Protein 3HPY (pdb70)

Organism: NCBI:txid237609

Solvent-accessible surface area: 40126 Å² total; per-residue (Å²): 20,4,41,16,0,0,25,8,7,0,0,6,0,44,0,92,66,31,120,78,1,6,102,8,0,96,61,3,0,2,4,46,44,38,19,124,23,158,112,39,6,2,0,0,7,0,2,17,26,26,17,12,2,4,3,0,0,78,102,21,139,86,34,12,15,25,8,1,0,0,12,0,54,58,131,74,22,5,82,123,13,13,56,44,0,91,94,86,63,31,125,31,87,86,17,88,66,56,66,0,55,88,5,11,63,0,0,58,5,96,3,37,0,16,6,56,0,0,0,2,9,73,17,59,84,78,26,17,63,29,64,94,70,47,7,22,4,10,31,85,51,38,42,93,15,2,7,0,13,17,5,5,5,0,16,1,50,0,21,72,2,72,99,0,45,106,3,0,46,113,20,3,35,7,28,18,3,1,82,0,40,7,78,122,77,86,69,32,64,0,0,18,0,0,0,0,8,25,9,8,0,0,0,0,21,66,80,113,91,118,25,81,32,30,3,1,0,0,18,6,72,11,5,28,41,0,22,19,0,19,8,13,0,85,75,64,158,20,104,58,52,85,27,17,40,53,54,12,19,5,20,0,4,0,0,22,0,83,6,66,11,47,6,44,1,3,0,3,30,37,18,18,62,1,5,35,52,34,135,30,20,16,20,37,103,126,83,105,22,5,40,15,0,0,24,6,6,0,0,6,1,50,1,98,55,38,129,89,1,18,115,13,0,74,65,6,0,3,0,30,57,41,18,135,19,160,112,30,5,2,0,0,7,0,2,15,25,21,13,9,1,4,2,0,0,76,108,22,148,87,28,13,15,23,9,0,0,1,12,0,59,57,129,76,22,6,83,139,15,13,56,54,0,100,92,78,63,27,121,35,79,85,15,83,67,52,63,0,58,88,6,12,64,0,0,51,4,89,3,24,0,15,6,58,0,0,0,2,12,81,12,64,84,77,23,20,67,27,62,88,68,44,11,28,4,14,44,81,56,38,34,76,13,2,6,0,16,18,5,6,6,0,15,1,47,0,29,76,2,82,91,0,38,94,0,0,47,114,18,5,32,7,29,20,4,2,78,4,35,6,82,140,54,88,65,46,63,2,0,24,0,0,0,0,7,22,9,7,0,0,0,0,24,59,76,118,93,120,26,97,30,30,3,2,0,0,22,6,79,11,5,30,37,0,18,19,0,20,7,13,0,81,71,67,154,17,103,60,56,85,28,15,40,55,54,29,18,8,23,0,2,0,1,28,0,83,4,67,14,44,6,44,1,4,0,4,27,38,14,18,58,1,4,33,49,30,128,39,17,19,19,34,105,131,62,158,15,2,41,16,1,0,25,6,6,0,0,1,1,46,0,96,61,23,113,87,0,18,98,7,0,101,62,2,0,2,1,50,46,36,19,137,27,147,96,39,12,1,0,0,9,0,4,18,25,27,14,7,2,4,3,1,0,82,96,16,150,75,30,12,15,26,9,2,0,2,14,0,54,58,128,75,21,3,85,127,11,12,58,44,0,100,94,87,63,33,122,29,82,80,15,88,68,54,65,0,50,81,8,8,61,1,0,54,5,94,4,32,0,13,9,56,1,0,1,2,11,83,14,64,79,91,22,18,64,22,61,132,71,50,9,34,20,11,41,78,46,46,37,83,14,2,2,0,10,18,5,4,6,0,16,1,48,0,26,70,1,66,79,1,32,81,3,0,47,125,19,4,36,7,28,17,4,1,73,1,41,19,74,155,62,102,70,34,34,1,1,22,0,0,0,0,9,23,8,8,0,0,0,0,15,77,85,123,94,120,27,92,29,37,2,1,0,0,20,5,74,11,6,28,43,0,18,15,0,0,0,12,0,10,76,69,153,17,105,17,53,48,16,3,4,22,24,2,7,4,25,0,5,0,0,15,0,83,5,63,14,45,6,47,1,2,0,5,32,37,23,18,65,1,4,36,50,31,118,23,20,15,1,38,104,125,47,54,78,40,0,76,12,4,2,94,15,2,41,20,0,0,22,8,6,0,0,8,0,48,0,100,42,32,113,106,1,19,109,7,0,90,63,4,0,2,1,41,39,39,17,137,23,146,94,38,9,1,0,0,7,0,6,17,28,29,14,15,2,4,3,0,0,76,87,23,144,85,35,15,17,25,11,1,0,0,11,0,50,61,130,76,23,3,72,134,14,13,60,45,0,96,91,88,64,32,123,34,81,88,16,92,70,53,68,0,55,82,9,10,48,1,0,60,6,93,4,29,0,16,6,59,0,0,0,2,13,111,16,68,84,86,19,23,74,26,66,128,64,48,6,32,19,15,39,85,52,39,39,83,16,1,7,0,11,18,4,4,5,0,15,0,49,0,23,71,1,56,82,0,42,92,3,0,44,123,19,2,33,7,29,17,5,1,54,1,40,21,80,160,59,111,57,28,47,0,0,30,0,0,0,0,8,26,7,6,0,0,0,0,12,61,84,112,98,112,29,84,32,28,3,1,0,0,20,5,86,12,3,27,42,0,18,15,0,0,1,12,0,9,62,58,151,16,104,24,35,57,6,2,5,19,19,2,7,2,21,0,3,2,0,11,0,85,6,68,14,44,9,44,2,1,0,3,30,40,24,19,55,2,4,35,45,30,112,27,16,14,0,36,84,128,40,68,74,46,2,80,22,7,4,112

Structure (mmCIF, N/CA/C/O backbone):
data_3HPY
#
_entry.id   3HPY
#
_cell.length_a   96.100
_cell.length_b   97.600
_cell.length_c   133.700
_cell.angle_alpha   90.00
_cell.angle_beta   90.00
_cell.angle_gamma   90.00
#
_symmetry.space_group_name_H-M   'P 21 21 21'
#
loop_
_entity.id
_entity.type
_entity.pdbx_description
1 polymer 'Catechol 2,3-dioxygenase'
2 non-polymer 'FE (III) ION'
3 non-polymer 4-METHYLCATECHOL
4 water water
#
loop_
_atom_site.group_PDB
_atom_site.id
_atom_site.type_symbol
_atom_site.label_atom_id
_atom_site.label_alt_id
_atom_site.label_comp_id
_atom_site.label_asym_id
_atom_site.label_entity_id
_atom_site.label_seq_id
_atom_site.pdbx_PDB_ins_code
_atom_site.Cartn_x
_atom_site.Cartn_y
_atom_site.Cartn_z
_atom_site.occupancy
_atom_site.B_iso_or_equiv
_atom_site.auth_seq_id
_atom_site.auth_comp_id
_atom_site.auth_asym_id
_atom_site.auth_atom_id
_atom_site.pdbx_PDB_model_num
ATOM 1 N N . ALA A 1 2 ? -54.186 -65.343 16.596 1.00 50.72 2 ALA A N 1
ATOM 2 C CA . ALA A 1 2 ? -53.203 -66.414 16.578 1.00 48.78 2 ALA A CA 1
ATOM 3 C C . ALA A 1 2 ? -52.861 -66.794 15.149 1.00 46.22 2 ALA A C 1
ATOM 4 O O . ALA A 1 2 ? -53.615 -66.561 14.211 1.00 49.28 2 ALA A O 1
ATOM 6 N N . MET A 1 3 ? -51.683 -67.363 15.058 1.00 41.28 3 MET A N 1
ATOM 7 C CA . MET A 1 3 ? -51.236 -67.794 13.727 1.00 30.75 3 MET A CA 1
ATOM 8 C C . MET A 1 3 ? -51.840 -69.150 13.432 1.00 28.69 3 MET A C 1
ATOM 9 O O . MET A 1 3 ? -51.701 -70.064 14.241 1.00 24.25 3 MET A O 1
ATOM 14 N N . THR A 1 4 ? -52.512 -69.243 12.289 1.00 25.96 4 THR A N 1
ATOM 15 C CA . THR A 1 4 ? -53.239 -70.459 11.900 1.00 26.58 4 THR A CA 1
ATOM 16 C C . THR A 1 4 ? -53.216 -70.728 10.382 1.00 24.48 4 THR A C 1
ATOM 17 O O . THR A 1 4 ? -52.693 -69.912 9.625 1.00 25.88 4 THR A O 1
ATOM 21 N N . GLY A 1 5 ? -53.765 -71.861 9.951 1.00 23.95 5 GLY A N 1
ATOM 22 C CA . GLY A 1 5 ? -53.788 -72.178 8.528 1.00 22.22 5 GLY A CA 1
ATOM 23 C C . GLY A 1 5 ? -52.389 -72.256 7.931 1.00 20.01 5 GLY A C 1
ATOM 24 O O . GLY A 1 5 ? -51.549 -73.005 8.425 1.00 20.21 5 GLY A O 1
ATOM 25 N N . VAL A 1 6 ? -52.131 -71.505 6.861 1.00 18.21 6 VAL A N 1
ATOM 26 C CA . VAL A 1 6 ? -50.802 -71.514 6.253 1.00 18.44 6 VAL A CA 1
ATOM 27 C C . VAL A 1 6 ? -49.940 -70.614 7.144 1.00 18.16 6 VAL A C 1
ATOM 28 O O . VAL A 1 6 ? -50.314 -69.474 7.405 1.00 16.72 6 VAL A O 1
ATOM 32 N N . LEU A 1 7 ? -48.799 -71.117 7.616 1.00 18.27 7 LEU A N 1
ATOM 33 C CA . LEU A 1 7 ? -47.947 -70.327 8.505 1.00 16.82 7 LEU A CA 1
ATOM 34 C C . LEU A 1 7 ? -46.883 -69.435 7.869 1.00 19.09 7 LEU A C 1
ATOM 35 O O . LEU A 1 7 ? -46.818 -68.238 8.154 1.00 17.98 7 LEU A O 1
ATOM 40 N N . ARG A 1 8 ? -46.040 -70.025 7.033 1.00 17.99 8 ARG A N 1
ATOM 41 C CA . ARG A 1 8 ? -44.944 -69.287 6.403 1.00 19.72 8 ARG A CA 1
ATOM 42 C C . ARG A 1 8 ? -44.332 -70.071 5.248 1.00 19.50 8 ARG A C 1
ATOM 43 O O . ARG A 1 8 ? -44.619 -71.250 5.065 1.00 20.10 8 ARG A O 1
ATOM 51 N N . PRO A 1 9 ? -43.494 -69.413 4.438 1.00 19.22 9 PRO A N 1
ATOM 52 C CA . PRO A 1 9 ? -42.858 -70.108 3.320 1.00 21.30 9 PRO A CA 1
ATOM 53 C C . PRO A 1 9 ? -42.050 -71.228 3.971 1.00 21.60 9 PRO A C 1
ATOM 54 O O . PRO A 1 9 ? -41.295 -70.968 4.910 1.00 20.77 9 PRO A O 1
ATOM 58 N N . GLY A 1 10 ? -42.224 -72.455 3.482 1.00 23.37 10 GLY A N 1
ATOM 59 C CA . GLY A 1 10 ? -41.534 -73.603 4.048 1.00 22.00 10 GLY A CA 1
ATOM 60 C C . GLY A 1 10 ? -40.266 -73.983 3.313 1.00 21.22 10 GLY A C 1
ATOM 61 O O . GLY A 1 10 ? -39.253 -74.278 3.945 1.00 21.05 10 GLY A O 1
ATOM 62 N N . HIS A 1 11 ? -40.327 -74.009 1.983 1.00 21.48 11 HIS A N 1
ATOM 63 C CA . HIS A 1 11 ? -39.156 -74.324 1.178 1.00 20.60 11 HIS A CA 1
ATOM 64 C C . HIS A 1 11 ? -39.344 -73.956 -0.282 1.00 20.76 11 HIS A C 1
ATOM 65 O O . HIS A 1 11 ? -40.461 -73.835 -0.779 1.00 19.64 11 HIS A O 1
ATOM 72 N N . ALA A 1 12 ? -38.227 -73.744 -0.960 1.00 23.24 12 ALA A N 1
ATOM 73 C CA . ALA A 1 12 ? -38.240 -73.445 -2.380 1.00 21.32 12 ALA A CA 1
ATOM 74 C C . ALA A 1 12 ? -37.188 -74.365 -2.991 1.00 22.95 12 ALA A C 1
ATOM 75 O O . ALA A 1 12 ? -36.055 -74.396 -2.516 1.00 20.82 12 ALA A O 1
ATOM 77 N N . GLN A 1 13 ? -37.568 -75.150 -4.000 1.00 21.08 13 GLN A N 1
ATOM 78 C CA . GLN A 1 13 ? -36.607 -76.035 -4.642 1.00 22.26 13 GLN A CA 1
ATOM 79 C C . GLN A 1 13 ? -36.261 -75.449 -5.996 1.00 22.04 13 GLN A C 1
ATOM 80 O O . GLN A 1 13 ? -37.097 -75.379 -6.901 1.00 19.53 13 GLN A O 1
ATOM 86 N N . VAL A 1 14 ? -35.004 -75.038 -6.115 1.00 22.56 14 VAL A N 1
ATOM 87 C CA . VAL A 1 14 ? -34.493 -74.399 -7.313 1.00 23.26 14 VAL A CA 1
ATOM 88 C C . VAL A 1 14 ? -33.510 -75.264 -8.091 1.00 24.34 14 VAL A C 1
ATOM 89 O O . VAL A 1 14 ? -32.792 -76.077 -7.522 1.00 24.27 14 VAL A O 1
ATOM 93 N N . ARG A 1 15 ? -33.487 -75.053 -9.401 1.00 24.85 15 ARG A N 1
ATOM 94 C CA . ARG A 1 15 ? -32.621 -75.782 -10.319 1.00 25.40 15 ARG A CA 1
ATOM 95 C C . ARG A 1 15 ? -31.300 -75.058 -10.556 1.00 26.53 15 ARG A C 1
ATOM 96 O O . ARG A 1 15 ? -31.301 -73.885 -10.920 1.00 24.62 15 ARG A O 1
ATOM 104 N N . VAL A 1 16 ? -30.183 -75.766 -10.359 1.00 29.11 16 VAL A N 1
ATOM 105 C CA . VAL A 1 16 ? -28.843 -75.213 -10.587 1.00 30.22 16 VAL A CA 1
ATOM 106 C C . VAL A 1 16 ? -28.162 -76.018 -11.708 1.00 31.99 16 VAL A C 1
ATOM 107 O O . VAL A 1 16 ? -28.331 -77.239 -11.785 1.00 32.55 16 VAL A O 1
ATOM 111 N N . LEU A 1 17 ? -27.406 -75.342 -12.572 1.00 32.82 17 LEU A N 1
ATOM 112 C CA . LEU A 1 17 ? -26.721 -76.002 -13.695 1.00 33.72 17 LEU A CA 1
ATOM 113 C C . LEU A 1 17 ? -25.492 -76.807 -13.258 1.00 35.29 17 LEU A C 1
ATOM 114 O O . LEU A 1 17 ? -25.144 -77.821 -13.871 1.00 34.57 17 LEU A O 1
ATOM 119 N N . ASN A 1 18 ? -24.817 -76.338 -12.215 1.00 36.92 18 ASN A N 1
ATOM 120 C CA . ASN A 1 18 ? -23.646 -77.038 -11.700 1.00 37.34 18 ASN A CA 1
ATOM 121 C C . ASN A 1 18 ? -23.847 -77.240 -10.210 1.00 37.38 18 ASN A C 1
ATOM 122 O O . ASN A 1 18 ? -23.702 -76.312 -9.409 1.00 37.23 18 ASN A O 1
ATOM 127 N N . LEU A 1 19 ? -24.197 -78.467 -9.851 1.00 37.44 19 LEU A N 1
ATOM 128 C CA . LEU A 1 19 ? -24.459 -78.816 -8.467 1.00 38.90 19 LEU A CA 1
ATOM 129 C C . LEU A 1 19 ? -23.351 -78.392 -7.500 1.00 40.00 19 LEU A C 1
ATOM 130 O O . LEU A 1 19 ? -23.610 -77.626 -6.576 1.00 40.24 19 LEU A O 1
ATOM 135 N N . GLU A 1 20 ? -22.121 -78.858 -7.714 1.00 40.87 20 GLU A N 1
ATOM 136 C CA . GLU A 1 20 ? -21.015 -78.514 -6.814 1.00 40.63 20 GLU A CA 1
ATOM 137 C C . GLU A 1 20 ? -20.818 -77.004 -6.674 1.00 40.22 20 GLU A C 1
ATOM 138 O O . GLU A 1 20 ? -20.713 -76.487 -5.561 1.00 38.71 20 GLU A O 1
ATOM 144 N N . GLU A 1 21 ? -20.775 -76.284 -7.789 1.00 39.46 21 GLU A N 1
ATOM 145 C CA . GLU A 1 21 ? -20.587 -74.847 -7.686 1.00 38.75 21 GLU A CA 1
ATOM 146 C C . GLU A 1 21 ? -21.824 -74.190 -7.033 1.00 37.72 21 GLU A C 1
ATOM 147 O O . GLU A 1 21 ? -21.726 -73.116 -6.427 1.00 36.83 21 GLU A O 1
ATOM 153 N N . GLY A 1 22 ? -22.971 -74.865 -7.106 1.00 35.14 22 GLY A N 1
ATOM 154 C CA . GLY A 1 22 ? -24.173 -74.345 -6.474 1.00 32.55 22 GLY A CA 1
ATOM 155 C C . GLY A 1 22 ? -24.060 -74.466 -4.961 1.00 31.43 22 GLY A C 1
ATOM 156 O O . GLY A 1 22 ? -24.450 -73.571 -4.206 1.00 29.80 22 GLY A O 1
ATOM 157 N N . ILE A 1 23 ? -23.513 -75.590 -4.517 1.00 30.52 23 ILE A N 1
ATOM 158 C CA . ILE A 1 23 ? -23.324 -75.846 -3.097 1.00 30.58 23 ILE A CA 1
ATOM 159 C C . ILE A 1 23 ? -22.313 -74.839 -2.560 1.00 30.99 23 ILE A C 1
ATOM 160 O O . ILE A 1 23 ? -22.494 -74.262 -1.486 1.00 30.11 23 ILE A O 1
ATOM 165 N N . HIS A 1 24 ? -21.244 -74.620 -3.314 1.00 30.44 24 HIS A N 1
ATOM 166 C CA . HIS A 1 24 ? -20.227 -73.692 -2.857 1.00 30.45 24 HIS A CA 1
ATOM 167 C C . HIS A 1 24 ? -20.770 -72.270 -2.722 1.00 28.16 24 HIS A C 1
ATOM 168 O O . HIS A 1 24 ? -20.482 -71.603 -1.737 1.00 25.71 24 HIS A O 1
ATOM 175 N N . PHE A 1 25 ? -21.569 -71.809 -3.681 1.00 27.18 25 PHE A N 1
ATOM 176 C CA . PHE A 1 25 ? -22.128 -70.457 -3.583 1.00 27.73 25 PHE A CA 1
ATOM 177 C C . PHE A 1 25 ? -23.120 -70.332 -2.427 1.00 27.43 25 PHE A C 1
ATOM 178 O O . PHE A 1 25 ? -23.034 -69.417 -1.610 1.00 28.00 25 PHE A O 1
ATOM 186 N N . TYR A 1 26 ? -24.062 -71.261 -2.348 1.00 26.11 26 TYR A N 1
ATOM 187 C CA . TYR A 1 26 ? -25.050 -71.197 -1.289 1.00 23.47 26 TYR A CA 1
ATOM 188 C C . TYR A 1 26 ? -24.512 -71.404 0.104 1.00 25.50 26 TYR A C 1
ATOM 189 O O . TYR A 1 26 ? -25.090 -70.914 1.074 1.00 22.85 26 TYR A O 1
ATOM 198 N N . ARG A 1 27 ? -23.401 -72.106 0.244 1.00 27.40 27 ARG A N 1
ATOM 199 C CA . ARG A 1 27 ? -22.945 -72.297 1.601 1.00 28.41 27 ARG A CA 1
ATOM 200 C C . ARG A 1 27 ? -21.830 -71.358 2.024 1.00 27.53 27 ARG A C 1
ATOM 201 O O . ARG A 1 27 ? -21.660 -71.110 3.210 1.00 27.47 27 ARG A O 1
ATOM 209 N N . ASN A 1 28 ? -21.100 -70.822 1.049 1.00 28.50 28 ASN A N 1
ATOM 210 C CA . ASN A 1 28 ? -19.978 -69.915 1.305 1.00 28.51 28 ASN A CA 1
ATOM 211 C C . ASN A 1 28 ? -20.322 -68.452 1.151 1.00 28.11 28 ASN A C 1
ATOM 212 O O . ASN A 1 28 ? -19.919 -67.629 1.972 1.00 29.99 28 ASN A O 1
ATOM 217 N N . VAL A 1 29 ? -21.032 -68.118 0.079 1.00 26.41 29 VAL A N 1
ATOM 218 C CA . VAL A 1 29 ? -21.396 -66.730 -0.150 1.00 24.69 29 VAL A CA 1
ATOM 219 C C . VAL A 1 29 ? -22.680 -66.394 0.608 1.00 23.71 29 VAL A C 1
ATOM 220 O O . VAL A 1 29 ? -22.647 -65.612 1.553 1.00 22.15 29 VAL A O 1
ATOM 224 N N . LEU A 1 30 ? -23.804 -66.999 0.217 1.00 21.58 30 LEU A N 1
ATOM 225 C CA . LEU A 1 30 ? -25.070 -66.697 0.889 1.00 21.78 30 LEU A CA 1
ATOM 226 C C . LEU A 1 30 ? -25.025 -67.087 2.362 1.00 20.89 30 LEU A C 1
ATOM 227 O O . LEU A 1 30 ? -25.711 -66.493 3.192 1.00 18.44 30 LEU A O 1
ATOM 232 N N . GLY A 1 31 ? -24.219 -68.092 2.684 1.00 19.62 31 GLY A N 1
ATOM 233 C CA . GLY A 1 31 ? -24.114 -68.509 4.063 1.00 19.24 31 GLY A CA 1
ATOM 234 C C . GLY A 1 31 ? -25.281 -69.321 4.605 1.00 20.06 31 GLY A C 1
ATOM 235 O O . GLY A 1 31 ? -25.665 -69.139 5.757 1.00 17.07 31 GLY A O 1
ATOM 236 N N . LEU A 1 32 ? -25.869 -70.181 3.780 1.00 20.40 32 LEU A N 1
ATOM 237 C CA . LEU A 1 32 ? -26.950 -71.046 4.253 1.00 22.42 32 LEU A CA 1
ATOM 238 C C . LEU A 1 32 ? -26.241 -72.252 4.867 1.00 24.04 32 LEU A C 1
ATOM 239 O O . LEU A 1 32 ? -25.099 -72.552 4.523 1.00 24.35 32 LEU A O 1
ATOM 244 N N . VAL A 1 33 ? -26.921 -72.943 5.770 1.00 26.09 33 VAL A N 1
ATOM 245 C CA . VAL A 1 33 ? -26.352 -74.112 6.422 1.00 26.83 33 VAL A CA 1
ATOM 246 C C . VAL A 1 33 ? -26.827 -75.396 5.736 1.00 27.55 33 VAL A C 1
ATOM 247 O O . VAL A 1 33 ? -28.022 -75.666 5.679 1.00 25.94 33 VAL A O 1
ATOM 251 N N . GLU A 1 34 ? -25.890 -76.178 5.202 1.00 28.67 34 GLU A N 1
ATOM 252 C CA . GLU A 1 34 ? -26.237 -77.433 4.540 1.00 28.05 34 GLU A CA 1
ATOM 253 C C . GLU A 1 34 ? -26.744 -78.400 5.601 1.00 28.88 34 GLU A C 1
ATOM 254 O O . GLU A 1 34 ? -26.142 -78.519 6.667 1.00 28.48 34 GLU A O 1
ATOM 260 N N . THR A 1 35 ? -27.848 -79.086 5.318 1.00 28.01 35 THR A N 1
ATOM 261 C CA . THR A 1 35 ? -28.417 -80.018 6.285 1.00 28.51 35 THR A CA 1
ATOM 262 C C . THR A 1 35 ? -28.531 -81.462 5.802 1.00 28.28 35 THR A C 1
ATOM 263 O O . THR A 1 35 ? -28.893 -82.344 6.574 1.00 28.57 35 THR A O 1
ATOM 267 N N . GLY A 1 36 ? -28.235 -81.709 4.531 1.00 29.49 36 GLY A N 1
ATOM 268 C CA . GLY A 1 36 ? -28.314 -83.068 4.037 1.00 30.72 36 GLY A CA 1
ATOM 269 C C . GLY A 1 36 ? -28.264 -83.180 2.531 1.00 32.50 36 GLY A C 1
ATOM 270 O O . GLY A 1 36 ? -28.350 -82.179 1.816 1.00 31.78 36 GLY A O 1
ATOM 271 N N . ARG A 1 37 ? -28.094 -84.409 2.057 1.00 31.84 37 ARG A N 1
ATOM 272 C CA . ARG A 1 37 ? -28.051 -84.698 0.635 1.00 33.15 37 ARG A CA 1
ATOM 273 C C . ARG A 1 37 ? -28.807 -86.017 0.455 1.00 33.74 37 ARG A C 1
ATOM 274 O O . ARG A 1 37 ? -28.647 -86.946 1.247 1.00 33.67 37 ARG A O 1
ATOM 282 N N . ASP A 1 38 ? -29.648 -86.095 -0.567 1.00 35.05 38 ASP A N 1
ATOM 283 C CA . ASP A 1 38 ? -30.444 -87.300 -0.777 1.00 37.47 38 ASP A CA 1
ATOM 284 C C . ASP A 1 38 ? -30.026 -88.153 -1.967 1.00 38.40 38 ASP A C 1
ATOM 285 O O . ASP A 1 38 ? -29.158 -87.769 -2.752 1.00 37.60 38 ASP A O 1
ATOM 290 N N . ASP A 1 39 ? -30.673 -89.306 -2.104 1.00 39.62 39 ASP A N 1
ATOM 291 C CA . ASP A 1 39 ? -30.365 -90.241 -3.180 1.00 41.13 39 ASP A CA 1
ATOM 292 C C . ASP A 1 39 ? -30.559 -89.682 -4.582 1.00 40.94 39 ASP A C 1
ATOM 293 O O . ASP A 1 39 ? -30.016 -90.227 -5.537 1.00 41.35 39 ASP A O 1
ATOM 298 N N . GLN A 1 40 ? -31.331 -88.608 -4.714 1.00 39.99 40 GLN A N 1
ATOM 299 C CA . GLN A 1 40 ? -31.586 -88.017 -6.027 1.00 39.25 40 GLN A CA 1
ATOM 300 C C . GLN A 1 40 ? -30.532 -86.985 -6.400 1.00 39.01 40 GLN A C 1
ATOM 301 O O . GLN A 1 40 ? -30.499 -86.498 -7.534 1.00 38.59 40 GLN A O 1
ATOM 307 N N . GLY A 1 41 ? -29.677 -86.644 -5.442 1.00 37.23 41 GLY A N 1
ATOM 308 C CA . GLY A 1 41 ? -28.637 -85.669 -5.709 1.00 35.73 41 GLY A CA 1
ATOM 309 C C . GLY A 1 41 ? -28.962 -84.255 -5.253 1.00 34.93 41 GLY A C 1
ATOM 310 O O . GLY A 1 41 ? -28.195 -83.324 -5.529 1.00 35.45 41 GLY A O 1
ATOM 311 N N . ARG A 1 42 ? -30.090 -84.081 -4.570 1.00 32.14 42 ARG A N 1
ATOM 312 C CA . ARG A 1 42 ? -30.473 -82.759 -4.077 1.00 31.76 42 ARG A CA 1
ATOM 313 C C . ARG A 1 42 ? -29.755 -82.435 -2.779 1.00 30.07 42 ARG A C 1
ATOM 314 O O . ARG A 1 42 ? -29.513 -83.312 -1.952 1.00 31.44 42 ARG A O 1
ATOM 322 N N . VAL A 1 43 ? -29.428 -81.163 -2.604 1.00 27.94 43 VAL A N 1
ATOM 323 C CA . VAL A 1 43 ? -28.757 -80.714 -1.400 1.00 27.82 43 VAL A CA 1
ATOM 324 C C . VAL A 1 43 ? -29.698 -79.767 -0.656 1.00 26.86 43 VAL A C 1
ATOM 325 O O . VAL A 1 43 ? -30.293 -78.870 -1.253 1.00 28.12 43 VAL A O 1
ATOM 329 N N . TYR A 1 44 ? -29.824 -79.983 0.646 1.00 27.27 44 TYR A N 1
ATOM 330 C CA . TYR A 1 44 ? -30.712 -79.201 1.494 1.00 25.92 44 TYR A CA 1
ATOM 331 C C . TYR A 1 44 ? -30.017 -78.135 2.339 1.00 25.41 44 TYR A C 1
ATOM 332 O O . TYR A 1 44 ? -28.965 -78.386 2.920 1.00 24.85 44 TYR A O 1
ATOM 341 N N . PHE A 1 45 ? -30.620 -76.952 2.414 1.00 23.94 45 PHE A N 1
ATOM 342 C CA . PHE A 1 45 ? -30.069 -75.873 3.228 1.00 24.79 45 PHE A CA 1
ATOM 343 C C . PHE A 1 45 ? -31.155 -75.223 4.063 1.00 23.75 45 PHE A C 1
ATOM 344 O O . PHE A 1 45 ? -32.345 -75.358 3.784 1.00 21.75 45 PHE A O 1
ATOM 352 N N . LYS A 1 46 ? -30.729 -74.523 5.105 1.00 23.38 46 LYS A N 1
ATOM 353 C CA . LYS A 1 46 ? -31.655 -73.782 5.941 1.00 22.58 46 LYS A CA 1
ATOM 354 C C . LYS A 1 46 ? -30.894 -72.539 6.356 1.00 21.54 46 LYS A C 1
ATOM 355 O O . LYS A 1 46 ? -29.663 -72.492 6.244 1.00 22.51 46 LYS A O 1
ATOM 361 N N . CYS A 1 47 ? -31.625 -71.527 6.798 1.00 19.71 47 CYS A N 1
ATOM 362 C CA . CYS A 1 47 ? -31.002 -70.301 7.287 1.00 20.47 47 CYS A CA 1
ATOM 363 C C . CYS A 1 47 ? -30.576 -70.688 8.699 1.00 20.73 47 CYS A C 1
ATOM 364 O O . CYS A 1 47 ? -31.257 -71.492 9.343 1.00 21.20 47 CYS A O 1
ATOM 367 N N . TRP A 1 48 ? -29.464 -70.148 9.190 1.00 23.97 48 TRP A N 1
ATOM 368 C CA . TRP A 1 48 ? -29.000 -70.540 10.519 1.00 24.65 48 TRP A CA 1
ATOM 369 C C . TRP A 1 48 ? -30.013 -70.353 11.639 1.00 25.35 48 TRP A C 1
ATOM 370 O O . TRP A 1 48 ? -30.159 -71.231 12.501 1.00 26.22 48 TRP A O 1
ATOM 381 N N . ASP A 1 49 ? -30.723 -69.226 11.614 1.00 23.66 49 ASP A N 1
ATOM 382 C CA . ASP A 1 49 ? -31.690 -68.893 12.656 1.00 23.07 49 ASP A CA 1
ATOM 383 C C . ASP A 1 49 ? -33.025 -69.633 12.587 1.00 21.50 49 ASP A C 1
ATOM 384 O O . ASP A 1 49 ? -33.823 -69.545 13.512 1.00 21.17 49 ASP A O 1
ATOM 389 N N . GLU A 1 50 ? -33.296 -70.335 11.494 1.00 20.73 50 GLU A N 1
ATOM 390 C CA . GLU A 1 50 ? -34.557 -71.066 11.427 1.00 21.12 50 GLU A CA 1
ATOM 391 C C . GLU A 1 50 ? -34.403 -72.299 12.303 1.00 23.12 50 GLU A C 1
ATOM 392 O O . GLU A 1 50 ? -33.301 -72.608 12.781 1.00 25.34 50 GLU A O 1
ATOM 398 N N . ARG A 1 51 ? -35.502 -73.002 12.518 1.00 22.37 51 ARG A N 1
ATOM 399 C CA . ARG A 1 51 ? -35.470 -74.188 13.352 1.00 24.57 51 ARG A CA 1
ATOM 400 C C . ARG A 1 51 ? -35.708 -75.479 12.582 1.00 25.19 51 ARG A C 1
ATOM 401 O O . ARG A 1 51 ? -35.272 -76.540 13.025 1.00 26.25 51 ARG A O 1
ATOM 409 N N . ASP A 1 52 ? -36.376 -75.394 11.431 1.00 23.90 52 ASP A N 1
ATOM 410 C CA . ASP A 1 52 ? -36.649 -76.590 10.626 1.00 24.36 52 ASP A CA 1
ATOM 411 C C . ASP A 1 52 ? -35.471 -77.007 9.753 1.00 23.44 52 ASP A C 1
ATOM 412 O O . ASP A 1 52 ? -34.600 -76.193 9.420 1.00 20.66 52 ASP A O 1
ATOM 417 N N . HIS A 1 53 ? -35.464 -78.288 9.382 1.00 23.99 53 HIS A N 1
ATOM 418 C CA . HIS A 1 53 ? -34.392 -78.900 8.590 1.00 22.15 53 HIS A CA 1
ATOM 419 C C . HIS A 1 53 ? -34.007 -78.243 7.260 1.00 22.75 53 HIS A C 1
ATOM 420 O O . HIS A 1 53 ? -32.825 -78.223 6.901 1.00 23.88 53 HIS A O 1
ATOM 427 N N . SER A 1 54 ? -34.975 -77.703 6.524 1.00 22.19 54 SER A N 1
ATOM 428 C CA . SER A 1 54 ? -34.655 -77.060 5.251 1.00 21.04 54 SER A CA 1
ATOM 429 C C . SER A 1 54 ? -35.659 -75.996 4.803 1.00 21.41 54 SER A C 1
ATOM 430 O O . SER A 1 54 ? -36.835 -76.032 5.165 1.00 20.83 54 SER A O 1
ATOM 433 N N . CYS A 1 55 ? -35.168 -75.036 4.022 1.00 20.89 55 CYS A N 1
ATOM 434 C CA . CYS A 1 55 ? -36.014 -73.980 3.472 1.00 21.37 55 CYS A CA 1
ATOM 435 C C . CYS A 1 55 ? -35.586 -73.713 2.029 1.00 20.05 55 CYS A C 1
ATOM 436 O O . CYS A 1 55 ? -36.270 -73.019 1.285 1.00 21.12 55 CYS A O 1
ATOM 439 N N . TYR A 1 56 ? -34.467 -74.295 1.619 1.00 19.39 56 TYR A N 1
ATOM 440 C CA . TYR A 1 56 ? -33.967 -74.038 0.278 1.00 19.97 56 TYR A CA 1
ATOM 441 C C . TYR A 1 56 ? -33.241 -75.264 -0.268 1.00 22.59 56 TYR A C 1
ATOM 442 O O . TYR A 1 56 ? -32.211 -75.670 0.267 1.00 20.82 56 TYR A O 1
ATOM 451 N N . ILE A 1 57 ? -33.779 -75.849 -1.338 1.00 23.37 57 ILE A N 1
ATOM 452 C CA . ILE A 1 57 ? -33.180 -77.042 -1.920 1.00 23.55 57 ILE A CA 1
ATOM 453 C C . ILE A 1 57 ? -32.693 -76.829 -3.326 1.00 22.70 57 ILE A C 1
ATOM 454 O O . ILE A 1 57 ? -33.359 -76.196 -4.141 1.00 22.50 57 ILE A O 1
ATOM 459 N N . ILE A 1 58 ? -31.525 -77.377 -3.623 1.00 24.10 58 ILE A N 1
ATOM 460 C CA . ILE A 1 58 ? -31.013 -77.251 -4.966 1.00 25.40 58 ILE A CA 1
ATOM 461 C C . ILE A 1 58 ? -30.894 -78.645 -5.593 1.00 27.10 58 ILE A C 1
ATOM 462 O O . ILE A 1 58 ? -30.589 -79.629 -4.915 1.00 28.72 58 ILE A O 1
ATOM 467 N N . ARG A 1 59 ? -31.203 -78.707 -6.885 1.00 28.57 59 ARG A N 1
ATOM 468 C CA . ARG A 1 59 ? -31.185 -79.938 -7.689 1.00 30.53 59 ARG A CA 1
ATOM 469 C C . ARG A 1 59 ? -30.586 -79.617 -9.068 1.00 30.77 59 ARG A C 1
ATOM 470 O O . ARG A 1 59 ? -31.073 -78.730 -9.760 1.00 32.58 59 ARG A O 1
ATOM 478 N N . GLU A 1 60 ? -29.543 -80.337 -9.471 1.00 31.36 60 GLU A N 1
ATOM 479 C CA . GLU A 1 60 ? -28.916 -80.096 -10.771 1.00 32.85 60 GLU A CA 1
ATOM 480 C C . GLU A 1 60 ? -29.904 -80.356 -11.900 1.00 33.18 60 GLU A C 1
ATOM 481 O O . GLU A 1 60 ? -30.609 -81.364 -11.888 1.00 34.07 60 GLU A O 1
ATOM 487 N N . ALA A 1 61 ? -29.957 -79.454 -12.872 1.00 33.04 61 ALA A N 1
ATOM 488 C CA . ALA A 1 61 ? -30.867 -79.608 -13.997 1.00 35.62 61 ALA A CA 1
ATOM 489 C C . ALA A 1 61 ? -30.289 -78.972 -15.249 1.00 36.34 61 ALA A C 1
ATOM 490 O O . ALA A 1 61 ? -29.209 -78.384 -15.215 1.00 35.87 61 ALA A O 1
ATOM 492 N N . ASP A 1 62 ? -31.024 -79.088 -16.350 1.00 36.92 62 ASP A N 1
ATOM 493 C CA . ASP A 1 62 ? -30.599 -78.521 -17.625 1.00 38.12 62 ASP A CA 1
ATOM 494 C C . ASP A 1 62 ? -30.977 -77.056 -17.735 1.00 37.71 62 ASP A C 1
ATOM 495 O O . ASP A 1 62 ? -30.382 -76.306 -18.510 1.00 38.45 62 ASP A O 1
ATOM 500 N N . THR A 1 63 ? -31.976 -76.643 -16.966 1.00 35.88 63 THR A N 1
ATOM 501 C CA . THR A 1 63 ? -32.418 -75.258 -17.007 1.00 35.15 63 THR A CA 1
ATOM 502 C C . THR A 1 63 ? -32.585 -74.719 -15.592 1.00 33.66 63 THR A C 1
ATOM 503 O O . THR A 1 63 ? -33.004 -75.446 -14.692 1.00 33.78 63 THR A O 1
ATOM 507 N N . ALA A 1 64 ? -32.245 -73.451 -15.388 1.00 31.86 64 ALA A N 1
ATOM 508 C CA . ALA A 1 64 ? -32.385 -72.853 -14.064 1.00 30.35 64 ALA A CA 1
ATOM 509 C C . ALA A 1 64 ? -33.865 -72.607 -13.816 1.00 28.90 64 ALA A C 1
ATOM 510 O O . ALA A 1 64 ? -34.688 -72.791 -14.716 1.00 29.39 64 ALA A O 1
ATOM 512 N N . GLY A 1 65 ? -34.205 -72.194 -12.599 1.00 27.63 65 GLY A N 1
ATOM 513 C CA . GLY A 1 65 ? -35.597 -71.922 -12.288 1.00 23.26 65 GLY A CA 1
ATOM 514 C C . GLY A 1 65 ? -36.090 -72.595 -11.027 1.00 20.49 65 GLY A C 1
ATOM 515 O O . GLY A 1 65 ? -35.336 -73.239 -10.312 1.00 20.11 65 GLY A O 1
ATOM 516 N N . ILE A 1 66 ? -37.379 -72.468 -10.752 1.00 18.77 66 ILE A N 1
ATOM 517 C CA . ILE A 1 66 ? -37.912 -73.081 -9.555 1.00 19.12 66 ILE A CA 1
ATOM 518 C C . ILE A 1 66 ? -38.781 -74.288 -9.867 1.00 18.90 66 ILE A C 1
ATOM 519 O O . ILE A 1 66 ? -39.626 -74.240 -10.753 1.00 20.41 66 ILE A O 1
ATOM 524 N N . ASP A 1 67 ? -38.543 -75.384 -9.159 1.00 18.98 67 ASP A N 1
ATOM 525 C CA . ASP A 1 67 ? -39.354 -76.577 -9.361 1.00 19.41 67 ASP A CA 1
ATOM 526 C C . ASP A 1 67 ? -40.653 -76.367 -8.575 1.00 19.70 67 ASP A C 1
ATOM 527 O O . ASP A 1 67 ? -41.748 -76.583 -9.097 1.00 17.28 67 ASP A O 1
ATOM 532 N N . PHE A 1 68 ? -40.533 -75.920 -7.327 1.00 20.03 68 PHE A N 1
ATOM 533 C CA . PHE A 1 68 ? -41.723 -75.690 -6.504 1.00 19.90 68 PHE A CA 1
ATOM 534 C C . PHE A 1 68 ? -41.484 -74.890 -5.233 1.00 19.79 68 PHE A C 1
ATOM 535 O O . PHE A 1 68 ? -40.365 -74.848 -4.705 1.00 19.22 68 PHE A O 1
ATOM 543 N N . PHE A 1 69 ? -42.565 -74.277 -4.741 1.00 19.19 69 PHE A N 1
ATOM 544 C CA . PHE A 1 69 ? -42.542 -73.451 -3.538 1.00 17.58 69 PHE A CA 1
ATOM 545 C C . PHE A 1 69 ? -43.559 -74.009 -2.541 1.00 18.73 69 PHE A C 1
ATOM 546 O O . PHE A 1 69 ? -44.751 -74.124 -2.858 1.00 15.01 69 PHE A O 1
ATOM 554 N N . GLY A 1 70 ? -43.092 -74.336 -1.337 1.00 18.67 70 GLY A N 1
ATOM 555 C CA . GLY A 1 70 ? -43.978 -74.898 -0.340 1.00 19.54 70 GLY A CA 1
ATOM 556 C C . GLY A 1 70 ? -44.138 -74.112 0.943 1.00 20.67 70 GLY A C 1
ATOM 557 O O . GLY A 1 70 ? -43.208 -73.454 1.407 1.00 17.75 70 GLY A O 1
ATOM 558 N N . PHE A 1 71 ? -45.337 -74.204 1.517 1.00 20.64 71 PHE A N 1
ATOM 559 C CA . PHE A 1 71 ? -45.678 -73.527 2.759 1.00 21.42 71 PHE A CA 1
ATOM 560 C C . PHE A 1 71 ? -45.976 -74.544 3.851 1.00 23.17 71 PHE A C 1
ATOM 561 O O . PHE A 1 71 ? -46.617 -75.572 3.604 1.00 23.07 71 PHE A O 1
ATOM 569 N N . LYS A 1 72 ? -45.508 -74.253 5.058 1.00 22.60 72 LYS A N 1
ATOM 570 C CA . LYS A 1 72 ? -45.784 -75.120 6.188 1.00 25.22 72 LYS A CA 1
ATOM 571 C C . LYS A 1 72 ? -47.097 -74.635 6.779 1.00 25.08 72 LYS A C 1
ATOM 572 O O . LYS A 1 72 ? -47.322 -73.422 6.892 1.00 22.81 72 LYS A O 1
ATOM 578 N N . VAL A 1 73 ? -47.977 -75.573 7.128 1.00 25.46 73 VAL A N 1
ATOM 579 C CA . VAL A 1 73 ? -49.256 -75.214 7.729 1.00 24.19 73 VAL A CA 1
ATOM 580 C C . VAL A 1 73 ? -49.253 -75.615 9.198 1.00 23.94 73 VAL A C 1
ATOM 581 O O . VAL A 1 73 ? -48.400 -76.384 9.640 1.00 22.69 73 VAL A O 1
ATOM 585 N N . LEU A 1 74 ? -50.221 -75.093 9.941 1.00 24.22 74 LEU A N 1
ATOM 586 C CA . LEU A 1 74 ? -50.317 -75.329 11.378 1.00 24.04 74 LEU A CA 1
ATOM 587 C C . LEU A 1 74 ? -50.151 -76.770 11.844 1.00 26.13 74 LEU A C 1
ATOM 588 O O . LEU A 1 74 ? -49.322 -77.045 12.717 1.00 26.42 74 LEU A O 1
ATOM 593 N N . ASP A 1 75 ? -50.933 -77.683 11.271 1.00 25.00 75 ASP A N 1
ATOM 594 C CA . ASP A 1 75 ? -50.897 -79.087 11.683 1.00 25.48 75 ASP A CA 1
ATOM 595 C C . ASP A 1 75 ? -51.483 -80.036 10.630 1.00 24.86 75 ASP A C 1
ATOM 596 O O . ASP A 1 75 ? -52.005 -79.597 9.607 1.00 24.93 75 ASP A O 1
ATOM 601 N N . LYS A 1 76 ? -51.412 -81.340 10.888 1.00 26.38 76 LYS A N 1
ATOM 602 C CA . LYS A 1 76 ? -51.919 -82.324 9.934 1.00 27.97 76 LYS A CA 1
ATOM 603 C C . LYS A 1 76 ? -53.393 -82.108 9.622 1.00 26.86 76 LYS A C 1
ATOM 604 O O . LYS A 1 76 ? -53.825 -82.217 8.472 1.00 25.88 76 LYS A O 1
ATOM 610 N N . ALA A 1 77 ? -54.167 -81.791 10.648 1.00 26.17 77 ALA A N 1
ATOM 611 C CA . ALA A 1 77 ? -55.585 -81.565 10.444 1.00 25.73 77 ALA A CA 1
ATOM 612 C C . ALA A 1 77 ? -55.775 -80.430 9.439 1.00 25.86 77 ALA A C 1
ATOM 613 O O . ALA A 1 77 ? -56.534 -80.556 8.490 1.00 24.17 77 ALA A O 1
ATOM 615 N N . THR A 1 78 ? -55.064 -79.326 9.649 1.00 25.74 78 THR A N 1
ATOM 616 C CA . THR A 1 78 ? -55.159 -78.172 8.767 1.00 25.07 78 THR A CA 1
ATOM 617 C C . THR A 1 78 ? -54.760 -78.558 7.347 1.00 24.05 78 THR A C 1
ATOM 618 O O . THR A 1 78 ? -55.380 -78.126 6.378 1.00 23.62 78 THR A O 1
ATOM 622 N N . LEU A 1 79 ? -53.726 -79.378 7.228 1.00 22.64 79 LEU A N 1
ATOM 623 C CA . LEU A 1 79 ? -53.272 -79.811 5.918 1.00 23.10 79 LEU A CA 1
ATOM 624 C C . LEU A 1 79 ? -54.422 -80.542 5.208 1.00 24.05 79 LEU A C 1
ATOM 625 O O . LEU A 1 79 ? -54.743 -80.242 4.050 1.00 21.65 79 LEU A O 1
ATOM 630 N N . GLU A 1 80 ? -55.054 -81.488 5.901 1.00 26.22 80 GLU A N 1
ATOM 631 C CA . GLU A 1 80 ? -56.166 -82.225 5.290 1.00 27.99 80 GLU A CA 1
ATOM 632 C C . GLU A 1 80 ? -57.241 -81.267 4.826 1.00 27.10 80 GLU A C 1
ATOM 633 O O . GLU A 1 80 ? -57.756 -81.389 3.716 1.00 27.73 80 GLU A O 1
ATOM 639 N N . LYS A 1 81 ? -57.581 -80.314 5.687 1.00 26.53 81 LYS A N 1
ATOM 640 C CA . LYS A 1 81 ? -58.607 -79.332 5.374 1.00 26.46 81 LYS A CA 1
ATOM 641 C C . LYS A 1 81 ? -58.279 -78.492 4.143 1.00 26.48 81 LYS A C 1
ATOM 642 O O . LYS A 1 81 ? -59.149 -78.257 3.296 1.00 25.13 81 LYS A O 1
ATOM 648 N N . LEU A 1 82 ? -57.036 -78.025 4.054 1.00 24.11 82 LEU A N 1
ATOM 649 C CA . LEU A 1 82 ? -56.609 -77.220 2.914 1.00 23.83 82 LEU A CA 1
ATOM 650 C C . LEU A 1 82 ? -56.737 -78.008 1.611 1.00 22.37 82 LEU A C 1
ATOM 651 O O . LEU A 1 82 ? -57.236 -77.482 0.617 1.00 25.19 82 LEU A O 1
ATOM 656 N N . ASP A 1 83 ? -56.280 -79.260 1.618 1.00 22.24 83 ASP A N 1
ATOM 657 C CA . ASP A 1 83 ? -56.361 -80.106 0.424 1.00 24.25 83 ASP A CA 1
ATOM 658 C C . ASP A 1 83 ? -57.810 -80.203 -0.047 1.00 24.18 83 ASP A C 1
ATOM 659 O O . ASP A 1 83 ? -58.110 -79.993 -1.226 1.00 23.94 83 ASP A O 1
ATOM 664 N N . ALA A 1 84 ? -58.704 -80.522 0.882 1.00 24.04 84 ALA A N 1
ATOM 665 C CA . ALA A 1 84 ? -60.127 -80.640 0.562 1.00 25.51 84 ALA A CA 1
ATOM 666 C C . ALA A 1 84 ? -60.662 -79.332 -0.029 1.00 25.21 84 ALA A C 1
ATOM 667 O O . ALA A 1 84 ? -61.337 -79.342 -1.061 1.00 23.31 84 ALA A O 1
ATOM 669 N N . ASP A 1 85 ? -60.349 -78.208 0.616 1.00 25.19 85 ASP A N 1
ATOM 670 C CA . ASP A 1 85 ? -60.804 -76.909 0.129 1.00 25.47 85 ASP A CA 1
ATOM 671 C C . ASP A 1 85 ? -60.215 -76.579 -1.249 1.00 26.88 85 ASP A C 1
ATOM 672 O O . ASP A 1 85 ? -60.870 -75.933 -2.073 1.00 24.54 85 ASP A O 1
ATOM 677 N N . LEU A 1 86 ? -58.971 -76.992 -1.491 1.00 26.33 86 LEU A N 1
ATOM 678 C CA . LEU A 1 86 ? -58.339 -76.739 -2.788 1.00 26.51 86 LEU A CA 1
ATOM 679 C C . LEU A 1 86 ? -59.101 -77.514 -3.851 1.00 25.87 86 LEU A C 1
ATOM 680 O O . LEU A 1 86 ? -59.342 -77.025 -4.954 1.00 27.08 86 LEU A O 1
ATOM 685 N N . GLN A 1 87 ? -59.481 -78.738 -3.520 1.00 26.49 87 GLN A N 1
ATOM 686 C CA . GLN A 1 87 ? -60.217 -79.542 -4.477 1.00 26.72 87 GLN A CA 1
ATOM 687 C C . GLN A 1 87 ? -61.604 -78.985 -4.737 1.00 26.27 87 GLN A C 1
ATOM 688 O O . GLN A 1 87 ? -61.996 -78.811 -5.892 1.00 26.83 87 GLN A O 1
ATOM 694 N N . ALA A 1 88 ? -62.325 -78.666 -3.668 1.00 26.44 88 ALA A N 1
ATOM 695 C CA . ALA A 1 88 ? -63.669 -78.109 -3.788 1.00 26.64 88 ALA A CA 1
ATOM 696 C C . ALA A 1 88 ? -63.627 -76.855 -4.643 1.00 26.67 88 ALA A C 1
ATOM 697 O O . ALA A 1 88 ? -64.569 -76.570 -5.390 1.00 26.83 88 ALA A O 1
ATOM 699 N N . TYR A 1 89 ? -62.533 -76.103 -4.538 1.00 26.35 89 TYR A N 1
ATOM 700 C CA . TYR A 1 89 ? -62.383 -74.887 -5.326 1.00 25.93 89 TYR A CA 1
ATOM 701 C C . TYR A 1 89 ? -62.332 -75.217 -6.810 1.00 26.49 89 TYR A C 1
ATOM 702 O O . TYR A 1 89 ? -62.730 -74.407 -7.648 1.00 28.18 89 TYR A O 1
ATOM 711 N N . GLY A 1 90 ? -61.836 -76.404 -7.135 1.00 27.38 90 GLY A N 1
ATOM 712 C CA . GLY A 1 90 ? -61.758 -76.800 -8.525 1.00 27.97 90 GLY A CA 1
ATOM 713 C C . GLY A 1 90 ? -60.354 -77.136 -8.984 1.00 29.25 90 GLY A C 1
ATOM 714 O O . GLY A 1 90 ? -60.126 -77.369 -10.172 1.00 30.58 90 GLY A O 1
ATOM 715 N N . LEU A 1 91 ? -59.406 -77.151 -8.053 1.00 29.03 91 LEU A N 1
ATOM 716 C CA . LEU A 1 91 ? -58.022 -77.471 -8.385 1.00 28.08 91 LEU A CA 1
ATOM 717 C C . LEU A 1 91 ? -57.772 -78.955 -8.172 1.00 29.17 91 LEU A C 1
ATOM 718 O O . LEU A 1 91 ? -58.476 -79.602 -7.397 1.00 29.84 91 LEU A O 1
ATOM 723 N N . THR A 1 92 ? -56.786 -79.500 -8.877 1.00 28.40 92 THR A N 1
ATOM 724 C CA . THR A 1 92 ? -56.432 -80.898 -8.697 1.00 27.15 92 THR A CA 1
ATOM 725 C C . THR A 1 92 ? -55.205 -80.889 -7.807 1.00 26.85 92 THR A C 1
ATOM 726 O O . THR A 1 92 ? -54.290 -80.086 -7.997 1.00 25.20 92 THR A O 1
ATOM 730 N N . THR A 1 93 ? -55.193 -81.780 -6.829 1.00 24.47 93 THR A N 1
ATOM 731 C CA . THR A 1 93 ? -54.083 -81.861 -5.907 1.00 25.07 93 THR A CA 1
ATOM 732 C C . THR A 1 93 ? -53.441 -83.243 -5.978 1.00 23.67 93 THR A C 1
ATOM 733 O O . THR A 1 93 ? -54.117 -84.247 -6.198 1.00 23.76 93 THR A O 1
ATOM 737 N N . THR A 1 94 ? -52.133 -83.273 -5.787 1.00 24.14 94 THR A N 1
ATOM 738 C CA . THR A 1 94 ? -51.377 -84.512 -5.808 1.00 26.08 94 THR A CA 1
ATOM 739 C C . THR A 1 94 ? -50.656 -84.653 -4.493 1.00 26.40 94 THR A C 1
ATOM 740 O O . THR A 1 94 ? -49.917 -83.766 -4.072 1.00 27.45 94 THR A O 1
ATOM 744 N N . ARG A 1 95 ? -50.847 -85.779 -3.842 1.00 25.37 95 ARG A N 1
ATOM 745 C CA . ARG A 1 95 ? -50.196 -85.967 -2.577 1.00 25.94 95 ARG A CA 1
ATOM 746 C C . ARG A 1 95 ? -48.830 -86.653 -2.655 1.00 26.89 95 ARG A C 1
ATOM 747 O O . ARG A 1 95 ? -48.727 -87.796 -3.084 1.00 27.58 95 ARG A O 1
ATOM 755 N N . ILE A 1 96 ? -47.787 -85.942 -2.228 1.00 26.36 96 ILE A N 1
ATOM 756 C CA . ILE A 1 96 ? -46.424 -86.479 -2.233 1.00 27.73 96 ILE A CA 1
ATOM 757 C C . ILE A 1 96 ? -46.159 -87.119 -0.876 1.00 27.90 96 ILE A C 1
ATOM 758 O O . ILE A 1 96 ? -46.389 -86.512 0.174 1.00 27.80 96 ILE A O 1
ATOM 763 N N . PRO A 1 97 ? -45.659 -88.359 -0.877 1.00 28.30 97 PRO A N 1
ATOM 764 C CA . PRO A 1 97 ? -45.387 -89.061 0.381 1.00 27.67 97 PRO A CA 1
ATOM 765 C C . PRO A 1 97 ? -44.276 -88.514 1.263 1.00 26.98 97 PRO A C 1
ATOM 766 O O . PRO A 1 97 ? -43.342 -87.861 0.795 1.00 26.25 97 PRO A O 1
ATOM 770 N N . ALA A 1 98 ? -44.395 -88.774 2.560 1.00 27.39 98 ALA A N 1
ATOM 771 C CA . ALA A 1 98 ? -43.381 -88.333 3.503 1.00 27.96 98 ALA A CA 1
ATOM 772 C C . ALA A 1 98 ? -42.079 -89.049 3.154 1.00 29.18 98 ALA A C 1
ATOM 773 O O . ALA A 1 98 ? -42.096 -90.181 2.666 1.00 28.63 98 ALA A O 1
ATOM 775 N N . GLY A 1 99 ? -40.953 -88.383 3.384 1.00 28.39 99 GLY A N 1
ATOM 776 C CA . GLY A 1 99 ? -39.674 -88.990 3.082 1.00 26.56 99 GLY A CA 1
ATOM 777 C C . GLY A 1 99 ? -39.234 -88.747 1.654 1.00 27.20 99 GLY A C 1
ATOM 778 O O . GLY A 1 99 ? -38.048 -88.868 1.356 1.00 25.47 99 GLY A O 1
ATOM 779 N N . GLU A 1 100 ? -40.173 -88.400 0.772 1.00 26.33 100 GLU A N 1
ATOM 780 C CA . GLU A 1 100 ? -39.834 -88.141 -0.620 1.00 28.14 100 GLU A CA 1
ATOM 781 C C . GLU A 1 100 ? -38.763 -87.055 -0.593 1.00 29.02 100 GLU A C 1
ATOM 782 O O . GLU A 1 100 ? -37.907 -86.982 -1.475 1.00 28.16 100 GLU A O 1
ATOM 788 N N . MET A 1 101 ? -38.842 -86.225 0.443 1.00 27.58 101 MET A N 1
ATOM 789 C CA . MET A 1 101 ? -37.890 -85.156 0.689 1.00 27.30 101 MET A CA 1
ATOM 790 C C . MET A 1 101 ? -37.335 -85.452 2.073 1.00 26.67 101 MET A C 1
ATOM 791 O O . MET A 1 101 ? -38.096 -85.700 3.006 1.00 25.83 101 MET A O 1
ATOM 796 N N . LEU A 1 102 ? -36.011 -85.459 2.193 1.00 26.33 102 LEU A N 1
ATOM 797 C CA . LEU A 1 102 ? -35.360 -85.713 3.472 1.00 25.07 102 LEU A CA 1
ATOM 798 C C . LEU A 1 102 ? -36.061 -84.971 4.607 1.00 24.76 102 LEU A C 1
ATOM 799 O O . LEU A 1 102 ? -36.383 -83.783 4.480 1.00 25.05 102 LEU A O 1
ATOM 804 N N . GLU A 1 103 ? -36.311 -85.692 5.699 1.00 23.05 103 GLU A N 1
ATOM 805 C CA . GLU A 1 103 ? -36.939 -85.159 6.906 1.00 24.57 103 GLU A CA 1
ATOM 806 C C . GLU A 1 103 ? -38.268 -84.419 6.697 1.00 25.33 103 GLU A C 1
ATOM 807 O O . GLU A 1 103 ? -38.692 -83.633 7.548 1.00 24.08 103 GLU A O 1
ATOM 813 N N . THR A 1 104 ? -38.936 -84.678 5.584 1.00 25.80 104 THR A N 1
ATOM 814 C CA . THR A 1 104 ? -40.184 -83.978 5.321 1.00 27.19 104 THR A CA 1
ATOM 815 C C . THR A 1 104 ? -41.423 -84.863 5.243 1.00 27.19 104 THR A C 1
ATOM 816 O O . THR A 1 104 ? -41.412 -85.917 4.611 1.00 25.20 104 THR A O 1
ATOM 820 N N . GLY A 1 105 ? -42.489 -84.420 5.901 1.00 27.14 105 GLY A N 1
ATOM 821 C CA . GLY A 1 105 ? -43.738 -85.163 5.885 1.00 28.09 105 GLY A CA 1
ATOM 822 C C . GLY A 1 105 ? -44.378 -85.113 4.508 1.00 28.75 105 GLY A C 1
ATOM 823 O O . GLY A 1 105 ? -43.829 -84.509 3.584 1.00 29.19 105 GLY A O 1
ATOM 824 N N . GLU A 1 106 ? -45.539 -85.742 4.360 1.00 27.89 106 GLU A N 1
ATOM 825 C CA . GLU A 1 106 ? -46.215 -85.758 3.075 1.00 27.79 106 GLU A CA 1
ATOM 826 C C . GLU A 1 106 ? -46.621 -84.343 2.698 1.00 26.77 106 GLU A C 1
ATOM 827 O O . GLU A 1 106 ? -46.782 -83.484 3.564 1.00 26.50 106 GLU A O 1
ATOM 833 N N . ARG A 1 107 ? -46.781 -84.092 1.404 1.00 26.64 107 ARG A N 1
ATOM 834 C CA . ARG A 1 107 ? -47.157 -82.757 0.964 1.00 25.53 107 ARG A CA 1
ATOM 835 C C . ARG A 1 107 ? -48.289 -82.730 -0.041 1.00 25.32 107 ARG A C 1
ATOM 836 O O . ARG A 1 107 ? -48.449 -83.641 -0.858 1.00 24.27 107 ARG A O 1
ATOM 844 N N . VAL A 1 108 ? -49.066 -81.655 0.025 1.00 22.36 108 VAL A N 1
ATOM 845 C CA . VAL A 1 108 ? -50.166 -81.442 -0.888 1.00 21.49 108 VAL A CA 1
ATOM 846 C C . VAL A 1 108 ? -49.638 -80.512 -1.980 1.00 23.23 108 VAL A C 1
ATOM 847 O O . VAL A 1 108 ? -49.311 -79.355 -1.717 1.00 23.40 108 VAL A O 1
ATOM 851 N N . ARG A 1 109 ? -49.540 -81.018 -3.204 1.00 24.18 109 ARG A N 1
ATOM 852 C CA . ARG A 1 109 ? -49.035 -80.214 -4.318 1.00 25.08 109 ARG A CA 1
ATOM 853 C C . ARG A 1 109 ? -50.083 -79.893 -5.364 1.00 24.43 109 ARG A C 1
ATOM 854 O O . ARG A 1 109 ? -50.959 -80.711 -5.646 1.00 24.72 109 ARG A O 1
ATOM 862 N N . PHE A 1 110 ? -49.981 -78.700 -5.944 1.00 24.43 110 PHE A N 1
ATOM 863 C CA . PHE A 1 110 ? -50.896 -78.277 -6.994 1.00 23.24 110 PHE A CA 1
ATOM 864 C C . PHE A 1 110 ? -50.265 -77.226 -7.893 1.00 24.74 110 PHE A C 1
ATOM 865 O O . PHE A 1 110 ? -49.284 -76.586 -7.516 1.00 21.15 110 PHE A O 1
ATOM 873 N N . GLU A 1 111 ? -50.842 -77.068 -9.084 1.00 23.15 111 GLU A N 1
ATOM 874 C CA . GLU A 1 111 ? -50.366 -76.111 -10.070 1.00 24.76 111 GLU A CA 1
ATOM 875 C C . GLU A 1 111 ? -51.291 -74.900 -10.144 1.00 22.34 111 GLU A C 1
ATOM 876 O O . GLU A 1 111 ? -52.506 -75.038 -10.280 1.00 22.14 111 GLU A O 1
ATOM 882 N N . LEU A 1 112 ? -50.710 -73.710 -10.054 1.00 20.57 112 LEU A N 1
ATOM 883 C CA . LEU A 1 112 ? -51.493 -72.479 -10.133 1.00 18.62 112 LEU A CA 1
ATOM 884 C C . LEU A 1 112 ? -51.721 -72.132 -11.595 1.00 20.76 112 LEU A C 1
ATOM 885 O O . LEU A 1 112 ? -51.006 -72.624 -12.481 1.00 20.30 112 LEU A O 1
ATOM 890 N N . PRO A 1 113 ? -52.712 -71.271 -11.870 1.00 20.82 113 PRO A N 1
ATOM 891 C CA . PRO A 1 113 ? -53.020 -70.852 -13.236 1.00 23.25 113 PRO A CA 1
ATOM 892 C C . PRO A 1 113 ? -51.810 -70.143 -13.868 1.00 24.43 113 PRO A C 1
ATOM 893 O O . PRO A 1 113 ? -51.749 -69.966 -15.087 1.00 22.45 113 PRO A O 1
ATOM 897 N N . SER A 1 114 ? -50.862 -69.719 -13.032 1.00 23.87 114 SER A N 1
ATOM 898 C CA . SER A 1 114 ? -49.666 -69.040 -13.528 1.00 23.11 114 SER A CA 1
ATOM 899 C C . SER A 1 114 ? -48.598 -70.057 -13.921 1.00 23.77 114 SER A C 1
ATOM 900 O O . SER A 1 114 ? -47.536 -69.703 -14.437 1.00 23.42 114 SER A O 1
ATOM 903 N N . GLY A 1 115 ? -48.888 -71.326 -13.656 1.00 24.03 115 GLY A N 1
ATOM 904 C CA . GLY A 1 115 ? -47.971 -72.394 -14.006 1.00 24.08 115 GLY A CA 1
ATOM 905 C C . GLY A 1 115 ? -47.050 -72.871 -12.903 1.00 24.72 115 GLY A C 1
ATOM 906 O O . GLY A 1 115 ? -46.441 -73.934 -13.019 1.00 26.52 115 GLY A O 1
ATOM 907 N N . HIS A 1 116 ? -46.938 -72.106 -11.827 1.00 23.52 116 HIS A N 1
ATOM 908 C CA . HIS A 1 116 ? -46.062 -72.501 -10.729 1.00 22.26 116 HIS A CA 1
ATOM 909 C C . HIS A 1 116 ? -46.674 -73.585 -9.862 1.00 22.28 116 HIS A C 1
ATOM 910 O O . HIS A 1 116 ? -47.896 -73.646 -9.694 1.00 22.69 116 HIS A O 1
ATOM 917 N N . LEU A 1 117 ? -45.811 -74.417 -9.290 1.00 20.64 117 LEU A N 1
ATOM 918 C CA . LEU A 1 117 ? -46.239 -75.505 -8.423 1.00 20.97 117 LEU A CA 1
ATOM 919 C C . LEU A 1 117 ? -46.139 -75.105 -6.952 1.00 20.94 117 LEU A C 1
ATOM 920 O O . LEU A 1 117 ? -45.079 -74.692 -6.480 1.00 19.64 117 LEU A O 1
ATOM 925 N N . ILE A 1 118 ? -47.251 -75.215 -6.236 1.00 18.32 118 ILE A N 1
ATOM 926 C CA . ILE A 1 118 ? -47.257 -74.873 -4.820 1.00 19.47 118 ILE A CA 1
ATOM 927 C C . ILE A 1 118 ? -47.497 -76.133 -3.985 1.00 20.68 118 ILE A C 1
ATOM 928 O O . ILE A 1 118 ? -48.233 -77.036 -4.402 1.00 18.45 118 ILE A O 1
ATOM 933 N N . GLU A 1 119 ? -46.868 -76.183 -2.813 1.00 21.16 119 GLU A N 1
ATOM 934 C CA . GLU A 1 119 ? -46.993 -77.325 -1.918 1.00 23.84 119 GLU A CA 1
ATOM 935 C C . GLU A 1 119 ? -47.358 -76.877 -0.517 1.00 23.66 119 GLU A C 1
ATOM 936 O O . GLU A 1 119 ? -46.978 -75.789 -0.082 1.00 22.57 119 GLU A O 1
ATOM 942 N N . LEU A 1 120 ? -48.082 -77.734 0.187 1.00 22.78 120 LEU A N 1
ATOM 943 C CA . LEU A 1 120 ? -48.471 -77.469 1.567 1.00 23.08 120 LEU A CA 1
ATOM 944 C C . LEU A 1 120 ? -48.051 -78.692 2.387 1.00 24.29 120 LEU A C 1
ATOM 945 O O . LEU A 1 120 ? -48.209 -79.831 1.936 1.00 25.84 120 LEU A O 1
ATOM 950 N N . TYR A 1 121 ? -47.496 -78.466 3.574 1.00 22.43 121 TYR A N 1
ATOM 951 C CA . TYR A 1 121 ? -47.101 -79.571 4.445 1.00 21.45 121 TYR A CA 1
ATOM 952 C C . TYR A 1 121 ? -47.210 -79.112 5.877 1.00 21.69 121 TYR A C 1
ATOM 953 O O . TYR A 1 121 ? -47.218 -77.917 6.155 1.00 21.11 121 TYR A O 1
ATOM 962 N N . ALA A 1 122 ? -47.271 -80.063 6.793 1.00 21.72 122 ALA A N 1
ATOM 963 C CA . ALA A 1 122 ? -47.384 -79.725 8.197 1.00 21.46 122 ALA A CA 1
ATOM 964 C C . ALA A 1 122 ? -46.233 -80.332 8.985 1.00 22.15 122 ALA A C 1
ATOM 965 O O . ALA A 1 122 ? -46.013 -79.989 10.142 1.00 22.97 122 ALA A O 1
ATOM 967 N N . GLU A 1 123 ? -45.486 -81.220 8.340 1.00 22.35 123 GLU A N 1
ATOM 968 C CA . GLU A 1 123 ? -44.391 -81.914 9.002 1.00 24.71 123 GLU A CA 1
ATOM 969 C C . GLU A 1 123 ? -43.023 -81.692 8.417 1.00 24.75 123 GLU A C 1
ATOM 970 O O . GLU A 1 123 ? -42.796 -81.976 7.243 1.00 23.91 123 GLU A O 1
ATOM 976 N N . LYS A 1 124 ? -42.103 -81.248 9.264 1.00 23.89 124 LYS A N 1
ATOM 977 C CA . LYS A 1 124 ? -40.727 -81.019 8.869 1.00 26.80 124 LYS A CA 1
ATOM 978 C C . LYS A 1 124 ? -39.899 -81.129 10.145 1.00 25.64 124 LYS A C 1
ATOM 979 O O . LYS A 1 124 ? -40.196 -80.480 11.148 1.00 27.40 124 LYS A O 1
ATOM 985 N N . THR A 1 125 ? -38.867 -81.956 10.114 1.00 24.65 125 THR A N 1
ATOM 986 C CA . THR A 1 125 ? -38.050 -82.152 11.301 1.00 27.06 125 THR A CA 1
ATOM 987 C C . THR A 1 125 ? -37.411 -80.862 11.806 1.00 25.99 125 THR A C 1
ATOM 988 O O . THR A 1 125 ? -36.884 -80.080 11.032 1.00 25.12 125 THR A O 1
ATOM 992 N N . CYS A 1 126 ? -37.474 -80.652 13.114 1.00 27.53 126 CYS A N 1
ATOM 993 C CA . CYS A 1 126 ? -36.878 -79.477 13.740 1.00 29.15 126 CYS A CA 1
ATOM 994 C C . CYS A 1 126 ? -35.451 -79.842 14.164 1.00 29.17 126 CYS A C 1
ATOM 995 O O . CYS A 1 126 ? -35.255 -80.784 14.936 1.00 28.38 126 CYS A O 1
ATOM 998 N N . VAL A 1 127 ? -34.463 -79.107 13.655 1.00 27.25 127 VAL A N 1
ATOM 999 C CA . VAL A 1 127 ? -33.060 -79.366 13.980 1.00 28.01 127 VAL A CA 1
ATOM 1000 C C . VAL A 1 127 ? -32.430 -78.293 14.868 1.00 27.82 127 VAL A C 1
ATOM 1001 O O . VAL A 1 127 ? -31.312 -78.469 15.367 1.00 27.94 127 VAL A O 1
ATOM 1005 N N . GLY A 1 128 ? -33.143 -77.187 15.059 1.00 27.30 128 GLY A N 1
ATOM 1006 C CA . GLY A 1 128 ? -32.631 -76.107 15.888 1.00 27.52 128 GLY A CA 1
ATOM 1007 C C . GLY A 1 128 ? -31.886 -75.067 15.069 1.00 27.80 128 GLY A C 1
ATOM 1008 O O . GLY A 1 128 ? -31.662 -75.264 13.867 1.00 25.25 128 GLY A O 1
ATOM 1009 N N . ASN A 1 129 ? -31.506 -73.960 15.712 1.00 28.69 129 ASN A N 1
ATOM 1010 C CA . ASN A 1 129 ? -30.778 -72.891 15.032 1.00 29.32 129 ASN A CA 1
ATOM 1011 C C . ASN A 1 129 ? -29.322 -72.851 15.472 1.00 30.83 129 ASN A C 1
ATOM 1012 O O . ASN A 1 129 ? -28.628 -71.841 15.309 1.00 29.71 129 ASN A O 1
ATOM 1017 N N . GLY A 1 130 ? -28.865 -73.974 16.021 1.00 31.17 130 GLY A N 1
ATOM 1018 C CA . GLY A 1 130 ? -27.491 -74.080 16.468 1.00 32.57 130 GLY A CA 1
ATOM 1019 C C . GLY A 1 130 ? -27.245 -73.441 17.817 1.00 32.80 130 GLY A C 1
ATOM 1020 O O . GLY A 1 130 ? -26.104 -73.372 18.266 1.00 34.86 130 GLY A O 1
ATOM 1021 N N . ILE A 1 131 ? -28.303 -72.973 18.468 1.00 32.76 131 ILE A N 1
ATOM 1022 C CA . ILE A 1 131 ? -28.161 -72.338 19.776 1.00 31.15 131 ILE A CA 1
ATOM 1023 C C . ILE A 1 131 ? -28.932 -73.125 20.825 1.00 31.90 131 ILE A C 1
ATOM 1024 O O . ILE A 1 131 ? -30.018 -73.627 20.556 1.00 31.26 131 ILE A O 1
ATOM 1029 N N . SER A 1 132 ? -28.374 -73.228 22.025 1.00 32.48 132 SER A N 1
ATOM 1030 C CA . SER A 1 132 ? -29.041 -73.958 23.098 1.00 32.66 132 SER A CA 1
ATOM 1031 C C . SER A 1 132 ? -30.453 -73.428 23.320 1.00 32.94 132 SER A C 1
ATOM 1032 O O . SER A 1 132 ? -30.753 -72.275 23.006 1.00 32.61 132 SER A O 1
ATOM 1035 N N . GLU A 1 133 ? -31.320 -74.276 23.862 1.00 33.87 133 GLU A N 1
ATOM 1036 C CA . GLU A 1 133 ? -32.700 -73.888 24.144 1.00 33.62 133 GLU A CA 1
ATOM 1037 C C . GLU A 1 133 ? -32.789 -73.314 25.560 1.00 31.84 133 GLU A C 1
ATOM 1038 O O . GLU A 1 133 ? -33.832 -72.800 25.972 1.00 31.85 133 GLU A O 1
ATOM 1044 N N . VAL A 1 134 ? -31.687 -73.408 26.300 1.00 30.61 134 VAL A N 1
ATOM 1045 C CA . VAL A 1 134 ? -31.621 -72.884 27.667 1.00 30.84 134 VAL A CA 1
ATOM 1046 C C . VAL A 1 134 ? -30.578 -71.768 27.723 1.00 30.51 134 VAL A C 1
ATOM 1047 O O . VAL A 1 134 ? -29.431 -71.964 27.318 1.00 31.05 134 VAL A O 1
ATOM 1051 N N . ASN A 1 135 ? -30.984 -70.604 28.225 1.00 29.76 135 ASN A N 1
ATOM 1052 C CA . ASN A 1 135 ? -30.103 -69.438 28.302 1.00 29.37 135 ASN A CA 1
ATOM 1053 C C . ASN A 1 135 ? -29.489 -69.212 26.915 1.00 28.36 135 ASN A C 1
ATOM 1054 O O . ASN A 1 135 ? -28.265 -69.107 26.770 1.00 28.60 135 ASN A O 1
ATOM 1059 N N . PRO A 1 136 ? -30.338 -69.114 25.877 1.00 27.21 136 PRO A N 1
ATOM 1060 C CA . PRO A 1 136 ? -29.866 -68.911 24.502 1.00 28.12 136 PRO A CA 1
ATOM 1061 C C . PRO A 1 136 ? -29.222 -67.557 24.231 1.00 27.60 136 PRO A C 1
ATOM 1062 O O . PRO A 1 136 ? -29.719 -66.531 24.684 1.00 27.41 136 PRO A O 1
ATOM 1066 N N . ALA A 1 137 ? -28.118 -67.558 23.490 1.00 29.07 137 ALA A N 1
ATOM 1067 C CA . ALA A 1 137 ? -27.459 -66.308 23.124 1.00 29.14 137 ALA A CA 1
ATOM 1068 C C . ALA A 1 137 ? -28.232 -65.761 21.914 1.00 29.87 137 ALA A C 1
ATOM 1069 O O . ALA A 1 137 ? -29.035 -66.477 21.314 1.00 29.54 137 ALA A O 1
ATOM 1071 N N . PRO A 1 138 ? -28.008 -64.486 21.549 1.00 28.96 138 PRO A N 1
ATOM 1072 C CA . PRO A 1 138 ? -28.695 -63.868 20.407 1.00 29.01 138 PRO A CA 1
ATOM 1073 C C . PRO A 1 138 ? -28.229 -64.399 19.053 1.00 28.81 138 PRO A C 1
ATOM 1074 O O . PRO A 1 138 ? -28.990 -64.395 18.085 1.00 30.19 138 PRO A O 1
ATOM 1078 N N . TRP A 1 139 ? -26.982 -64.865 19.002 1.00 27.66 139 TRP A N 1
ATOM 1079 C CA . TRP A 1 139 ? -26.387 -65.405 17.784 1.00 27.25 139 TRP A CA 1
ATOM 1080 C C . TRP A 1 139 ? -25.064 -66.098 18.111 1.00 27.58 139 TRP A C 1
ATOM 1081 O O . TRP A 1 139 ? -24.634 -66.124 19.268 1.00 27.84 139 TRP A O 1
ATOM 1092 N N . ASN A 1 140 ? -24.426 -66.644 17.081 1.00 27.56 140 ASN A N 1
ATOM 1093 C CA . ASN A 1 140 ? -23.151 -67.335 17.223 1.00 29.53 140 ASN A CA 1
ATOM 1094 C C . ASN A 1 140 ? -22.388 -67.229 15.898 1.00 29.64 140 ASN A C 1
ATOM 1095 O O . ASN A 1 140 ? -22.813 -66.507 14.993 1.00 29.61 140 ASN A O 1
ATOM 1100 N N . ALA A 1 141 ? -21.278 -67.953 15.781 1.00 27.02 141 ALA A N 1
ATOM 1101 C CA . ALA A 1 141 ? -20.447 -67.929 14.577 1.00 26.19 141 ALA A CA 1
ATOM 1102 C C . ALA A 1 141 ? -21.225 -68.000 13.263 1.00 26.23 141 ALA A C 1
ATOM 1103 O O . ALA A 1 141 ? -20.827 -67.390 12.256 1.00 24.32 141 ALA A O 1
ATOM 1105 N N . GLN A 1 142 ? -22.320 -68.755 13.261 1.00 24.47 142 GLN A N 1
ATOM 1106 C CA . GLN A 1 142 ? -23.106 -68.889 12.050 1.00 26.50 142 GLN A CA 1
ATOM 1107 C C . GLN A 1 142 ? -23.587 -67.565 11.473 1.00 25.30 142 GLN A C 1
ATOM 1108 O O . GLN A 1 142 ? -23.660 -67.449 10.257 1.00 25.77 142 GLN A O 1
ATOM 1114 N N . ARG A 1 143 ? -23.921 -66.560 12.280 1.00 26.07 143 ARG A N 1
ATOM 1115 C CA . ARG A 1 143 ? -24.390 -65.347 11.622 1.00 28.62 143 ARG A CA 1
ATOM 1116 C C . ARG A 1 143 ? -23.283 -64.556 10.944 1.00 26.96 143 ARG A C 1
ATOM 1117 O O . ARG A 1 143 ? -23.532 -63.502 10.394 1.00 27.02 143 ARG A O 1
ATOM 1125 N N . GLU A 1 144 ? -22.066 -65.087 10.938 1.00 26.82 144 GLU A N 1
ATOM 1126 C CA . GLU A 1 144 ? -20.980 -64.397 10.258 1.00 27.23 144 GLU A CA 1
ATOM 1127 C C . GLU A 1 144 ? -20.328 -65.312 9.210 1.00 25.98 144 GLU A C 1
ATOM 1128 O O . GLU A 1 144 ? -19.224 -65.042 8.723 1.00 24.15 144 GLU A O 1
ATOM 1134 N N . HIS A 1 145 ? -21.020 -66.401 8.871 1.00 23.54 145 HIS A N 1
ATOM 1135 C CA . HIS A 1 145 ? -20.536 -67.327 7.849 1.00 23.06 145 HIS A CA 1
ATOM 1136 C C . HIS A 1 145 ? -21.199 -66.839 6.564 1.00 23.27 145 HIS A C 1
ATOM 1137 O O . HIS A 1 145 ? -22.392 -67.097 6.339 1.00 23.78 145 HIS A O 1
ATOM 1144 N N . GLY A 1 146 ? -20.446 -66.140 5.720 1.00 21.65 146 GLY A N 1
ATOM 1145 C CA . GLY A 1 146 ? -21.027 -65.624 4.495 1.00 21.37 146 GLY A CA 1
ATOM 1146 C C . GLY A 1 146 ? -22.134 -64.636 4.841 1.00 21.49 146 GLY A C 1
ATOM 1147 O O . GLY A 1 146 ? -22.153 -64.107 5.949 1.00 19.01 146 GLY A O 1
ATOM 1148 N N . ILE A 1 147 ? -23.061 -64.388 3.917 1.00 21.34 147 ILE A N 1
ATOM 1149 C CA . ILE A 1 147 ? -24.140 -63.437 4.180 1.00 21.09 147 ILE A CA 1
ATOM 1150 C C . ILE A 1 147 ? -24.916 -63.780 5.451 1.00 21.11 147 ILE A C 1
ATOM 1151 O O . ILE A 1 147 ? -25.187 -62.901 6.265 1.00 21.67 147 ILE A O 1
ATOM 1156 N N . ALA A 1 148 ? -25.242 -65.062 5.619 1.00 20.96 148 ALA A N 1
ATOM 1157 C CA . ALA A 1 148 ? -25.970 -65.570 6.781 1.00 19.63 148 ALA A CA 1
ATOM 1158 C C . ALA A 1 148 ? -27.366 -64.989 6.980 1.00 19.73 148 ALA A C 1
ATOM 1159 O O . ALA A 1 148 ? -27.646 -64.342 7.985 1.00 21.18 148 ALA A O 1
ATOM 1161 N N . PRO A 1 149 ? -28.268 -65.206 6.019 1.00 20.34 149 PRO A N 1
ATOM 1162 C CA . PRO A 1 149 ? -29.622 -64.665 6.199 1.00 20.54 149 PRO A CA 1
ATOM 1163 C C . PRO A 1 149 ? -30.362 -65.393 7.332 1.00 22.22 149 PRO A C 1
ATOM 1164 O O . PRO A 1 149 ? -29.987 -66.508 7.723 1.00 22.63 149 PRO A O 1
ATOM 1168 N N . ILE A 1 150 ? -31.407 -64.749 7.842 1.00 21.25 150 ILE A N 1
ATOM 1169 C CA . ILE A 1 150 ? -32.217 -65.250 8.954 1.00 23.25 150 ILE A CA 1
ATOM 1170 C C . ILE A 1 150 ? -33.348 -66.209 8.593 1.00 21.39 150 ILE A C 1
ATOM 1171 O O . ILE A 1 150 ? -33.636 -67.127 9.359 1.00 22.11 150 ILE A O 1
ATOM 1176 N N . GLN A 1 151 ? -33.999 -65.993 7.453 1.00 21.21 151 GLN A N 1
ATOM 1177 C CA . GLN A 1 151 ? -35.116 -66.855 7.037 1.00 21.18 151 GLN A CA 1
ATOM 1178 C C . GLN A 1 151 ? -35.477 -66.761 5.551 1.00 21.02 151 GLN A C 1
ATOM 1179 O O . GLN A 1 151 ? -35.145 -65.780 4.885 1.00 20.16 151 GLN A O 1
ATOM 1185 N N . LEU A 1 152 ? -36.134 -67.802 5.034 1.00 17.96 152 LEU A N 1
ATOM 1186 C CA . LEU A 1 152 ? -36.607 -67.792 3.652 1.00 17.84 152 LEU A CA 1
ATOM 1187 C C . LEU A 1 152 ? -37.800 -66.872 3.841 1.00 16.87 152 LEU A C 1
ATOM 1188 O O . LEU A 1 152 ? -38.765 -67.247 4.491 1.00 20.89 152 LEU A O 1
ATOM 1193 N N . ASP A 1 153 ? -37.736 -65.670 3.292 1.00 16.88 153 ASP A N 1
ATOM 1194 C CA . ASP A 1 153 ? -38.799 -64.695 3.516 1.00 18.19 153 ASP A CA 1
ATOM 1195 C C . ASP A 1 153 ? -39.987 -64.767 2.563 1.00 17.20 153 ASP A C 1
ATOM 1196 O O . ASP A 1 153 ? -41.127 -64.578 2.981 1.00 21.21 153 ASP A O 1
ATOM 1201 N N . HIS A 1 154 ? -39.715 -65.030 1.289 1.00 18.52 154 HIS A N 1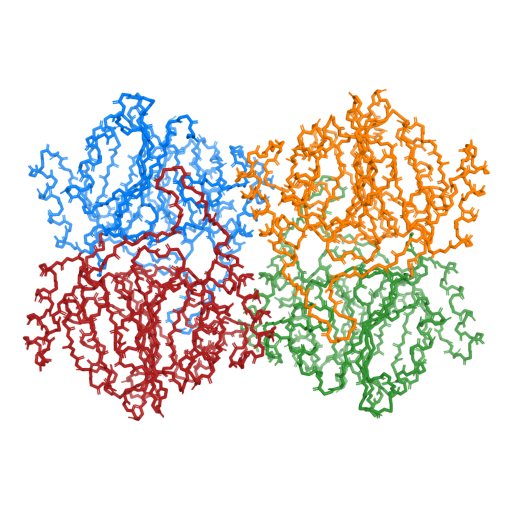
ATOM 1202 C CA . HIS A 1 154 ? -40.756 -65.137 0.266 1.00 17.83 154 HIS A CA 1
ATOM 1203 C C . HIS A 1 154 ? -40.130 -65.398 -1.094 1.00 17.02 154 HIS A C 1
ATOM 1204 O O . HIS A 1 154 ? -38.948 -65.719 -1.193 1.00 17.41 154 HIS A O 1
ATOM 1211 N N . CYS A 1 155 ? -40.941 -65.276 -2.139 1.00 17.34 155 CYS A N 1
ATOM 1212 C CA . CYS A 1 155 ? -40.471 -65.421 -3.514 1.00 17.42 155 CYS A CA 1
ATOM 1213 C C . CYS A 1 155 ? -41.351 -64.533 -4.365 1.00 19.21 155 CYS A C 1
ATOM 1214 O O . CYS A 1 155 ? -42.401 -64.081 -3.904 1.00 19.71 155 CYS A O 1
ATOM 1217 N N . LEU A 1 156 ? -40.904 -64.243 -5.585 1.00 20.36 156 LEU A N 1
ATOM 1218 C CA . LEU A 1 156 ? -41.663 -63.411 -6.502 1.00 22.02 156 LEU A CA 1
ATOM 1219 C C . LEU A 1 156 ? -41.758 -64.216 -7.779 1.00 23.36 156 LEU A C 1
ATOM 1220 O O . LEU A 1 156 ? -40.759 -64.453 -8.458 1.00 24.37 156 LEU A O 1
ATOM 1225 N N . LEU A 1 157 ? -42.977 -64.632 -8.091 1.00 23.15 157 LEU A N 1
ATOM 1226 C CA . LEU A 1 157 ? -43.266 -65.444 -9.262 1.00 22.82 157 LEU A CA 1
ATOM 1227 C C . LEU A 1 157 ? -43.915 -64.657 -10.396 1.00 22.01 157 LEU A C 1
ATOM 1228 O O . LEU A 1 157 ? -44.817 -63.847 -10.164 1.00 20.75 157 LEU A O 1
ATOM 1233 N N . TYR A 1 158 ? -43.435 -64.910 -11.616 1.00 20.67 158 TYR A N 1
ATOM 1234 C CA . TYR A 1 158 ? -43.933 -64.293 -12.846 1.00 22.13 158 TYR A CA 1
ATOM 1235 C C . TYR A 1 158 ? -44.846 -65.257 -13.584 1.00 22.60 158 TYR A C 1
ATOM 1236 O O . TYR A 1 158 ? -44.398 -66.303 -14.037 1.00 23.40 158 TYR A O 1
ATOM 1245 N N . GLY A 1 159 ? -46.112 -64.910 -13.727 1.00 25.43 159 GLY A N 1
ATOM 1246 C CA . GLY A 1 159 ? -47.004 -65.815 -14.415 1.00 27.35 159 GLY A CA 1
ATOM 1247 C C . GLY A 1 159 ? -48.183 -65.096 -15.008 1.00 27.53 159 GLY A C 1
ATOM 1248 O O . GLY A 1 159 ? -48.437 -63.936 -14.689 1.00 29.73 159 GLY A O 1
ATOM 1249 N N . PRO A 1 160 ? -48.925 -65.769 -15.889 1.00 27.39 160 PRO A N 1
ATOM 1250 C CA . PRO A 1 160 ? -50.087 -65.156 -16.516 1.00 27.54 160 PRO A CA 1
ATOM 1251 C C . PRO A 1 160 ? -51.223 -65.489 -15.567 1.00 27.06 160 PRO A C 1
ATOM 1252 O O . PRO A 1 160 ? -51.054 -66.331 -14.689 1.00 25.73 160 PRO A O 1
ATOM 1256 N N . ASN A 1 161 ? -52.357 -64.817 -15.687 1.00 26.30 161 ASN A N 1
ATOM 1257 C CA . ASN A 1 161 ? -53.473 -65.202 -14.839 1.00 26.61 161 ASN A CA 1
ATOM 1258 C C . ASN A 1 161 ? -53.300 -64.994 -13.340 1.00 25.64 161 ASN A C 1
ATOM 1259 O O . ASN A 1 161 ? -53.721 -65.811 -12.521 1.00 21.12 161 ASN A O 1
ATOM 1264 N N . ILE A 1 162 ? -52.690 -63.871 -13.000 1.00 26.59 162 ILE A N 1
ATOM 1265 C CA . ILE A 1 162 ? -52.434 -63.497 -11.625 1.00 26.96 162 ILE A CA 1
ATOM 1266 C C . ILE A 1 162 ? -53.720 -63.232 -10.867 1.00 24.18 162 ILE A C 1
ATOM 1267 O O . ILE A 1 162 ? -53.797 -63.422 -9.652 1.00 22.76 162 ILE A O 1
ATOM 1272 N N . ALA A 1 163 ? -54.737 -62.782 -11.583 1.00 24.22 163 ALA A N 1
ATOM 1273 C CA . ALA A 1 163 ? -56.007 -62.505 -10.938 1.00 23.81 163 ALA A CA 1
ATOM 1274 C C . ALA A 1 163 ? -56.585 -63.799 -10.355 1.00 24.29 163 ALA A C 1
ATOM 1275 O O . ALA A 1 163 ? -57.137 -63.806 -9.257 1.00 22.94 163 ALA A O 1
ATOM 1277 N N . GLU A 1 164 ? -56.441 -64.897 -11.085 1.00 24.43 164 GLU A N 1
ATOM 1278 C CA . GLU A 1 164 ? -56.956 -66.169 -10.605 1.00 26.31 164 GLU A CA 1
ATOM 1279 C C . GLU A 1 164 ? -56.064 -66.678 -9.478 1.00 24.56 164 GLU A C 1
ATOM 1280 O O . GLU A 1 164 ? -56.529 -67.382 -8.586 1.00 25.63 164 GLU A O 1
ATOM 1286 N N . VAL A 1 165 ? -54.782 -66.327 -9.526 1.00 22.15 165 VAL A N 1
ATOM 1287 C CA . VAL A 1 165 ? -53.851 -66.749 -8.485 1.00 21.03 165 VAL A CA 1
ATOM 1288 C C . VAL A 1 165 ? -54.250 -66.042 -7.195 1.00 20.65 165 VAL A C 1
ATOM 1289 O O . VAL A 1 165 ? -54.284 -66.648 -6.139 1.00 20.95 165 VAL A O 1
ATOM 1293 N N . GLN A 1 166 ? -54.566 -64.753 -7.286 1.00 23.83 166 GLN A N 1
ATOM 1294 C CA . GLN A 1 166 ? -54.976 -64.005 -6.106 1.00 24.17 166 GLN A CA 1
ATOM 1295 C C . GLN A 1 166 ? -56.192 -64.635 -5.433 1.00 23.20 166 GLN A C 1
ATOM 1296 O O . GLN A 1 166 ? -56.250 -64.751 -4.217 1.00 23.09 166 GLN A O 1
ATOM 1302 N N . LYS A 1 167 ? -57.170 -65.021 -6.236 1.00 24.62 167 LYS A N 1
ATOM 1303 C CA . LYS A 1 167 ? -58.374 -65.633 -5.708 1.00 24.99 167 LYS A CA 1
ATOM 1304 C C . LYS A 1 167 ? -58.069 -66.862 -4.875 1.00 22.45 167 LYS A C 1
ATOM 1305 O O . LYS A 1 167 ? -58.499 -66.977 -3.726 1.00 24.08 167 LYS A O 1
ATOM 1311 N N . ILE A 1 168 ? -57.307 -67.780 -5.448 1.00 21.04 168 ILE A N 1
ATOM 1312 C CA . ILE A 1 168 ? -56.948 -69.011 -4.756 1.00 19.23 168 ILE A CA 1
ATOM 1313 C C . ILE A 1 168 ? -56.278 -68.731 -3.412 1.00 19.04 168 ILE A C 1
ATOM 1314 O O . ILE A 1 168 ? -56.617 -69.337 -2.396 1.00 16.48 168 ILE A O 1
ATOM 1319 N N . PHE A 1 169 ? -55.309 -67.824 -3.411 1.00 16.35 169 PHE A N 1
ATOM 1320 C CA . PHE A 1 169 ? -54.610 -67.513 -2.183 1.00 18.26 169 PHE A CA 1
ATOM 1321 C C . PHE A 1 169 ? -55.449 -66.801 -1.131 1.00 16.59 169 PHE A C 1
ATOM 1322 O O . PHE A 1 169 ? -55.312 -67.088 0.054 1.00 18.92 169 PHE A O 1
ATOM 1330 N N . THR A 1 170 ? -56.323 -65.894 -1.552 1.00 18.86 170 THR A N 1
ATOM 1331 C CA . THR A 1 170 ? -57.139 -65.150 -0.590 1.00 22.03 170 THR A CA 1
ATOM 1332 C C . THR A 1 170 ? -58.439 -65.820 -0.181 1.00 23.06 170 THR A C 1
ATOM 1333 O O . THR A 1 170 ? -58.935 -65.591 0.931 1.00 23.90 170 THR A O 1
ATOM 1337 N N . GLU A 1 171 ? -58.980 -66.644 -1.075 1.00 23.43 171 GLU A N 1
ATOM 1338 C CA . GLU A 1 171 ? -60.237 -67.342 -0.827 1.00 24.05 171 GLU A CA 1
ATOM 1339 C C . GLU A 1 171 ? -60.073 -68.762 -0.328 1.00 23.64 171 GLU A C 1
ATOM 1340 O O . GLU A 1 171 ? -60.975 -69.306 0.308 1.00 24.04 171 GLU A O 1
ATOM 1346 N N . VAL A 1 172 ? -58.939 -69.383 -0.624 1.00 23.29 172 VAL A N 1
ATOM 1347 C CA . VAL A 1 172 ? -58.736 -70.748 -0.168 1.00 22.32 172 VAL A CA 1
ATOM 1348 C C . VAL A 1 172 ? -57.620 -70.907 0.853 1.00 23.80 172 VAL A C 1
ATOM 1349 O O . VAL A 1 172 ? -57.805 -71.587 1.860 1.00 22.52 172 VAL A O 1
ATOM 1353 N N . LEU A 1 173 ? -56.475 -70.272 0.600 1.00 22.46 173 LEU A N 1
ATOM 1354 C CA . LEU A 1 173 ? -55.308 -70.397 1.472 1.00 24.35 173 LEU A CA 1
ATOM 1355 C C . LEU A 1 173 ? -55.188 -69.438 2.672 1.00 23.24 173 LEU A C 1
ATOM 1356 O O . LEU A 1 173 ? -54.203 -69.469 3.409 1.00 23.64 173 LEU A O 1
ATOM 1361 N N . GLY A 1 174 ? -56.186 -68.589 2.862 1.00 21.90 174 GLY A N 1
ATOM 1362 C CA . GLY A 1 174 ? -56.179 -67.688 3.998 1.00 20.59 174 GLY A CA 1
ATOM 1363 C C . GLY A 1 174 ? -55.173 -66.557 3.941 1.00 21.36 174 GLY A C 1
ATOM 1364 O O . GLY A 1 174 ? -54.671 -66.120 4.979 1.00 19.41 174 GLY A O 1
ATOM 1365 N N . PHE A 1 175 ? -54.876 -66.089 2.733 1.00 20.39 175 PHE A N 1
ATOM 1366 C CA . PHE A 1 175 ? -53.933 -64.987 2.522 1.00 19.83 175 PHE A CA 1
ATOM 1367 C C . PHE A 1 175 ? -54.719 -63.705 2.290 1.00 19.16 175 PHE A C 1
ATOM 1368 O O . PHE A 1 175 ? -55.929 -63.736 2.055 1.00 18.05 175 PHE A O 1
ATOM 1376 N N . TYR A 1 176 ? -54.018 -62.578 2.310 1.00 20.13 176 TYR A N 1
ATOM 1377 C CA . TYR A 1 176 ? -54.657 -61.297 2.051 1.00 20.99 176 TYR A CA 1
ATOM 1378 C C . TYR A 1 176 ? -53.699 -60.359 1.324 1.00 21.11 176 TYR A C 1
ATOM 1379 O O . TYR A 1 176 ? -52.476 -60.438 1.491 1.00 20.65 176 TYR A O 1
ATOM 1388 N N . LEU A 1 177 ? -54.270 -59.484 0.506 1.00 20.13 177 LEU A N 1
ATOM 1389 C CA . LEU A 1 177 ? -53.506 -58.523 -0.288 1.00 22.68 177 LEU A CA 1
ATOM 1390 C C . LEU A 1 177 ? -52.896 -57.398 0.540 1.00 22.32 177 LEU A C 1
ATOM 1391 O O . LEU A 1 177 ? -53.627 -56.656 1.179 1.00 24.50 177 LEU A O 1
ATOM 1396 N N . VAL A 1 178 ? -51.572 -57.253 0.512 1.00 23.87 178 VAL A N 1
ATOM 1397 C CA . VAL A 1 178 ? -50.917 -56.172 1.253 1.00 23.39 178 VAL A CA 1
ATOM 1398 C C . VAL A 1 178 ? -50.655 -54.991 0.334 1.00 22.90 178 VAL A C 1
ATOM 1399 O O . VAL A 1 178 ? -50.934 -53.855 0.688 1.00 21.85 178 VAL A O 1
ATOM 1403 N N . GLU A 1 179 ? -50.115 -55.254 -0.852 1.00 24.31 179 GLU A N 1
ATOM 1404 C CA . GLU A 1 179 ? -49.857 -54.174 -1.801 1.00 24.62 179 GLU A CA 1
ATOM 1405 C C . GLU A 1 179 ? -50.174 -54.639 -3.222 1.00 24.56 179 GLU A C 1
ATOM 1406 O O . GLU A 1 179 ? -50.151 -55.840 -3.502 1.00 22.88 179 GLU A O 1
ATOM 1412 N N . ARG A 1 180 ? -50.500 -53.695 -4.105 1.00 26.59 180 ARG A N 1
ATOM 1413 C CA . ARG A 1 180 ? -50.797 -54.023 -5.497 1.00 27.88 180 ARG A CA 1
ATOM 1414 C C . ARG A 1 180 ? -50.226 -52.966 -6.443 1.00 29.18 180 ARG A C 1
ATOM 1415 O O . ARG A 1 180 ? -49.962 -51.834 -6.037 1.00 30.40 180 ARG A O 1
ATOM 1423 N N . VAL A 1 181 ? -50.004 -53.363 -7.693 1.00 30.39 181 VAL A N 1
ATOM 1424 C CA . VAL A 1 181 ? -49.500 -52.469 -8.729 1.00 32.06 181 VAL A CA 1
ATOM 1425 C C . VAL A 1 181 ? -50.560 -52.427 -9.812 1.00 34.10 181 VAL A C 1
ATOM 1426 O O . VAL A 1 181 ? -50.792 -53.420 -10.498 1.00 34.74 181 VAL A O 1
ATOM 1430 N N . LEU A 1 182 ? -51.213 -51.281 -9.947 1.00 36.97 182 LEU A N 1
ATOM 1431 C CA . LEU A 1 182 ? -52.256 -51.112 -10.945 1.00 39.73 182 LEU A CA 1
ATOM 1432 C C . LEU A 1 182 ? -51.742 -51.382 -12.340 1.00 40.13 182 LEU A C 1
ATOM 1433 O O . LEU A 1 182 ? -50.544 -51.280 -12.617 1.00 39.55 182 LEU A O 1
ATOM 1438 N N . SER A 1 183 ? -52.660 -51.752 -13.219 1.00 42.60 183 SER A N 1
ATOM 1439 C CA . SER A 1 183 ? -52.279 -51.976 -14.589 1.00 44.87 183 SER A CA 1
ATOM 1440 C C . SER A 1 183 ? -52.440 -50.591 -15.208 1.00 46.47 183 SER A C 1
ATOM 1441 O O . SER A 1 183 ? -53.227 -49.769 -14.726 1.00 46.89 183 SER A O 1
ATOM 1444 N N . PRO A 1 184 ? -51.670 -50.316 -16.265 1.00 48.26 184 PRO A N 1
ATOM 1445 C CA . PRO A 1 184 ? -51.564 -49.102 -17.085 1.00 49.80 184 PRO A CA 1
ATOM 1446 C C . PRO A 1 184 ? -52.900 -48.311 -17.020 1.00 51.22 184 PRO A C 1
ATOM 1447 O O . PRO A 1 184 ? -52.882 -47.176 -16.582 1.00 51.59 184 PRO A O 1
ATOM 1451 N N . ASP A 1 185 ? -54.037 -48.828 -17.472 1.00 53.39 185 ASP A N 1
ATOM 1452 C CA . ASP A 1 185 ? -55.307 -48.129 -17.151 1.00 55.87 185 ASP A CA 1
ATOM 1453 C C . ASP A 1 185 ? -56.440 -49.087 -17.349 1.00 56.00 185 ASP A C 1
ATOM 1454 O O . ASP A 1 185 ? -57.582 -48.786 -17.009 1.00 56.37 185 ASP A O 1
ATOM 1459 N N . GLY A 1 186 ? -56.109 -50.269 -17.861 1.00 55.61 186 GLY A N 1
ATOM 1460 C CA . GLY A 1 186 ? -57.122 -51.290 -18.059 1.00 55.16 186 GLY A CA 1
ATOM 1461 C C . GLY A 1 186 ? -57.615 -51.641 -16.672 1.00 54.58 186 GLY A C 1
ATOM 1462 O O . GLY A 1 186 ? -58.667 -52.245 -16.453 1.00 54.68 186 GLY A O 1
ATOM 1463 N N . ASP A 1 187 ? -56.808 -51.217 -15.719 1.00 53.31 187 ASP A N 1
ATOM 1464 C CA . ASP A 1 187 ? -57.068 -51.437 -14.328 1.00 52.20 187 ASP A CA 1
ATOM 1465 C C . ASP A 1 187 ? -57.484 -52.803 -13.863 1.00 50.76 187 ASP A C 1
ATOM 1466 O O . ASP A 1 187 ? -58.656 -53.159 -13.743 1.00 52.23 187 ASP A O 1
ATOM 1471 N N . SER A 1 188 ? -56.432 -53.560 -13.621 1.00 48.94 188 SER A N 1
ATOM 1472 C CA . SER A 1 188 ? -56.460 -54.895 -13.087 1.00 45.94 188 SER A CA 1
ATOM 1473 C C . SER A 1 188 ? -55.180 -54.798 -12.275 1.00 43.53 188 SER A C 1
ATOM 1474 O O . SER A 1 188 ? -54.675 -53.700 -12.044 1.00 43.01 188 SER A O 1
ATOM 1477 N N . ASP A 1 189 ? -54.640 -55.900 -11.805 1.00 41.05 189 ASP A N 1
ATOM 1478 C CA . ASP A 1 189 ? -53.418 -55.748 -11.061 1.00 39.03 189 ASP A CA 1
ATOM 1479 C C . ASP A 1 189 ? -52.330 -56.392 -11.882 1.00 37.11 189 ASP A C 1
ATOM 1480 O O . ASP A 1 189 ? -52.510 -57.498 -12.391 1.00 38.69 189 ASP A O 1
ATOM 1485 N N . MET A 1 190 ? -51.228 -55.680 -12.083 1.00 32.80 190 MET A N 1
ATOM 1486 C CA . MET A 1 190 ? -50.133 -56.263 -12.831 1.00 31.36 190 MET A CA 1
ATOM 1487 C C . MET A 1 190 ? -49.220 -56.954 -11.827 1.00 28.08 190 MET A C 1
ATOM 1488 O O . MET A 1 190 ? -48.365 -57.759 -12.197 1.00 27.52 190 MET A O 1
ATOM 1493 N N . GLY A 1 191 ? -49.412 -56.639 -10.549 1.00 25.53 191 GLY A N 1
ATOM 1494 C CA . GLY A 1 191 ? -48.596 -57.251 -9.520 1.00 24.55 191 GLY A CA 1
ATOM 1495 C C . GLY A 1 191 ? -49.278 -57.277 -8.168 1.00 23.10 191 GLY A C 1
ATOM 1496 O O . GLY A 1 191 ? -49.986 -56.339 -7.812 1.00 24.32 191 GLY A O 1
ATOM 1497 N N . ILE A 1 192 ? -49.055 -58.350 -7.414 1.00 22.48 192 ILE A N 1
ATOM 1498 C CA . ILE A 1 192 ? -49.653 -58.500 -6.095 1.00 21.38 192 ILE A CA 1
ATOM 1499 C C . ILE A 1 192 ? -48.671 -59.063 -5.073 1.00 21.28 192 ILE A C 1
ATOM 1500 O O . ILE A 1 192 ? -47.845 -59.926 -5.382 1.00 19.29 192 ILE A O 1
ATOM 1505 N N . TRP A 1 193 ? -48.795 -58.568 -3.845 1.00 20.33 193 TRP A N 1
ATOM 1506 C CA . TRP A 1 193 ? -47.955 -58.962 -2.725 1.00 20.06 193 TRP A CA 1
ATOM 1507 C C . TRP A 1 193 ? -48.903 -59.439 -1.632 1.00 20.25 193 TRP A C 1
ATOM 1508 O O . TRP A 1 193 ? -49.617 -58.646 -1.020 1.00 20.81 193 TRP A O 1
ATOM 1519 N N . LEU A 1 194 ? -48.892 -60.748 -1.415 1.00 18.54 194 LEU A N 1
ATOM 1520 C CA . LEU A 1 194 ? -49.772 -61.433 -0.473 1.00 18.19 194 LEU A CA 1
ATOM 1521 C C . LEU A 1 194 ? -49.120 -61.874 0.826 1.00 18.63 194 LEU A C 1
ATOM 1522 O O . LEU A 1 194 ? -47.946 -62.265 0.845 1.00 18.71 194 LEU A O 1
ATOM 1527 N N . SER A 1 195 ? -49.907 -61.860 1.903 1.00 18.59 195 SER A N 1
ATOM 1528 C CA . SER A 1 195 ? -49.426 -62.265 3.221 1.00 19.25 195 SER A CA 1
ATOM 1529 C C . SER A 1 195 ? -50.358 -63.277 3.894 1.00 18.94 195 SER A C 1
ATOM 1530 O O . SER A 1 195 ? -51.569 -63.238 3.692 1.00 17.94 195 SER A O 1
ATOM 1533 N N . CYS A 1 196 ? -49.794 -64.195 4.675 1.00 18.80 196 CYS A N 1
ATOM 1534 C CA . CYS A 1 196 ? -50.619 -65.164 5.408 1.00 19.57 196 CYS A CA 1
ATOM 1535 C C . CYS A 1 196 ? -50.236 -65.013 6.876 1.00 18.65 196 CYS A C 1
ATOM 1536 O O . CYS A 1 196 ? -50.389 -65.946 7.673 1.00 18.04 196 CYS A O 1
ATOM 1539 N N . SER A 1 197 ? -49.758 -63.819 7.225 1.00 17.63 197 SER A N 1
ATOM 1540 C CA . SER A 1 197 ? -49.303 -63.507 8.582 1.00 21.06 197 SER A CA 1
ATOM 1541 C C . SER A 1 197 ? -49.352 -61.990 8.789 1.00 21.01 197 SER A C 1
ATOM 1542 O O . SER A 1 197 ? -50.276 -61.329 8.332 1.00 23.97 197 SER A O 1
ATOM 1545 N N . HIS A 1 198 ? -48.387 -61.426 9.512 1.00 21.35 198 HIS A N 1
ATOM 1546 C CA . HIS A 1 198 ? -48.374 -59.973 9.606 1.00 21.99 198 HIS A CA 1
ATOM 1547 C C . HIS A 1 198 ? -47.136 -59.399 8.916 1.00 22.44 198 HIS A C 1
ATOM 1548 O O . HIS A 1 198 ? -46.740 -58.255 9.160 1.00 21.09 198 HIS A O 1
ATOM 1555 N N . LYS A 1 199 ? -46.537 -60.207 8.036 1.00 21.98 199 LYS A N 1
ATOM 1556 C CA . LYS A 1 199 ? -45.379 -59.774 7.259 1.00 22.51 199 LYS A CA 1
ATOM 1557 C C . LYS A 1 199 ? -45.880 -59.045 6.008 1.00 22.36 199 LYS A C 1
ATOM 1558 O O . LYS A 1 199 ? -46.986 -59.318 5.546 1.00 19.30 199 LYS A O 1
ATOM 1564 N N . VAL A 1 200 ? -45.082 -58.105 5.490 1.00 21.77 200 VAL A N 1
ATOM 1565 C CA . VAL A 1 200 ? -45.454 -57.354 4.288 1.00 23.97 200 VAL A CA 1
ATOM 1566 C C . VAL A 1 200 ? -45.861 -58.301 3.172 1.00 23.98 200 VAL A C 1
ATOM 1567 O O . VAL A 1 200 ? -46.796 -58.010 2.436 1.00 25.54 200 VAL A O 1
ATOM 1571 N N . HIS A 1 201 ? -45.141 -59.414 3.031 1.00 22.44 201 HIS A N 1
ATOM 1572 C CA . HIS A 1 201 ? -45.503 -60.430 2.049 1.00 23.22 201 HIS A CA 1
ATOM 1573 C C . HIS A 1 201 ? -44.811 -61.762 2.254 1.00 20.56 201 HIS A C 1
ATOM 1574 O O . HIS A 1 201 ? -43.642 -61.830 2.638 1.00 20.38 201 HIS A O 1
ATOM 1581 N N . ASP A 1 202 ? -45.567 -62.826 2.017 1.00 19.53 202 ASP A N 1
ATOM 1582 C CA . ASP A 1 202 ? -45.046 -64.175 2.135 1.00 17.27 202 ASP A CA 1
ATOM 1583 C C . ASP A 1 202 ? -44.819 -64.735 0.722 1.00 17.05 202 ASP A C 1
ATOM 1584 O O . ASP A 1 202 ? -44.094 -65.694 0.535 1.00 15.59 202 ASP A O 1
ATOM 1589 N N . ILE A 1 203 ? -45.439 -64.110 -0.271 1.00 17.48 203 ILE A N 1
ATOM 1590 C CA . ILE A 1 203 ? -45.263 -64.509 -1.670 1.00 18.19 203 ILE A CA 1
ATOM 1591 C C . ILE A 1 203 ? -45.854 -63.398 -2.506 1.00 16.54 203 ILE A C 1
ATOM 1592 O O . ILE A 1 203 ? -46.745 -62.679 -2.053 1.00 19.51 203 ILE A O 1
ATOM 1597 N N . ALA A 1 204 ? -45.365 -63.233 -3.724 1.00 14.84 204 ALA A N 1
ATOM 1598 C CA . ALA A 1 204 ? -45.915 -62.191 -4.577 1.00 14.94 204 ALA A CA 1
ATOM 1599 C C . ALA A 1 204 ? -45.924 -62.674 -6.021 1.00 14.81 204 ALA A C 1
ATOM 1600 O O . ALA A 1 204 ? -45.200 -63.613 -6.364 1.00 15.53 204 ALA A O 1
ATOM 1602 N N . PHE A 1 205 ? -46.753 -62.044 -6.847 1.00 15.97 205 PHE A N 1
ATOM 1603 C CA . PHE A 1 205 ? -46.863 -62.412 -8.257 1.00 17.97 205 PHE A CA 1
ATOM 1604 C C . PHE A 1 205 ? -46.898 -61.212 -9.193 1.00 18.51 205 PHE A C 1
ATOM 1605 O O . PHE A 1 205 ? -47.413 -60.166 -8.843 1.00 17.64 205 PHE A O 1
ATOM 1613 N N . VAL A 1 206 ? -46.349 -61.394 -10.394 1.00 20.21 206 VAL A N 1
ATOM 1614 C CA . VAL A 1 206 ? -46.331 -60.375 -11.424 1.00 21.55 206 VAL A CA 1
ATOM 1615 C C . VAL A 1 206 ? -46.829 -60.991 -12.744 1.00 23.23 206 VAL A C 1
ATOM 1616 O O . VAL A 1 206 ? -46.304 -62.020 -13.188 1.00 23.35 206 VAL A O 1
ATOM 1620 N N . GLU A 1 207 ? -47.837 -60.355 -13.350 1.00 23.42 207 GLU A N 1
ATOM 1621 C CA . GLU A 1 207 ? -48.437 -60.818 -14.607 1.00 25.55 207 GLU A CA 1
ATOM 1622 C C . GLU A 1 207 ? -47.371 -60.906 -15.680 1.00 25.52 207 GLU A C 1
ATOM 1623 O O . GLU A 1 207 ? -46.740 -59.907 -16.017 1.00 26.72 207 GLU A O 1
ATOM 1629 N N . TYR A 1 208 ? -47.186 -62.104 -16.220 1.00 27.04 208 TYR A N 1
ATOM 1630 C CA . TYR A 1 208 ? -46.162 -62.348 -17.227 1.00 27.56 208 TYR A CA 1
ATOM 1631 C C . TYR A 1 208 ? -46.592 -63.460 -18.189 1.00 28.44 208 TYR A C 1
ATOM 1632 O O . TYR A 1 208 ? -47.159 -64.461 -17.770 1.00 24.70 208 TYR A O 1
ATOM 1641 N N . PRO A 1 209 ? -46.292 -63.309 -19.489 1.00 31.05 209 PRO A N 1
ATOM 1642 C CA . PRO A 1 209 ? -46.646 -64.293 -20.519 1.00 32.17 209 PRO A CA 1
ATOM 1643 C C . PRO A 1 209 ? -46.219 -65.742 -20.233 1.00 34.12 209 PRO A C 1
ATOM 1644 O O . PRO A 1 209 ? -47.046 -66.658 -20.293 1.00 34.96 209 PRO A O 1
ATOM 1648 N N . GLU A 1 210 ? -44.938 -65.956 -19.944 1.00 33.40 210 GLU A N 1
ATOM 1649 C CA . GLU A 1 210 ? -44.450 -67.305 -19.668 1.00 35.07 210 GLU A CA 1
ATOM 1650 C C . GLU A 1 210 ? -44.825 -67.784 -18.269 1.00 33.86 210 GLU A C 1
ATOM 1651 O O . GLU A 1 210 ? -44.629 -67.075 -17.279 1.00 30.88 210 GLU A O 1
ATOM 1657 N N . LYS A 1 211 ? -45.361 -69.000 -18.199 1.00 32.39 211 LYS A N 1
ATOM 1658 C CA . LYS A 1 211 ? -45.776 -69.589 -16.931 1.00 30.43 211 LYS A CA 1
ATOM 1659 C C . LYS A 1 211 ? -44.592 -70.199 -16.204 1.00 28.55 211 LYS A C 1
ATOM 1660 O O . LYS A 1 211 ? -43.584 -70.545 -16.824 1.00 26.74 211 LYS A O 1
ATOM 1666 N N . GLY A 1 212 ? -44.725 -70.324 -14.883 1.00 25.61 212 GLY A N 1
ATOM 1667 C CA . GLY A 1 212 ? -43.670 -70.909 -14.070 1.00 23.80 212 GLY A CA 1
ATOM 1668 C C . GLY A 1 212 ? -42.375 -70.122 -13.943 1.00 21.98 212 GLY A C 1
ATOM 1669 O O . GLY A 1 212 ? -41.384 -70.648 -13.436 1.00 20.46 212 GLY A O 1
ATOM 1670 N N . LYS A 1 213 ? -42.370 -68.867 -14.382 1.00 23.27 213 LYS A N 1
ATOM 1671 C CA . LYS A 1 213 ? -41.156 -68.049 -14.295 1.00 23.62 213 LYS A CA 1
ATOM 1672 C C . LYS A 1 213 ? -40.837 -67.663 -12.855 1.00 23.38 213 LYS A C 1
ATOM 1673 O O . LYS A 1 213 ? -41.716 -67.235 -12.107 1.00 21.44 213 LYS A O 1
ATOM 1679 N N . LEU A 1 214 ? -39.578 -67.835 -12.457 1.00 22.19 214 LEU A N 1
ATOM 1680 C CA . LEU A 1 214 ? -39.165 -67.440 -11.114 1.00 21.55 214 LEU A CA 1
ATOM 1681 C C . LEU A 1 214 ? -38.407 -66.122 -11.243 1.00 22.26 214 LEU A C 1
ATOM 1682 O O . LEU A 1 214 ? -37.498 -66.001 -12.072 1.00 23.38 214 LEU A O 1
ATOM 1687 N N . HIS A 1 215 ? -38.801 -65.115 -10.470 1.00 20.05 215 HIS A N 1
ATOM 1688 C CA . HIS A 1 215 ? -38.067 -63.859 -10.524 1.00 20.47 215 HIS A CA 1
ATOM 1689 C C . HIS A 1 215 ? -36.952 -63.996 -9.498 1.00 20.32 215 HIS A C 1
ATOM 1690 O O . HIS A 1 215 ? -35.789 -63.737 -9.799 1.00 21.87 215 HIS A O 1
ATOM 1697 N N . HIS A 1 216 ? -37.314 -64.402 -8.282 1.00 19.16 216 HIS A N 1
ATOM 1698 C CA . HIS A 1 216 ? -36.331 -64.609 -7.226 1.00 19.46 216 HIS A CA 1
ATOM 1699 C C . HIS A 1 216 ? -36.923 -65.125 -5.946 1.00 18.33 216 HIS A C 1
ATOM 1700 O O . HIS A 1 216 ? -38.127 -65.003 -5.709 1.00 18.64 216 HIS A O 1
ATOM 1707 N N . CYS A 1 217 ? -36.055 -65.705 -5.126 1.00 17.79 217 CYS A N 1
ATOM 1708 C CA . CYS A 1 217 ? -36.421 -66.176 -3.797 1.00 20.14 217 CYS A CA 1
ATOM 1709 C C . CYS A 1 217 ? -35.816 -65.084 -2.937 1.00 18.77 217 CYS A C 1
ATOM 1710 O O . CYS A 1 217 ? -34.875 -64.424 -3.367 1.00 25.12 217 CYS A O 1
ATOM 1713 N N . SER A 1 218 ? -36.322 -64.892 -1.731 1.00 18.67 218 SER A N 1
ATOM 1714 C CA . SER A 1 218 ? -35.817 -63.809 -0.898 1.00 18.36 218 SER A CA 1
ATOM 1715 C C . SER A 1 218 ? -35.432 -64.214 0.504 1.00 17.32 218 SER A C 1
ATOM 1716 O O . SER A 1 218 ? -36.129 -64.995 1.149 1.00 16.97 218 SER A O 1
ATOM 1719 N N . PHE A 1 219 ? -34.318 -63.671 0.983 1.00 18.07 219 PHE A N 1
ATOM 1720 C CA . PHE A 1 219 ? -33.852 -63.997 2.318 1.00 20.93 219 PHE A CA 1
ATOM 1721 C C . PHE A 1 219 ? -33.824 -62.771 3.225 1.00 22.37 219 PHE A C 1
ATOM 1722 O O . PHE A 1 219 ? -33.423 -61.694 2.813 1.00 22.42 219 PHE A O 1
ATOM 1730 N N . LEU A 1 220 ? -34.262 -62.939 4.468 1.00 23.58 220 LEU A N 1
ATOM 1731 C CA . LEU A 1 220 ? -34.301 -61.824 5.412 1.00 22.82 220 LEU A CA 1
ATOM 1732 C C . LEU A 1 220 ? -32.993 -61.569 6.159 1.00 23.93 220 LEU A C 1
ATOM 1733 O O . LEU A 1 220 ? -32.295 -62.506 6.549 1.00 20.44 220 LEU A O 1
ATOM 1738 N N . LEU A 1 221 ? -32.685 -60.286 6.359 1.00 23.04 221 LEU A N 1
ATOM 1739 C CA . LEU A 1 221 ? -31.488 -59.850 7.077 1.00 23.29 221 LEU A CA 1
ATOM 1740 C C . LEU A 1 221 ? -31.888 -59.044 8.302 1.00 24.32 221 LEU A C 1
ATOM 1741 O O . LEU A 1 221 ? -32.976 -58.471 8.344 1.00 24.06 221 LEU A O 1
ATOM 1746 N N . GLU A 1 222 ? -30.985 -59.000 9.280 1.00 26.10 222 GLU A N 1
ATOM 1747 C CA . GLU A 1 222 ? -31.177 -58.308 10.560 1.00 29.39 222 GLU A CA 1
ATOM 1748 C C . GLU A 1 222 ? -31.353 -56.795 10.479 1.00 29.76 222 GLU A C 1
ATOM 1749 O O . GLU A 1 222 ? -32.326 -56.252 11.000 1.00 32.27 222 GLU A O 1
ATOM 1755 N N . SER A 1 223 ? -30.413 -56.109 9.830 1.00 29.69 223 SER A N 1
ATOM 1756 C CA . SER A 1 223 ? -30.457 -54.642 9.729 1.00 28.69 223 SER A CA 1
ATOM 1757 C C . SER A 1 223 ? -29.926 -54.092 8.397 1.00 27.55 223 SER A C 1
ATOM 1758 O O . SER A 1 223 ? -29.415 -54.859 7.583 1.00 25.27 223 SER A O 1
ATOM 1761 N N . TRP A 1 224 ? -30.065 -52.737 8.169 1.00 26.93 224 TRP A N 1
ATOM 1762 C CA . TRP A 1 224 ? -29.595 -52.078 6.909 1.00 26.78 224 TRP A CA 1
ATOM 1763 C C . TRP A 1 224 ? -28.066 -52.327 6.826 1.00 25.37 224 TRP A C 1
ATOM 1764 O O . TRP A 1 224 ? -27.540 -52.469 5.717 1.00 24.16 224 TRP A O 1
ATOM 1775 N N . GLU A 1 225 ? -27.340 -52.368 7.941 1.00 22.67 225 GLU A N 1
ATOM 1776 C CA . GLU A 1 225 ? -25.899 -52.579 7.853 1.00 22.93 225 GLU A CA 1
ATOM 1777 C C . GLU A 1 225 ? -25.562 -53.972 7.350 1.00 21.26 225 GLU A C 1
ATOM 1778 O O . GLU A 1 225 ? -24.560 -54.156 6.661 1.00 20.74 225 GLU A O 1
ATOM 1784 N N . GLN A 1 226 ? -26.402 -54.946 7.690 1.00 18.41 226 GLN A N 1
ATOM 1785 C CA . GLN A 1 226 ? -26.205 -56.312 7.220 1.00 17.88 226 GLN A CA 1
ATOM 1786 C C . GLN A 1 226 ? -26.371 -56.307 5.691 1.00 17.61 226 GLN A C 1
ATOM 1787 O O . GLN A 1 226 ? -25.701 -57.067 4.978 1.00 16.01 226 GLN A O 1
ATOM 1793 N N . VAL A 1 227 ? -27.260 -55.456 5.180 1.00 16.71 227 VAL A N 1
ATOM 1794 C CA . VAL A 1 227 ? -27.459 -55.369 3.728 1.00 17.36 227 VAL A CA 1
ATOM 1795 C C . VAL A 1 227 ? -26.187 -54.844 3.058 1.00 19.67 227 VAL A C 1
ATOM 1796 O O . VAL A 1 227 ? -25.787 -55.334 1.998 1.00 19.19 227 VAL A O 1
ATOM 1800 N N . LEU A 1 228 ? -25.557 -53.848 3.677 1.00 21.29 228 LEU A N 1
ATOM 1801 C CA . LEU A 1 228 ? -24.322 -53.284 3.147 1.00 21.40 228 LEU A CA 1
ATOM 1802 C C . LEU A 1 228 ? -23.273 -54.395 3.140 1.00 20.95 228 LEU A C 1
ATOM 1803 O O . LEU A 1 228 ? -22.565 -54.594 2.153 1.00 19.42 228 LEU A O 1
ATOM 1808 N N . ARG A 1 229 ? -23.205 -55.129 4.245 1.00 20.42 229 ARG A N 1
ATOM 1809 C CA . ARG A 1 229 ? -22.260 -56.235 4.399 1.00 20.57 229 ARG A CA 1
ATOM 1810 C C . ARG A 1 229 ? -22.446 -57.306 3.342 1.00 20.70 229 ARG A C 1
ATOM 1811 O O . ARG A 1 229 ? -21.471 -57.836 2.794 1.00 20.33 229 ARG A O 1
ATOM 1819 N N . ALA A 1 230 ? -23.703 -57.637 3.074 1.00 18.16 230 ALA A N 1
ATOM 1820 C CA . ALA A 1 230 ? -24.005 -58.649 2.091 1.00 19.71 230 ALA A CA 1
ATOM 1821 C C . ALA A 1 230 ? -23.474 -58.145 0.758 1.00 20.46 230 ALA A C 1
ATOM 1822 O O . ALA A 1 230 ? -22.961 -58.922 -0.048 1.00 21.71 230 ALA A O 1
ATOM 1824 N N . GLY A 1 231 ? -23.577 -56.832 0.550 1.00 19.61 231 GLY A N 1
ATOM 1825 C CA . GLY A 1 231 ? -23.097 -56.233 -0.681 1.00 18.73 231 GLY A CA 1
ATOM 1826 C C . GLY A 1 231 ? -21.610 -56.433 -0.874 1.00 16.50 231 GLY A C 1
ATOM 1827 O O . GLY A 1 231 ? -21.140 -56.753 -1.969 1.00 14.98 231 GLY A O 1
ATOM 1828 N N . ASP A 1 232 ? -20.872 -56.225 0.204 1.00 17.05 232 ASP A N 1
ATOM 1829 C CA . ASP A 1 232 ? -19.425 -56.380 0.206 1.00 19.69 232 ASP A CA 1
ATOM 1830 C C . ASP A 1 232 ? -18.998 -57.835 -0.039 1.00 20.14 232 ASP A C 1
ATOM 1831 O O . ASP A 1 232 ? -18.063 -58.090 -0.791 1.00 19.98 232 ASP A O 1
ATOM 1836 N N . ILE A 1 233 ? -19.681 -58.787 0.595 1.00 20.77 233 ILE A N 1
ATOM 1837 C CA . ILE A 1 233 ? -19.341 -60.198 0.437 1.00 20.37 233 ILE A CA 1
ATOM 1838 C C . ILE A 1 233 ? -19.524 -60.615 -1.014 1.00 21.99 233 ILE A C 1
ATOM 1839 O O . ILE A 1 233 ? -18.738 -61.399 -1.557 1.00 21.73 233 ILE A O 1
ATOM 1844 N N . MET A 1 234 ? -20.565 -60.076 -1.640 1.00 20.44 234 MET A N 1
ATOM 1845 C CA . MET A 1 234 ? -20.865 -60.388 -3.030 1.00 21.40 234 MET A CA 1
ATOM 1846 C C . MET A 1 234 ? -19.738 -59.912 -3.943 1.00 20.90 234 MET A C 1
ATOM 1847 O O . MET A 1 234 ? -19.266 -60.661 -4.804 1.00 21.70 234 MET A O 1
ATOM 1852 N N . SER A 1 235 ? -19.311 -58.669 -3.749 1.00 20.64 235 SER A N 1
ATOM 1853 C CA . SER A 1 235 ? -18.239 -58.086 -4.556 1.00 22.78 235 SER A CA 1
ATOM 1854 C C . SER A 1 235 ? -16.945 -58.907 -4.424 1.00 24.19 235 SER A C 1
ATOM 1855 O O . SER A 1 235 ? -16.248 -59.151 -5.421 1.00 24.70 235 SER A O 1
ATOM 1858 N N . MET A 1 236 ? -16.648 -59.306 -3.182 1.00 23.18 236 MET A N 1
ATOM 1859 C CA . MET A 1 236 ? -15.485 -60.122 -2.808 1.00 25.30 236 MET A CA 1
ATOM 1860 C C . MET A 1 236 ? -15.475 -61.457 -3.542 1.00 25.69 236 MET A C 1
ATOM 1861 O O . MET A 1 236 ? -14.417 -62.032 -3.837 1.00 24.17 236 MET A O 1
ATOM 1866 N N . ASN A 1 237 ? -16.673 -61.959 -3.806 1.00 25.23 237 ASN A N 1
ATOM 1867 C CA . ASN A 1 237 ? -16.840 -63.235 -4.465 1.00 26.20 237 ASN A CA 1
ATOM 1868 C C . ASN A 1 237 ? -17.188 -63.101 -5.932 1.00 28.50 237 ASN A C 1
ATOM 1869 O O . ASN A 1 237 ? -17.620 -64.071 -6.551 1.00 27.19 237 ASN A O 1
ATOM 1874 N N . GLU A 1 238 ? -17.012 -61.901 -6.482 1.00 28.02 238 GLU A N 1
ATOM 1875 C CA . GLU A 1 238 ? -17.303 -61.653 -7.887 1.00 31.08 238 GLU A CA 1
ATOM 1876 C C . GLU A 1 238 ? -18.752 -61.989 -8.218 1.00 30.94 238 GLU A C 1
ATOM 1877 O O . GLU A 1 238 ? -19.057 -62.366 -9.347 1.00 30.75 238 GLU A O 1
ATOM 1883 N N . VAL A 1 239 ? -19.643 -61.870 -7.241 1.00 30.52 239 VAL A N 1
ATOM 1884 C CA . VAL A 1 239 ? -21.049 -62.174 -7.476 1.00 29.70 239 VAL A CA 1
ATOM 1885 C C . VAL A 1 239 ? -21.730 -61.148 -8.387 1.00 29.36 239 VAL A C 1
ATOM 1886 O O . VAL A 1 239 ? -21.528 -59.949 -8.234 1.00 29.78 239 VAL A O 1
ATOM 1890 N N . ASN A 1 240 ? -22.532 -61.619 -9.343 1.00 28.73 240 ASN A N 1
ATOM 1891 C CA . ASN A 1 240 ? -23.250 -60.704 -10.231 1.00 29.20 240 ASN A CA 1
ATOM 1892 C C . ASN A 1 240 ? -24.451 -60.072 -9.512 1.00 29.20 240 ASN A C 1
ATOM 1893 O O . ASN A 1 240 ? -25.386 -60.771 -9.109 1.00 28.44 240 ASN A O 1
ATOM 1898 N N . VAL A 1 241 ? -24.414 -58.751 -9.363 1.00 26.89 241 VAL A N 1
ATOM 1899 C CA . VAL A 1 241 ? -25.476 -58.001 -8.709 1.00 26.45 241 VAL A CA 1
ATOM 1900 C C . VAL A 1 241 ? -26.350 -57.324 -9.767 1.00 28.48 241 VAL A C 1
ATOM 1901 O O . VAL A 1 241 ? -25.848 -56.716 -10.712 1.00 27.30 241 VAL A O 1
ATOM 1905 N N . ASP A 1 242 ? -27.658 -57.454 -9.597 1.00 28.61 242 ASP A N 1
ATOM 1906 C CA . ASP A 1 242 ? -28.656 -56.872 -10.491 1.00 30.31 242 ASP A CA 1
ATOM 1907 C C . ASP A 1 242 ? -28.592 -55.426 -10.059 1.00 31.70 242 ASP A C 1
ATOM 1908 O O . ASP A 1 242 ? -27.761 -54.627 -10.531 1.00 34.41 242 ASP A O 1
ATOM 1913 N N . ILE A 1 243 ? -29.487 -55.134 -9.117 1.00 31.87 243 ILE A N 1
ATOM 1914 C CA . ILE A 1 243 ? -29.598 -53.836 -8.494 1.00 32.65 243 ILE A CA 1
ATOM 1915 C C . ILE A 1 243 ? -29.142 -53.933 -7.047 1.00 32.13 243 ILE A C 1
ATOM 1916 O O . ILE A 1 243 ? -29.620 -54.748 -6.232 1.00 28.49 243 ILE A O 1
ATOM 1921 N N . GLY A 1 244 ? -28.155 -53.068 -6.814 1.00 34.64 244 GLY A N 1
ATOM 1922 C CA . GLY A 1 244 ? -27.422 -52.891 -5.573 1.00 34.28 244 GLY A CA 1
ATOM 1923 C C . GLY A 1 244 ? -28.237 -52.442 -4.402 1.00 33.44 244 GLY A C 1
ATOM 1924 O O . GLY A 1 244 ? -29.448 -52.263 -4.543 1.00 34.66 244 GLY A O 1
ATOM 1925 N N . PRO A 1 245 ? -27.600 -52.200 -3.239 1.00 31.52 245 PRO A N 1
ATOM 1926 C CA . PRO A 1 245 ? -28.405 -51.780 -2.095 1.00 31.36 245 PRO A CA 1
ATOM 1927 C C . PRO A 1 245 ? -29.289 -50.569 -2.340 1.00 31.50 245 PRO A C 1
ATOM 1928 O O . PRO A 1 245 ? -28.830 -49.526 -2.813 1.00 29.89 245 PRO A O 1
ATOM 1932 N N . THR A 1 246 ? -30.568 -50.724 -2.015 1.00 30.68 246 THR A N 1
ATOM 1933 C CA . THR A 1 246 ? -31.529 -49.654 -2.206 1.00 32.61 246 THR A CA 1
ATOM 1934 C C . THR A 1 246 ? -32.844 -49.943 -1.482 1.00 33.59 246 THR A C 1
ATOM 1935 O O . THR A 1 246 ? -33.005 -51.000 -0.871 1.00 33.14 246 THR A O 1
ATOM 1939 N N . ARG A 1 247 ? -33.772 -48.988 -1.564 1.00 34.92 247 ARG A N 1
ATOM 1940 C CA . ARG A 1 247 ? -35.095 -49.101 -0.951 1.00 37.06 247 ARG A CA 1
ATOM 1941 C C . ARG A 1 247 ? -36.099 -49.525 -2.019 1.00 38.19 247 ARG A C 1
ATOM 1942 O O . ARG A 1 247 ? -36.037 -49.057 -3.154 1.00 37.28 247 ARG A O 1
ATOM 1950 N N . HIS A 1 248 ? -37.023 -50.409 -1.653 1.00 39.20 248 HIS A N 1
ATOM 1951 C CA . HIS A 1 248 ? -38.033 -50.877 -2.590 1.00 41.49 248 HIS A CA 1
ATOM 1952 C C . HIS A 1 248 ? -39.122 -49.849 -2.834 1.00 43.00 248 HIS A C 1
ATOM 1953 O O . HIS A 1 248 ? -39.293 -49.358 -3.950 1.00 45.13 248 HIS A O 1
ATOM 1960 N N . GLY A 1 249 ? -39.858 -49.525 -1.782 1.00 43.32 249 GLY A N 1
ATOM 1961 C CA . GLY A 1 249 ? -40.936 -48.570 -1.924 1.00 45.18 249 GLY A CA 1
ATOM 1962 C C . GLY A 1 249 ? -42.240 -49.336 -1.942 1.00 45.46 249 GLY A C 1
ATOM 1963 O O . GLY A 1 249 ? -43.099 -49.126 -1.085 1.00 46.48 249 GLY A O 1
ATOM 1964 N N . VAL A 1 250 ? -42.387 -50.232 -2.917 1.00 46.50 250 VAL A N 1
ATOM 1965 C CA . VAL A 1 250 ? -43.594 -51.048 -3.037 1.00 47.93 250 VAL A CA 1
ATOM 1966 C C . VAL A 1 250 ? -43.673 -52.052 -1.896 1.00 48.27 250 VAL A C 1
ATOM 1967 O O . VAL A 1 250 ? -44.436 -53.015 -1.967 1.00 50.51 250 VAL A O 1
ATOM 1971 N N . THR A 1 251 ? -42.881 -51.834 -0.853 1.00 48.70 251 THR A N 1
ATOM 1972 C CA . THR A 1 251 ? -42.887 -52.723 0.293 1.00 48.21 251 THR A CA 1
ATOM 1973 C C . THR A 1 251 ? -42.142 -52.084 1.455 1.00 47.96 251 THR A C 1
ATOM 1974 O O . THR A 1 251 ? -42.110 -52.620 2.561 1.00 47.33 251 THR A O 1
ATOM 1978 N N . ARG A 1 252 ? -41.525 -50.939 1.186 1.00 47.51 252 ARG A N 1
ATOM 1979 C CA . ARG A 1 252 ? -40.826 -50.195 2.218 1.00 47.85 252 ARG A CA 1
ATOM 1980 C C . ARG A 1 252 ? -39.666 -50.896 2.883 1.00 48.01 252 ARG A C 1
ATOM 1981 O O . ARG A 1 252 ? -39.376 -50.664 4.058 1.00 50.74 252 ARG A O 1
ATOM 1989 N N . GLY A 1 253 ? -39.008 -51.743 2.104 1.00 46.78 253 GLY A N 1
ATOM 1990 C CA . GLY A 1 253 ? -37.864 -52.488 2.584 1.00 45.97 253 GLY A CA 1
ATOM 1991 C C . GLY A 1 253 ? -36.664 -52.373 1.662 1.00 43.55 253 GLY A C 1
ATOM 1992 O O . GLY A 1 253 ? -36.796 -52.374 0.443 1.00 43.18 253 GLY A O 1
ATOM 1993 N N . CYS A 1 254 ? -35.491 -52.281 2.283 1.00 42.22 254 CYS A N 1
ATOM 1994 C CA . CYS A 1 254 ? -34.204 -52.159 1.596 1.00 40.90 254 CYS A CA 1
ATOM 1995 C C . CYS A 1 254 ? -33.856 -53.483 0.948 1.00 38.70 254 CYS A C 1
ATOM 1996 O O . CYS A 1 254 ? -34.436 -54.508 1.301 1.00 39.21 254 CYS A O 1
ATOM 1999 N N . THR A 1 255 ? -32.903 -53.483 0.021 1.00 33.51 255 THR A N 1
ATOM 2000 C CA . THR A 1 255 ? -32.617 -54.736 -0.651 1.00 29.61 255 THR A CA 1
ATOM 2001 C C . THR A 1 255 ? -31.493 -54.763 -1.670 1.00 28.42 255 THR A C 1
ATOM 2002 O O . THR A 1 255 ? -31.017 -53.734 -2.146 1.00 28.55 255 THR A O 1
ATOM 2006 N N . ILE A 1 256 ? -31.090 -55.983 -2.007 1.00 25.10 256 ILE A N 1
ATOM 2007 C CA . ILE A 1 256 ? -30.088 -56.204 -3.026 1.00 21.74 256 ILE A CA 1
ATOM 2008 C C . ILE A 1 256 ? -30.569 -57.387 -3.842 1.00 21.14 256 ILE A C 1
ATOM 2009 O O . ILE A 1 256 ? -30.980 -58.395 -3.278 1.00 19.94 256 ILE A O 1
ATOM 2014 N N . TYR A 1 257 ? -30.576 -57.244 -5.161 1.00 20.05 257 TYR A N 1
ATOM 2015 C CA . TYR A 1 257 ? -30.942 -58.352 -6.030 1.00 20.25 257 TYR A CA 1
ATOM 2016 C C . TYR A 1 257 ? -29.633 -58.865 -6.591 1.00 19.88 257 TYR A C 1
ATOM 2017 O O . TYR A 1 257 ? -28.871 -58.101 -7.159 1.00 20.04 257 TYR A O 1
ATOM 2026 N N . ALA A 1 258 ? -29.361 -60.150 -6.431 1.00 20.61 258 ALA A N 1
ATOM 2027 C CA . ALA A 1 258 ? -28.132 -60.701 -6.980 1.00 22.12 258 ALA A CA 1
ATOM 2028 C C . ALA A 1 258 ? -28.432 -62.011 -7.682 1.00 23.40 258 ALA A C 1
ATOM 2029 O O . ALA A 1 258 ? -29.531 -62.576 -7.563 1.00 22.29 258 ALA A O 1
ATOM 2031 N N . TRP A 1 259 ? -27.442 -62.496 -8.416 1.00 22.97 259 TRP A N 1
ATOM 2032 C CA . TRP A 1 259 ? -27.603 -63.724 -9.154 1.00 23.34 259 TRP A CA 1
ATOM 2033 C C . TRP A 1 259 ? -26.735 -64.869 -8.711 1.00 24.75 259 TRP A C 1
ATOM 2034 O O . TRP A 1 259 ? -25.573 -64.703 -8.328 1.00 22.60 259 TRP A O 1
ATOM 2045 N N . ASP A 1 260 ? -27.354 -66.038 -8.802 1.00 25.76 260 ASP A N 1
ATOM 2046 C CA . ASP A 1 260 ? -26.786 -67.345 -8.523 1.00 26.94 260 ASP A CA 1
ATOM 2047 C C . ASP A 1 260 ? -25.801 -67.611 -9.674 1.00 26.22 260 ASP A C 1
ATOM 2048 O O . ASP A 1 260 ? -25.915 -66.993 -10.732 1.00 22.88 260 ASP A O 1
ATOM 2053 N N . PRO A 1 261 ? -24.842 -68.535 -9.487 1.00 27.11 261 PRO A N 1
ATOM 2054 C CA . PRO A 1 261 ? -23.894 -68.833 -10.570 1.00 29.48 261 PRO A CA 1
ATOM 2055 C C . PRO A 1 261 ? -24.647 -69.492 -11.735 1.00 29.76 261 PRO A C 1
ATOM 2056 O O . PRO A 1 261 ? -24.168 -69.508 -12.867 1.00 30.06 261 PRO A O 1
ATOM 2060 N N . SER A 1 262 ? -25.828 -70.033 -11.450 1.00 29.06 262 SER A N 1
ATOM 2061 C CA . SER A 1 262 ? -26.630 -70.675 -12.486 1.00 29.13 262 SER A CA 1
ATOM 2062 C C . SER A 1 262 ? -27.582 -69.676 -13.111 1.00 27.62 262 SER A C 1
ATOM 2063 O O . SER A 1 262 ? -28.247 -69.985 -14.098 1.00 27.07 262 SER A O 1
ATOM 2066 N N . GLY A 1 263 ? -27.667 -68.485 -12.523 1.00 25.84 263 GLY A N 1
ATOM 2067 C CA . GLY A 1 263 ? -28.556 -67.472 -13.064 1.00 25.06 263 GLY A CA 1
ATOM 2068 C C . GLY A 1 263 ? -29.885 -67.279 -12.344 1.00 24.36 263 GLY A C 1
ATOM 2069 O O . GLY A 1 263 ? -30.794 -66.643 -12.884 1.00 23.49 263 GLY A O 1
ATOM 2070 N N . ASN A 1 264 ? -30.012 -67.842 -11.146 1.00 24.09 264 ASN A N 1
ATOM 2071 C CA . ASN A 1 264 ? -31.229 -67.690 -10.344 1.00 22.90 264 ASN A CA 1
ATOM 2072 C C . ASN A 1 264 ? -31.026 -66.452 -9.471 1.00 22.56 264 ASN A C 1
ATOM 2073 O O . ASN A 1 264 ? -30.062 -66.383 -8.697 1.00 21.34 264 ASN A O 1
ATOM 2078 N N . ARG A 1 265 ? -31.938 -65.498 -9.577 1.00 20.20 265 ARG A N 1
ATOM 2079 C CA . ARG A 1 265 ? -31.858 -64.285 -8.786 1.00 16.72 265 ARG A CA 1
ATOM 2080 C C . ARG A 1 265 ? -32.379 -64.543 -7.368 1.00 17.61 265 ARG A C 1
ATOM 2081 O O . ARG A 1 265 ? -33.357 -65.265 -7.160 1.00 13.79 265 ARG A O 1
ATOM 2089 N N . PHE A 1 266 ? -31.695 -63.969 -6.392 1.00 16.61 266 PHE A N 1
ATOM 2090 C CA . PHE A 1 266 ? -32.106 -64.083 -5.007 1.00 18.45 266 PHE A CA 1
ATOM 2091 C C . PHE A 1 266 ? -32.027 -62.677 -4.435 1.00 18.98 266 PHE A C 1
ATOM 2092 O O . PHE A 1 266 ? -31.357 -61.817 -5.010 1.00 19.84 266 PHE A O 1
ATOM 2100 N N . GLU A 1 267 ? -32.704 -62.460 -3.309 1.00 19.95 267 GLU A N 1
ATOM 2101 C CA . GLU A 1 267 ? -32.737 -61.160 -2.650 1.00 19.20 267 GLU A CA 1
ATOM 2102 C C . GLU A 1 267 ? -32.341 -61.272 -1.182 1.00 20.41 267 GLU A C 1
ATOM 2103 O O . GLU A 1 267 ? -32.674 -62.259 -0.510 1.00 19.33 267 GLU A O 1
ATOM 2109 N N . THR A 1 268 ? -31.586 -60.283 -0.705 1.00 19.45 268 THR A N 1
ATOM 2110 C CA . THR A 1 268 ? -31.205 -60.216 0.699 1.00 21.89 268 THR A CA 1
ATOM 2111 C C . THR A 1 268 ? -31.750 -58.861 1.077 1.00 24.43 268 THR A C 1
ATOM 2112 O O . THR A 1 268 ? -31.342 -57.846 0.508 1.00 25.35 268 THR A O 1
ATOM 2116 N N . PHE A 1 269 ? -32.671 -58.832 2.027 1.00 25.85 269 PHE A N 1
ATOM 2117 C CA . PHE A 1 269 ? -33.257 -57.561 2.424 1.00 29.82 269 PHE A CA 1
ATOM 2118 C C . PHE A 1 269 ? -33.720 -57.584 3.880 1.00 29.74 269 PHE A C 1
ATOM 2119 O O . PHE A 1 269 ? -33.663 -58.613 4.547 1.00 27.75 269 PHE A O 1
ATOM 2127 N N . MET A 1 270 ? -34.191 -56.431 4.348 1.00 31.45 270 MET A N 1
ATOM 2128 C CA . MET A 1 270 ? -34.711 -56.294 5.697 1.00 31.90 270 MET A CA 1
ATOM 2129 C C . MET A 1 270 ? -35.630 -55.078 5.722 1.00 32.13 270 MET A C 1
ATOM 2130 O O . MET A 1 270 ? -35.621 -54.266 4.800 1.00 32.19 270 MET A O 1
ATOM 2135 N N . GLY A 1 271 ? -36.440 -54.959 6.765 1.00 32.25 271 GLY A N 1
ATOM 2136 C CA . GLY A 1 271 ? -37.342 -53.830 6.844 1.00 31.48 271 GLY A CA 1
ATOM 2137 C C . GLY A 1 271 ? -38.745 -54.223 6.444 1.00 30.24 271 GLY A C 1
ATOM 2138 O O . GLY A 1 271 ? -39.037 -55.400 6.203 1.00 31.30 271 GLY A O 1
ATOM 2139 N N . GLY A 1 272 ? -39.616 -53.226 6.370 1.00 28.64 272 GLY A N 1
ATOM 2140 C CA . GLY A 1 272 ? -41.000 -53.460 6.016 1.00 26.55 272 GLY A CA 1
ATOM 2141 C C . GLY A 1 272 ? -41.868 -53.043 7.180 1.00 27.51 272 GLY A C 1
ATOM 2142 O O . GLY A 1 272 ? -41.388 -52.995 8.321 1.00 27.43 272 GLY A O 1
ATOM 2143 N N . TYR A 1 273 ? -43.124 -52.702 6.898 1.00 26.55 273 TYR A N 1
ATOM 2144 C CA . TYR A 1 273 ? -44.065 -52.322 7.943 1.00 25.66 273 TYR A CA 1
ATOM 2145 C C . TYR A 1 273 ? -44.752 -53.601 8.412 1.00 26.55 273 TYR A C 1
ATOM 2146 O O . TYR A 1 273 ? -44.334 -54.691 8.038 1.00 23.62 273 TYR A O 1
ATOM 2155 N N . HIS A 1 274 ? -45.813 -53.479 9.202 1.00 26.21 274 HIS A N 1
ATOM 2156 C CA . HIS A 1 274 ? -46.458 -54.667 9.756 1.00 27.99 274 HIS A CA 1
ATOM 2157 C C . HIS A 1 274 ? -47.943 -54.739 9.547 1.00 25.69 274 HIS A C 1
ATOM 2158 O O . HIS A 1 274 ? -48.715 -54.447 10.456 1.00 27.10 274 HIS A O 1
ATOM 2165 N N . PRO A 1 275 ? -48.367 -55.161 8.354 1.00 23.43 275 PRO A N 1
ATOM 2166 C CA . PRO A 1 275 ? -49.785 -55.283 7.998 1.00 22.47 275 PRO A CA 1
ATOM 2167 C C . PRO A 1 275 ? -50.490 -56.411 8.768 1.00 20.33 275 PRO A C 1
ATOM 2168 O O . PRO A 1 275 ? -49.853 -57.355 9.256 1.00 17.67 275 PRO A O 1
ATOM 2172 N N . TYR A 1 276 ? -51.806 -56.291 8.886 1.00 19.35 276 TYR A N 1
ATOM 2173 C CA . TYR A 1 276 ? -52.626 -57.304 9.545 1.00 20.01 276 TYR A CA 1
ATOM 2174 C C . TYR A 1 276 ? -53.818 -57.556 8.628 1.00 18.98 276 TYR A C 1
ATOM 2175 O O . TYR A 1 276 ? -54.201 -56.690 7.845 1.00 22.31 276 TYR A O 1
ATOM 2184 N N . PRO A 1 277 ? -54.410 -58.753 8.708 1.00 19.50 277 PRO A N 1
ATOM 2185 C CA . PRO A 1 277 ? -55.559 -59.158 7.889 1.00 20.87 277 PRO A CA 1
ATOM 2186 C C . PRO A 1 277 ? -56.663 -58.093 7.781 1.00 22.18 277 PRO A C 1
ATOM 2187 O O . PRO A 1 277 ? -57.397 -58.064 6.793 1.00 23.73 277 PRO A O 1
ATOM 2191 N N . ASP A 1 278 ? -56.780 -57.215 8.779 1.00 21.37 278 ASP A N 1
ATOM 2192 C CA . ASP A 1 278 ? -57.822 -56.184 8.738 1.00 22.92 278 ASP A CA 1
ATOM 2193 C C . ASP A 1 278 ? -57.473 -54.933 7.933 1.00 22.76 278 ASP A C 1
ATOM 2194 O O . ASP A 1 278 ? -58.343 -54.119 7.653 1.00 21.69 278 ASP A O 1
ATOM 2199 N N . TYR A 1 279 ? -56.213 -54.794 7.535 1.00 23.20 279 TYR A N 1
ATOM 2200 C CA . TYR A 1 279 ? -55.804 -53.619 6.775 1.00 25.22 279 TYR A CA 1
ATOM 2201 C C . TYR A 1 279 ? -56.180 -53.681 5.301 1.00 26.25 279 TYR A C 1
ATOM 2202 O O . TYR A 1 279 ? -56.287 -54.758 4.716 1.00 25.42 279 TYR A O 1
ATOM 2211 N N . GLU A 1 280 ? -56.371 -52.507 4.714 1.00 26.06 280 GLU A N 1
ATOM 2212 C CA . GLU A 1 280 ? -56.671 -52.392 3.296 1.00 29.11 280 GLU A CA 1
ATOM 2213 C C . GLU A 1 280 ? -55.327 -52.351 2.580 1.00 28.44 280 GLU A C 1
ATOM 2214 O O . GLU A 1 280 ? -54.355 -51.847 3.123 1.00 28.87 280 GLU A O 1
ATOM 2220 N N . PRO A 1 281 ? -55.247 -52.901 1.364 1.00 28.29 281 PRO A N 1
ATOM 2221 C CA . PRO A 1 281 ? -53.980 -52.897 0.629 1.00 27.54 281 PRO A CA 1
ATOM 2222 C C . PRO A 1 281 ? -53.524 -51.533 0.132 1.00 27.05 281 PRO A C 1
ATOM 2223 O O . PRO A 1 281 ? -54.329 -50.629 -0.070 1.00 27.10 281 PRO A O 1
ATOM 2227 N N . LEU A 1 282 ? -52.217 -51.385 -0.038 1.00 25.66 282 LEU A N 1
ATOM 2228 C CA . LEU A 1 282 ? -51.673 -50.145 -0.565 1.00 25.72 282 LEU A CA 1
ATOM 2229 C C . LEU A 1 282 ? -51.626 -50.408 -2.058 1.00 24.63 282 LEU A C 1
ATOM 2230 O O . LEU A 1 282 ? -51.621 -51.563 -2.476 1.00 23.74 282 LEU A O 1
ATOM 2235 N N . SER A 1 283 ? -51.604 -49.360 -2.865 1.00 24.03 283 SER A N 1
ATOM 2236 C CA . SER A 1 283 ? -51.572 -49.570 -4.300 1.00 25.96 283 SER A CA 1
ATOM 2237 C C . SER A 1 283 ? -50.526 -48.681 -4.962 1.00 26.15 283 SER A C 1
ATOM 2238 O O . SER A 1 283 ? -50.149 -47.635 -4.426 1.00 24.74 283 SER A O 1
ATOM 2241 N N . TRP A 1 284 ? -50.054 -49.121 -6.124 1.00 27.62 284 TRP A N 1
ATOM 2242 C CA . TRP A 1 284 ? -49.060 -48.379 -6.893 1.00 29.25 284 TRP A CA 1
ATOM 2243 C C . TRP A 1 284 ? -49.529 -48.224 -8.336 1.00 29.57 284 TRP A C 1
ATOM 2244 O O . TRP A 1 284 ? -50.054 -49.167 -8.923 1.00 30.35 284 TRP A O 1
ATOM 2255 N N . THR A 1 285 ? -49.364 -47.031 -8.901 1.00 30.88 285 THR A N 1
ATOM 2256 C CA . THR A 1 285 ? -49.754 -46.800 -10.289 1.00 30.38 285 THR A CA 1
ATOM 2257 C C . THR A 1 285 ? -48.672 -47.412 -11.165 1.00 32.98 285 THR A C 1
ATOM 2258 O O . THR A 1 285 ? -47.488 -47.382 -10.811 1.00 33.67 285 THR A O 1
ATOM 2262 N N . TYR A 1 286 ? -49.076 -47.976 -12.298 1.00 33.82 286 TYR A N 1
ATOM 2263 C CA . TYR A 1 286 ? -48.141 -48.618 -13.215 1.00 36.19 286 TYR A CA 1
ATOM 2264 C C . TYR A 1 286 ? -46.899 -47.778 -13.522 1.00 38.25 286 TYR A C 1
ATOM 2265 O O . TYR A 1 286 ? -45.772 -48.236 -13.362 1.00 36.78 286 TYR A O 1
ATOM 2274 N N . ASP A 1 287 ? -47.114 -46.553 -13.980 1.00 41.90 287 ASP A N 1
ATOM 2275 C CA . ASP A 1 287 ? -46.017 -45.662 -14.329 1.00 46.59 287 ASP A CA 1
ATOM 2276 C C . ASP A 1 287 ? -45.079 -45.406 -13.162 1.00 48.21 287 ASP A C 1
ATOM 2277 O O . ASP A 1 287 ? -43.859 -45.350 -13.334 1.00 48.59 287 ASP A O 1
ATOM 2282 N N . ASN A 1 288 ? -45.651 -45.254 -11.975 1.00 49.77 288 ASN A N 1
ATOM 2283 C CA . ASN A 1 288 ? -44.858 -44.997 -10.786 1.00 51.27 288 ASN A CA 1
ATOM 2284 C C . ASN A 1 288 ? -44.115 -46.259 -10.382 1.00 52.21 288 ASN A C 1
ATOM 2285 O O . ASN A 1 288 ? -43.142 -46.206 -9.635 1.00 53.11 288 ASN A O 1
ATOM 2290 N N . PHE A 1 289 ? -44.567 -47.393 -10.895 1.00 54.16 289 PHE A N 1
ATOM 2291 C CA . PHE A 1 289 ? -43.941 -48.669 -10.576 1.00 55.55 289 PHE A CA 1
ATOM 2292 C C . PHE A 1 289 ? -42.626 -48.831 -11.336 1.00 56.40 289 PHE A C 1
ATOM 2293 O O . PHE A 1 289 ? -42.528 -49.769 -12.163 1.00 56.49 289 PHE A O 1
ATOM 2301 N N . ALA B 1 2 ? -0.096 -32.985 15.487 1.00 22.92 2 ALA B N 1
ATOM 2302 C CA . ALA B 1 2 ? -0.704 -31.630 15.403 1.00 21.49 2 ALA B CA 1
ATOM 2303 C C . ALA B 1 2 ? -1.201 -31.346 13.988 1.00 23.08 2 ALA B C 1
ATOM 2304 O O . ALA B 1 2 ? -0.578 -31.772 13.012 1.00 21.17 2 ALA B O 1
ATOM 2306 N N . MET B 1 3 ? -2.328 -30.648 13.868 1.00 22.09 3 MET B N 1
ATOM 2307 C CA . MET B 1 3 ? -2.819 -30.299 12.540 1.00 22.29 3 MET B CA 1
ATOM 2308 C C . MET B 1 3 ? -2.305 -28.886 12.303 1.00 21.95 3 MET B C 1
ATOM 2309 O O . MET B 1 3 ? -2.600 -27.977 13.075 1.00 21.56 3 MET B O 1
ATOM 2314 N N . THR B 1 4 ? -1.521 -28.721 11.247 1.00 21.07 4 THR B N 1
ATOM 2315 C CA . THR B 1 4 ? -0.946 -27.432 10.888 1.00 23.93 4 THR B CA 1
ATOM 2316 C C . THR B 1 4 ? -1.056 -27.285 9.366 1.00 23.22 4 THR B C 1
ATOM 2317 O O . THR B 1 4 ? -1.610 -28.152 8.707 1.00 21.25 4 THR B O 1
ATOM 2321 N N . GLY B 1 5 ? -0.520 -26.200 8.817 1.00 22.77 5 GLY B N 1
ATOM 2322 C CA . GLY B 1 5 ? -0.589 -25.989 7.377 1.00 22.62 5 GLY B CA 1
ATOM 2323 C C . GLY B 1 5 ? -2.019 -25.817 6.883 1.00 22.74 5 GLY B C 1
ATOM 2324 O O . GLY B 1 5 ? -2.768 -25.007 7.422 1.00 22.11 5 GLY B O 1
ATOM 2325 N N . VAL B 1 6 ? -2.397 -26.550 5.839 1.00 21.92 6 VAL B N 1
ATOM 2326 C CA . VAL B 1 6 ? -3.773 -26.468 5.343 1.00 21.24 6 VAL B CA 1
ATOM 2327 C C . VAL B 1 6 ? -4.546 -27.391 6.274 1.00 20.91 6 VAL B C 1
ATOM 2328 O O . VAL B 1 6 ? -4.144 -28.538 6.487 1.00 21.14 6 VAL B O 1
ATOM 2332 N N . LEU B 1 7 ? -5.642 -26.902 6.841 1.00 21.94 7 LEU B N 1
ATOM 2333 C CA . LEU B 1 7 ? -6.391 -27.710 7.793 1.00 21.78 7 LEU B CA 1
ATOM 2334 C C . LEU B 1 7 ? -7.541 -28.524 7.216 1.00 22.03 7 LEU B C 1
ATOM 2335 O O . LEU B 1 7 ? -7.675 -29.710 7.513 1.00 23.93 7 LEU B O 1
ATOM 2340 N N . ARG B 1 8 ? -8.360 -27.892 6.388 1.00 20.00 8 ARG B N 1
ATOM 2341 C CA . ARG B 1 8 ? -9.532 -28.568 5.849 1.00 21.94 8 ARG B CA 1
ATOM 2342 C C . ARG B 1 8 ? -10.262 -27.765 4.778 1.00 21.34 8 ARG B C 1
ATOM 2343 O O . ARG B 1 8 ? -10.054 -26.560 4.631 1.00 22.77 8 ARG B O 1
ATOM 2351 N N . PRO B 1 9 ? -11.117 -28.443 3.999 1.00 21.59 9 PRO B N 1
ATOM 2352 C CA . PRO B 1 9 ? -11.890 -27.775 2.957 1.00 20.09 9 PRO B CA 1
ATOM 2353 C C . PRO B 1 9 ? -12.658 -26.698 3.707 1.00 21.07 9 PRO B C 1
ATOM 2354 O O . PRO B 1 9 ? -13.256 -26.993 4.743 1.00 19.88 9 PRO B O 1
ATOM 2358 N N . GLY B 1 10 ? -12.621 -25.460 3.215 1.00 20.74 10 GLY B N 1
ATOM 2359 C CA . GLY B 1 10 ? -13.339 -24.378 3.875 1.00 21.03 10 GLY B CA 1
ATOM 2360 C C . GLY B 1 10 ? -14.640 -23.972 3.198 1.00 21.84 10 GLY B C 1
ATOM 2361 O O . GLY B 1 10 ? -15.639 -23.699 3.870 1.00 22.01 10 GLY B O 1
ATOM 2362 N N . HIS B 1 11 ? -14.630 -23.887 1.871 1.00 21.06 11 HIS B N 1
ATOM 2363 C CA . HIS B 1 11 ? -15.835 -23.533 1.132 1.00 21.11 11 HIS B CA 1
ATOM 2364 C C . HIS B 1 11 ? -15.740 -23.818 -0.356 1.00 20.29 11 HIS B C 1
ATOM 2365 O O . HIS B 1 11 ? -14.656 -23.924 -0.923 1.00 19.57 11 HIS B O 1
ATOM 2372 N N . ALA B 1 12 ? -16.901 -23.968 -0.975 1.00 21.17 12 ALA B N 1
ATOM 2373 C CA . ALA B 1 12 ? -16.987 -24.185 -2.410 1.00 20.94 12 ALA B CA 1
ATOM 2374 C C . ALA B 1 12 ? -18.022 -23.194 -2.928 1.00 21.94 12 ALA B C 1
ATOM 2375 O O . ALA B 1 12 ? -19.119 -23.085 -2.369 1.00 21.60 12 ALA B O 1
ATOM 2377 N N . GLN B 1 13 ? -17.673 -22.436 -3.959 1.00 22.11 13 GLN B N 1
ATOM 2378 C CA . GLN B 1 13 ? -18.652 -21.535 -4.532 1.00 23.23 13 GLN B CA 1
ATOM 2379 C C . GLN B 1 13 ? -19.029 -22.176 -5.847 1.00 22.99 13 GLN B C 1
ATOM 2380 O O . GLN B 1 13 ? -18.180 -22.372 -6.714 1.00 24.60 13 GLN B O 1
ATOM 2386 N N . VAL B 1 14 ? -20.305 -22.535 -5.960 1.00 23.72 14 VAL B N 1
ATOM 2387 C CA . VAL B 1 14 ? -20.861 -23.193 -7.131 1.00 24.14 14 VAL B CA 1
ATOM 2388 C C . VAL B 1 14 ? -21.874 -22.314 -7.843 1.00 23.12 14 VAL B C 1
ATOM 2389 O O . VAL B 1 14 ? -22.562 -21.527 -7.214 1.00 22.62 14 VAL B O 1
ATOM 2393 N N . ARG B 1 15 ? -21.961 -22.480 -9.157 1.00 24.69 15 ARG B N 1
ATOM 2394 C CA . ARG B 1 15 ? -22.899 -21.727 -9.974 1.00 25.08 15 ARG B CA 1
ATOM 2395 C C . ARG B 1 15 ? -24.197 -22.523 -10.162 1.00 25.57 15 ARG B C 1
ATOM 2396 O O . ARG B 1 15 ? -24.159 -23.729 -10.414 1.00 23.04 15 ARG B O 1
ATOM 2404 N N . VAL B 1 16 ? -25.332 -21.836 -10.024 1.00 26.53 16 VAL B N 1
ATOM 2405 C CA . VAL B 1 16 ? -26.662 -22.427 -10.223 1.00 28.49 16 VAL B CA 1
ATOM 2406 C C . VAL B 1 16 ? -27.366 -21.562 -11.282 1.00 29.14 16 VAL B C 1
ATOM 2407 O O . VAL B 1 16 ? -27.161 -20.348 -11.319 1.00 26.47 16 VAL B O 1
ATOM 2411 N N . LEU B 1 17 ? -28.172 -22.185 -12.139 1.00 29.34 17 LEU B N 1
ATOM 2412 C CA . LEU B 1 17 ? -28.875 -21.467 -13.204 1.00 31.45 17 LEU B CA 1
ATOM 2413 C C . LEU B 1 17 ? -30.110 -20.741 -12.667 1.00 32.63 17 LEU B C 1
ATOM 2414 O O . LEU B 1 17 ? -30.649 -19.840 -13.310 1.00 33.14 17 LEU B O 1
ATOM 2419 N N . ASN B 1 18 ? -30.543 -21.135 -11.475 1.00 34.08 18 ASN B N 1
ATOM 2420 C CA . ASN B 1 18 ? -31.719 -20.553 -10.849 1.00 34.95 18 ASN B CA 1
ATOM 2421 C C . ASN B 1 18 ? -31.478 -20.416 -9.349 1.00 35.87 18 ASN B C 1
ATOM 2422 O O . ASN B 1 18 ? -31.609 -21.392 -8.606 1.00 35.31 18 ASN B O 1
ATOM 2427 N N . LEU B 1 19 ? -31.127 -19.207 -8.911 1.00 35.22 19 LEU B N 1
ATOM 2428 C CA . LEU B 1 19 ? -30.854 -18.949 -7.501 1.00 37.33 19 LEU B CA 1
ATOM 2429 C C . LEU B 1 19 ? -32.040 -19.311 -6.616 1.00 38.12 19 LEU B C 1
ATOM 2430 O O . LEU B 1 19 ? -31.869 -19.909 -5.558 1.00 38.02 19 LEU B O 1
ATOM 2435 N N . GLU B 1 20 ? -33.243 -18.954 -7.049 1.00 38.70 20 GLU B N 1
ATOM 2436 C CA . GLU B 1 20 ? -34.429 -19.251 -6.261 1.00 39.97 20 GLU B CA 1
ATOM 2437 C C . GLU B 1 20 ? -34.513 -20.746 -5.954 1.00 38.74 20 GLU B C 1
ATOM 2438 O O . GLU B 1 20 ? -34.571 -21.146 -4.793 1.00 39.82 20 GLU B O 1
ATOM 2444 N N . GLU B 1 21 ? -34.520 -21.570 -6.993 1.00 37.50 21 GLU B N 1
ATOM 2445 C CA . GLU B 1 21 ? -34.593 -23.015 -6.808 1.00 36.81 21 GLU B CA 1
ATOM 2446 C C . GLU B 1 21 ? -33.381 -23.559 -6.044 1.00 35.83 21 GLU B C 1
ATOM 2447 O O . GLU B 1 21 ? -33.490 -24.551 -5.320 1.00 34.30 21 GLU B O 1
ATOM 2453 N N . GLY B 1 22 ? -32.231 -22.912 -6.213 1.00 34.16 22 GLY B N 1
ATOM 2454 C CA . GLY B 1 22 ? -31.027 -23.347 -5.532 1.00 32.79 22 GLY B CA 1
ATOM 2455 C C . GLY B 1 22 ? -31.154 -23.211 -4.028 1.00 33.81 22 GLY B C 1
ATOM 2456 O O . GLY B 1 22 ? -30.818 -24.132 -3.276 1.00 33.25 22 GLY B O 1
ATOM 2457 N N . ILE B 1 23 ? -31.636 -22.055 -3.586 1.00 31.62 23 ILE B N 1
ATOM 2458 C CA . ILE B 1 23 ? -31.826 -21.790 -2.170 1.00 32.16 23 ILE B CA 1
ATOM 2459 C C . ILE B 1 23 ? -32.832 -22.797 -1.606 1.00 32.85 23 ILE B C 1
ATOM 2460 O O . ILE B 1 23 ? -32.647 -23.336 -0.513 1.00 30.89 23 ILE B O 1
ATOM 2465 N N . HIS B 1 24 ? -33.897 -23.044 -2.368 1.00 32.91 24 HIS B N 1
ATOM 2466 C CA . HIS B 1 24 ? -34.946 -23.978 -1.959 1.00 31.63 24 HIS B CA 1
ATOM 2467 C C . HIS B 1 24 ? -34.376 -25.377 -1.741 1.00 30.14 24 HIS B C 1
ATOM 2468 O O . HIS B 1 24 ? -34.570 -25.978 -0.684 1.00 30.19 24 HIS B O 1
ATOM 2475 N N . PHE B 1 25 ? -33.667 -25.891 -2.740 1.00 27.95 25 PHE B N 1
ATOM 2476 C CA . PHE B 1 25 ? -33.108 -27.234 -2.647 1.00 27.37 25 PHE B CA 1
ATOM 2477 C C . PHE B 1 25 ? -32.073 -27.421 -1.545 1.00 27.42 25 PHE B C 1
ATOM 2478 O O . PHE B 1 25 ? -32.104 -28.415 -0.820 1.00 27.48 25 PHE B O 1
ATOM 2486 N N . TYR B 1 26 ? -31.155 -26.473 -1.403 1.00 26.02 26 TYR B N 1
ATOM 2487 C CA . TYR B 1 26 ? -30.117 -26.630 -0.400 1.00 26.13 26 TYR B CA 1
ATOM 2488 C C . TYR B 1 26 ? -30.607 -26.428 1.020 1.00 27.30 26 TYR B C 1
ATOM 2489 O O . TYR B 1 26 ? -30.050 -26.987 1.971 1.00 27.37 26 TYR B O 1
ATOM 2498 N N . ARG B 1 27 ? -31.672 -25.655 1.161 1.00 27.63 27 ARG B N 1
ATOM 2499 C CA . ARG B 1 27 ? -32.228 -25.398 2.475 1.00 29.41 27 ARG B CA 1
ATOM 2500 C C . ARG B 1 27 ? -33.207 -26.496 2.908 1.00 27.55 27 ARG B C 1
ATOM 2501 O O . ARG B 1 27 ? -33.268 -26.837 4.084 1.00 29.62 27 ARG B O 1
ATOM 2509 N N . ASN B 1 28 ? -33.949 -27.066 1.965 1.00 28.18 28 ASN B N 1
ATOM 2510 C CA . ASN B 1 28 ? -34.935 -28.095 2.308 1.00 28.43 28 ASN B CA 1
ATOM 2511 C C . ASN B 1 28 ? -34.494 -29.535 2.128 1.00 26.94 28 ASN B C 1
ATOM 2512 O O . ASN B 1 28 ? -34.752 -30.383 2.979 1.00 29.97 28 ASN B O 1
ATOM 2517 N N . VAL B 1 29 ? -33.859 -29.812 1.001 1.00 25.17 29 VAL B N 1
ATOM 2518 C CA . VAL B 1 29 ? -33.421 -31.160 0.687 1.00 22.69 29 VAL B CA 1
ATOM 2519 C C . VAL B 1 29 ? -32.093 -31.517 1.346 1.00 22.11 29 VAL B C 1
ATOM 2520 O O . VAL B 1 29 ? -32.043 -32.387 2.211 1.00 20.30 29 VAL B O 1
ATOM 2524 N N . LEU B 1 30 ? -31.016 -30.850 0.936 1.00 20.89 30 LEU B N 1
ATOM 2525 C CA . LEU B 1 30 ? -29.703 -31.148 1.515 1.00 21.57 30 LEU B CA 1
ATOM 2526 C C . LEU B 1 30 ? -29.730 -30.744 2.975 1.00 20.51 30 LEU B C 1
ATOM 2527 O O . LEU B 1 30 ? -29.065 -31.337 3.809 1.00 19.22 30 LEU B O 1
ATOM 2532 N N . GLY B 1 31 ? -30.518 -29.723 3.282 1.00 22.70 31 GLY B N 1
ATOM 2533 C CA . GLY B 1 31 ? -30.628 -29.298 4.663 1.00 23.41 31 GLY B CA 1
ATOM 2534 C C . GLY B 1 31 ? -29.428 -28.555 5.213 1.00 23.67 31 GLY B C 1
ATOM 2535 O O . GLY B 1 31 ? -28.978 -28.816 6.341 1.00 21.85 31 GLY B O 1
ATOM 2536 N N . LEU B 1 32 ? -28.885 -27.652 4.404 1.00 22.61 32 LEU B N 1
ATOM 2537 C CA . LEU B 1 32 ? -27.772 -26.815 4.842 1.00 23.56 32 LEU B CA 1
ATOM 2538 C C . LEU B 1 32 ? -28.408 -25.628 5.533 1.00 24.20 32 LEU B C 1
ATOM 2539 O O . LEU B 1 32 ? -29.530 -25.235 5.198 1.00 23.93 32 LEU B O 1
ATOM 2544 N N . VAL B 1 33 ? -27.680 -25.061 6.489 1.00 25.71 33 VAL B N 1
ATOM 2545 C CA . VAL B 1 33 ? -28.136 -23.914 7.262 1.00 26.46 33 VAL B CA 1
ATOM 2546 C C . VAL B 1 33 ? -27.732 -22.632 6.524 1.00 27.15 33 VAL B C 1
ATOM 2547 O O . VAL B 1 33 ? -26.547 -22.430 6.245 1.00 23.23 33 VAL B O 1
ATOM 2551 N N . GLU B 1 34 ? -28.702 -21.780 6.197 1.00 25.73 34 GLU B N 1
ATOM 2552 C CA . GLU B 1 34 ? -28.394 -20.529 5.501 1.00 28.07 34 GLU B CA 1
ATOM 2553 C C . GLU B 1 34 ? -27.827 -19.539 6.524 1.00 27.56 34 GLU B C 1
ATOM 2554 O O . GLU B 1 34 ? -28.373 -19.407 7.617 1.00 26.24 34 GLU B O 1
ATOM 2560 N N . THR B 1 35 ? -26.732 -18.855 6.188 1.00 28.33 35 THR B N 1
ATOM 2561 C CA . THR B 1 35 ? -26.146 -17.899 7.130 1.00 28.02 35 THR B CA 1
ATOM 2562 C C . THR B 1 35 ? -26.015 -16.472 6.603 1.00 29.52 35 THR B C 1
ATOM 2563 O O . THR B 1 35 ? -25.590 -15.581 7.339 1.00 29.66 35 THR B O 1
ATOM 2567 N N . GLY B 1 36 ? -26.385 -16.243 5.344 1.00 29.35 36 GLY B N 1
ATOM 2568 C CA . GLY B 1 36 ? -26.284 -14.898 4.812 1.00 28.48 36 GLY B CA 1
ATOM 2569 C C . GLY B 1 36 ? -26.383 -14.774 3.309 1.00 28.57 36 GLY B C 1
ATOM 2570 O O . GLY B 1 36 ? -26.252 -15.755 2.580 1.00 29.49 36 GLY B O 1
ATOM 2571 N N . ARG B 1 37 ? -26.625 -13.550 2.853 1.00 29.40 37 ARG B N 1
ATOM 2572 C CA . ARG B 1 37 ? -26.745 -13.232 1.432 1.00 30.84 37 ARG B CA 1
ATOM 2573 C C . ARG B 1 37 ? -26.035 -11.900 1.204 1.00 31.33 37 ARG B C 1
ATOM 2574 O O . ARG B 1 37 ? -26.313 -10.927 1.904 1.00 31.20 37 ARG B O 1
ATOM 2582 N N . ASP B 1 38 ? -25.120 -11.838 0.242 1.00 33.35 38 ASP B N 1
ATOM 2583 C CA . ASP B 1 38 ? -24.420 -10.579 0.011 1.00 35.06 38 ASP B CA 1
ATOM 2584 C C . ASP B 1 38 ? -25.053 -9.756 -1.095 1.00 36.54 38 ASP B C 1
ATOM 2585 O O . ASP B 1 38 ? -26.021 -10.188 -1.717 1.00 38.38 38 ASP B O 1
ATOM 2590 N N . ASP B 1 39 ? -24.494 -8.572 -1.340 1.00 37.06 39 ASP B N 1
ATOM 2591 C CA . ASP B 1 39 ? -25.021 -7.671 -2.362 1.00 39.46 39 ASP B CA 1
ATOM 2592 C C . ASP B 1 39 ? -24.927 -8.221 -3.773 1.00 37.94 39 ASP B C 1
ATOM 2593 O O . ASP B 1 39 ? -25.687 -7.805 -4.645 1.00 39.14 39 ASP B O 1
ATOM 2598 N N . GLN B 1 40 ? -23.995 -9.140 -4.008 1.00 35.90 40 GLN B N 1
ATOM 2599 C CA . GLN B 1 40 ? -23.845 -9.723 -5.336 1.00 34.03 40 GLN B CA 1
ATOM 2600 C C . GLN B 1 40 ? -24.978 -10.711 -5.605 1.00 33.48 40 GLN B C 1
ATOM 2601 O O . GLN B 1 40 ? -25.205 -11.128 -6.742 1.00 32.63 40 GLN B O 1
ATOM 2607 N N . GLY B 1 41 ? -25.691 -11.082 -4.549 1.00 33.52 41 GLY B N 1
ATOM 2608 C CA . GLY B 1 41 ? -26.784 -12.022 -4.707 1.00 31.53 41 GLY B CA 1
ATOM 2609 C C . GLY B 1 41 ? -26.394 -13.453 -4.399 1.00 31.01 41 GLY B C 1
ATOM 2610 O O . GLY B 1 41 ? -27.156 -14.377 -4.686 1.00 30.82 41 GLY B O 1
ATOM 2611 N N . ARG B 1 42 ? -25.211 -13.652 -3.828 1.00 30.29 42 ARG B N 1
ATOM 2612 C CA . ARG B 1 42 ? -24.775 -15.004 -3.479 1.00 29.29 42 ARG B CA 1
ATOM 2613 C C . ARG B 1 42 ? -25.385 -15.347 -2.127 1.00 27.88 42 ARG B C 1
ATOM 2614 O O . ARG B 1 42 ? -25.522 -14.478 -1.270 1.00 27.17 42 ARG B O 1
ATOM 2622 N N . VAL B 1 43 ? -25.750 -16.612 -1.942 1.00 25.87 43 VAL B N 1
ATOM 2623 C CA . VAL B 1 43 ? -26.336 -17.061 -0.682 1.00 21.84 43 VAL B CA 1
ATOM 2624 C C . VAL B 1 43 ? -25.354 -17.994 0.019 1.00 21.96 43 VAL B C 1
ATOM 2625 O O . VAL B 1 43 ? -24.809 -18.896 -0.599 1.00 20.25 43 VAL B O 1
ATOM 2629 N N . TYR B 1 44 ? -25.146 -17.776 1.312 1.00 23.39 44 TYR B N 1
ATOM 2630 C CA . TYR B 1 44 ? -24.196 -18.562 2.081 1.00 25.11 44 TYR B CA 1
ATOM 2631 C C . TYR B 1 44 ? -24.849 -19.636 2.956 1.00 25.28 44 TYR B C 1
ATOM 2632 O O . TYR B 1 44 ? -25.852 -19.388 3.629 1.00 23.80 44 TYR B O 1
ATOM 2641 N N . PHE B 1 45 ? -24.252 -20.822 2.945 1.00 25.55 45 PHE B N 1
ATOM 2642 C CA . PHE B 1 45 ? -24.732 -21.939 3.753 1.00 26.25 45 PHE B CA 1
ATOM 2643 C C . PHE B 1 45 ? -23.576 -22.584 4.522 1.00 27.83 45 PHE B C 1
ATOM 2644 O O . PHE B 1 45 ? -22.398 -22.389 4.186 1.00 27.52 45 PHE B O 1
ATOM 2652 N N . LYS B 1 46 ? -23.927 -23.359 5.547 1.00 27.26 46 LYS B N 1
ATOM 2653 C CA . LYS B 1 46 ? -22.959 -24.102 6.347 1.00 26.23 46 LYS B CA 1
ATOM 2654 C C . LYS B 1 46 ? -23.664 -25.361 6.849 1.00 25.97 46 LYS B C 1
ATOM 2655 O O . LYS B 1 46 ? -24.881 -25.369 6.990 1.00 26.02 46 LYS B O 1
ATOM 2661 N N . CYS B 1 47 ? -22.910 -26.430 7.086 1.00 25.05 47 CYS B N 1
ATOM 2662 C CA . CYS B 1 47 ? -23.509 -27.653 7.618 1.00 23.52 47 CYS B CA 1
ATOM 2663 C C . CYS B 1 47 ? -23.805 -27.323 9.078 1.00 22.78 47 CYS B C 1
ATOM 2664 O O . CYS B 1 47 ? -23.069 -26.544 9.699 1.00 21.91 47 CYS B O 1
ATOM 2667 N N . TRP B 1 48 ? -24.851 -27.918 9.641 1.00 21.94 48 TRP B N 1
ATOM 2668 C CA . TRP B 1 48 ? -25.216 -27.605 11.023 1.00 23.10 48 TRP B CA 1
ATOM 2669 C C . TRP B 1 48 ? -24.139 -27.840 12.074 1.00 22.69 48 TRP B C 1
ATOM 2670 O O . TRP B 1 48 ? -23.988 -27.040 13.003 1.00 21.73 48 TRP B O 1
ATOM 2681 N N . ASP B 1 49 ? -23.384 -28.923 11.938 1.00 21.11 49 ASP B N 1
ATOM 2682 C CA . ASP B 1 49 ? -22.364 -29.236 12.937 1.00 23.75 49 ASP B CA 1
ATOM 2683 C C . ASP B 1 49 ? -21.042 -28.476 12.786 1.00 24.28 49 ASP B C 1
ATOM 2684 O O . ASP B 1 49 ? -20.180 -28.551 13.665 1.00 25.11 49 ASP B O 1
ATOM 2689 N N . GLU B 1 50 ? -20.874 -27.749 11.684 1.00 24.20 50 GLU B N 1
ATOM 2690 C CA . GLU B 1 50 ? -19.648 -26.971 11.484 1.00 24.60 50 GLU B CA 1
ATOM 2691 C C . GLU B 1 50 ? -19.713 -25.735 12.376 1.00 24.90 50 GLU B C 1
ATOM 2692 O O . GLU B 1 50 ? -20.773 -25.391 12.900 1.00 25.65 50 GLU B O 1
ATOM 2698 N N . ARG B 1 51 ? -18.588 -25.062 12.562 1.00 25.61 51 ARG B N 1
ATOM 2699 C CA . ARG B 1 51 ? -18.600 -23.886 13.413 1.00 27.00 51 ARG B CA 1
ATOM 2700 C C . ARG B 1 51 ? -18.423 -22.578 12.661 1.00 27.93 51 ARG B C 1
ATOM 2701 O O . ARG B 1 51 ? -18.886 -21.532 13.124 1.00 28.16 51 ARG B O 1
ATOM 2709 N N . ASP B 1 52 ? -17.769 -22.637 11.500 1.00 27.57 52 ASP B N 1
ATOM 2710 C CA . ASP B 1 52 ? -17.533 -21.445 10.694 1.00 26.79 52 ASP B CA 1
ATOM 2711 C C . ASP B 1 52 ? -18.765 -20.999 9.917 1.00 26.56 52 ASP B C 1
ATOM 2712 O O . ASP B 1 52 ? -19.655 -21.787 9.607 1.00 26.92 52 ASP B O 1
ATOM 2717 N N . HIS B 1 53 ? -18.790 -19.714 9.604 1.00 26.08 53 HIS B N 1
ATOM 2718 C CA . HIS B 1 53 ? -19.907 -19.082 8.927 1.00 25.11 53 HIS B CA 1
ATOM 2719 C C . HIS B 1 53 ? -20.426 -19.691 7.624 1.00 24.89 53 HIS B C 1
ATOM 2720 O O . HIS B 1 53 ? -21.635 -19.683 7.375 1.00 23.29 53 HIS B O 1
ATOM 2727 N N . SER B 1 54 ? -19.533 -20.210 6.789 1.00 23.26 54 SER B N 1
ATOM 2728 C CA . SER B 1 54 ? -19.964 -20.783 5.528 1.00 23.77 54 SER B CA 1
ATOM 2729 C C . SER B 1 54 ? -19.008 -21.823 4.993 1.00 24.42 54 SER B C 1
ATOM 2730 O O . SER B 1 54 ? -17.811 -21.805 5.295 1.00 22.66 54 SER B O 1
ATOM 2733 N N . CYS B 1 55 ? -19.545 -22.725 4.179 1.00 23.23 55 CYS B N 1
ATOM 2734 C CA . CYS B 1 55 ? -18.725 -23.754 3.562 1.00 21.19 55 CYS B CA 1
ATOM 2735 C C . CYS B 1 55 ? -19.223 -24.004 2.150 1.00 20.05 55 CYS B C 1
ATOM 2736 O O . CYS B 1 55 ? -18.527 -24.594 1.328 1.00 18.39 55 CYS B O 1
ATOM 2739 N N . TYR B 1 56 ? -20.434 -23.534 1.875 1.00 18.62 56 TYR B N 1
ATOM 2740 C CA . TYR B 1 56 ? -21.039 -23.729 0.574 1.00 21.44 56 TYR B CA 1
ATOM 2741 C C . TYR B 1 56 ? -21.765 -22.457 0.152 1.00 22.11 56 TYR B C 1
ATOM 2742 O O . TYR B 1 56 ? -22.701 -22.025 0.817 1.00 22.74 56 TYR B O 1
ATOM 2751 N N . ILE B 1 57 ? -21.317 -21.864 -0.951 1.00 22.07 57 ILE B N 1
ATOM 2752 C CA . ILE B 1 57 ? -21.922 -20.648 -1.478 1.00 24.27 57 ILE B CA 1
ATOM 2753 C C . ILE B 1 57 ? -22.371 -20.907 -2.908 1.00 23.34 57 ILE B C 1
ATOM 2754 O O . ILE B 1 57 ? -21.658 -21.525 -3.701 1.00 21.87 57 ILE B O 1
ATOM 2759 N N . ILE B 1 58 ? -23.570 -20.426 -3.216 1.00 21.65 58 ILE B N 1
ATOM 2760 C CA . ILE B 1 58 ? -24.193 -20.589 -4.523 1.00 23.19 58 ILE B CA 1
ATOM 2761 C C . ILE B 1 58 ? -24.368 -19.188 -5.164 1.00 25.06 58 ILE B C 1
ATOM 2762 O O . ILE B 1 58 ? -24.751 -18.244 -4.472 1.00 25.36 58 ILE B O 1
ATOM 2767 N N . ARG B 1 59 ? -24.070 -19.057 -6.462 1.00 26.00 59 ARG B N 1
ATOM 2768 C CA . ARG B 1 59 ? -24.174 -17.781 -7.214 1.00 29.74 59 ARG B CA 1
ATOM 2769 C C . ARG B 1 59 ? -24.876 -17.999 -8.573 1.00 29.92 59 ARG B C 1
ATOM 2770 O O . ARG B 1 59 ? -24.416 -18.800 -9.385 1.00 30.29 59 ARG B O 1
ATOM 2778 N N . GLU B 1 60 ? -25.972 -17.287 -8.830 1.00 31.81 60 GLU B N 1
ATOM 2779 C CA . GLU B 1 60 ? -26.688 -17.466 -10.096 1.00 33.40 60 GLU B CA 1
ATOM 2780 C C . GLU B 1 60 ? -25.817 -17.085 -11.287 1.00 33.92 60 GLU B C 1
ATOM 2781 O O . GLU B 1 60 ? -25.134 -16.060 -11.271 1.00 33.82 60 GLU B O 1
ATOM 2787 N N . ALA B 1 61 ? -25.841 -17.919 -12.320 1.00 33.25 61 ALA B N 1
ATOM 2788 C CA . ALA B 1 61 ? -25.032 -17.684 -13.503 1.00 35.07 61 ALA B CA 1
ATOM 2789 C C . ALA B 1 61 ? -25.673 -18.377 -14.691 1.00 36.96 61 ALA B C 1
ATOM 2790 O O . ALA B 1 61 ? -26.649 -19.106 -14.536 1.00 36.02 61 ALA B O 1
ATOM 2792 N N . ASP B 1 62 ? -25.124 -18.144 -15.877 1.00 39.31 62 ASP B N 1
ATOM 2793 C CA . ASP B 1 62 ? -25.649 -18.756 -17.090 1.00 41.88 62 ASP B CA 1
ATOM 2794 C C . ASP B 1 62 ? -25.148 -20.185 -17.249 1.00 40.80 62 ASP B C 1
ATOM 2795 O O . ASP B 1 62 ? -25.656 -20.939 -18.076 1.00 41.33 62 ASP B O 1
ATOM 2800 N N . THR B 1 63 ? -24.150 -20.561 -16.454 1.00 38.77 63 THR B N 1
ATOM 2801 C CA . THR B 1 63 ? -23.594 -21.906 -16.536 1.00 35.31 63 THR B CA 1
ATOM 2802 C C . THR B 1 63 ? -23.382 -22.496 -15.145 1.00 32.95 63 THR B C 1
ATOM 2803 O O . THR B 1 63 ? -23.060 -21.774 -14.202 1.00 32.33 63 THR B O 1
ATOM 2807 N N . ALA B 1 64 ? -23.565 -23.806 -15.009 1.00 30.23 64 ALA B N 1
ATOM 2808 C CA . ALA B 1 64 ? -23.358 -24.445 -13.711 1.00 27.21 64 ALA B CA 1
ATOM 2809 C C . ALA B 1 64 ? -21.869 -24.706 -13.536 1.00 26.78 64 ALA B C 1
ATOM 2810 O O . ALA B 1 64 ? -21.064 -24.385 -14.418 1.00 27.38 64 ALA B O 1
ATOM 2812 N N . GLY B 1 65 ? -21.494 -25.288 -12.402 1.00 25.01 65 GLY B N 1
ATOM 2813 C CA . GLY B 1 65 ? -20.092 -25.570 -12.184 1.00 24.36 65 GLY B CA 1
ATOM 2814 C C . GLY B 1 65 ? -19.541 -24.936 -10.930 1.00 24.47 65 GLY B C 1
ATOM 2815 O O . GLY B 1 65 ? -20.275 -24.356 -10.131 1.00 25.20 65 GLY B O 1
ATOM 2816 N N . ILE B 1 66 ? -18.229 -25.032 -10.761 1.00 25.32 66 ILE B N 1
ATOM 2817 C CA . ILE B 1 66 ? -17.599 -24.476 -9.580 1.00 24.26 66 ILE B CA 1
ATOM 2818 C C . ILE B 1 66 ? -16.745 -23.261 -9.905 1.00 23.70 66 ILE B C 1
ATOM 2819 O O . ILE B 1 66 ? -15.912 -23.285 -10.812 1.00 23.12 66 ILE B O 1
ATOM 2824 N N . ASP B 1 67 ? -16.986 -22.188 -9.165 1.00 22.57 67 ASP B N 1
ATOM 2825 C CA . ASP B 1 67 ? -16.235 -20.967 -9.340 1.00 22.48 67 ASP B CA 1
ATOM 2826 C C . ASP B 1 67 ? -14.867 -21.211 -8.717 1.00 22.36 67 ASP B C 1
ATOM 2827 O O . ASP B 1 67 ? -13.855 -21.103 -9.391 1.00 21.94 67 ASP B O 1
ATOM 2832 N N . PHE B 1 68 ? -14.840 -21.559 -7.434 1.00 22.61 68 PHE B N 1
ATOM 2833 C CA . PHE B 1 68 ? -13.580 -21.834 -6.756 1.00 22.70 68 PHE B CA 1
ATOM 2834 C C . PHE B 1 68 ? -13.774 -22.728 -5.529 1.00 22.61 68 PHE B C 1
ATOM 2835 O O . PHE B 1 68 ? -14.901 -22.950 -5.088 1.00 22.35 68 PHE B O 1
ATOM 2843 N N . PHE B 1 69 ? -12.671 -23.259 -5.004 1.00 22.58 69 PHE B N 1
ATOM 2844 C CA . PHE B 1 69 ? -12.713 -24.129 -3.823 1.00 21.96 69 PHE B CA 1
ATOM 2845 C C . PHE B 1 69 ? -11.655 -23.654 -2.831 1.00 21.65 69 PHE B C 1
ATOM 2846 O O . PHE B 1 69 ? -10.479 -23.596 -3.172 1.00 24.22 69 PHE B O 1
ATOM 2854 N N . GLY B 1 70 ? -12.082 -23.308 -1.616 1.00 20.66 70 GLY B N 1
ATOM 2855 C CA . GLY B 1 70 ? -11.172 -22.804 -0.599 1.00 20.56 70 GLY B CA 1
ATOM 2856 C C . GLY B 1 70 ? -10.924 -23.698 0.601 1.00 21.18 70 GLY B C 1
ATOM 2857 O O . GLY B 1 70 ? -11.816 -24.419 1.054 1.00 21.28 70 GLY B O 1
ATOM 2858 N N . PHE B 1 71 ? -9.687 -23.659 1.090 1.00 21.19 71 PHE B N 1
ATOM 2859 C CA . PHE B 1 71 ? -9.236 -24.437 2.246 1.00 19.17 71 PHE B CA 1
ATOM 2860 C C . PHE B 1 71 ? -8.873 -23.453 3.352 1.00 21.43 71 PHE B C 1
ATOM 2861 O O . PHE B 1 71 ? -8.303 -22.393 3.073 1.00 18.26 71 PHE B O 1
ATOM 2869 N N . LYS B 1 72 ? -9.168 -23.799 4.603 1.00 21.24 72 LYS B N 1
ATOM 2870 C CA . LYS B 1 72 ? -8.803 -22.928 5.710 1.00 22.75 72 LYS B CA 1
ATOM 2871 C C . LYS B 1 72 ? -7.436 -23.373 6.218 1.00 22.10 72 LYS B C 1
ATOM 2872 O O . LYS B 1 72 ? -7.129 -24.569 6.210 1.00 20.57 72 LYS B O 1
ATOM 2878 N N . VAL B 1 73 ? -6.607 -22.411 6.630 1.00 21.43 73 VAL B N 1
ATOM 2879 C CA . VAL B 1 73 ? -5.269 -22.712 7.149 1.00 21.27 73 VAL B CA 1
ATOM 2880 C C . VAL B 1 73 ? -5.172 -22.392 8.644 1.00 22.53 73 VAL B C 1
ATOM 2881 O O . VAL B 1 73 ? -6.035 -21.713 9.201 1.00 19.70 73 VAL B O 1
ATOM 2885 N N . LEU B 1 74 ? -4.119 -22.880 9.294 1.00 22.69 74 LEU B N 1
ATOM 2886 C CA . LEU B 1 74 ? -3.955 -22.667 10.736 1.00 24.48 74 LEU B CA 1
ATOM 2887 C C . LEU B 1 74 ? -4.021 -21.213 11.210 1.00 25.82 74 LEU B C 1
ATOM 2888 O O . LEU B 1 74 ? -4.774 -20.898 12.133 1.00 26.60 74 LEU B O 1
ATOM 2893 N N . ASP B 1 75 ? -3.233 -20.336 10.586 1.00 25.69 75 ASP B N 1
ATOM 2894 C CA . ASP B 1 75 ? -3.181 -18.926 10.968 1.00 25.84 75 ASP B CA 1
ATOM 2895 C C . ASP B 1 75 ? -2.668 -18.003 9.851 1.00 24.32 75 ASP B C 1
ATOM 2896 O O . ASP B 1 75 ? -2.299 -18.460 8.773 1.00 24.57 75 ASP B O 1
ATOM 2901 N N . LYS B 1 76 ? -2.630 -16.705 10.138 1.00 26.44 76 LYS B N 1
ATOM 2902 C CA . LYS B 1 76 ? -2.192 -15.700 9.172 1.00 26.34 76 LYS B CA 1
ATOM 2903 C C . LYS B 1 76 ? -0.753 -15.925 8.766 1.00 25.00 76 LYS B C 1
ATOM 2904 O O . LYS B 1 76 ? -0.389 -15.763 7.605 1.00 26.69 76 LYS B O 1
ATOM 2910 N N . ALA B 1 77 ? 0.069 -16.325 9.721 1.00 26.03 77 ALA B N 1
ATOM 2911 C CA . ALA B 1 77 ? 1.472 -16.570 9.423 1.00 26.92 77 ALA B CA 1
ATOM 2912 C C . ALA B 1 77 ? 1.621 -17.725 8.421 1.00 27.01 77 ALA B C 1
ATOM 2913 O O . ALA B 1 77 ? 2.523 -17.719 7.569 1.00 26.15 77 ALA B O 1
ATOM 2915 N N . THR B 1 78 ? 0.734 -18.712 8.526 1.00 25.04 78 THR B N 1
ATOM 2916 C CA . THR B 1 78 ? 0.771 -19.876 7.647 1.00 23.52 78 THR B CA 1
ATOM 2917 C C . THR B 1 78 ? 0.313 -19.473 6.250 1.00 23.69 78 THR B C 1
ATOM 2918 O O . THR B 1 78 ? 0.902 -19.861 5.227 1.00 21.30 78 THR B O 1
ATOM 2922 N N . LEU B 1 79 ? -0.747 -18.682 6.224 1.00 21.95 79 LEU B N 1
ATOM 2923 C CA . LEU B 1 79 ? -1.299 -18.175 4.990 1.00 22.81 79 LEU B CA 1
ATOM 2924 C C . LEU B 1 79 ? -0.245 -17.363 4.231 1.00 24.28 79 LEU B C 1
ATOM 2925 O O . LEU B 1 79 ? -0.077 -17.519 3.018 1.00 24.82 79 LEU B O 1
ATOM 2930 N N . GLU B 1 80 ? 0.466 -16.492 4.937 1.00 25.09 80 GLU B N 1
ATOM 2931 C CA . GLU B 1 80 ? 1.488 -15.691 4.283 1.00 25.62 80 GLU B CA 1
ATOM 2932 C C . GLU B 1 80 ? 2.596 -16.597 3.730 1.00 25.78 80 GLU B C 1
ATOM 2933 O O . GLU B 1 80 ? 3.054 -16.414 2.603 1.00 26.22 80 GLU B O 1
ATOM 2939 N N . LYS B 1 81 ? 2.997 -17.590 4.520 1.00 26.27 81 LYS B N 1
ATOM 2940 C CA . LYS B 1 81 ? 4.048 -18.542 4.147 1.00 27.90 81 LYS B CA 1
ATOM 2941 C C . LYS B 1 81 ? 3.701 -19.357 2.894 1.00 28.29 81 LYS B C 1
ATOM 2942 O O . LYS B 1 81 ? 4.550 -19.558 2.017 1.00 26.51 81 LYS B O 1
ATOM 2948 N N . LEU B 1 82 ? 2.459 -19.842 2.836 1.00 26.65 82 LEU B N 1
ATOM 2949 C CA . LEU B 1 82 ? 1.970 -20.642 1.712 1.00 26.43 82 LEU B CA 1
ATOM 2950 C C . LEU B 1 82 ? 1.943 -19.818 0.425 1.00 25.68 82 LEU B C 1
ATOM 2951 O O . LEU B 1 82 ? 2.301 -20.310 -0.650 1.00 26.24 82 LEU B O 1
ATOM 2956 N N . ASP B 1 83 ? 1.514 -18.566 0.541 1.00 26.86 83 ASP B N 1
ATOM 2957 C CA . ASP B 1 83 ? 1.477 -17.655 -0.602 1.00 27.58 83 ASP B CA 1
ATOM 2958 C C . ASP B 1 83 ? 2.878 -17.544 -1.218 1.00 28.41 83 ASP B C 1
ATOM 2959 O O . ASP B 1 83 ? 3.048 -17.606 -2.437 1.00 28.73 83 ASP B O 1
ATOM 2964 N N . ALA B 1 84 ? 3.884 -17.386 -0.365 1.00 28.24 84 ALA B N 1
ATOM 2965 C CA . ALA B 1 84 ? 5.258 -17.272 -0.838 1.00 28.51 84 ALA B CA 1
ATOM 2966 C C . ALA B 1 84 ? 5.746 -18.596 -1.434 1.00 28.16 84 ALA B C 1
ATOM 2967 O O . ALA B 1 84 ? 6.491 -18.604 -2.415 1.00 28.23 84 ALA B O 1
ATOM 2969 N N . ASP B 1 85 ? 5.320 -19.721 -0.865 1.00 28.17 85 ASP B N 1
ATOM 2970 C CA . ASP B 1 85 ? 5.742 -21.017 -1.405 1.00 27.76 85 ASP B CA 1
ATOM 2971 C C . ASP B 1 85 ? 5.088 -21.266 -2.759 1.00 26.88 85 ASP B C 1
ATOM 2972 O O . ASP B 1 85 ? 5.686 -21.886 -3.642 1.00 28.01 85 ASP B O 1
ATOM 2977 N N . LEU B 1 86 ? 3.858 -20.784 -2.920 1.00 24.52 86 LEU B N 1
ATOM 2978 C CA . LEU B 1 86 ? 3.142 -20.945 -4.177 1.00 23.46 86 LEU B CA 1
ATOM 2979 C C . LEU B 1 86 ? 3.849 -20.160 -5.269 1.00 23.79 86 LEU B C 1
ATOM 2980 O O . LEU B 1 86 ? 4.005 -20.639 -6.393 1.00 24.24 86 LEU B O 1
ATOM 2985 N N . GLN B 1 87 ? 4.269 -18.943 -4.936 1.00 24.85 87 GLN B N 1
ATOM 2986 C CA . GLN B 1 87 ? 4.961 -18.089 -5.895 1.00 27.07 87 GLN B CA 1
ATOM 2987 C C . GLN B 1 87 ? 6.383 -18.605 -6.139 1.00 27.44 87 GLN B C 1
ATOM 2988 O O . GLN B 1 87 ? 6.851 -18.634 -7.273 1.00 27.80 87 GLN B O 1
ATOM 2994 N N . ALA B 1 88 ? 7.063 -19.016 -5.078 1.00 27.42 88 ALA B N 1
ATOM 2995 C CA . ALA B 1 88 ? 8.410 -19.550 -5.225 1.00 28.34 88 ALA B CA 1
ATOM 2996 C C . ALA B 1 88 ? 8.328 -20.787 -6.112 1.00 28.93 88 ALA B C 1
ATOM 2997 O O . ALA B 1 88 ? 9.245 -21.068 -6.874 1.00 30.25 88 ALA B O 1
ATOM 2999 N N . TYR B 1 89 ? 7.212 -21.509 -6.023 1.00 30.90 89 TYR B N 1
ATOM 3000 C CA . TYR B 1 89 ? 6.997 -22.715 -6.821 1.00 31.10 89 TYR B CA 1
ATOM 3001 C C . TYR B 1 89 ? 6.797 -22.398 -8.310 1.00 32.18 89 TYR B C 1
ATOM 3002 O O . TYR B 1 89 ? 7.057 -23.239 -9.176 1.00 32.89 89 TYR B O 1
ATOM 3011 N N . GLY B 1 90 ? 6.322 -21.191 -8.600 1.00 31.73 90 GLY B N 1
ATOM 3012 C CA . GLY B 1 90 ? 6.098 -20.794 -9.979 1.00 31.93 90 GLY B CA 1
ATOM 3013 C C . GLY B 1 90 ? 4.655 -20.430 -10.284 1.00 32.39 90 GLY B C 1
ATOM 3014 O O . GLY B 1 90 ? 4.292 -20.157 -11.432 1.00 32.76 90 GLY B O 1
ATOM 3015 N N . LEU B 1 91 ? 3.820 -20.423 -9.256 1.00 31.73 91 LEU B N 1
ATOM 3016 C CA . LEU B 1 91 ? 2.409 -20.102 -9.434 1.00 31.05 91 LEU B CA 1
ATOM 3017 C C . LEU B 1 91 ? 2.103 -18.634 -9.170 1.00 30.85 91 LEU B C 1
ATOM 3018 O O . LEU B 1 91 ? 2.658 -18.025 -8.259 1.00 30.14 91 LEU B O 1
ATOM 3023 N N . THR B 1 92 ? 1.208 -18.077 -9.977 1.00 30.65 92 THR B N 1
ATOM 3024 C CA . THR B 1 92 ? 0.796 -16.699 -9.823 1.00 31.07 92 THR B CA 1
ATOM 3025 C C . THR B 1 92 ? -0.294 -16.684 -8.758 1.00 31.73 92 THR B C 1
ATOM 3026 O O . THR B 1 92 ? -1.234 -17.480 -8.809 1.00 31.98 92 THR B O 1
ATOM 3030 N N . THR B 1 93 ? -0.155 -15.789 -7.787 1.00 30.83 93 THR B N 1
ATOM 3031 C CA . THR B 1 93 ? -1.109 -15.671 -6.699 1.00 30.34 93 THR B CA 1
ATOM 3032 C C . THR B 1 93 ? -1.850 -14.336 -6.740 1.00 30.58 93 THR B C 1
ATOM 3033 O O . THR B 1 93 ? -1.257 -13.294 -7.013 1.00 29.74 93 THR B O 1
ATOM 3037 N N . THR B 1 94 ? -3.150 -14.393 -6.463 1.00 30.67 94 THR B N 1
ATOM 3038 C CA . THR B 1 94 ? -4.023 -13.220 -6.433 1.00 32.15 94 THR B CA 1
ATOM 3039 C C . THR B 1 94 ? -4.532 -13.093 -5.002 1.00 33.39 94 THR B C 1
ATOM 3040 O O . THR B 1 94 ? -4.815 -14.099 -4.345 1.00 33.83 94 THR B O 1
ATOM 3044 N N . ARG B 1 95 ? -4.648 -11.864 -4.513 1.00 32.28 95 ARG B N 1
ATOM 3045 C CA . ARG B 1 95 ? -5.111 -11.644 -3.149 1.00 31.63 95 ARG B CA 1
ATOM 3046 C C . ARG B 1 95 ? -6.533 -11.090 -3.129 1.00 30.19 95 ARG B C 1
ATOM 3047 O O . ARG B 1 95 ? -6.803 -10.031 -3.700 1.00 29.17 95 ARG B O 1
ATOM 3055 N N . ILE B 1 96 ? -7.441 -11.819 -2.482 1.00 29.16 96 ILE B N 1
ATOM 3056 C CA . ILE B 1 96 ? -8.834 -11.393 -2.379 1.00 28.13 96 ILE B CA 1
ATOM 3057 C C . ILE B 1 96 ? -8.983 -10.678 -1.048 1.00 27.52 96 ILE B C 1
ATOM 3058 O O . ILE B 1 96 ? -8.704 -11.254 0.004 1.00 28.69 96 ILE B O 1
ATOM 3063 N N . PRO B 1 97 ? -9.468 -9.426 -1.068 1.00 26.25 97 PRO B N 1
ATOM 3064 C CA . PRO B 1 97 ? -9.641 -8.641 0.158 1.00 26.64 97 PRO B CA 1
ATOM 3065 C C . PRO B 1 97 ? -10.615 -9.220 1.167 1.00 26.89 97 PRO B C 1
ATOM 3066 O O . PRO B 1 97 ? -11.570 -9.894 0.806 1.00 26.85 97 PRO B O 1
ATOM 3070 N N . ALA B 1 98 ? -10.356 -8.967 2.444 1.00 28.67 98 ALA B N 1
ATOM 3071 C CA . ALA B 1 98 ? -11.238 -9.452 3.490 1.00 28.00 98 ALA B CA 1
ATOM 3072 C C . ALA B 1 98 ? -12.558 -8.721 3.269 1.00 28.72 98 ALA B C 1
ATOM 3073 O O . ALA B 1 98 ? -12.562 -7.558 2.863 1.00 24.37 98 ALA B O 1
ATOM 3075 N N . GLY B 1 99 ? -13.673 -9.399 3.519 1.00 28.32 99 GLY B N 1
ATOM 3076 C CA . GLY B 1 99 ? -14.966 -8.764 3.329 1.00 28.82 99 GLY B CA 1
ATOM 3077 C C . GLY B 1 99 ? -15.568 -9.032 1.965 1.00 29.04 99 GLY B C 1
ATOM 3078 O O . GLY B 1 99 ? -16.781 -8.967 1.797 1.00 31.53 99 GLY B O 1
ATOM 3079 N N . GLU B 1 100 ? -14.735 -9.334 0.976 1.00 29.61 100 GLU B N 1
ATOM 3080 C CA . GLU B 1 100 ? -15.255 -9.604 -0.357 1.00 28.32 100 GLU B CA 1
ATOM 3081 C C . GLU B 1 100 ? -16.301 -10.720 -0.242 1.00 29.60 100 GLU B C 1
ATOM 3082 O O . GLU B 1 100 ? -17.281 -10.734 -0.981 1.00 28.47 100 GLU B O 1
ATOM 3088 N N . MET B 1 101 ? -16.078 -11.648 0.689 1.00 29.38 101 MET B N 1
ATOM 3089 C CA . MET B 1 101 ? -17.022 -12.735 0.960 1.00 29.64 101 MET B CA 1
ATOM 3090 C C . MET B 1 101 ? -17.469 -12.464 2.394 1.00 29.57 101 MET B C 1
ATOM 3091 O O . MET B 1 101 ? -16.634 -12.229 3.268 1.00 29.14 101 MET B O 1
ATOM 3096 N N . LEU B 1 102 ? -18.775 -12.493 2.644 1.00 29.81 102 LEU B N 1
ATOM 3097 C CA . LEU B 1 102 ? -19.289 -12.236 3.988 1.00 30.63 102 LEU B CA 1
ATOM 3098 C C . LEU B 1 102 ? -18.592 -13.015 5.103 1.00 31.04 102 LEU B C 1
ATOM 3099 O O . LEU B 1 102 ? -18.354 -14.219 4.987 1.00 30.61 102 LEU B O 1
ATOM 3104 N N . GLU B 1 103 ? -18.270 -12.315 6.183 1.00 29.56 103 GLU B N 1
ATOM 3105 C CA . GLU B 1 103 ? -17.641 -12.930 7.347 1.00 31.26 103 GLU B CA 1
ATOM 3106 C C . GLU B 1 103 ? -16.376 -13.723 7.019 1.00 32.74 103 GLU B C 1
ATOM 3107 O O . GLU B 1 103 ? -16.047 -14.679 7.724 1.00 33.08 103 GLU B O 1
ATOM 3113 N N . THR B 1 104 ? -15.661 -13.323 5.972 1.00 32.20 104 THR B N 1
ATOM 3114 C CA . THR B 1 104 ? -14.452 -14.034 5.563 1.00 32.65 104 THR B CA 1
ATOM 3115 C C . THR B 1 104 ? -13.261 -13.088 5.369 1.00 32.35 104 THR B C 1
ATOM 3116 O O . THR B 1 104 ? -13.388 -12.041 4.741 1.00 32.93 104 THR B O 1
ATOM 3120 N N . GLY B 1 105 ? -12.107 -13.462 5.910 1.00 31.38 105 GLY B N 1
ATOM 3121 C CA . GLY B 1 105 ? -10.925 -12.630 5.770 1.00 30.63 105 GLY B CA 1
ATOM 3122 C C . GLY B 1 105 ? -10.366 -12.684 4.357 1.00 30.69 105 GLY B C 1
ATOM 3123 O O . GLY B 1 105 ? -10.993 -13.241 3.457 1.00 29.58 105 GLY B O 1
ATOM 3124 N N . GLU B 1 106 ? -9.182 -12.122 4.140 1.00 30.33 106 GLU B N 1
ATOM 3125 C CA . GLU B 1 106 ? -8.629 -12.151 2.797 1.00 29.28 106 GLU B CA 1
ATOM 3126 C C . GLU B 1 106 ? -8.199 -13.562 2.419 1.00 27.84 106 GLU B C 1
ATOM 3127 O O . GLU B 1 106 ? -7.908 -14.391 3.283 1.00 26.68 106 GLU B O 1
ATOM 3133 N N . ARG B 1 107 ? -8.167 -13.832 1.120 1.00 26.37 107 ARG B N 1
ATOM 3134 C CA . ARG B 1 107 ? -7.807 -15.152 0.636 1.00 24.65 107 ARG B CA 1
ATOM 3135 C C . ARG B 1 107 ? -6.726 -15.138 -0.429 1.00 25.42 107 ARG B C 1
ATOM 3136 O O . ARG B 1 107 ? -6.605 -14.194 -1.204 1.00 22.02 107 ARG B O 1
ATOM 3144 N N . VAL B 1 108 ? -5.944 -16.207 -0.467 1.00 25.61 108 VAL B N 1
ATOM 3145 C CA . VAL B 1 108 ? -4.917 -16.337 -1.478 1.00 26.27 108 VAL B CA 1
ATOM 3146 C C . VAL B 1 108 ? -5.492 -17.264 -2.547 1.00 25.48 108 VAL B C 1
ATOM 3147 O O . VAL B 1 108 ? -5.745 -18.442 -2.291 1.00 27.22 108 VAL B O 1
ATOM 3151 N N . ARG B 1 109 ? -5.721 -16.723 -3.738 1.00 25.99 109 ARG B N 1
ATOM 3152 C CA . ARG B 1 109 ? -6.266 -17.512 -4.833 1.00 24.98 109 ARG B CA 1
ATOM 3153 C C . ARG B 1 109 ? -5.221 -17.772 -5.895 1.00 24.25 109 ARG B C 1
ATOM 3154 O O . ARG B 1 109 ? -4.373 -16.918 -6.175 1.00 23.51 109 ARG B O 1
ATOM 3162 N N . PHE B 1 110 ? -5.276 -18.968 -6.472 1.00 24.14 110 PHE B N 1
ATOM 3163 C CA . PHE B 1 110 ? -4.366 -19.354 -7.542 1.00 23.61 110 PHE B CA 1
ATOM 3164 C C . PHE B 1 110 ? -5.073 -20.369 -8.417 1.00 23.24 110 PHE B C 1
ATOM 3165 O O . PHE B 1 110 ? -6.048 -20.984 -7.984 1.00 22.71 110 PHE B O 1
ATOM 3173 N N . GLU B 1 111 ? -4.584 -20.522 -9.646 1.00 21.07 111 GLU B N 1
ATOM 3174 C CA . GLU B 1 111 ? -5.153 -21.451 -10.608 1.00 23.02 111 GLU B CA 1
ATOM 3175 C C . GLU B 1 111 ? -4.253 -22.658 -10.808 1.00 22.94 111 GLU B C 1
ATOM 3176 O O . GLU B 1 111 ? -3.053 -22.518 -11.013 1.00 22.72 111 GLU B O 1
ATOM 3182 N N . LEU B 1 112 ? -4.847 -23.846 -10.760 1.00 22.62 112 LEU B N 1
ATOM 3183 C CA . LEU B 1 112 ? -4.112 -25.098 -10.952 1.00 24.02 112 LEU B CA 1
ATOM 3184 C C . LEU B 1 112 ? -3.902 -25.428 -12.442 1.00 24.41 112 LEU B C 1
ATOM 3185 O O . LEU B 1 112 ? -4.624 -24.932 -13.310 1.00 24.97 112 LEU B O 1
ATOM 3190 N N . PRO B 1 113 ? -2.904 -26.275 -12.752 1.00 25.49 113 PRO B N 1
ATOM 3191 C CA . PRO B 1 113 ? -2.662 -26.643 -14.150 1.00 25.66 113 PRO B CA 1
ATOM 3192 C C . PRO B 1 113 ? -3.924 -27.308 -14.705 1.00 26.42 113 PRO B C 1
ATOM 3193 O O . PRO B 1 113 ? -4.123 -27.378 -15.922 1.00 27.51 113 PRO B O 1
ATOM 3197 N N . SER B 1 114 ? -4.768 -27.813 -13.806 1.00 25.47 114 SER B N 1
ATOM 3198 C CA . SER B 1 114 ? -6.004 -28.486 -14.212 1.00 25.57 114 SER B CA 1
ATOM 3199 C C . SER B 1 114 ? -7.117 -27.499 -14.556 1.00 25.94 114 SER B C 1
ATOM 3200 O O . SER B 1 114 ? -8.193 -27.894 -15.006 1.00 26.22 114 SER B O 1
ATOM 3203 N N . GLY B 1 115 ? -6.860 -26.214 -14.337 1.00 25.89 115 GLY B N 1
ATOM 3204 C CA . GLY B 1 115 ? -7.854 -25.199 -14.649 1.00 24.74 115 GLY B CA 1
ATOM 3205 C C . GLY B 1 115 ? -8.684 -24.694 -13.481 1.00 24.74 115 GLY B C 1
ATOM 3206 O O . GLY B 1 115 ? -9.316 -23.642 -13.577 1.00 26.16 115 GLY B O 1
ATOM 3207 N N . HIS B 1 116 ? -8.687 -25.417 -12.367 1.00 23.22 116 HIS B N 1
ATOM 3208 C CA . HIS B 1 116 ? -9.491 -24.994 -11.223 1.00 21.15 116 HIS B CA 1
ATOM 3209 C C . HIS B 1 116 ? -8.860 -23.930 -10.343 1.00 21.53 116 HIS B C 1
ATOM 3210 O O . HIS B 1 116 ? -7.641 -23.888 -10.169 1.00 24.40 116 HIS B O 1
ATOM 3217 N N . LEU B 1 117 ? -9.702 -23.081 -9.768 1.00 20.13 117 LEU B N 1
ATOM 3218 C CA . LEU B 1 117 ? -9.235 -22.026 -8.879 1.00 20.69 117 LEU B CA 1
ATOM 3219 C C . LEU B 1 117 ? -9.271 -22.496 -7.433 1.00 19.72 117 LEU B C 1
ATOM 3220 O O . LEU B 1 117 ? -10.297 -22.971 -6.960 1.00 21.50 117 LEU B O 1
ATOM 3225 N N . ILE B 1 118 ? -8.151 -22.363 -6.730 1.00 17.52 118 ILE B N 1
ATOM 3226 C CA . ILE B 1 118 ? -8.082 -22.779 -5.338 1.00 16.96 118 ILE B CA 1
ATOM 3227 C C . ILE B 1 118 ? -7.797 -21.575 -4.449 1.00 18.87 118 ILE B C 1
ATOM 3228 O O . ILE B 1 118 ? -7.097 -20.643 -4.849 1.00 18.47 118 ILE B O 1
ATOM 3233 N N . GLU B 1 119 ? -8.359 -21.594 -3.246 1.00 19.69 119 GLU B N 1
ATOM 3234 C CA . GLU B 1 119 ? -8.187 -20.505 -2.303 1.00 20.91 119 GLU B CA 1
ATOM 3235 C C . GLU B 1 119 ? -7.734 -20.998 -0.947 1.00 21.58 119 GLU B C 1
ATOM 3236 O O . GLU B 1 119 ? -8.039 -22.129 -0.542 1.00 18.06 119 GLU B O 1
ATOM 3242 N N . LEU B 1 120 ? -7.023 -20.116 -0.246 1.00 19.83 120 LEU B N 1
ATOM 3243 C CA . LEU B 1 120 ? -6.536 -20.371 1.109 1.00 19.87 120 LEU B CA 1
ATOM 3244 C C . LEU B 1 120 ? -6.905 -19.166 1.963 1.00 20.76 120 LEU B C 1
ATOM 3245 O O . LEU B 1 120 ? -6.776 -18.027 1.517 1.00 22.80 120 LEU B O 1
ATOM 3250 N N . TYR B 1 121 ? -7.370 -19.404 3.183 1.00 21.85 121 TYR B N 1
ATOM 3251 C CA . TYR B 1 121 ? -7.691 -18.304 4.090 1.00 22.82 121 TYR B CA 1
ATOM 3252 C C . TYR B 1 121 ? -7.464 -18.780 5.510 1.00 23.10 121 TYR B C 1
ATOM 3253 O O . TYR B 1 121 ? -7.417 -19.975 5.769 1.00 22.37 121 TYR B O 1
ATOM 3262 N N . ALA B 1 122 ? -7.311 -17.848 6.438 1.00 24.44 122 ALA B N 1
ATOM 3263 C CA . ALA B 1 122 ? -7.093 -18.244 7.817 1.00 25.13 122 ALA B CA 1
ATOM 3264 C C . ALA B 1 122 ? -8.161 -17.678 8.735 1.00 25.72 122 ALA B C 1
ATOM 3265 O O . ALA B 1 122 ? -8.249 -18.073 9.905 1.00 24.32 122 ALA B O 1
ATOM 3267 N N . GLU B 1 123 ? -8.969 -16.758 8.210 1.00 25.77 123 GLU B N 1
ATOM 3268 C CA . GLU B 1 123 ? -10.001 -16.114 9.019 1.00 28.16 123 GLU B CA 1
ATOM 3269 C C . GLU B 1 123 ? -11.406 -16.210 8.443 1.00 27.55 123 GLU B C 1
ATOM 3270 O O . GLU B 1 123 ? -11.646 -15.903 7.277 1.00 25.20 123 GLU B O 1
ATOM 3276 N N . LYS B 1 124 ? -12.332 -16.630 9.290 1.00 26.08 124 LYS B N 1
ATOM 3277 C CA . LYS B 1 124 ? -13.728 -16.737 8.915 1.00 26.37 124 LYS B CA 1
ATOM 3278 C C . LYS B 1 124 ? -14.463 -16.857 10.232 1.00 27.11 124 LYS B C 1
ATOM 3279 O O . LYS B 1 124 ? -14.205 -17.764 11.026 1.00 27.26 124 LYS B O 1
ATOM 3285 N N . THR B 1 125 ? -15.365 -15.912 10.458 1.00 27.28 125 THR B N 1
ATOM 3286 C CA . THR B 1 125 ? -16.128 -15.842 11.683 1.00 27.92 125 THR B CA 1
ATOM 3287 C C . THR B 1 125 ? -16.716 -17.171 12.137 1.00 28.08 125 THR B C 1
ATOM 3288 O O . THR B 1 125 ? -17.304 -17.917 11.353 1.00 26.75 125 THR B O 1
ATOM 3292 N N . CYS B 1 126 ? -16.531 -17.457 13.417 1.00 27.75 126 CYS B N 1
ATOM 3293 C CA . CYS B 1 126 ? -17.057 -18.664 14.018 1.00 29.99 126 CYS B CA 1
ATOM 3294 C C . CYS B 1 126 ? -18.471 -18.349 14.481 1.00 30.17 126 CYS B C 1
ATOM 3295 O O . CYS B 1 126 ? -18.660 -17.478 15.326 1.00 29.98 126 CYS B O 1
ATOM 3298 N N . VAL B 1 127 ? -19.470 -19.026 13.929 1.00 30.09 127 VAL B N 1
ATOM 3299 C CA . VAL B 1 127 ? -20.825 -18.753 14.380 1.00 29.47 127 VAL B CA 1
ATOM 3300 C C . VAL B 1 127 ? -21.356 -19.883 15.278 1.00 30.38 127 VAL B C 1
ATOM 3301 O O . VAL B 1 127 ? -22.405 -19.735 15.906 1.00 29.92 127 VAL B O 1
ATOM 3305 N N . GLY B 1 128 ? -20.614 -20.990 15.368 1.00 28.90 128 GLY B N 1
ATOM 3306 C CA . GLY B 1 128 ? -21.035 -22.102 16.212 1.00 28.43 128 GLY B CA 1
ATOM 3307 C C . GLY B 1 128 ? -21.831 -23.180 15.490 1.00 29.31 128 GLY B C 1
ATOM 3308 O O . GLY B 1 128 ? -21.981 -23.119 14.267 1.00 29.28 128 GLY B O 1
ATOM 3309 N N . ASN B 1 129 ? -22.334 -24.169 16.230 1.00 29.16 129 ASN B N 1
ATOM 3310 C CA . ASN B 1 129 ? -23.119 -25.252 15.624 1.00 31.60 129 ASN B CA 1
ATOM 3311 C C . ASN B 1 129 ? -24.544 -25.341 16.156 1.00 32.69 129 ASN B C 1
ATOM 3312 O O . ASN B 1 129 ? -25.129 -26.419 16.176 1.00 33.54 129 ASN B O 1
ATOM 3317 N N . GLY B 1 130 ? -25.096 -24.214 16.594 1.00 32.76 130 GLY B N 1
ATOM 3318 C CA . GLY B 1 130 ? -26.455 -24.213 17.111 1.00 35.33 130 GLY B CA 1
ATOM 3319 C C . GLY B 1 130 ? -26.589 -24.777 18.519 1.00 34.97 130 GLY B C 1
ATOM 3320 O O . GLY B 1 130 ? -27.624 -24.603 19.156 1.00 34.83 130 GLY B O 1
ATOM 3321 N N . ILE B 1 131 ? -25.543 -25.442 19.003 1.00 34.98 131 ILE B N 1
ATOM 3322 C CA . ILE B 1 131 ? -25.533 -26.050 20.339 1.00 35.26 131 ILE B CA 1
ATOM 3323 C C . ILE B 1 131 ? -24.698 -25.224 21.314 1.00 35.53 131 ILE B C 1
ATOM 3324 O O . ILE B 1 131 ? -23.675 -24.660 20.930 1.00 35.07 131 ILE B O 1
ATOM 3329 N N . SER B 1 132 ? -25.115 -25.175 22.575 1.00 35.55 132 SER B N 1
ATOM 3330 C CA . SER B 1 132 ? -24.376 -24.409 23.571 1.00 36.31 132 SER B CA 1
ATOM 3331 C C . SER B 1 132 ? -22.946 -24.905 23.741 1.00 37.01 132 SER B C 1
ATOM 3332 O O . SER B 1 132 ? -22.634 -26.066 23.471 1.00 36.38 132 SER B O 1
ATOM 3335 N N . GLU B 1 133 ? -22.077 -24.015 24.202 1.00 37.87 133 GLU B N 1
ATOM 3336 C CA . GLU B 1 133 ? -20.676 -24.357 24.417 1.00 38.29 133 GLU B CA 1
ATOM 3337 C C . GLU B 1 133 ? -20.486 -25.026 25.780 1.00 36.79 133 GLU B C 1
ATOM 3338 O O . GLU B 1 133 ? -19.442 -25.622 26.063 1.00 36.65 133 GLU B O 1
ATOM 3344 N N . VAL B 1 134 ? -21.507 -24.927 26.623 1.00 35.12 134 VAL B N 1
ATOM 3345 C CA . VAL B 1 134 ? -21.458 -25.507 27.961 1.00 34.13 134 VAL B CA 1
ATOM 3346 C C . VAL B 1 134 ? -22.507 -26.606 28.081 1.00 32.68 134 VAL B C 1
ATOM 3347 O O . VAL B 1 134 ? -23.677 -26.403 27.762 1.00 32.00 134 VAL B O 1
ATOM 3351 N N . ASN B 1 135 ? -22.079 -27.773 28.541 1.00 31.89 135 ASN B N 1
ATOM 3352 C CA . ASN B 1 135 ? -22.979 -28.908 28.674 1.00 32.74 135 ASN B CA 1
ATOM 3353 C C . ASN B 1 135 ? -23.715 -29.106 27.347 1.00 32.64 135 ASN B C 1
ATOM 3354 O O . ASN B 1 135 ? -24.933 -29.238 27.319 1.00 33.32 135 ASN B O 1
ATOM 3359 N N . PRO B 1 136 ? -22.972 -29.138 26.225 1.00 32.40 136 PRO B N 1
ATOM 3360 C CA . PRO B 1 136 ? -23.569 -29.313 24.898 1.00 32.08 136 PRO B CA 1
ATOM 3361 C C . PRO B 1 136 ? -24.234 -30.665 24.659 1.00 33.22 136 PRO B C 1
ATOM 3362 O O . PRO B 1 136 ? -23.739 -31.708 25.101 1.00 32.63 136 PRO B O 1
ATOM 3366 N N . ALA B 1 137 ? -25.365 -30.636 23.957 1.00 32.67 137 ALA B N 1
ATOM 3367 C CA . ALA B 1 137 ? -26.083 -31.853 23.610 1.00 32.81 137 ALA B CA 1
ATOM 3368 C C . ALA B 1 137 ? -25.419 -32.407 22.346 1.00 32.91 137 ALA B C 1
ATOM 3369 O O . ALA B 1 137 ? -24.759 -31.671 21.612 1.00 33.66 137 ALA B O 1
ATOM 3371 N N . PRO B 1 138 ? -25.582 -33.713 22.080 1.00 32.93 138 PRO B N 1
ATOM 3372 C CA . PRO B 1 138 ? -24.983 -34.340 20.893 1.00 33.31 138 PRO B CA 1
ATOM 3373 C C . PRO B 1 138 ? -25.525 -33.797 19.565 1.00 34.79 138 PRO B C 1
ATOM 3374 O O . PRO B 1 138 ? -24.820 -33.782 18.548 1.00 35.91 138 PRO B O 1
ATOM 3378 N N . TRP B 1 139 ? -26.782 -33.363 19.580 1.00 34.33 139 TRP B N 1
ATOM 3379 C CA . TRP B 1 139 ? -27.422 -32.813 18.391 1.00 33.81 139 TRP B CA 1
ATOM 3380 C C . TRP B 1 139 ? -28.722 -32.140 18.798 1.00 34.53 139 TRP B C 1
ATOM 3381 O O . TRP B 1 139 ? -29.123 -32.216 19.955 1.00 35.88 139 TRP B O 1
ATOM 3392 N N . ASN B 1 140 ? -29.363 -31.471 17.845 1.00 35.94 140 ASN B N 1
ATOM 3393 C CA . ASN B 1 140 ? -30.638 -30.792 18.081 1.00 35.70 140 ASN B CA 1
ATOM 3394 C C . ASN B 1 140 ? -31.489 -30.977 16.824 1.00 34.64 140 ASN B C 1
ATOM 3395 O O . ASN B 1 140 ? -31.098 -31.721 15.924 1.00 34.83 140 ASN B O 1
ATOM 3400 N N . ALA B 1 141 ? -32.634 -30.298 16.758 1.00 32.96 141 ALA B N 1
ATOM 3401 C CA . ALA B 1 141 ? -33.552 -30.406 15.617 1.00 31.10 141 ALA B CA 1
ATOM 3402 C C . ALA B 1 141 ? -32.944 -30.146 14.234 1.00 30.78 141 ALA B C 1
ATOM 3403 O O . ALA B 1 141 ? -33.446 -30.654 13.225 1.00 27.65 141 ALA B O 1
ATOM 3405 N N . GLN B 1 142 ? -31.878 -29.354 14.171 1.00 29.07 142 GLN B N 1
ATOM 3406 C CA . GLN B 1 142 ? -31.265 -29.072 12.877 1.00 28.32 142 GLN B CA 1
ATOM 3407 C C . GLN B 1 142 ? -30.791 -30.358 12.201 1.00 27.49 142 GLN B C 1
ATOM 3408 O O . GLN B 1 142 ? -30.825 -30.459 10.970 1.00 25.41 142 GLN B O 1
ATOM 3414 N N . ARG B 1 143 ? -30.364 -31.328 13.014 1.00 26.97 143 ARG B N 1
ATOM 3415 C CA . ARG B 1 143 ? -29.872 -32.624 12.535 1.00 28.82 143 ARG B CA 1
ATOM 3416 C C . ARG B 1 143 ? -30.905 -33.384 11.718 1.00 28.52 143 ARG B C 1
ATOM 3417 O O . ARG B 1 143 ? -30.565 -34.265 10.930 1.00 30.11 143 ARG B O 1
ATOM 3425 N N . GLU B 1 144 ? -32.171 -33.054 11.910 1.00 28.82 144 GLU B N 1
ATOM 3426 C CA . GLU B 1 144 ? -33.219 -33.756 11.184 1.00 28.95 144 GLU B CA 1
ATOM 3427 C C . GLU B 1 144 ? -33.923 -32.894 10.146 1.00 27.02 144 GLU B C 1
ATOM 3428 O O . GLU B 1 144 ? -34.936 -33.299 9.583 1.00 24.12 144 GLU B O 1
ATOM 3434 N N . HIS B 1 145 ? -33.380 -31.712 9.873 1.00 24.48 145 HIS B N 1
ATOM 3435 C CA . HIS B 1 145 ? -33.992 -30.844 8.869 1.00 24.82 145 HIS B CA 1
ATOM 3436 C C . HIS B 1 145 ? -33.346 -31.206 7.535 1.00 24.36 145 HIS B C 1
ATOM 3437 O O . HIS B 1 145 ? -32.205 -30.836 7.275 1.00 25.08 145 HIS B O 1
ATOM 3444 N N . GLY B 1 146 ? -34.078 -31.930 6.693 1.00 23.01 146 GLY B N 1
ATOM 3445 C CA . GLY B 1 146 ? -33.532 -32.361 5.420 1.00 20.16 146 GLY B CA 1
ATOM 3446 C C . GLY B 1 146 ? -32.435 -33.376 5.684 1.00 20.93 146 GLY B C 1
ATOM 3447 O O . GLY B 1 146 ? -32.348 -33.917 6.782 1.00 20.70 146 GLY B O 1
ATOM 3448 N N . ILE B 1 147 ? -31.583 -33.636 4.700 1.00 20.98 147 ILE B N 1
ATOM 3449 C CA . ILE B 1 147 ? -30.492 -34.596 4.885 1.00 20.33 147 ILE B CA 1
ATOM 3450 C C . ILE B 1 147 ? -29.606 -34.197 6.069 1.00 21.14 147 ILE B C 1
ATOM 3451 O O . ILE B 1 147 ? -29.211 -35.046 6.883 1.00 20.31 147 ILE B O 1
ATOM 3456 N N . ALA B 1 148 ? -29.303 -32.903 6.145 1.00 20.15 148 ALA B N 1
ATOM 3457 C CA . ALA B 1 148 ? -28.523 -32.312 7.227 1.00 20.07 148 ALA B CA 1
ATOM 3458 C C . ALA B 1 148 ? -27.110 -32.841 7.420 1.00 21.79 148 ALA B C 1
ATOM 3459 O O . ALA B 1 148 ? -26.750 -33.292 8.519 1.00 19.90 148 ALA B O 1
ATOM 3461 N N . PRO B 1 149 ? -26.284 -32.784 6.361 1.00 21.87 149 PRO B N 1
ATOM 3462 C CA . PRO B 1 149 ? -24.908 -33.268 6.470 1.00 22.78 149 PRO B CA 1
ATOM 3463 C C . PRO B 1 149 ? -24.161 -32.535 7.581 1.00 22.73 149 PRO B C 1
ATOM 3464 O O . PRO B 1 149 ? -24.548 -31.450 8.004 1.00 20.30 149 PRO B O 1
ATOM 3468 N N . ILE B 1 150 ? -23.082 -33.149 8.043 1.00 25.29 150 ILE B N 1
ATOM 3469 C CA . ILE B 1 150 ? -22.283 -32.612 9.130 1.00 25.86 150 ILE B CA 1
ATOM 3470 C C . ILE B 1 150 ? -21.138 -31.679 8.718 1.00 24.81 150 ILE B C 1
ATOM 3471 O O . ILE B 1 150 ? -20.782 -30.771 9.471 1.00 26.34 150 ILE B O 1
ATOM 3476 N N . GLN B 1 151 ? -20.569 -31.885 7.533 1.00 23.38 151 GLN B N 1
ATOM 3477 C CA . GLN B 1 151 ? -19.475 -31.030 7.064 1.00 20.93 151 GLN B CA 1
ATOM 3478 C C . GLN B 1 151 ? -19.262 -31.208 5.578 1.00 20.54 151 GLN B C 1
ATOM 3479 O O . GLN B 1 151 ? -19.674 -32.218 5.001 1.00 20.39 151 GLN B O 1
ATOM 3485 N N . LEU B 1 152 ? -18.622 -30.210 4.969 1.00 18.70 152 LEU B N 1
ATOM 3486 C CA . LEU B 1 152 ? -18.246 -30.266 3.568 1.00 18.55 152 LEU B CA 1
ATOM 3487 C C . LEU B 1 152 ? -16.986 -31.122 3.730 1.00 18.89 152 LEU B C 1
ATOM 3488 O O . LEU B 1 152 ? -16.035 -30.723 4.415 1.00 18.56 152 LEU B O 1
ATOM 3493 N N . ASP B 1 153 ? -16.995 -32.300 3.122 1.00 19.53 153 ASP B N 1
ATOM 3494 C CA . ASP B 1 153 ? -15.900 -33.249 3.238 1.00 18.31 153 ASP B CA 1
ATOM 3495 C C . ASP B 1 153 ? -14.810 -33.101 2.197 1.00 18.99 153 ASP B C 1
ATOM 3496 O O . ASP B 1 153 ? -13.620 -33.267 2.493 1.00 18.75 153 ASP B O 1
ATOM 3501 N N . HIS B 1 154 ? -15.228 -32.821 0.969 1.00 19.18 154 HIS B N 1
ATOM 3502 C CA . HIS B 1 154 ? -14.295 -32.676 -0.140 1.00 20.47 154 HIS B CA 1
ATOM 3503 C C . HIS B 1 154 ? -15.030 -32.368 -1.429 1.00 18.73 154 HIS B C 1
ATOM 3504 O O . HIS B 1 154 ? -16.203 -32.007 -1.429 1.00 18.96 154 HIS B O 1
ATOM 3511 N N . CYS B 1 155 ? -14.297 -32.518 -2.524 1.00 19.92 155 CYS B N 1
ATOM 3512 C CA . CYS B 1 155 ? -14.809 -32.326 -3.867 1.00 20.71 155 CYS B CA 1
ATOM 3513 C C . CYS B 1 155 ? -13.919 -33.138 -4.785 1.00 20.76 155 CYS B C 1
ATOM 3514 O O . CYS B 1 155 ? -12.780 -33.475 -4.438 1.00 21.78 155 CYS B O 1
ATOM 3517 N N . LEU B 1 156 ? -14.456 -33.477 -5.946 1.00 21.49 156 LEU B N 1
ATOM 3518 C CA . LEU B 1 156 ? -13.727 -34.236 -6.935 1.00 22.60 156 LEU B CA 1
ATOM 3519 C C . LEU B 1 156 ? -13.710 -33.286 -8.127 1.00 23.02 156 LEU B C 1
ATOM 3520 O O . LEU B 1 156 ? -14.758 -32.851 -8.591 1.00 24.43 156 LEU B O 1
ATOM 3525 N N . LEU B 1 157 ? -12.515 -32.951 -8.597 1.00 24.38 157 LEU B N 1
ATOM 3526 C CA . LEU B 1 157 ? -12.339 -32.031 -9.714 1.00 24.27 157 LEU B CA 1
ATOM 3527 C C . LEU B 1 157 ? -11.794 -32.764 -10.946 1.00 25.58 157 LEU B C 1
ATOM 3528 O O . LEU B 1 157 ? -10.959 -33.668 -10.810 1.00 24.99 157 LEU B O 1
ATOM 3533 N N . TYR B 1 158 ? -12.294 -32.415 -12.139 1.00 25.97 158 TYR B N 1
ATOM 3534 C CA . TYR B 1 158 ? -11.807 -33.024 -13.393 1.00 27.10 158 TYR B CA 1
ATOM 3535 C C . TYR B 1 158 ? -10.945 -32.012 -14.134 1.00 27.34 158 TYR B C 1
ATOM 3536 O O . TYR B 1 158 ? -11.431 -30.946 -14.510 1.00 27.44 158 TYR B O 1
ATOM 3545 N N . GLY B 1 159 ? -9.672 -32.349 -14.332 1.00 28.15 159 GLY B N 1
ATOM 3546 C CA . GLY B 1 159 ? -8.746 -31.455 -15.014 1.00 30.03 159 GLY B CA 1
ATOM 3547 C C . GLY B 1 159 ? -7.683 -32.206 -15.796 1.00 30.59 159 GLY B C 1
ATOM 3548 O O . GLY B 1 159 ? -7.424 -33.379 -15.518 1.00 30.31 159 GLY B O 1
ATOM 3549 N N . PRO B 1 160 ? -7.031 -31.550 -16.767 1.00 30.58 160 PRO B N 1
ATOM 3550 C CA . PRO B 1 160 ? -5.985 -32.119 -17.629 1.00 32.50 160 PRO B CA 1
ATOM 3551 C C . PRO B 1 160 ? -4.588 -32.456 -17.089 1.00 34.04 160 PRO B C 1
ATOM 3552 O O . PRO B 1 160 ? -4.023 -33.489 -17.447 1.00 37.05 160 PRO B O 1
ATOM 3556 N N . ASN B 1 161 ? -4.008 -31.613 -16.253 1.00 34.06 161 ASN B N 1
ATOM 3557 C CA . ASN B 1 161 ? -2.655 -31.920 -15.786 1.00 34.45 161 ASN B CA 1
ATOM 3558 C C . ASN B 1 161 ? -2.617 -32.341 -14.324 1.00 32.63 161 ASN B C 1
ATOM 3559 O O . ASN B 1 161 ? -2.016 -31.669 -13.494 1.00 32.33 161 ASN B O 1
ATOM 3564 N N . ILE B 1 162 ? -3.249 -33.468 -14.025 1.00 31.43 162 ILE B N 1
ATOM 3565 C CA . ILE B 1 162 ? -3.322 -33.986 -12.666 1.00 30.82 162 ILE B CA 1
ATOM 3566 C C . ILE B 1 162 ? -1.951 -34.335 -12.091 1.00 29.74 162 ILE B C 1
ATOM 3567 O O . ILE B 1 162 ? -1.751 -34.320 -10.873 1.00 27.67 162 ILE B O 1
ATOM 3572 N N . ALA B 1 163 ? -1.004 -34.661 -12.963 1.00 30.67 163 ALA B N 1
ATOM 3573 C CA . ALA B 1 163 ? 0.333 -35.001 -12.495 1.00 30.21 163 ALA B CA 1
ATOM 3574 C C . ALA B 1 163 ? 0.977 -33.788 -11.817 1.00 31.11 163 ALA B C 1
ATOM 3575 O O . ALA B 1 163 ? 1.535 -33.893 -10.720 1.00 29.24 163 ALA B O 1
ATOM 3577 N N . GLU B 1 164 ? 0.889 -32.637 -12.475 1.00 31.18 164 GLU B N 1
ATOM 3578 C CA . GLU B 1 164 ? 1.468 -31.408 -11.946 1.00 31.31 164 GLU B CA 1
ATOM 3579 C C . GLU B 1 164 ? 0.646 -30.902 -10.774 1.00 30.52 164 GLU B C 1
ATOM 3580 O O . GLU B 1 164 ? 1.174 -30.283 -9.852 1.00 29.52 164 GLU B O 1
ATOM 3586 N N . VAL B 1 165 ? -0.657 -31.165 -10.818 1.00 29.39 165 VAL B N 1
ATOM 3587 C CA . VAL B 1 165 ? -1.548 -30.757 -9.747 1.00 26.21 165 VAL B CA 1
ATOM 3588 C C . VAL B 1 165 ? -1.114 -31.487 -8.477 1.00 26.13 165 VAL B C 1
ATOM 3589 O O . VAL B 1 165 ? -1.068 -30.908 -7.392 1.00 25.10 165 VAL B O 1
ATOM 3593 N N . GLN B 1 166 ? -0.784 -32.765 -8.627 1.00 26.91 166 GLN B N 1
ATOM 3594 C CA . GLN B 1 166 ? -0.360 -33.575 -7.495 1.00 27.36 166 GLN B CA 1
ATOM 3595 C C . GLN B 1 166 ? 0.886 -32.970 -6.871 1.00 27.16 166 GLN B C 1
ATOM 3596 O O . GLN B 1 166 ? 0.996 -32.891 -5.649 1.00 25.33 166 GLN B O 1
ATOM 3602 N N . LYS B 1 167 ? 1.818 -32.544 -7.721 1.00 27.66 167 LYS B N 1
ATOM 3603 C CA . LYS B 1 167 ? 3.068 -31.935 -7.266 1.00 28.40 167 LYS B CA 1
ATOM 3604 C C . LYS B 1 167 ? 2.771 -30.756 -6.343 1.00 26.05 167 LYS B C 1
ATOM 3605 O O . LYS B 1 167 ? 3.265 -30.687 -5.217 1.00 27.94 167 LYS B O 1
ATOM 3611 N N . ILE B 1 168 ? 1.963 -29.826 -6.832 1.00 25.28 168 ILE B N 1
ATOM 3612 C CA . ILE B 1 168 ? 1.581 -28.648 -6.063 1.00 22.77 168 ILE B CA 1
ATOM 3613 C C . ILE B 1 168 ? 0.962 -29.005 -4.704 1.00 23.09 168 ILE B C 1
ATOM 3614 O O . ILE B 1 168 ? 1.357 -28.452 -3.681 1.00 22.33 168 ILE B O 1
ATOM 3619 N N . PHE B 1 169 ? -0.011 -29.919 -4.680 1.00 22.40 169 PHE B N 1
ATOM 3620 C CA . PHE B 1 169 ? -0.640 -30.275 -3.406 1.00 19.28 169 PHE B CA 1
ATOM 3621 C C . PHE B 1 169 ? 0.275 -30.992 -2.418 1.00 20.26 169 PHE B C 1
ATOM 3622 O O . PHE B 1 169 ? 0.179 -30.778 -1.207 1.00 18.96 169 PHE B O 1
ATOM 3630 N N . THR B 1 170 ? 1.165 -31.838 -2.923 1.00 23.35 170 THR B N 1
ATOM 3631 C CA . THR B 1 170 ? 2.049 -32.576 -2.035 1.00 26.03 170 THR B CA 1
ATOM 3632 C C . THR B 1 170 ? 3.339 -31.826 -1.692 1.00 27.87 170 THR B C 1
ATOM 3633 O O . THR B 1 170 ? 3.798 -31.873 -0.544 1.00 27.82 170 THR B O 1
ATOM 3637 N N . GLU B 1 171 ? 3.908 -31.131 -2.680 1.00 28.18 171 GLU B N 1
ATOM 3638 C CA . GLU B 1 171 ? 5.159 -30.398 -2.480 1.00 29.18 171 GLU B CA 1
ATOM 3639 C C . GLU B 1 171 ? 5.007 -28.989 -1.934 1.00 29.43 171 GLU B C 1
ATOM 3640 O O . GLU B 1 171 ? 5.960 -28.444 -1.373 1.00 30.46 171 GLU B O 1
ATOM 3646 N N . VAL B 1 172 ? 3.830 -28.389 -2.085 1.00 26.66 172 VAL B N 1
ATOM 3647 C CA . VAL B 1 172 ? 3.640 -27.042 -1.571 1.00 25.74 172 VAL B CA 1
ATOM 3648 C C . VAL B 1 172 ? 2.616 -26.922 -0.431 1.00 24.94 172 VAL B C 1
ATOM 3649 O O . VAL B 1 172 ? 2.861 -26.251 0.574 1.00 23.73 172 VAL B O 1
ATOM 3653 N N . LEU B 1 173 ? 1.480 -27.590 -0.586 1.00 24.14 173 LEU B N 1
ATOM 3654 C CA . LEU B 1 173 ? 0.388 -27.508 0.382 1.00 23.74 173 LEU B CA 1
ATOM 3655 C C . LEU B 1 173 ? 0.385 -28.538 1.507 1.00 24.47 173 LEU B C 1
ATOM 3656 O O . LEU B 1 173 ? -0.501 -28.511 2.369 1.00 22.74 173 LEU B O 1
ATOM 3661 N N . GLY B 1 174 ? 1.352 -29.453 1.501 1.00 22.10 174 GLY B N 1
ATOM 3662 C CA . GLY B 1 174 ? 1.408 -30.443 2.563 1.00 21.46 174 GLY B CA 1
ATOM 3663 C C . GLY B 1 174 ? 0.351 -31.541 2.544 1.00 22.29 174 GLY B C 1
ATOM 3664 O O . GLY B 1 174 ? -0.046 -32.033 3.607 1.00 22.06 174 GLY B O 1
ATOM 3665 N N . PHE B 1 175 ? -0.127 -31.919 1.360 1.00 21.43 175 PHE B N 1
ATOM 3666 C CA . PHE B 1 175 ? -1.109 -33.004 1.256 1.00 21.06 175 PHE B CA 1
ATOM 3667 C C . PHE B 1 175 ? -0.286 -34.242 0.921 1.00 22.58 175 PHE B C 1
ATOM 3668 O O . PHE B 1 175 ? 0.927 -34.150 0.714 1.00 20.03 175 PHE B O 1
ATOM 3676 N N . TYR B 1 176 ? -0.943 -35.394 0.847 1.00 22.30 176 TYR B N 1
ATOM 3677 C CA . TYR B 1 176 ? -0.245 -36.618 0.490 1.00 24.59 176 TYR B CA 1
ATOM 3678 C C . TYR B 1 176 ? -1.207 -37.567 -0.200 1.00 25.25 176 TYR B C 1
ATOM 3679 O O . TYR B 1 176 ? -2.418 -37.444 -0.046 1.00 26.83 176 TYR B O 1
ATOM 3688 N N . LEU B 1 177 ? -0.663 -38.498 -0.978 1.00 27.17 177 LEU B N 1
ATOM 3689 C CA . LEU B 1 177 ? -1.478 -39.457 -1.713 1.00 26.76 177 LEU B CA 1
ATOM 3690 C C . LEU B 1 177 ? -2.002 -40.569 -0.824 1.00 26.64 177 LEU B C 1
ATOM 3691 O O . LEU B 1 177 ? -1.233 -41.248 -0.153 1.00 27.39 177 LEU B O 1
ATOM 3696 N N . VAL B 1 178 ? -3.315 -40.762 -0.828 1.00 25.70 178 VAL B N 1
ATOM 3697 C CA . VAL B 1 178 ? -3.921 -41.818 -0.037 1.00 24.84 178 VAL B CA 1
ATOM 3698 C C . VAL B 1 178 ? -4.244 -42.962 -0.987 1.00 25.72 178 VAL B C 1
ATOM 3699 O O . VAL B 1 178 ? -3.968 -44.130 -0.697 1.00 24.65 178 VAL B O 1
ATOM 3703 N N . GLU B 1 179 ? -4.830 -42.615 -2.129 1.00 24.75 179 GLU B N 1
ATOM 3704 C CA . GLU B 1 179 ? -5.167 -43.602 -3.143 1.00 25.21 179 GLU B CA 1
ATOM 3705 C C . GLU B 1 179 ? -5.049 -43.043 -4.561 1.00 24.65 179 GLU B C 1
ATOM 3706 O O . GLU B 1 179 ? -5.115 -41.827 -4.779 1.00 24.33 179 GLU B O 1
ATOM 3712 N N . ARG B 1 180 ? -4.867 -43.946 -5.517 1.00 23.37 180 ARG B N 1
ATOM 3713 C CA . ARG B 1 180 ? -4.770 -43.564 -6.908 1.00 25.63 180 ARG B CA 1
ATOM 3714 C C . ARG B 1 180 ? -5.369 -44.640 -7.800 1.00 26.15 180 ARG B C 1
ATOM 3715 O O . ARG B 1 180 ? -5.590 -45.775 -7.378 1.00 26.81 180 ARG B O 1
ATOM 3723 N N . VAL B 1 181 ? -5.639 -44.268 -9.040 1.00 26.18 181 VAL B N 1
ATOM 3724 C CA . VAL B 1 181 ? -6.198 -45.189 -10.017 1.00 28.15 181 VAL B CA 1
ATOM 3725 C C . VAL B 1 181 ? -5.217 -45.147 -11.174 1.00 29.87 181 VAL B C 1
ATOM 3726 O O . VAL B 1 181 ? -5.022 -44.095 -11.770 1.00 30.27 181 VAL B O 1
ATOM 3730 N N . LEU B 1 182 ? -4.594 -46.281 -11.471 1.00 31.02 182 LEU B N 1
ATOM 3731 C CA . LEU B 1 182 ? -3.613 -46.369 -12.537 1.00 33.55 182 LEU B CA 1
ATOM 3732 C C . LEU B 1 182 ? -4.234 -46.151 -13.910 1.00 36.69 182 LEU B C 1
ATOM 3733 O O . LEU B 1 182 ? -5.450 -46.221 -14.077 1.00 35.95 182 LEU B O 1
ATOM 3738 N N . SER B 1 183 ? -3.392 -45.868 -14.895 1.00 39.75 183 SER B N 1
ATOM 3739 C CA . SER B 1 183 ? -3.868 -45.667 -16.254 1.00 42.17 183 SER B CA 1
ATOM 3740 C C . SER B 1 183 ? -3.563 -46.962 -17.002 1.00 45.33 183 SER B C 1
ATOM 3741 O O . SER B 1 183 ? -2.624 -47.676 -16.642 1.00 46.22 183 SER B O 1
ATOM 3744 N N . PRO B 1 184 ? -4.351 -47.282 -18.046 1.00 46.66 184 PRO B N 1
ATOM 3745 C CA . PRO B 1 184 ? -4.178 -48.494 -18.857 1.00 48.62 184 PRO B CA 1
ATOM 3746 C C . PRO B 1 184 ? -2.705 -48.903 -19.009 1.00 50.70 184 PRO B C 1
ATOM 3747 O O . PRO B 1 184 ? -2.063 -48.611 -20.018 1.00 51.22 184 PRO B O 1
ATOM 3751 N N . ASP B 1 185 ? -2.195 -49.596 -17.996 1.00 53.54 185 ASP B N 1
ATOM 3752 C CA . ASP B 1 185 ? -0.802 -50.043 -17.928 1.00 56.92 185 ASP B CA 1
ATOM 3753 C C . ASP B 1 185 ? 0.207 -49.133 -18.633 1.00 57.28 185 ASP B C 1
ATOM 3754 O O . ASP B 1 185 ? 1.245 -49.585 -19.124 1.00 58.66 185 ASP B O 1
ATOM 3759 N N . GLY B 1 186 ? -0.220 -47.881 -18.724 1.00 57.64 186 GLY B N 1
ATOM 3760 C CA . GLY B 1 186 ? 0.439 -46.753 -19.268 1.00 56.64 186 GLY B CA 1
ATOM 3761 C C . GLY B 1 186 ? 0.675 -45.914 -18.025 1.00 55.98 186 GLY B C 1
ATOM 3762 O O . GLY B 1 186 ? 0.909 -44.716 -18.041 1.00 57.23 186 GLY B O 1
ATOM 3763 N N . ASP B 1 187 ? 0.613 -46.641 -16.962 1.00 54.27 187 ASP B N 1
ATOM 3764 C CA . ASP B 1 187 ? 0.890 -46.205 -15.645 1.00 52.11 187 ASP B CA 1
ATOM 3765 C C . ASP B 1 187 ? 1.367 -44.836 -15.336 1.00 50.92 187 ASP B C 1
ATOM 3766 O O . ASP B 1 187 ? 2.565 -44.545 -15.212 1.00 49.74 187 ASP B O 1
ATOM 3771 N N . SER B 1 188 ? 0.349 -44.029 -15.251 1.00 49.86 188 SER B N 1
ATOM 3772 C CA . SER B 1 188 ? 0.337 -42.651 -14.904 1.00 49.04 188 SER B CA 1
ATOM 3773 C C . SER B 1 188 ? -0.907 -42.666 -14.081 1.00 47.91 188 SER B C 1
ATOM 3774 O O . SER B 1 188 ? -1.761 -43.529 -14.276 1.00 48.53 188 SER B O 1
ATOM 3777 N N . ASP B 1 189 ? -1.083 -41.746 -13.149 1.00 46.92 189 ASP B N 1
ATOM 3778 C CA . ASP B 1 189 ? -2.301 -41.779 -12.362 1.00 44.63 189 ASP B CA 1
ATOM 3779 C C . ASP B 1 189 ? -3.435 -41.081 -13.096 1.00 43.69 189 ASP B C 1
ATOM 3780 O O . ASP B 1 189 ? -3.323 -39.910 -13.453 1.00 44.73 189 ASP B O 1
ATOM 3785 N N . MET B 1 190 ? -4.517 -41.813 -13.342 1.00 41.30 190 MET B N 1
ATOM 3786 C CA . MET B 1 190 ? -5.680 -41.247 -14.015 1.00 40.97 190 MET B CA 1
ATOM 3787 C C . MET B 1 190 ? -6.589 -40.527 -13.005 1.00 37.38 190 MET B C 1
ATOM 3788 O O . MET B 1 190 ? -7.345 -39.635 -13.374 1.00 35.16 190 MET B O 1
ATOM 3793 N N . GLY B 1 191 ? -6.497 -40.924 -11.735 1.00 34.38 191 GLY B N 1
ATOM 3794 C CA . GLY B 1 191 ? -7.291 -40.319 -10.674 1.00 31.23 191 GLY B CA 1
ATOM 3795 C C . GLY B 1 191 ? -6.547 -40.411 -9.340 1.00 29.82 191 GLY B C 1
ATOM 3796 O O . GLY B 1 191 ? -6.065 -41.487 -8.984 1.00 29.85 191 GLY B O 1
ATOM 3797 N N . ILE B 1 192 ? -6.444 -39.297 -8.607 1.00 27.07 192 ILE B N 1
ATOM 3798 C CA . ILE B 1 192 ? -5.743 -39.263 -7.310 1.00 24.15 192 ILE B CA 1
ATOM 3799 C C . ILE B 1 192 ? -6.619 -38.731 -6.166 1.00 22.69 192 ILE B C 1
ATOM 3800 O O . ILE B 1 192 ? -7.439 -37.841 -6.369 1.00 21.93 192 ILE B O 1
ATOM 3805 N N . TRP B 1 193 ? -6.411 -39.251 -4.961 1.00 22.63 193 TRP B N 1
ATOM 3806 C CA . TRP B 1 193 ? -7.152 -38.834 -3.771 1.00 22.85 193 TRP B CA 1
ATOM 3807 C C . TRP B 1 193 ? -6.152 -38.312 -2.734 1.00 23.73 193 TRP B C 1
ATOM 3808 O O . TRP B 1 193 ? -5.335 -39.065 -2.212 1.00 25.39 193 TRP B O 1
ATOM 3819 N N . LEU B 1 194 ? -6.229 -37.018 -2.444 1.00 22.01 194 LEU B N 1
ATOM 3820 C CA . LEU B 1 194 ? -5.302 -36.367 -1.524 1.00 22.59 194 LEU B CA 1
ATOM 3821 C C . LEU B 1 194 ? -5.885 -35.940 -0.173 1.00 20.58 194 LEU B C 1
ATOM 3822 O O . LEU B 1 194 ? -7.013 -35.459 -0.107 1.00 21.03 194 LEU B O 1
ATOM 3827 N N . SER B 1 195 ? -5.081 -36.087 0.886 1.00 22.64 195 SER B N 1
ATOM 3828 C CA . SER B 1 195 ? -5.471 -35.705 2.258 1.00 22.01 195 SER B CA 1
ATOM 3829 C C . SER B 1 195 ? -4.463 -34.736 2.883 1.00 21.37 195 SER B C 1
ATOM 3830 O O . SER B 1 195 ? -3.260 -34.891 2.707 1.00 21.87 195 SER B O 1
ATOM 3833 N N . CYS B 1 196 ? -4.954 -33.741 3.614 1.00 22.73 196 CYS B N 1
ATOM 3834 C CA . CYS B 1 196 ? -4.068 -32.791 4.292 1.00 21.27 196 CYS B CA 1
ATOM 3835 C C . CYS B 1 196 ? -4.333 -32.999 5.772 1.00 20.37 196 CYS B C 1
ATOM 3836 O O . CYS B 1 196 ? -4.170 -32.082 6.576 1.00 19.68 196 CYS B O 1
ATOM 3839 N N . SER B 1 197 ? -4.714 -34.226 6.128 1.00 21.28 197 SER B N 1
ATOM 3840 C CA . SER B 1 197 ? -5.084 -34.553 7.512 1.00 21.07 197 SER B CA 1
ATOM 3841 C C . SER B 1 197 ? -5.045 -36.057 7.714 1.00 20.79 197 SER B C 1
ATOM 3842 O O . SER B 1 197 ? -4.148 -36.728 7.197 1.00 20.89 197 SER B O 1
ATOM 3845 N N . HIS B 1 198 ? -5.967 -36.593 8.516 1.00 22.19 198 HIS B N 1
ATOM 3846 C CA . HIS B 1 198 ? -6.020 -38.043 8.610 1.00 24.41 198 HIS B CA 1
ATOM 3847 C C . HIS B 1 198 ? -7.322 -38.561 7.986 1.00 24.19 198 HIS B C 1
ATOM 3848 O O . HIS B 1 198 ? -7.743 -39.673 8.250 1.00 23.31 198 HIS B O 1
ATOM 3855 N N . LYS B 1 199 ? -7.943 -37.739 7.136 1.00 24.19 199 LYS B N 1
ATOM 3856 C CA . LYS B 1 199 ? -9.170 -38.123 6.419 1.00 23.91 199 LYS B CA 1
ATOM 3857 C C . LYS B 1 199 ? -8.748 -38.915 5.172 1.00 23.06 199 LYS B C 1
ATOM 3858 O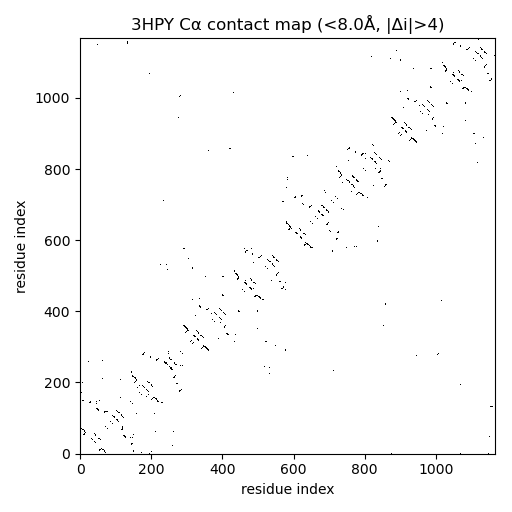 O . LYS B 1 199 ? -7.620 -38.744 4.693 1.00 22.44 199 LYS B O 1
ATOM 3864 N N . VAL B 1 200 ? -9.632 -39.777 4.655 1.00 24.25 200 VAL B N 1
ATOM 3865 C CA . VAL B 1 200 ? -9.322 -40.566 3.454 1.00 25.41 200 VAL B CA 1
ATOM 3866 C C . VAL B 1 200 ? -8.955 -39.596 2.330 1.00 26.94 200 VAL B C 1
ATOM 3867 O O . VAL B 1 200 ? -8.081 -39.876 1.511 1.00 29.49 200 VAL B O 1
ATOM 3871 N N . HIS B 1 201 ? -9.637 -38.458 2.283 1.00 26.19 201 HIS B N 1
ATOM 3872 C CA . HIS B 1 201 ? -9.289 -37.427 1.312 1.00 26.41 201 HIS B CA 1
ATOM 3873 C C . HIS B 1 201 ? -10.006 -36.116 1.595 1.00 25.66 201 HIS B C 1
ATOM 3874 O O . HIS B 1 201 ? -11.121 -36.091 2.118 1.00 24.42 201 HIS B O 1
ATOM 3881 N N . ASP B 1 202 ? -9.326 -35.022 1.284 1.00 22.79 202 ASP B N 1
ATOM 3882 C CA . ASP B 1 202 ? -9.880 -33.696 1.479 1.00 21.60 202 ASP B CA 1
ATOM 3883 C C . ASP B 1 202 ? -10.200 -33.114 0.102 1.00 20.98 202 ASP B C 1
ATOM 3884 O O . ASP B 1 202 ? -10.905 -32.110 -0.017 1.00 21.38 202 ASP B O 1
ATOM 3889 N N . ILE B 1 203 ? -9.677 -33.765 -0.939 1.00 20.57 203 ILE B N 1
ATOM 3890 C CA . ILE B 1 203 ? -9.916 -33.357 -2.323 1.00 19.64 203 ILE B CA 1
ATOM 3891 C C . ILE B 1 203 ? -9.375 -34.443 -3.239 1.00 20.49 203 ILE B C 1
ATOM 3892 O O . ILE B 1 203 ? -8.501 -35.231 -2.853 1.00 22.98 203 ILE B O 1
ATOM 3897 N N . ALA B 1 204 ? -9.886 -34.492 -4.458 1.00 19.18 204 ALA B N 1
ATOM 3898 C CA . ALA B 1 204 ? -9.438 -35.505 -5.393 1.00 16.80 204 ALA B CA 1
ATOM 3899 C C . ALA B 1 204 ? -9.557 -35.000 -6.816 1.00 17.15 204 ALA B C 1
ATOM 3900 O O . ALA B 1 204 ? -10.429 -34.181 -7.119 1.00 17.74 204 ALA B O 1
ATOM 3902 N N . PHE B 1 205 ? -8.684 -35.511 -7.684 1.00 17.31 205 PHE B N 1
ATOM 3903 C CA . PHE B 1 205 ? -8.671 -35.128 -9.090 1.00 18.18 205 PHE B CA 1
ATOM 3904 C C . PHE B 1 205 ? -8.695 -36.322 -10.018 1.00 20.37 205 PHE B C 1
ATOM 3905 O O . PHE B 1 205 ? -8.128 -37.374 -9.723 1.00 20.79 205 PHE B O 1
ATOM 3913 N N . VAL B 1 206 ? -9.356 -36.152 -11.151 1.00 22.01 206 VAL B N 1
ATOM 3914 C CA . VAL B 1 206 ? -9.390 -37.199 -12.155 1.00 24.05 206 VAL B CA 1
ATOM 3915 C C . VAL B 1 206 ? -8.937 -36.538 -13.456 1.00 25.57 206 VAL B C 1
ATOM 3916 O O . VAL B 1 206 ? -9.332 -35.409 -13.755 1.00 24.34 206 VAL B O 1
ATOM 3920 N N . GLU B 1 207 ? -8.088 -37.232 -14.206 1.00 26.08 207 GLU B N 1
ATOM 3921 C CA . GLU B 1 207 ? -7.575 -36.717 -15.469 1.00 28.45 207 GLU B CA 1
ATOM 3922 C C . GLU B 1 207 ? -8.713 -36.549 -16.465 1.00 27.85 207 GLU B C 1
ATOM 3923 O O . GLU B 1 207 ? -9.510 -37.468 -16.667 1.00 27.13 207 GLU B O 1
ATOM 3929 N N . TYR B 1 208 ? -8.776 -35.376 -17.089 1.00 28.25 208 TYR B N 1
ATOM 3930 C CA . TYR B 1 208 ? -9.845 -35.049 -18.027 1.00 28.34 208 TYR B CA 1
ATOM 3931 C C . TYR B 1 208 ? -9.392 -33.918 -18.965 1.00 28.96 208 TYR B C 1
ATOM 3932 O O . TYR B 1 208 ? -8.812 -32.936 -18.512 1.00 26.44 208 TYR B O 1
ATOM 3941 N N . PRO B 1 209 ? -9.672 -34.036 -20.282 1.00 29.75 209 PRO B N 1
ATOM 3942 C CA . PRO B 1 209 ? -9.295 -33.043 -21.301 1.00 30.68 209 PRO B CA 1
ATOM 3943 C C . PRO B 1 209 ? -9.789 -31.616 -21.071 1.00 30.68 209 PRO B C 1
ATOM 3944 O O . PRO B 1 209 ? -9.051 -30.653 -21.312 1.00 30.47 209 PRO B O 1
ATOM 3948 N N . GLU B 1 210 ? -11.027 -31.471 -20.609 1.00 29.33 210 GLU B N 1
ATOM 3949 C CA . GLU B 1 210 ? -11.559 -30.138 -20.366 1.00 28.50 210 GLU B CA 1
ATOM 3950 C C . GLU B 1 210 ? -11.208 -29.681 -18.961 1.00 28.87 210 GLU B C 1
ATOM 3951 O O . GLU B 1 210 ? -11.480 -30.363 -17.979 1.00 28.12 210 GLU B O 1
ATOM 3957 N N . LYS B 1 211 ? -10.589 -28.516 -18.864 1.00 28.53 211 LYS B N 1
ATOM 3958 C CA . LYS B 1 211 ? -10.209 -28.007 -17.557 1.00 29.08 211 LYS B CA 1
ATOM 3959 C C . LYS B 1 211 ? -11.349 -27.310 -16.819 1.00 28.09 211 LYS B C 1
ATOM 3960 O O . LYS B 1 211 ? -12.338 -26.880 -17.427 1.00 25.80 211 LYS B O 1
ATOM 3966 N N . GLY B 1 212 ? -11.203 -27.243 -15.493 1.00 25.98 212 GLY B N 1
ATOM 3967 C CA . GLY B 1 212 ? -12.168 -26.576 -14.640 1.00 24.82 212 GLY B CA 1
ATOM 3968 C C . GLY B 1 212 ? -13.447 -27.311 -14.303 1.00 24.23 212 GLY B C 1
ATOM 3969 O O . GLY B 1 212 ? -14.311 -26.759 -13.622 1.00 25.24 212 GLY B O 1
ATOM 3970 N N . LYS B 1 213 ? -13.569 -28.550 -14.754 1.00 21.46 213 LYS B N 1
ATOM 3971 C CA . LYS B 1 213 ? -14.781 -29.305 -14.516 1.00 23.15 213 LYS B CA 1
ATOM 3972 C C . LYS B 1 213 ? -14.991 -29.772 -13.082 1.00 22.66 213 LYS B C 1
ATOM 3973 O O . LYS B 1 213 ? -14.067 -30.194 -12.388 1.00 21.96 213 LYS B O 1
ATOM 3979 N N . LEU B 1 214 ? -16.227 -29.660 -12.628 1.00 21.95 214 LEU B N 1
ATOM 3980 C CA . LEU B 1 214 ? -16.565 -30.087 -11.285 1.00 23.51 214 LEU B CA 1
ATOM 3981 C C . LEU B 1 214 ? -17.318 -31.412 -11.341 1.00 22.68 214 LEU B C 1
ATOM 3982 O O . LEU B 1 214 ? -18.328 -31.531 -12.047 1.00 23.82 214 LEU B O 1
ATOM 3987 N N . HIS B 1 215 ? -16.813 -32.425 -10.644 1.00 21.56 215 HIS B N 1
ATOM 3988 C CA . HIS B 1 215 ? -17.525 -33.693 -10.642 1.00 20.89 215 HIS B CA 1
ATOM 3989 C C . HIS B 1 215 ? -18.593 -33.602 -9.552 1.00 21.36 215 HIS B C 1
ATOM 3990 O O . HIS B 1 215 ? -19.742 -33.924 -9.795 1.00 22.35 215 HIS B O 1
ATOM 3997 N N . HIS B 1 216 ? -18.204 -33.173 -8.354 1.00 19.98 216 HIS B N 1
ATOM 3998 C CA . HIS B 1 216 ? -19.149 -32.999 -7.256 1.00 20.21 216 HIS B CA 1
ATOM 3999 C C . HIS B 1 216 ? -18.509 -32.462 -5.993 1.00 19.73 216 HIS B C 1
ATOM 4000 O O . HIS B 1 216 ? -17.301 -32.588 -5.790 1.00 19.28 216 HIS B O 1
ATOM 4007 N N . CYS B 1 217 ? -19.333 -31.853 -5.154 1.00 20.52 217 CYS B N 1
ATOM 4008 C CA . CYS B 1 217 ? -18.883 -31.388 -3.849 1.00 21.86 217 CYS B CA 1
ATOM 4009 C C . CYS B 1 217 ? -19.463 -32.468 -2.953 1.00 22.39 217 CYS B C 1
ATOM 4010 O O . CYS B 1 217 ? -20.517 -33.015 -3.263 1.00 23.15 217 CYS B O 1
ATOM 4013 N N . SER B 1 218 ? -18.781 -32.801 -1.862 1.00 21.85 218 SER B N 1
ATOM 4014 C CA . SER B 1 218 ? -19.251 -33.883 -1.007 1.00 21.93 218 SER B CA 1
ATOM 4015 C C . SER B 1 218 ? -19.488 -33.464 0.429 1.00 22.47 218 SER B C 1
ATOM 4016 O O . SER B 1 218 ? -18.721 -32.681 1.002 1.00 23.06 218 SER B O 1
ATOM 4019 N N . PHE B 1 219 ? -20.559 -33.998 1.003 1.00 23.82 219 PHE B N 1
ATOM 4020 C CA . PHE B 1 219 ? -20.959 -33.698 2.366 1.00 23.36 219 PHE B CA 1
ATOM 4021 C C . PHE B 1 219 ? -20.977 -34.970 3.217 1.00 23.31 219 PHE B C 1
ATOM 4022 O O . PHE B 1 219 ? -21.486 -36.001 2.791 1.00 24.61 219 PHE B O 1
ATOM 4030 N N . LEU B 1 220 ? -20.439 -34.890 4.429 1.00 21.47 220 LEU B N 1
ATOM 4031 C CA . LEU B 1 220 ? -20.376 -36.055 5.310 1.00 20.99 220 LEU B CA 1
ATOM 4032 C C . LEU B 1 220 ? -21.663 -36.360 6.102 1.00 20.22 220 LEU B C 1
ATOM 4033 O O . LEU B 1 220 ? -22.300 -35.458 6.639 1.00 20.20 220 LEU B O 1
ATOM 4038 N N . LEU B 1 221 ? -22.047 -37.631 6.170 1.00 19.52 221 LEU B N 1
ATOM 4039 C CA . LEU B 1 221 ? -23.227 -38.026 6.955 1.00 21.39 221 LEU B CA 1
ATOM 4040 C C . LEU B 1 221 ? -22.743 -38.874 8.141 1.00 23.37 221 LEU B C 1
ATOM 4041 O O . LEU B 1 221 ? -21.611 -39.376 8.132 1.00 23.27 221 LEU B O 1
ATOM 4046 N N . GLU B 1 222 ? -23.598 -39.044 9.148 1.00 26.04 222 GLU B N 1
ATOM 4047 C CA . GLU B 1 222 ? -23.250 -39.792 10.366 1.00 28.46 222 GLU B CA 1
ATOM 4048 C C . GLU B 1 222 ? -23.024 -41.289 10.220 1.00 26.98 222 GLU B C 1
ATOM 4049 O O . GLU B 1 222 ? -22.050 -41.830 10.730 1.00 26.88 222 GLU B O 1
ATOM 4055 N N . SER B 1 223 ? -23.950 -41.963 9.553 1.00 25.84 223 SER B N 1
ATOM 4056 C CA . SER B 1 223 ? -23.853 -43.405 9.418 1.00 23.64 223 SER B CA 1
ATOM 4057 C C . SER B 1 223 ? -24.546 -43.933 8.180 1.00 23.11 223 SER B C 1
ATOM 4058 O O . SER B 1 223 ? -25.238 -43.199 7.472 1.00 22.58 223 SER B O 1
ATOM 4061 N N . TRP B 1 224 ? -24.364 -45.229 7.950 1.00 21.44 224 TRP B N 1
ATOM 4062 C CA . TRP B 1 224 ? -24.968 -45.915 6.819 1.00 21.67 224 TRP B CA 1
ATOM 4063 C C . TRP B 1 224 ? -26.493 -45.716 6.811 1.00 19.59 224 TRP B C 1
ATOM 4064 O O . TRP B 1 224 ? -27.106 -45.620 5.752 1.00 18.70 224 TRP B O 1
ATOM 4075 N N . GLU B 1 225 ? -27.114 -45.661 7.986 1.00 18.05 225 GLU B N 1
ATOM 4076 C CA . GLU B 1 225 ? -28.557 -45.466 8.007 1.00 16.92 225 GLU B CA 1
ATOM 4077 C C . GLU B 1 225 ? -28.889 -44.040 7.596 1.00 17.18 225 GLU B C 1
ATOM 4078 O O . GLU B 1 225 ? -29.960 -43.768 7.049 1.00 16.93 225 GLU B O 1
ATOM 4084 N N . GLN B 1 226 ? -27.976 -43.115 7.867 1.00 16.49 226 GLN B N 1
ATOM 4085 C CA . GLN B 1 226 ? -28.223 -41.737 7.475 1.00 17.59 226 GLN B CA 1
ATOM 4086 C C . GLN B 1 226 ? -28.184 -41.696 5.952 1.00 17.70 226 GLN B C 1
ATOM 4087 O O . GLN B 1 226 ? -28.918 -40.930 5.345 1.00 17.33 226 GLN B O 1
ATOM 4093 N N . VAL B 1 227 ? -27.334 -42.521 5.338 1.00 14.89 227 VAL B N 1
ATOM 4094 C CA . VAL B 1 227 ? -27.260 -42.564 3.883 1.00 17.02 227 VAL B CA 1
ATOM 4095 C C . VAL B 1 227 ? -28.617 -42.985 3.303 1.00 19.11 227 VAL B C 1
ATOM 4096 O O . VAL B 1 227 ? -29.108 -42.410 2.324 1.00 20.67 227 VAL B O 1
ATOM 4100 N N . LEU B 1 228 ? -29.233 -43.989 3.917 1.00 20.24 228 LEU B N 1
ATOM 4101 C CA . LEU B 1 228 ? -30.546 -44.478 3.492 1.00 19.64 228 LEU B CA 1
ATOM 4102 C C . LEU B 1 228 ? -31.603 -43.379 3.628 1.00 19.89 228 LEU B C 1
ATOM 4103 O O . LEU B 1 228 ? -32.422 -43.166 2.725 1.00 15.70 228 LEU B O 1
ATOM 4108 N N . ARG B 1 229 ? -31.592 -42.689 4.766 1.00 19.65 229 ARG B N 1
ATOM 4109 C CA . ARG B 1 229 ? -32.554 -41.615 5.003 1.00 20.31 229 ARG B CA 1
ATOM 4110 C C . ARG B 1 229 ? -32.373 -40.553 3.919 1.00 22.10 229 ARG B C 1
ATOM 4111 O O . ARG B 1 229 ? -33.353 -40.022 3.383 1.00 21.41 229 ARG B O 1
ATOM 4119 N N . ALA B 1 230 ? -31.114 -40.245 3.601 1.00 20.31 230 ALA B N 1
ATOM 4120 C CA . ALA B 1 230 ? -30.824 -39.251 2.575 1.00 20.57 230 ALA B CA 1
ATOM 4121 C C . ALA B 1 230 ? -31.426 -39.720 1.250 1.00 20.94 230 ALA B C 1
ATOM 4122 O O . ALA B 1 230 ? -31.981 -38.921 0.491 1.00 20.66 230 ALA B O 1
ATOM 4124 N N . GLY B 1 231 ? -31.325 -41.019 0.979 1.00 19.35 231 GLY B N 1
ATOM 4125 C CA . GLY B 1 231 ? -31.902 -41.554 -0.241 1.00 19.50 231 GLY B CA 1
ATOM 4126 C C . GLY B 1 231 ? -33.425 -41.422 -0.271 1.00 19.30 231 GLY B C 1
ATOM 4127 O O . GLY B 1 231 ? -34.015 -41.151 -1.324 1.00 18.16 231 GLY B O 1
ATOM 4128 N N . ASP B 1 232 ? -34.062 -41.606 0.885 1.00 19.74 232 ASP B N 1
ATOM 4129 C CA . ASP B 1 232 ? -35.522 -41.497 1.006 1.00 21.17 232 ASP B CA 1
ATOM 4130 C C . ASP B 1 232 ? -35.989 -40.065 0.755 1.00 22.14 232 ASP B C 1
ATOM 4131 O O . ASP B 1 232 ? -36.972 -39.821 0.037 1.00 23.35 232 ASP B O 1
ATOM 4136 N N . ILE B 1 233 ? -35.282 -39.125 1.377 1.00 22.25 233 ILE B N 1
ATOM 4137 C CA . ILE B 1 233 ? -35.582 -37.709 1.262 1.00 22.00 233 ILE B CA 1
ATOM 4138 C C . ILE B 1 233 ? -35.394 -37.233 -0.164 1.00 22.05 233 ILE B C 1
ATOM 4139 O O . ILE B 1 233 ? -36.133 -36.385 -0.637 1.00 21.83 233 ILE B O 1
ATOM 4144 N N . MET B 1 234 ? -34.403 -37.780 -0.850 1.00 21.26 234 MET B N 1
ATOM 4145 C CA . MET B 1 234 ? -34.172 -37.395 -2.231 1.00 22.46 234 MET B CA 1
ATOM 4146 C C . MET B 1 234 ? -35.393 -37.795 -3.053 1.00 22.91 234 MET B C 1
ATOM 4147 O O . MET B 1 234 ? -35.888 -37.017 -3.866 1.00 24.94 234 MET B O 1
ATOM 4152 N N . SER B 1 235 ? -35.878 -39.010 -2.825 1.00 24.57 235 SER B N 1
ATOM 4153 C CA . SER B 1 235 ? -37.032 -39.528 -3.540 1.00 24.04 235 SER B CA 1
ATOM 4154 C C . SER B 1 235 ? -38.288 -38.710 -3.259 1.00 25.61 235 SER B C 1
ATOM 4155 O O . SER B 1 235 ? -39.040 -38.405 -4.181 1.00 25.17 235 SER B O 1
ATOM 4158 N N . MET B 1 236 ? -38.519 -38.346 -2.002 1.00 26.52 236 MET B N 1
ATOM 4159 C CA . MET B 1 236 ? -39.695 -37.544 -1.653 1.00 28.23 236 MET B CA 1
ATOM 4160 C C . MET B 1 236 ? -39.642 -36.205 -2.362 1.00 29.15 236 MET B C 1
ATOM 4161 O O . MET B 1 236 ? -40.666 -35.563 -2.565 1.00 27.81 236 MET B O 1
ATOM 4166 N N . ASN B 1 237 ? -38.439 -35.768 -2.714 1.00 29.24 237 ASN B N 1
ATOM 4167 C CA . ASN B 1 237 ? -38.295 -34.477 -3.364 1.00 29.05 237 ASN B CA 1
ATOM 4168 C C . ASN B 1 237 ? -37.986 -34.540 -4.849 1.00 29.26 237 ASN B C 1
ATOM 4169 O O . ASN B 1 237 ? -37.514 -33.562 -5.424 1.00 28.41 237 ASN B O 1
ATOM 4174 N N . GLU B 1 238 ? -38.244 -35.689 -5.465 1.00 29.73 238 GLU B N 1
ATOM 4175 C CA . GLU B 1 238 ? -38.021 -35.864 -6.903 1.00 30.29 238 GLU B CA 1
ATOM 4176 C C . GLU B 1 238 ? -36.603 -35.493 -7.318 1.00 29.73 238 GLU B C 1
ATOM 4177 O O . GLU B 1 238 ? -36.387 -34.995 -8.422 1.00 28.44 238 GLU B O 1
ATOM 4183 N N . VAL B 1 239 ? -35.643 -35.745 -6.435 1.00 28.24 239 VAL B N 1
ATOM 4184 C CA . VAL B 1 239 ? -34.245 -35.439 -6.707 1.00 27.57 239 VAL B CA 1
ATOM 4185 C C . VAL B 1 239 ? -33.645 -36.476 -7.643 1.00 28.19 239 VAL B C 1
ATOM 4186 O O . VAL B 1 239 ? -33.752 -37.676 -7.403 1.00 28.26 239 VAL B O 1
ATOM 4190 N N . ASN B 1 240 ? -33.021 -36.019 -8.723 1.00 29.65 240 ASN B N 1
ATOM 4191 C CA . ASN B 1 240 ? -32.403 -36.949 -9.655 1.00 29.98 240 ASN B CA 1
ATOM 4192 C C . ASN B 1 240 ? -31.138 -37.531 -9.022 1.00 28.87 240 ASN B C 1
ATOM 4193 O O . ASN B 1 240 ? -30.207 -36.804 -8.651 1.00 29.36 240 ASN B O 1
ATOM 4198 N N . VAL B 1 241 ? -31.126 -38.851 -8.895 1.00 26.33 241 VAL B N 1
ATOM 4199 C CA . VAL B 1 241 ? -30.008 -39.563 -8.311 1.00 25.01 241 VAL B CA 1
ATOM 4200 C C . VAL B 1 241 ? -29.151 -40.196 -9.403 1.00 26.58 241 VAL B C 1
ATOM 4201 O O . VAL B 1 241 ? -29.663 -40.865 -10.298 1.00 24.96 241 VAL B O 1
ATOM 4205 N N . ASP B 1 242 ? -27.844 -39.965 -9.325 1.00 26.73 242 ASP B N 1
ATOM 4206 C CA . ASP B 1 242 ? -26.885 -40.504 -10.285 1.00 28.67 242 ASP B CA 1
ATOM 4207 C C . ASP B 1 242 ? -26.715 -41.998 -9.999 1.00 31.21 242 ASP B C 1
ATOM 4208 O O . ASP B 1 242 ? -27.101 -42.858 -10.802 1.00 30.99 242 ASP B O 1
ATOM 4213 N N . ILE B 1 243 ? -26.130 -42.305 -8.846 1.00 31.85 243 ILE B N 1
ATOM 4214 C CA . ILE B 1 243 ? -25.929 -43.692 -8.452 1.00 35.02 243 ILE B CA 1
ATOM 4215 C C . ILE B 1 243 ? -26.464 -43.909 -7.033 1.00 35.38 243 ILE B C 1
ATOM 4216 O O . ILE B 1 243 ? -26.003 -43.257 -6.086 1.00 33.32 243 ILE B O 1
ATOM 4221 N N . GLY B 1 244 ? -27.452 -44.812 -6.924 1.00 36.44 244 GLY B N 1
ATOM 4222 C CA . GLY B 1 244 ? -28.111 -45.142 -5.659 1.00 34.21 244 GLY B CA 1
ATOM 4223 C C . GLY B 1 244 ? -27.145 -45.386 -4.526 1.00 34.10 244 GLY B C 1
ATOM 4224 O O . GLY B 1 244 ? -25.938 -45.403 -4.764 1.00 35.65 244 GLY B O 1
ATOM 4225 N N . PRO B 1 245 ? -27.630 -45.590 -3.287 1.00 32.91 245 PRO B N 1
ATOM 4226 C CA . PRO B 1 245 ? -26.755 -45.825 -2.135 1.00 31.90 245 PRO B CA 1
ATOM 4227 C C . PRO B 1 245 ? -25.886 -47.057 -2.290 1.00 32.00 245 PRO B C 1
ATOM 4228 O O . PRO B 1 245 ? -26.386 -48.147 -2.540 1.00 32.36 245 PRO B O 1
ATOM 4232 N N . THR B 1 246 ? -24.580 -46.881 -2.135 1.00 31.37 246 THR B N 1
ATOM 4233 C CA . THR B 1 246 ? -23.660 -48.000 -2.268 1.00 32.57 246 THR B CA 1
ATOM 4234 C C . THR B 1 246 ? -22.312 -47.691 -1.635 1.00 32.48 246 THR B C 1
ATOM 4235 O O . THR B 1 246 ? -22.158 -46.667 -0.962 1.00 33.56 246 THR B O 1
ATOM 4239 N N . ARG B 1 247 ? -21.354 -48.595 -1.848 1.00 33.44 247 ARG B N 1
ATOM 4240 C CA . ARG B 1 247 ? -19.988 -48.475 -1.338 1.00 35.02 247 ARG B CA 1
ATOM 4241 C C . ARG B 1 247 ? -18.972 -48.285 -2.477 1.00 35.14 247 ARG B C 1
ATOM 4242 O O . ARG B 1 247 ? -19.067 -48.957 -3.506 1.00 36.19 247 ARG B O 1
ATOM 4250 N N . HIS B 1 248 ? -18.034 -47.345 -2.282 1.00 35.08 248 HIS B N 1
ATOM 4251 C CA . HIS B 1 248 ? -16.920 -47.053 -3.221 1.00 34.83 248 HIS B CA 1
ATOM 4252 C C . HIS B 1 248 ? -15.779 -47.932 -2.729 1.00 34.74 248 HIS B C 1
ATOM 4253 O O . HIS B 1 248 ? -15.503 -47.938 -1.530 1.00 31.99 248 HIS B O 1
ATOM 4260 N N . GLY B 1 249 ? -15.070 -48.610 -3.621 1.00 34.15 249 GLY B N 1
ATOM 4261 C CA . GLY B 1 249 ? -13.951 -49.415 -3.163 1.00 36.31 249 GLY B CA 1
ATOM 4262 C C . GLY B 1 249 ? -12.828 -48.487 -2.734 1.00 36.24 249 GLY B C 1
ATOM 4263 O O . GLY B 1 249 ? -12.128 -48.720 -1.749 1.00 36.46 249 GLY B O 1
ATOM 4264 N N . VAL B 1 250 ? -12.655 -47.420 -3.501 1.00 37.19 250 VAL B N 1
ATOM 4265 C CA . VAL B 1 250 ? -11.642 -46.428 -3.205 1.00 37.53 250 VAL B CA 1
ATOM 4266 C C . VAL B 1 250 ? -12.255 -45.628 -2.065 1.00 36.42 250 VAL B C 1
ATOM 4267 O O . VAL B 1 250 ? -13.424 -45.281 -2.134 1.00 36.79 250 VAL B O 1
ATOM 4271 N N . THR B 1 251 ? -11.496 -45.366 -1.007 1.00 35.88 251 THR B N 1
ATOM 4272 C CA . THR B 1 251 ? -12.034 -44.601 0.115 1.00 36.95 251 THR B CA 1
ATOM 4273 C C . THR B 1 251 ? -12.964 -45.450 0.983 1.00 36.62 251 THR B C 1
ATOM 4274 O O . THR B 1 251 ? -13.247 -45.089 2.125 1.00 38.47 251 THR B O 1
ATOM 4278 N N . ARG B 1 252 ? -13.467 -46.558 0.451 1.00 34.82 252 ARG B N 1
ATOM 4279 C CA . ARG B 1 252 ? -14.345 -47.398 1.260 1.00 32.87 252 ARG B CA 1
ATOM 4280 C C . ARG B 1 252 ? -15.597 -46.673 1.739 1.00 32.36 252 ARG B C 1
ATOM 4281 O O . ARG B 1 252 ? -16.365 -47.218 2.531 1.00 30.78 252 ARG B O 1
ATOM 4289 N N . GLY B 1 253 ? -15.795 -45.441 1.290 1.00 34.11 253 GLY B N 1
ATOM 4290 C CA . GLY B 1 253 ? -16.958 -44.689 1.735 1.00 34.04 253 GLY B CA 1
ATOM 4291 C C . GLY B 1 253 ? -18.250 -45.095 1.061 1.00 34.18 253 GLY B C 1
ATOM 4292 O O . GLY B 1 253 ? -18.261 -45.374 -0.139 1.00 36.14 253 GLY B O 1
ATOM 4293 N N . CYS B 1 254 ? -19.337 -45.126 1.831 1.00 33.97 254 CYS B N 1
ATOM 4294 C CA . CYS B 1 254 ? -20.661 -45.492 1.317 1.00 34.47 254 CYS B CA 1
ATOM 4295 C C . CYS B 1 254 ? -21.371 -44.206 0.982 1.00 33.37 254 CYS B C 1
ATOM 4296 O O . CYS B 1 254 ? -21.649 -43.396 1.865 1.00 34.10 254 CYS B O 1
ATOM 4299 N N . THR B 1 255 ? -21.712 -44.049 -0.289 1.00 32.05 255 THR B N 1
ATOM 4300 C CA . THR B 1 255 ? -22.316 -42.816 -0.742 1.00 29.87 255 THR B CA 1
ATOM 4301 C C . THR B 1 255 ? -23.485 -42.907 -1.698 1.00 27.69 255 THR B C 1
ATOM 4302 O O . THR B 1 255 ? -23.923 -43.983 -2.106 1.00 26.99 255 THR B O 1
ATOM 4306 N N . ILE B 1 256 ? -23.955 -41.720 -2.055 1.00 24.93 256 ILE B N 1
ATOM 4307 C CA . ILE B 1 256 ? -25.029 -41.521 -3.006 1.00 24.98 256 ILE B CA 1
ATOM 4308 C C . ILE B 1 256 ? -24.669 -40.288 -3.839 1.00 23.64 256 ILE B C 1
ATOM 4309 O O . ILE B 1 256 ? -24.348 -39.245 -3.282 1.00 26.13 256 ILE B O 1
ATOM 4314 N N . TYR B 1 257 ? -24.697 -40.423 -5.161 1.00 24.37 257 TYR B N 1
ATOM 4315 C CA . TYR B 1 257 ? -24.448 -39.304 -6.070 1.00 22.99 257 TYR B CA 1
ATOM 4316 C C . TYR B 1 257 ? -25.811 -38.827 -6.531 1.00 22.30 257 TYR B C 1
ATOM 4317 O O . TYR B 1 257 ? -26.633 -39.642 -6.939 1.00 23.54 257 TYR B O 1
ATOM 4326 N N . ALA B 1 258 ? -26.034 -37.519 -6.483 1.00 19.68 258 ALA B N 1
ATOM 4327 C CA . ALA B 1 258 ? -27.289 -36.934 -6.913 1.00 21.58 258 ALA B CA 1
ATOM 4328 C C . ALA B 1 258 ? -27.016 -35.569 -7.519 1.00 21.42 258 ALA B C 1
ATOM 4329 O O . ALA B 1 258 ? -25.930 -34.994 -7.335 1.00 21.11 258 ALA B O 1
ATOM 4331 N N . TRP B 1 259 ? -28.009 -35.050 -8.234 1.00 20.55 259 TRP B N 1
ATOM 4332 C CA . TRP B 1 259 ? -27.872 -33.757 -8.871 1.00 21.41 259 TRP B CA 1
ATOM 4333 C C . TRP B 1 259 ? -28.790 -32.700 -8.324 1.00 22.06 259 TRP B C 1
ATOM 4334 O O . TRP B 1 259 ? -29.963 -32.951 -8.023 1.00 23.34 259 TRP B O 1
ATOM 4345 N N . ASP B 1 260 ? -28.249 -31.496 -8.214 1.00 22.86 260 ASP B N 1
ATOM 4346 C CA . ASP B 1 260 ? -29.054 -30.407 -7.745 1.00 23.21 260 ASP B CA 1
ATOM 4347 C C . ASP B 1 260 ? -29.835 -29.906 -8.962 1.00 24.96 260 ASP B C 1
ATOM 4348 O O . ASP B 1 260 ? -29.562 -30.304 -10.092 1.00 25.27 260 ASP B O 1
ATOM 4353 N N . PRO B 1 261 ? -30.857 -29.081 -8.737 1.00 25.84 261 PRO B N 1
ATOM 4354 C CA . PRO B 1 261 ? -31.695 -28.541 -9.810 1.00 27.15 261 PRO B CA 1
ATOM 4355 C C . PRO B 1 261 ? -30.907 -28.002 -11.003 1.00 27.44 261 PRO B C 1
ATOM 4356 O O . PRO B 1 261 ? -31.268 -28.245 -12.149 1.00 25.84 261 PRO B O 1
ATOM 4360 N N . SER B 1 262 ? -29.828 -27.276 -10.733 1.00 28.21 262 SER B N 1
ATOM 4361 C CA . SER B 1 262 ? -29.037 -26.705 -11.815 1.00 28.10 262 SER B CA 1
ATOM 4362 C C . SER B 1 262 ? -28.167 -27.722 -12.532 1.00 27.42 262 SER B C 1
ATOM 4363 O O . SER B 1 262 ? -27.586 -27.423 -13.574 1.00 27.54 262 SER B O 1
ATOM 4366 N N . GLY B 1 263 ? -28.068 -28.921 -11.980 1.00 27.56 263 GLY B N 1
ATOM 4367 C CA . GLY B 1 263 ? -27.236 -29.929 -12.614 1.00 26.95 263 GLY B CA 1
ATOM 4368 C C . GLY B 1 263 ? -25.919 -30.174 -11.906 1.00 26.45 263 GLY B C 1
ATOM 4369 O O . GLY B 1 263 ? -25.100 -30.955 -12.377 1.00 28.55 263 GLY B O 1
ATOM 4370 N N . ASN B 1 264 ? -25.682 -29.500 -10.787 1.00 25.82 264 ASN B N 1
ATOM 4371 C CA . ASN B 1 264 ? -24.443 -29.741 -10.062 1.00 23.71 264 ASN B CA 1
ATOM 4372 C C . ASN B 1 264 ? -24.593 -31.062 -9.312 1.00 23.39 264 ASN B C 1
ATOM 4373 O O . ASN B 1 264 ? -25.617 -31.307 -8.675 1.00 22.40 264 ASN B O 1
ATOM 4378 N N . ARG B 1 265 ? -23.585 -31.921 -9.408 1.00 21.22 265 ARG B N 1
ATOM 4379 C CA . ARG B 1 265 ? -23.616 -33.185 -8.701 1.00 21.32 265 ARG B CA 1
ATOM 4380 C C . ARG B 1 265 ? -23.054 -32.988 -7.299 1.00 22.13 265 ARG B C 1
ATOM 4381 O O . ARG B 1 265 ? -22.073 -32.267 -7.110 1.00 21.23 265 ARG B O 1
ATOM 4389 N N . PHE B 1 266 ? -23.688 -33.598 -6.306 1.00 21.66 266 PHE B N 1
ATOM 4390 C CA . PHE B 1 266 ? -23.160 -33.528 -4.950 1.00 21.44 266 PHE B CA 1
ATOM 4391 C C . PHE B 1 266 ? -23.191 -34.953 -4.403 1.00 20.91 266 PHE B C 1
ATOM 4392 O O . PHE B 1 266 ? -23.847 -35.828 -4.970 1.00 20.92 266 PHE B O 1
ATOM 4400 N N . GLU B 1 267 ? -22.461 -35.177 -3.318 1.00 20.19 267 GLU B N 1
ATOM 4401 C CA . GLU B 1 267 ? -22.371 -36.484 -2.693 1.00 19.40 267 GLU B CA 1
ATOM 4402 C C . GLU B 1 267 ? -22.683 -36.428 -1.204 1.00 20.25 267 GLU B C 1
ATOM 4403 O O . GLU B 1 267 ? -22.357 -35.454 -0.534 1.00 18.30 267 GLU B O 1
ATOM 4409 N N . THR B 1 268 ? -23.359 -37.462 -0.706 1.00 20.98 268 THR B N 1
ATOM 4410 C CA . THR B 1 268 ? -23.655 -37.578 0.723 1.00 23.51 268 THR B CA 1
ATOM 4411 C C . THR B 1 268 ? -23.107 -38.943 1.089 1.00 25.61 268 THR B C 1
ATOM 4412 O O . THR B 1 268 ? -23.650 -39.967 0.665 1.00 27.97 268 THR B O 1
ATOM 4416 N N . PHE B 1 269 ? -22.022 -38.971 1.853 1.00 27.89 269 PHE B N 1
ATOM 4417 C CA . PHE B 1 269 ? -21.434 -40.249 2.247 1.00 29.87 269 PHE B CA 1
ATOM 4418 C C . PHE B 1 269 ? -20.936 -40.249 3.689 1.00 28.24 269 PHE B C 1
ATOM 4419 O O . PHE B 1 269 ? -20.991 -39.239 4.394 1.00 24.83 269 PHE B O 1
ATOM 4427 N N . MET B 1 270 ? -20.437 -41.410 4.098 1.00 28.89 270 MET B N 1
ATOM 4428 C CA . MET B 1 270 ? -19.878 -41.606 5.424 1.00 29.63 270 MET B CA 1
ATOM 4429 C C . MET B 1 270 ? -18.912 -42.788 5.385 1.00 27.30 270 MET B C 1
ATOM 4430 O O . MET B 1 270 ? -18.909 -43.575 4.436 1.00 24.51 270 MET B O 1
ATOM 4435 N N . GLY B 1 271 ? -18.074 -42.899 6.404 1.00 26.18 271 GLY B N 1
ATOM 4436 C CA . GLY B 1 271 ? -17.137 -43.999 6.442 1.00 27.23 271 GLY B CA 1
ATOM 4437 C C . GLY B 1 271 ? -15.767 -43.634 5.913 1.00 28.81 271 GLY B C 1
ATOM 4438 O O . GLY B 1 271 ? -15.468 -42.458 5.679 1.00 30.85 271 GLY B O 1
ATOM 4439 N N . GLY B 1 272 ? -14.931 -44.652 5.727 1.00 28.22 272 GLY B N 1
ATOM 4440 C CA . GLY B 1 272 ? -13.587 -44.437 5.232 1.00 28.02 272 GLY B CA 1
ATOM 4441 C C . GLY B 1 272 ? -12.589 -44.756 6.322 1.00 26.98 272 GLY B C 1
ATOM 4442 O O . GLY B 1 272 ? -12.891 -44.600 7.507 1.00 27.68 272 GLY B O 1
ATOM 4443 N N . TYR B 1 273 ? -11.400 -45.209 5.949 1.00 25.75 273 TYR B N 1
ATOM 4444 C CA . TYR B 1 273 ? -10.414 -45.522 6.969 1.00 25.55 273 TYR B CA 1
ATOM 4445 C C . TYR B 1 273 ? -9.713 -44.267 7.492 1.00 26.25 273 TYR B C 1
ATOM 4446 O O . TYR B 1 273 ? -10.158 -43.151 7.236 1.00 25.73 273 TYR B O 1
ATOM 4455 N N . HIS B 1 274 ? -8.616 -44.441 8.219 1.00 26.64 274 HIS B N 1
ATOM 4456 C CA . HIS B 1 274 ? -7.925 -43.292 8.803 1.00 26.34 274 HIS B CA 1
ATOM 4457 C C . HIS B 1 274 ? -6.453 -43.254 8.455 1.00 25.01 274 HIS B C 1
ATOM 4458 O O . HIS B 1 274 ? -5.601 -43.665 9.243 1.00 23.79 274 HIS B O 1
ATOM 4465 N N . PRO B 1 275 ? -6.131 -42.759 7.258 1.00 24.46 275 PRO B N 1
ATOM 4466 C CA . PRO B 1 275 ? -4.727 -42.693 6.846 1.00 23.90 275 PRO B CA 1
ATOM 4467 C C . PRO B 1 275 ? -3.988 -41.564 7.541 1.00 22.39 275 PRO B C 1
ATOM 4468 O O . PRO B 1 275 ? -4.603 -40.639 8.052 1.00 19.29 275 PRO B O 1
ATOM 4472 N N . TYR B 1 276 ? -2.663 -41.667 7.573 1.00 24.15 276 TYR B N 1
ATOM 4473 C CA . TYR B 1 276 ? -1.819 -40.643 8.167 1.00 23.07 276 TYR B CA 1
ATOM 4474 C C . TYR B 1 276 ? -0.670 -40.425 7.200 1.00 22.55 276 TYR B C 1
ATOM 4475 O O . TYR B 1 276 ? -0.384 -41.293 6.392 1.00 22.39 276 TYR B O 1
ATOM 4484 N N . PRO B 1 277 ? -0.004 -39.264 7.283 1.00 22.16 277 PRO B N 1
ATOM 4485 C CA . PRO B 1 277 ? 1.128 -38.839 6.448 1.00 24.92 277 PRO B CA 1
ATOM 4486 C C . PRO B 1 277 ? 2.180 -39.919 6.193 1.00 25.24 277 PRO B C 1
ATOM 4487 O O . PRO B 1 277 ? 2.737 -40.001 5.097 1.00 24.65 277 PRO B O 1
ATOM 4491 N N . ASP B 1 278 ? 2.457 -40.734 7.210 1.00 26.44 278 ASP B N 1
ATOM 4492 C CA . ASP B 1 278 ? 3.456 -41.799 7.086 1.00 28.79 278 ASP B CA 1
ATOM 4493 C C . ASP B 1 278 ? 2.959 -43.047 6.358 1.00 29.50 278 ASP B C 1
ATOM 4494 O O . ASP B 1 278 ? 3.696 -44.018 6.220 1.00 31.42 278 ASP B O 1
ATOM 4499 N N . TYR B 1 279 ? 1.720 -43.027 5.883 1.00 29.84 279 TYR B N 1
ATOM 4500 C CA . TYR B 1 279 ? 1.184 -44.188 5.184 1.00 31.09 279 TYR B CA 1
ATOM 4501 C C . TYR B 1 279 ? 1.489 -44.167 3.695 1.00 32.18 279 TYR B C 1
ATOM 4502 O O . TYR B 1 279 ? 1.641 -43.102 3.091 1.00 32.96 279 TYR B O 1
ATOM 4511 N N . GLU B 1 280 ? 1.588 -45.355 3.112 1.00 31.96 280 GLU B N 1
ATOM 4512 C CA . GLU B 1 280 ? 1.837 -45.487 1.682 1.00 32.70 280 GLU B CA 1
ATOM 4513 C C . GLU B 1 280 ? 0.458 -45.534 1.026 1.00 31.25 280 GLU B C 1
ATOM 4514 O O . GLU B 1 280 ? -0.491 -46.049 1.603 1.00 30.14 280 GLU B O 1
ATOM 4520 N N . PRO B 1 281 ? 0.333 -44.998 -0.191 1.00 30.21 281 PRO B N 1
ATOM 4521 C CA . PRO B 1 281 ? -0.967 -45.011 -0.864 1.00 28.87 281 PRO B CA 1
ATOM 4522 C C . PRO B 1 281 ? -1.419 -46.378 -1.369 1.00 28.11 281 PRO B C 1
ATOM 4523 O O . PRO B 1 281 ? -0.601 -47.268 -1.624 1.00 27.18 281 PRO B O 1
ATOM 4527 N N . LEU B 1 282 ? -2.735 -46.541 -1.485 1.00 26.47 282 LEU B N 1
ATOM 4528 C CA . LEU B 1 282 ? -3.321 -47.767 -2.008 1.00 26.39 282 LEU B CA 1
ATOM 4529 C C . LEU B 1 282 ? -3.524 -47.486 -3.492 1.00 25.11 282 LEU B C 1
ATOM 4530 O O . LEU B 1 282 ? -3.666 -46.334 -3.890 1.00 26.79 282 LEU B O 1
ATOM 4535 N N . SER B 1 283 ? -3.535 -48.530 -4.308 1.00 25.60 283 SER B N 1
ATOM 4536 C CA . SER B 1 283 ? -3.684 -48.355 -5.745 1.00 26.58 283 SER B CA 1
ATOM 4537 C C . SER B 1 283 ? -4.821 -49.181 -6.334 1.00 26.37 283 SER B C 1
ATOM 4538 O O . SER B 1 283 ? -5.202 -50.221 -5.791 1.00 27.52 283 SER B O 1
ATOM 4541 N N . TRP B 1 284 ? -5.338 -48.714 -7.461 1.00 27.10 284 TRP B N 1
ATOM 4542 C CA . TRP B 1 284 ? -6.404 -49.406 -8.162 1.00 28.24 284 TRP B CA 1
ATOM 4543 C C . TRP B 1 284 ? -6.061 -49.552 -9.645 1.00 29.03 284 TRP B C 1
ATOM 4544 O O . TRP B 1 284 ? -5.672 -48.584 -10.302 1.00 28.91 284 TRP B O 1
ATOM 4555 N N . THR B 1 285 ? -6.189 -50.762 -10.168 1.00 29.07 285 THR B N 1
ATOM 4556 C CA . THR B 1 285 ? -5.911 -50.972 -11.578 1.00 31.54 285 THR B CA 1
ATOM 4557 C C . THR B 1 285 ? -7.028 -50.307 -12.372 1.00 31.66 285 THR B C 1
ATOM 4558 O O . THR B 1 285 ? -8.185 -50.316 -11.957 1.00 29.21 285 THR B O 1
ATOM 4562 N N . TYR B 1 286 ? -6.669 -49.711 -13.503 1.00 33.16 286 TYR B N 1
ATOM 4563 C CA . TYR B 1 286 ? -7.634 -49.039 -14.363 1.00 35.56 286 TYR B CA 1
ATOM 4564 C C . TYR B 1 286 ? -8.829 -49.937 -14.666 1.00 37.22 286 TYR B C 1
ATOM 4565 O O . TYR B 1 286 ? -9.987 -49.511 -14.609 1.00 35.26 286 TYR B O 1
ATOM 4574 N N . ASP B 1 287 ? -8.524 -51.188 -14.993 1.00 39.32 287 ASP B N 1
ATOM 4575 C CA . ASP B 1 287 ? -9.531 -52.178 -15.336 1.00 42.50 287 ASP B CA 1
ATOM 4576 C C . ASP B 1 287 ? -10.460 -52.519 -14.183 1.00 43.12 287 ASP B C 1
ATOM 4577 O O . ASP B 1 287 ? -11.589 -52.949 -14.395 1.00 44.12 287 ASP B O 1
ATOM 4582 N N . ASN B 1 288 ? -9.985 -52.328 -12.962 1.00 43.86 288 ASN B N 1
ATOM 4583 C CA . ASN B 1 288 ? -10.797 -52.637 -11.801 1.00 43.82 288 ASN B CA 1
ATOM 4584 C C . ASN B 1 288 ? -11.464 -51.392 -11.306 1.00 43.82 288 ASN B C 1
ATOM 4585 O O . ASN B 1 288 ? -11.930 -51.352 -10.176 1.00 44.83 288 ASN B O 1
ATOM 4590 N N . PHE B 1 289 ? -11.532 -50.356 -12.113 1.00 44.43 289 PHE B N 1
ATOM 4591 C CA . PHE B 1 289 ? -12.121 -49.171 -11.543 1.00 44.48 289 PHE B CA 1
ATOM 4592 C C . PHE B 1 289 ? -13.643 -49.333 -11.336 1.00 43.77 289 PHE B C 1
ATOM 4593 O O . PHE B 1 289 ? -14.069 -48.937 -10.231 1.00 42.05 289 PHE B O 1
ATOM 4601 N N . ALA C 1 2 ? -2.059 -30.160 7.094 1.00 20.75 2 ALA C N 1
ATOM 4602 C CA . ALA C 1 2 ? -1.294 -31.432 7.205 1.00 22.05 2 ALA C CA 1
ATOM 4603 C C . ALA C 1 2 ? -1.168 -31.890 8.645 1.00 24.01 2 ALA C C 1
ATOM 4604 O O . ALA C 1 2 ? -1.385 -31.121 9.587 1.00 25.14 2 ALA C O 1
ATOM 4606 N N . MET C 1 3 ? -0.828 -33.160 8.806 1.00 24.42 3 MET C N 1
ATOM 4607 C CA . MET C 1 3 ? -0.607 -33.730 10.126 1.00 23.19 3 MET C CA 1
ATOM 4608 C C . MET C 1 3 ? 0.916 -33.711 10.326 1.00 23.69 3 MET C C 1
ATOM 4609 O O . MET C 1 3 ? 1.653 -34.354 9.567 1.00 23.21 3 MET C O 1
ATOM 4614 N N . THR C 1 4 ? 1.378 -32.944 11.314 1.00 22.75 4 THR C N 1
ATOM 4615 C CA . THR C 1 4 ? 2.805 -32.846 11.629 1.00 24.17 4 THR C CA 1
ATOM 4616 C C . THR C 1 4 ? 3.006 -33.092 13.123 1.00 23.91 4 THR C C 1
ATOM 4617 O O . THR C 1 4 ? 2.038 -33.246 13.867 1.00 22.03 4 THR C O 1
ATOM 4621 N N . GLY C 1 5 ? 4.266 -33.117 13.560 1.00 24.48 5 GLY C N 1
ATOM 4622 C CA . GLY C 1 5 ? 4.555 -33.341 14.971 1.00 24.75 5 GLY C CA 1
ATOM 4623 C C . GLY C 1 5 ? 4.047 -34.667 15.512 1.00 25.11 5 GLY C C 1
ATOM 4624 O O . GLY C 1 5 ? 4.350 -35.728 14.957 1.00 28.43 5 GLY C O 1
ATOM 4625 N N . VAL C 1 6 ? 3.301 -34.618 16.613 1.00 24.75 6 VAL C N 1
ATOM 4626 C CA . VAL C 1 6 ? 2.743 -35.832 17.209 1.00 25.10 6 VAL C CA 1
ATOM 4627 C C . VAL C 1 6 ? 1.516 -36.211 16.378 1.00 24.67 6 VAL C C 1
ATOM 4628 O O . VAL C 1 6 ? 0.541 -35.464 16.317 1.00 24.85 6 VAL C O 1
ATOM 4632 N N . LEU C 1 7 ? 1.574 -37.372 15.738 1.00 24.90 7 LEU C N 1
ATOM 4633 C CA . LEU C 1 7 ? 0.495 -37.806 14.868 1.00 24.43 7 LEU C CA 1
ATOM 4634 C C . LEU C 1 7 ? -0.660 -38.539 15.527 1.00 25.90 7 LEU C C 1
ATOM 4635 O O . LEU C 1 7 ? -1.820 -38.165 15.357 1.00 25.60 7 LEU C O 1
ATOM 4640 N N . ARG C 1 8 ? -0.337 -39.576 16.291 1.00 26.54 8 ARG C N 1
ATOM 4641 C CA . ARG C 1 8 ? -1.370 -40.405 16.899 1.00 27.65 8 ARG C CA 1
ATOM 4642 C C . ARG C 1 8 ? -0.835 -41.275 18.036 1.00 27.63 8 ARG C C 1
ATOM 4643 O O . ARG C 1 8 ? 0.375 -41.376 18.241 1.00 28.14 8 ARG C O 1
ATOM 4651 N N . PRO C 1 9 ? -1.745 -41.880 18.822 1.00 28.78 9 PRO C N 1
ATOM 4652 C CA . PRO C 1 9 ? -1.293 -42.752 19.911 1.00 28.34 9 PRO C CA 1
ATOM 4653 C C . PRO C 1 9 ? -0.620 -43.915 19.184 1.00 29.48 9 PRO C C 1
ATOM 4654 O O . PRO C 1 9 ? -1.204 -44.465 18.242 1.00 29.16 9 PRO C O 1
ATOM 4658 N N . GLY C 1 10 ? 0.594 -44.284 19.595 1.00 29.09 10 GLY C N 1
ATOM 4659 C CA . GLY C 1 10 ? 1.299 -45.367 18.926 1.00 28.20 10 GLY C CA 1
ATOM 4660 C C . GLY C 1 10 ? 1.192 -46.726 19.596 1.00 29.65 10 GLY C C 1
ATOM 4661 O O . GLY C 1 10 ? 1.071 -47.745 18.919 1.00 29.98 10 GLY C O 1
ATOM 4662 N N . HIS C 1 11 ? 1.231 -46.752 20.924 1.00 29.24 11 HIS C N 1
ATOM 4663 C CA . HIS C 1 11 ? 1.144 -48.016 21.632 1.00 30.62 11 HIS C CA 1
ATOM 4664 C C . HIS C 1 11 ? 0.914 -47.860 23.133 1.00 31.04 11 HIS C C 1
ATOM 4665 O O . HIS C 1 11 ? 1.226 -46.820 23.721 1.00 30.85 11 HIS C O 1
ATOM 4672 N N . ALA C 1 12 ? 0.352 -48.895 23.748 1.00 31.23 12 ALA C N 1
ATOM 4673 C CA . ALA C 1 12 ? 0.110 -48.885 25.184 1.00 32.51 12 ALA C CA 1
ATOM 4674 C C . ALA C 1 12 ? 0.726 -50.137 25.806 1.00 34.30 12 ALA C C 1
ATOM 4675 O O . ALA C 1 12 ? 0.339 -51.251 25.463 1.00 34.86 12 ALA C O 1
ATOM 4677 N N . GLN C 1 13 ? 1.694 -49.969 26.703 1.00 34.50 13 GLN C N 1
ATOM 4678 C CA . GLN C 1 13 ? 2.294 -51.132 27.350 1.00 35.65 13 GLN C CA 1
ATOM 4679 C C . GLN C 1 13 ? 1.542 -51.369 28.652 1.00 35.15 13 GLN C C 1
ATOM 4680 O O . GLN C 1 13 ? 1.658 -50.586 29.597 1.00 34.76 13 GLN C O 1
ATOM 4686 N N . VAL C 1 14 ? 0.767 -52.450 28.680 1.00 34.65 14 VAL C N 1
ATOM 4687 C CA . VAL C 1 14 ? -0.048 -52.807 29.836 1.00 35.06 14 VAL C CA 1
ATOM 4688 C C . VAL C 1 14 ? 0.382 -54.163 30.396 1.00 35.79 14 VAL C C 1
ATOM 4689 O O . VAL C 1 14 ? 0.760 -55.071 29.652 1.00 35.91 14 VAL C O 1
ATOM 4693 N N . ARG C 1 15 ? 0.318 -54.285 31.714 1.00 36.53 15 ARG C N 1
ATOM 4694 C CA . ARG C 1 15 ? 0.703 -55.509 32.399 1.00 37.24 15 ARG C CA 1
ATOM 4695 C C . ARG C 1 15 ? -0.506 -56.303 32.893 1.00 36.35 15 ARG C C 1
ATOM 4696 O O . ARG C 1 15 ? -1.447 -55.741 33.435 1.00 35.84 15 ARG C O 1
ATOM 4704 N N . VAL C 1 16 ? -0.480 -57.612 32.684 1.00 37.66 16 VAL C N 1
ATOM 4705 C CA . VAL C 1 16 ? -1.571 -58.473 33.121 1.00 40.15 16 VAL C CA 1
ATOM 4706 C C . VAL C 1 16 ? -1.050 -59.499 34.129 1.00 41.58 16 VAL C C 1
ATOM 4707 O O . VAL C 1 16 ? 0.122 -59.875 34.096 1.00 40.67 16 VAL C O 1
ATOM 4711 N N . LEU C 1 17 ? -1.925 -59.939 35.026 1.00 43.14 17 LEU C N 1
ATOM 4712 C CA . LEU C 1 17 ? -1.566 -60.919 36.049 1.00 44.69 17 LEU C CA 1
ATOM 4713 C C . LEU C 1 17 ? -1.270 -62.291 35.434 1.00 46.32 17 LEU C C 1
ATOM 4714 O O . LEU C 1 17 ? -0.360 -62.993 35.880 1.00 46.64 17 LEU C O 1
ATOM 4719 N N . ASN C 1 18 ? -2.051 -62.677 34.426 1.00 46.97 18 ASN C N 1
ATOM 4720 C CA . ASN C 1 18 ? -1.859 -63.959 33.754 1.00 48.59 18 ASN C CA 1
ATOM 4721 C C . ASN C 1 18 ? -1.689 -63.729 32.260 1.00 49.22 18 ASN C C 1
ATOM 4722 O O . ASN C 1 18 ? -2.649 -63.441 31.543 1.00 49.72 18 ASN C O 1
ATOM 4727 N N . LEU C 1 19 ? -0.455 -63.868 31.797 1.00 50.37 19 LEU C N 1
ATOM 4728 C CA . LEU C 1 19 ? -0.135 -63.661 30.393 1.00 50.53 19 LEU C CA 1
ATOM 4729 C C . LEU C 1 19 ? -0.977 -64.537 29.472 1.00 50.67 19 LEU C C 1
ATOM 4730 O O . LEU C 1 19 ? -1.567 -64.043 28.510 1.00 51.08 19 LEU C O 1
ATOM 4735 N N . GLU C 1 20 ? -1.032 -65.833 29.765 1.00 50.08 20 GLU C N 1
ATOM 4736 C CA . GLU C 1 20 ? -1.799 -66.764 28.941 1.00 50.02 20 GLU C CA 1
ATOM 4737 C C . GLU C 1 20 ? -3.235 -66.346 28.719 1.00 48.18 20 GLU C C 1
ATOM 4738 O O . GLU C 1 20 ? -3.706 -66.323 27.584 1.00 47.57 20 GLU C O 1
ATOM 4744 N N . GLU C 1 21 ? -3.949 -66.022 29.787 1.00 46.62 21 GLU C N 1
ATOM 4745 C CA . GLU C 1 21 ? -5.323 -65.639 29.572 1.00 45.80 21 GLU C CA 1
ATOM 4746 C C . GLU C 1 21 ? -5.415 -64.224 28.999 1.00 44.46 21 GLU C C 1
ATOM 4747 O O . GLU C 1 21 ? -6.434 -63.849 28.421 1.00 43.99 21 GLU C O 1
ATOM 4753 N N . GLY C 1 22 ? -4.330 -63.459 29.119 1.00 42.35 22 GLY C N 1
ATOM 4754 C CA . GLY C 1 22 ? -4.303 -62.124 28.551 1.00 39.49 22 GLY C CA 1
ATOM 4755 C C . GLY C 1 22 ? -4.143 -62.271 27.043 1.00 38.16 22 GLY C C 1
ATOM 4756 O O . GLY C 1 22 ? -4.735 -61.521 26.267 1.00 37.89 22 GLY C O 1
ATOM 4757 N N . ILE C 1 23 ? -3.342 -63.250 26.625 1.00 36.57 23 ILE C N 1
ATOM 4758 C CA . ILE C 1 23 ? -3.113 -63.515 25.204 1.00 35.78 23 ILE C CA 1
ATOM 4759 C C . ILE C 1 23 ? -4.430 -63.922 24.542 1.00 36.15 23 ILE C C 1
ATOM 4760 O O . ILE C 1 23 ? -4.837 -63.350 23.529 1.00 33.98 23 ILE C O 1
ATOM 4765 N N . HIS C 1 24 ? -5.082 -64.919 25.133 1.00 36.53 24 HIS C N 1
ATOM 4766 C CA . HIS C 1 24 ? -6.360 -65.432 24.649 1.00 36.09 24 HIS C CA 1
ATOM 4767 C C . HIS C 1 24 ? -7.406 -64.333 24.570 1.00 35.64 24 HIS C C 1
ATOM 4768 O O . HIS C 1 24 ? -8.086 -64.177 23.553 1.00 35.36 24 HIS C O 1
ATOM 4775 N N . PHE C 1 25 ? -7.534 -63.573 25.653 1.00 34.90 25 PHE C N 1
ATOM 4776 C CA . PHE C 1 25 ? -8.520 -62.508 25.696 1.00 34.45 25 PHE C CA 1
ATOM 4777 C C . PHE C 1 25 ? -8.337 -61.451 24.606 1.00 34.43 25 PHE C C 1
ATOM 4778 O O . PHE C 1 25 ? -9.231 -61.233 23.789 1.00 33.44 25 PHE C O 1
ATOM 4786 N N . TYR C 1 26 ? -7.179 -60.803 24.589 1.00 33.57 26 TYR C N 1
ATOM 4787 C CA . TYR C 1 26 ? -6.918 -59.762 23.607 1.00 32.20 26 TYR C CA 1
ATOM 4788 C C . TYR C 1 26 ? -6.855 -60.243 22.167 1.00 33.11 26 TYR C C 1
ATOM 4789 O O . TYR C 1 26 ? -6.968 -59.445 21.244 1.00 32.08 26 TYR C O 1
ATOM 4798 N N . ARG C 1 27 ? -6.690 -61.539 21.959 1.00 34.13 27 ARG C N 1
ATOM 4799 C CA . ARG C 1 27 ? -6.610 -62.029 20.595 1.00 35.56 27 ARG C CA 1
ATOM 4800 C C . ARG C 1 27 ? -7.917 -62.634 20.085 1.00 34.80 27 ARG C C 1
ATOM 4801 O O . ARG C 1 27 ? -8.334 -62.368 18.955 1.00 33.45 27 ARG C O 1
ATOM 4809 N N . ASN C 1 28 ? -8.562 -63.432 20.931 1.00 33.04 28 ASN C N 1
ATOM 4810 C CA . ASN C 1 28 ? -9.799 -64.111 20.569 1.00 32.03 28 ASN C CA 1
ATOM 4811 C C . ASN C 1 28 ? -11.072 -63.385 20.988 1.00 31.07 28 ASN C C 1
ATOM 4812 O O . ASN C 1 28 ? -12.141 -63.624 20.425 1.00 32.31 28 ASN C O 1
ATOM 4817 N N . VAL C 1 29 ? -10.963 -62.509 21.978 1.00 29.11 29 VAL C N 1
ATOM 4818 C CA . VAL C 1 29 ? -12.114 -61.751 22.437 1.00 27.41 29 VAL C CA 1
ATOM 4819 C C . VAL C 1 29 ? -12.105 -60.335 21.871 1.00 26.99 29 VAL C C 1
ATOM 4820 O O . VAL C 1 29 ? -13.015 -59.958 21.140 1.00 24.79 29 VAL C O 1
ATOM 4824 N N . LEU C 1 30 ? -11.087 -59.545 22.211 1.00 27.33 30 LEU C N 1
ATOM 4825 C CA . LEU C 1 30 ? -11.023 -58.176 21.699 1.00 27.35 30 LEU C CA 1
ATOM 4826 C C . LEU C 1 30 ? -10.717 -58.182 20.209 1.00 27.32 30 LEU C C 1
ATOM 4827 O O . LEU C 1 30 ? -10.970 -57.207 19.516 1.00 25.76 30 LEU C O 1
ATOM 4832 N N . GLY C 1 31 ? -10.158 -59.282 19.718 1.00 27.56 31 GLY C N 1
ATOM 4833 C CA . GLY C 1 31 ? -9.860 -59.370 18.301 1.00 28.82 31 GLY C CA 1
ATOM 4834 C C . GLY C 1 31 ? -8.623 -58.647 17.801 1.00 28.33 31 GLY C C 1
ATOM 4835 O O . GLY C 1 31 ? -8.593 -58.211 16.648 1.00 27.97 31 GLY C O 1
ATOM 4836 N N . LEU C 1 32 ? -7.614 -58.491 18.653 1.00 27.34 32 LEU C N 1
ATOM 4837 C CA . LEU C 1 32 ? -6.366 -57.865 18.222 1.00 26.84 32 LEU C CA 1
ATOM 4838 C C . LEU C 1 32 ? -5.537 -58.928 17.514 1.00 28.20 32 LEU C C 1
ATOM 4839 O O . LEU C 1 32 ? -5.678 -60.127 17.788 1.00 29.49 32 LEU C O 1
ATOM 4844 N N . VAL C 1 33 ? -4.670 -58.477 16.613 1.00 28.48 33 VAL C N 1
ATOM 4845 C CA . VAL C 1 33 ? -3.788 -59.347 15.847 1.00 29.47 33 VAL C CA 1
ATOM 4846 C C . VAL C 1 33 ? -2.424 -59.429 16.549 1.00 31.97 33 VAL C C 1
ATOM 4847 O O . VAL C 1 33 ? -1.747 -58.418 16.701 1.00 33.15 33 VAL C O 1
ATOM 4851 N N . GLU C 1 34 ? -2.035 -60.627 16.989 1.00 33.24 34 GLU C N 1
ATOM 4852 C CA . GLU C 1 34 ? -0.751 -60.821 17.675 1.00 32.88 34 GLU C CA 1
ATOM 4853 C C . GLU C 1 34 ? 0.336 -60.591 16.653 1.00 33.10 34 GLU C C 1
ATOM 4854 O O . GLU C 1 34 ? 0.222 -61.046 15.524 1.00 33.24 34 GLU C O 1
ATOM 4860 N N . THR C 1 35 ? 1.418 -59.936 17.021 1.00 33.40 35 THR C N 1
ATOM 4861 C CA . THR C 1 35 ? 2.371 -59.678 15.973 1.00 36.66 35 THR C CA 1
ATOM 4862 C C . THR C 1 35 ? 3.827 -60.030 16.256 1.00 36.64 35 THR C C 1
ATOM 4863 O O . THR C 1 35 ? 4.695 -59.909 15.385 1.00 36.97 35 THR C O 1
ATOM 4867 N N . GLY C 1 36 ? 4.070 -60.501 17.470 1.00 36.36 36 GLY C N 1
ATOM 4868 C CA . GLY C 1 36 ? 5.404 -60.889 17.869 1.00 38.78 36 GLY C CA 1
ATOM 4869 C C . GLY C 1 36 ? 5.522 -61.026 19.372 1.00 39.86 36 GLY C C 1
ATOM 4870 O O . GLY C 1 36 ? 4.738 -60.452 20.128 1.00 39.29 36 GLY C O 1
ATOM 4871 N N . ARG C 1 37 ? 6.508 -61.801 19.805 1.00 41.42 37 ARG C N 1
ATOM 4872 C CA . ARG C 1 37 ? 6.760 -62.015 21.222 1.00 44.15 37 ARG C CA 1
ATOM 4873 C C . ARG C 1 37 ? 8.275 -61.997 21.387 1.00 44.95 37 ARG C C 1
ATOM 4874 O O . ARG C 1 37 ? 8.966 -62.872 20.864 1.00 45.08 37 ARG C O 1
ATOM 4882 N N . ASP C 1 38 ? 8.792 -60.995 22.097 1.00 45.79 38 ASP C N 1
ATOM 4883 C CA . ASP C 1 38 ? 10.235 -60.883 22.289 1.00 46.50 38 ASP C CA 1
ATOM 4884 C C . ASP C 1 38 ? 10.796 -61.824 23.354 1.00 47.14 38 ASP C C 1
ATOM 4885 O O . ASP C 1 38 ? 10.111 -62.731 23.835 1.00 46.58 38 ASP C O 1
ATOM 4890 N N . ASP C 1 39 ? 12.053 -61.594 23.715 1.00 48.01 39 ASP C N 1
ATOM 4891 C CA . ASP C 1 39 ? 12.747 -62.407 24.705 1.00 48.65 39 ASP C CA 1
ATOM 4892 C C . ASP C 1 39 ? 12.415 -62.045 26.153 1.00 48.22 39 ASP C C 1
ATOM 4893 O O . ASP C 1 39 ? 12.757 -62.791 27.072 1.00 48.31 39 ASP C O 1
ATOM 4898 N N . GLN C 1 40 ? 11.748 -60.909 26.350 1.00 46.69 40 GLN C N 1
ATOM 4899 C CA . GLN C 1 40 ? 11.368 -60.452 27.686 1.00 46.14 40 GLN C CA 1
ATOM 4900 C C . GLN C 1 40 ? 10.028 -61.030 28.114 1.00 45.95 40 GLN C C 1
ATOM 4901 O O . GLN C 1 40 ? 9.568 -60.800 29.235 1.00 45.47 40 GLN C O 1
ATOM 4907 N N . GLY C 1 41 ? 9.396 -61.771 27.210 1.00 45.50 41 GLY C N 1
ATOM 4908 C CA . GLY C 1 41 ? 8.109 -62.363 27.518 1.00 45.04 41 GLY C CA 1
ATOM 4909 C C . GLY C 1 41 ? 6.946 -61.442 27.202 1.00 44.38 41 GLY C C 1
ATOM 4910 O O . GLY C 1 41 ? 5.828 -61.653 27.679 1.00 44.62 41 GLY C O 1
ATOM 4911 N N . ARG C 1 42 ? 7.198 -60.414 26.402 1.00 42.65 42 ARG C N 1
ATOM 4912 C CA . ARG C 1 42 ? 6.137 -59.486 26.038 1.00 41.49 42 ARG C CA 1
ATOM 4913 C C . ARG C 1 42 ? 5.558 -59.897 24.694 1.00 39.57 42 ARG C C 1
ATOM 4914 O O . ARG C 1 42 ? 6.295 -60.285 23.788 1.00 40.48 42 ARG C O 1
ATOM 4922 N N . VAL C 1 43 ? 4.238 -59.823 24.566 1.00 38.98 43 VAL C N 1
ATOM 4923 C CA . VAL C 1 43 ? 3.584 -60.183 23.312 1.00 38.96 43 VAL C CA 1
ATOM 4924 C C . VAL C 1 43 ? 2.922 -58.937 22.726 1.00 38.56 43 VAL C C 1
ATOM 4925 O O . VAL C 1 43 ? 2.202 -58.216 23.422 1.00 38.78 43 VAL C O 1
ATOM 4929 N N . TYR C 1 44 ? 3.193 -58.686 21.448 1.00 37.51 44 TYR C N 1
ATOM 4930 C CA . TYR C 1 44 ? 2.677 -57.507 20.761 1.00 36.78 44 TYR C CA 1
ATOM 4931 C C . TYR C 1 44 ? 1.411 -57.765 19.946 1.00 35.45 44 TYR C C 1
ATOM 4932 O O . TYR C 1 44 ? 1.260 -58.811 19.304 1.00 34.16 44 TYR C O 1
ATOM 4941 N N . PHE C 1 45 ? 0.520 -56.777 19.967 1.00 34.20 45 PHE C N 1
ATOM 4942 C CA . PHE C 1 45 ? -0.749 -56.831 19.248 1.00 32.38 45 PHE C CA 1
ATOM 4943 C C . PHE C 1 45 ? -0.973 -55.532 18.490 1.00 30.52 45 PHE C C 1
ATOM 4944 O O . PHE C 1 45 ? -0.328 -54.521 18.768 1.00 29.14 45 PHE C O 1
ATOM 4952 N N . LYS C 1 46 ? -1.907 -55.571 17.543 1.00 29.99 46 LYS C N 1
ATOM 4953 C CA . LYS C 1 46 ? -2.292 -54.401 16.757 1.00 29.16 46 LYS C CA 1
ATOM 4954 C C . LYS C 1 46 ? -3.730 -54.601 16.268 1.00 28.32 46 LYS C C 1
ATOM 4955 O O . LYS C 1 46 ? -4.235 -55.727 16.250 1.00 29.41 46 LYS C O 1
ATOM 4961 N N . CYS C 1 47 ? -4.397 -53.516 15.893 1.00 27.25 47 CYS C N 1
ATOM 4962 C CA . CYS C 1 47 ? -5.758 -53.627 15.380 1.00 25.90 47 CYS C CA 1
ATOM 4963 C C . CYS C 1 47 ? -5.596 -54.090 13.939 1.00 25.80 47 CYS C C 1
ATOM 4964 O O . CYS C 1 47 ? -4.646 -53.684 13.267 1.00 24.60 47 CYS C O 1
ATOM 4967 N N . TRP C 1 48 ? -6.501 -54.945 13.465 1.00 24.21 48 TRP C N 1
ATOM 4968 C CA . TRP C 1 48 ? -6.382 -55.456 12.107 1.00 23.95 48 TRP C CA 1
ATOM 4969 C C . TRP C 1 48 ? -6.255 -54.375 11.045 1.00 24.76 48 TRP C C 1
ATOM 4970 O O . TRP C 1 48 ? -5.573 -54.584 10.041 1.00 24.51 48 TRP C O 1
ATOM 4981 N N . ASP C 1 49 ? -6.887 -53.221 11.264 1.00 24.07 49 ASP C N 1
ATOM 4982 C CA . ASP C 1 49 ? -6.857 -52.148 10.265 1.00 25.70 49 ASP C CA 1
ATOM 4983 C C . ASP C 1 49 ? -5.669 -51.180 10.324 1.00 24.24 49 ASP C C 1
ATOM 4984 O O . ASP C 1 49 ? -5.476 -50.403 9.393 1.00 24.74 49 ASP C O 1
ATOM 4989 N N . GLU C 1 50 ? -4.876 -51.212 11.393 1.00 23.02 50 GLU C N 1
ATOM 4990 C CA . GLU C 1 50 ? -3.720 -50.310 11.476 1.00 23.32 50 GLU C CA 1
ATOM 4991 C C . GLU C 1 50 ? -2.667 -50.881 10.556 1.00 23.15 50 GLU C C 1
ATOM 4992 O O . GLU C 1 50 ? -2.818 -52.002 10.086 1.00 21.30 50 GLU C O 1
ATOM 4998 N N . ARG C 1 51 ? -1.600 -50.128 10.306 1.00 22.98 51 ARG C N 1
ATOM 4999 C CA . ARG C 1 51 ? -0.551 -50.622 9.423 1.00 26.90 51 ARG C CA 1
ATOM 5000 C C . ARG C 1 51 ? 0.758 -50.939 10.140 1.00 26.58 51 ARG C C 1
ATOM 5001 O O . ARG C 1 51 ? 1.546 -51.761 9.665 1.00 26.44 51 ARG C O 1
ATOM 5009 N N . ASP C 1 52 ? 0.971 -50.310 11.292 1.00 27.23 52 ASP C N 1
ATOM 5010 C CA . ASP C 1 52 ? 2.196 -50.517 12.059 1.00 28.65 52 ASP C CA 1
ATOM 5011 C C . ASP C 1 52 ? 2.205 -51.792 12.902 1.00 30.36 52 ASP C C 1
ATOM 5012 O O . ASP C 1 52 ? 1.157 -52.274 13.339 1.00 31.04 52 ASP C O 1
ATOM 5017 N N . HIS C 1 53 ? 3.404 -52.332 13.120 1.00 30.78 53 HIS C N 1
ATOM 5018 C CA . HIS C 1 53 ? 3.605 -53.580 13.860 1.00 31.51 53 HIS C CA 1
ATOM 5019 C C . HIS C 1 53 ? 2.789 -53.825 15.127 1.00 30.95 53 HIS C C 1
ATOM 5020 O O . HIS C 1 53 ? 2.257 -54.922 15.323 1.00 33.87 53 HIS C O 1
ATOM 5027 N N . SER C 1 54 ? 2.687 -52.818 15.982 1.00 29.18 54 SER C N 1
ATOM 5028 C CA . SER C 1 54 ? 1.966 -52.980 17.236 1.00 28.36 54 SER C CA 1
ATOM 5029 C C . SER C 1 54 ? 1.407 -51.671 17.770 1.00 27.76 54 SER C C 1
ATOM 5030 O O . SER C 1 54 ? 1.892 -50.595 17.422 1.00 27.75 54 SER C O 1
ATOM 5033 N N . CYS C 1 55 ? 0.397 -51.788 18.634 1.00 27.75 55 CYS C N 1
ATOM 5034 C CA . CYS C 1 55 ? -0.253 -50.653 19.290 1.00 28.15 55 CYS C CA 1
ATOM 5035 C C . CYS C 1 55 ? -0.619 -51.062 20.732 1.00 28.00 55 CYS C C 1
ATOM 5036 O O . CYS C 1 55 ? -0.954 -50.227 21.570 1.00 27.34 55 CYS C O 1
ATOM 5039 N N . TYR C 1 56 ? -0.545 -52.359 21.012 1.00 28.81 56 TYR C N 1
ATOM 5040 C CA . TYR C 1 56 ? -0.866 -52.866 22.343 1.00 29.49 56 TYR C CA 1
ATOM 5041 C C . TYR C 1 56 ? 0.062 -54.025 22.691 1.00 30.39 56 TYR C C 1
ATOM 5042 O O . TYR C 1 56 ? 0.172 -55.002 21.935 1.00 31.27 56 TYR C O 1
ATOM 5051 N N . ILE C 1 57 ? 0.727 -53.917 23.837 1.00 31.91 57 ILE C N 1
ATOM 5052 C CA . ILE C 1 57 ? 1.653 -54.953 24.275 1.00 33.79 57 ILE C CA 1
ATOM 5053 C C . ILE C 1 57 ? 1.432 -55.299 25.745 1.00 33.43 57 ILE C C 1
ATOM 5054 O O . ILE C 1 57 ? 1.384 -54.415 26.601 1.00 33.46 57 ILE C O 1
ATOM 5059 N N . ILE C 1 58 ? 1.299 -56.589 26.035 1.00 33.76 58 ILE C N 1
ATOM 5060 C CA . ILE C 1 58 ? 1.083 -57.012 27.406 1.00 35.36 58 ILE C CA 1
ATOM 5061 C C . ILE C 1 58 ? 2.303 -57.708 27.985 1.00 36.71 58 ILE C C 1
ATOM 5062 O O . ILE C 1 58 ? 3.091 -58.330 27.262 1.00 34.97 58 ILE C O 1
ATOM 5067 N N . ARG C 1 59 ? 2.443 -57.587 29.300 1.00 37.82 59 ARG C N 1
ATOM 5068 C CA . ARG C 1 59 ? 3.559 -58.170 30.033 1.00 40.85 59 ARG C CA 1
ATOM 5069 C C . ARG C 1 59 ? 3.078 -58.694 31.388 1.00 42.45 59 ARG C C 1
ATOM 5070 O O . ARG C 1 59 ? 2.497 -57.942 32.177 1.00 43.40 59 ARG C O 1
ATOM 5078 N N . GLU C 1 60 ? 3.322 -59.976 31.656 1.00 43.91 60 GLU C N 1
ATOM 5079 C CA . GLU C 1 60 ? 2.900 -60.580 32.919 1.00 45.33 60 GLU C CA 1
ATOM 5080 C C . GLU C 1 60 ? 3.652 -59.942 34.072 1.00 46.02 60 GLU C C 1
ATOM 5081 O O . GLU C 1 60 ? 4.820 -60.246 34.304 1.00 47.78 60 GLU C O 1
ATOM 5087 N N . ALA C 1 61 ? 2.983 -59.052 34.795 1.00 45.93 61 ALA C N 1
ATOM 5088 C CA . ALA C 1 61 ? 3.622 -58.384 35.913 1.00 46.27 61 ALA C CA 1
ATOM 5089 C C . ALA C 1 61 ? 2.961 -58.749 37.229 1.00 46.74 61 ALA C C 1
ATOM 5090 O O . ALA C 1 61 ? 1.871 -59.320 37.264 1.00 46.47 61 ALA C O 1
ATOM 5092 N N . ASP C 1 62 ? 3.639 -58.410 38.317 1.00 47.14 62 ASP C N 1
ATOM 5093 C CA . ASP C 1 62 ? 3.138 -58.699 39.645 1.00 47.13 62 ASP C CA 1
ATOM 5094 C C . ASP C 1 62 ? 1.807 -57.983 39.888 1.00 45.88 62 ASP C C 1
ATOM 5095 O O . ASP C 1 62 ? 1.002 -58.417 40.715 1.00 45.40 62 ASP C O 1
ATOM 5100 N N . THR C 1 63 ? 1.576 -56.893 39.161 1.00 44.26 63 THR C N 1
ATOM 5101 C CA . THR C 1 63 ? 0.339 -56.123 39.299 1.00 43.49 63 THR C CA 1
ATOM 5102 C C . THR C 1 63 ? -0.190 -55.678 37.938 1.00 41.49 63 THR C C 1
ATOM 5103 O O . THR C 1 63 ? 0.494 -55.818 36.924 1.00 41.09 63 THR C O 1
ATOM 5107 N N . ALA C 1 64 ? -1.409 -55.144 37.922 1.00 38.96 64 ALA C N 1
ATOM 5108 C CA . ALA C 1 64 ? -2.026 -54.664 36.684 1.00 37.17 64 ALA C CA 1
ATOM 5109 C C . ALA C 1 64 ? -1.824 -53.154 36.507 1.00 35.49 64 ALA C C 1
ATOM 5110 O O . ALA C 1 64 ? -1.406 -52.456 37.433 1.00 32.21 64 ALA C O 1
ATOM 5112 N N . GLY C 1 65 ? -2.125 -52.655 35.312 1.00 35.03 65 GLY C N 1
ATOM 5113 C CA . GLY C 1 65 ? -1.973 -51.233 35.048 1.00 32.89 65 GLY C CA 1
ATOM 5114 C C . GLY C 1 65 ? -1.180 -50.955 33.791 1.00 32.16 65 GLY C C 1
ATOM 5115 O O . GLY C 1 65 ? -0.950 -51.852 32.985 1.00 32.92 65 GLY C O 1
ATOM 5116 N N . ILE C 1 66 ? -0.740 -49.713 33.627 1.00 32.12 66 ILE C N 1
ATOM 5117 C CA . ILE C 1 66 ? 0.026 -49.342 32.446 1.00 31.73 66 ILE C CA 1
ATOM 5118 C C . ILE C 1 66 ? 1.477 -48.981 32.753 1.00 31.65 66 ILE C C 1
ATOM 5119 O O . ILE C 1 66 ? 1.754 -48.268 33.712 1.00 31.96 66 ILE C O 1
ATOM 5124 N N . ASP C 1 67 ? 2.401 -49.486 31.941 1.00 32.62 67 ASP C N 1
ATOM 5125 C CA . ASP C 1 67 ? 3.811 -49.160 32.122 1.00 32.92 67 ASP C CA 1
ATOM 5126 C C . ASP C 1 67 ? 4.053 -47.816 31.445 1.00 32.14 67 ASP C C 1
ATOM 5127 O O . ASP C 1 67 ? 4.584 -46.885 32.047 1.00 32.18 67 ASP C O 1
ATOM 5132 N N . PHE C 1 68 ? 3.635 -47.713 30.189 1.00 31.62 68 PHE C N 1
ATOM 5133 C CA . PHE C 1 68 ? 3.824 -46.480 29.442 1.00 30.14 68 PHE C CA 1
ATOM 5134 C C . PHE C 1 68 ? 2.905 -46.374 28.229 1.00 29.86 68 PHE C C 1
ATOM 5135 O O . PHE C 1 68 ? 2.339 -47.368 27.771 1.00 29.90 68 PHE C O 1
ATOM 5143 N N . PHE C 1 69 ? 2.760 -45.155 27.724 1.00 29.10 69 PHE C N 1
ATOM 5144 C CA . PHE C 1 69 ? 1.909 -44.876 26.575 1.00 29.43 69 PHE C CA 1
ATOM 5145 C C . PHE C 1 69 ? 2.705 -44.053 25.566 1.00 28.01 69 PHE C C 1
ATOM 5146 O O . PHE C 1 69 ? 3.176 -42.963 25.885 1.00 27.32 69 PHE C O 1
ATOM 5154 N N . GLY C 1 70 ? 2.841 -44.568 24.350 1.00 25.69 70 GLY C N 1
ATOM 5155 C CA . GLY C 1 70 ? 3.610 -43.860 23.343 1.00 26.49 70 GLY C CA 1
ATOM 5156 C C . GLY C 1 70 ? 2.842 -43.225 22.197 1.00 26.00 70 GLY C C 1
ATOM 5157 O O . GLY C 1 70 ? 1.731 -43.635 21.874 1.00 25.74 70 GLY C O 1
ATOM 5158 N N . PHE C 1 71 ? 3.463 -42.223 21.582 1.00 25.60 71 PHE C N 1
ATOM 5159 C CA . PHE C 1 71 ? 2.879 -41.497 20.457 1.00 27.16 71 PHE C CA 1
ATOM 5160 C C . PHE C 1 71 ? 3.847 -41.480 19.276 1.00 28.79 71 PHE C C 1
ATOM 5161 O O . PHE C 1 71 ? 5.016 -41.122 19.433 1.00 28.12 71 PHE C O 1
ATOM 5169 N N . LYS C 1 72 ? 3.368 -41.845 18.090 1.00 29.37 72 LYS C N 1
ATOM 5170 C CA . LYS C 1 72 ? 4.242 -41.803 16.925 1.00 28.18 72 LYS C CA 1
ATOM 5171 C C . LYS C 1 72 ? 4.281 -40.362 16.433 1.00 26.76 72 LYS C C 1
ATOM 5172 O O . LYS C 1 72 ? 3.256 -39.678 16.462 1.00 26.44 72 LYS C O 1
ATOM 5178 N N . VAL C 1 73 ? 5.457 -39.887 16.017 1.00 24.34 73 VAL C N 1
ATOM 5179 C CA . VAL C 1 73 ? 5.585 -38.513 15.508 1.00 25.04 73 VAL C CA 1
ATOM 5180 C C . VAL C 1 73 ? 5.870 -38.569 14.003 1.00 24.97 73 VAL C C 1
ATOM 5181 O O . VAL C 1 73 ? 6.132 -39.643 13.464 1.00 24.90 73 VAL C O 1
ATOM 5185 N N . LEU C 1 74 ? 5.837 -37.426 13.329 1.00 25.99 74 LEU C N 1
ATOM 5186 C CA . LEU C 1 74 ? 6.045 -37.415 11.885 1.00 25.73 74 LEU C CA 1
ATOM 5187 C C . LEU C 1 74 ? 7.307 -38.134 11.410 1.00 28.10 74 LEU C C 1
ATOM 5188 O O . LEU C 1 74 ? 7.223 -39.062 10.590 1.00 28.50 74 LEU C O 1
ATOM 5193 N N . ASP C 1 75 ? 8.468 -37.717 11.911 1.00 27.72 75 ASP C N 1
ATOM 5194 C CA . ASP C 1 75 ? 9.743 -38.331 11.511 1.00 29.49 75 ASP C CA 1
ATOM 5195 C C . ASP C 1 75 ? 10.853 -38.161 12.556 1.00 29.24 75 ASP C C 1
ATOM 5196 O O . ASP C 1 75 ? 10.650 -37.542 13.604 1.00 25.68 75 ASP C O 1
ATOM 5201 N N . LYS C 1 76 ? 12.030 -38.710 12.256 1.00 29.99 76 LYS C N 1
ATOM 5202 C CA . LYS C 1 76 ? 13.165 -38.627 13.167 1.00 32.05 76 LYS C CA 1
ATOM 5203 C C . LYS C 1 76 ? 13.501 -37.174 13.486 1.00 30.23 76 LYS C C 1
ATOM 5204 O O . LYS C 1 76 ? 13.805 -36.842 14.627 1.00 30.50 76 LYS C O 1
ATOM 5210 N N . ALA C 1 77 ? 13.422 -36.307 12.482 1.00 30.34 77 ALA C N 1
ATOM 5211 C CA . ALA C 1 77 ? 13.702 -34.886 12.686 1.00 30.91 77 ALA C CA 1
ATOM 5212 C C . ALA C 1 77 ? 12.736 -34.298 13.715 1.00 30.59 77 ALA C C 1
ATOM 5213 O O . ALA C 1 77 ? 13.123 -33.490 14.559 1.00 31.55 77 ALA C O 1
ATOM 5215 N N . THR C 1 78 ? 11.473 -34.701 13.636 1.00 30.25 78 THR C N 1
ATOM 5216 C CA . THR C 1 78 ? 10.464 -34.209 14.564 1.00 30.10 78 THR C CA 1
ATOM 5217 C C . THR C 1 78 ? 10.774 -34.745 15.956 1.00 30.63 78 THR C C 1
ATOM 5218 O O . THR C 1 78 ? 10.695 -34.016 16.949 1.00 30.19 78 THR C O 1
ATOM 5222 N N . LEU C 1 79 ? 11.135 -36.026 16.011 1.00 30.60 79 LEU C N 1
ATOM 5223 C CA . LEU C 1 79 ? 11.459 -36.691 17.267 1.00 30.96 79 LEU C CA 1
ATOM 5224 C C . LEU C 1 79 ? 12.534 -35.908 18.021 1.00 32.23 79 LEU C C 1
ATOM 5225 O O . LEU C 1 79 ? 12.336 -35.522 19.175 1.00 31.10 79 LEU C O 1
ATOM 5230 N N . GLU C 1 80 ? 13.666 -35.672 17.360 1.00 33.12 80 GLU C N 1
ATOM 5231 C CA . GLU C 1 80 ? 14.770 -34.929 17.967 1.00 33.56 80 GLU C CA 1
ATOM 5232 C C . GLU C 1 80 ? 14.261 -33.568 18.421 1.00 32.66 80 GLU C C 1
ATOM 5233 O O . GLU C 1 80 ? 14.527 -33.119 19.534 1.00 33.27 80 GLU C O 1
ATOM 5239 N N . LYS C 1 81 ? 13.521 -32.920 17.533 1.00 33.65 81 LYS C N 1
ATOM 5240 C CA . LYS C 1 81 ? 12.954 -31.603 17.784 1.00 33.31 81 LYS C CA 1
ATOM 5241 C C . LYS C 1 81 ? 12.144 -31.582 19.088 1.00 34.29 81 LYS C C 1
ATOM 5242 O O . LYS C 1 81 ? 12.332 -30.705 19.937 1.00 34.75 81 LYS C O 1
ATOM 5248 N N . LEU C 1 82 ? 11.254 -32.556 19.254 1.00 33.67 82 LEU C N 1
ATOM 5249 C CA . LEU C 1 82 ? 10.434 -32.627 20.457 1.00 32.54 82 LEU C CA 1
ATOM 5250 C C . LEU C 1 82 ? 11.236 -32.986 21.710 1.00 32.43 82 LEU C C 1
ATOM 5251 O O . LEU C 1 82 ? 10.992 -32.435 22.785 1.00 30.56 82 LEU C O 1
ATOM 5256 N N . ASP C 1 83 ? 12.190 -33.902 21.580 1.00 33.64 83 ASP C N 1
ATOM 5257 C CA . ASP C 1 83 ? 13.024 -34.262 22.725 1.00 34.71 83 ASP C CA 1
ATOM 5258 C C . ASP C 1 83 ? 13.639 -32.955 23.246 1.00 35.21 83 ASP C C 1
ATOM 5259 O O . ASP C 1 83 ? 13.578 -32.668 24.439 1.00 35.35 83 ASP C O 1
ATOM 5264 N N . ALA C 1 84 ? 14.198 -32.147 22.342 1.00 35.43 84 ALA C N 1
ATOM 5265 C CA . ALA C 1 84 ? 14.828 -30.878 22.720 1.00 34.74 84 ALA C CA 1
ATOM 5266 C C . ALA C 1 84 ? 13.879 -29.895 23.395 1.00 35.30 84 ALA C C 1
ATOM 5267 O O . ALA C 1 84 ? 14.254 -29.223 24.357 1.00 33.83 84 ALA C O 1
ATOM 5269 N N . ASP C 1 85 ? 12.654 -29.805 22.886 1.00 35.95 85 ASP C N 1
ATOM 5270 C CA . ASP C 1 85 ? 11.664 -28.895 23.452 1.00 36.42 85 ASP C CA 1
ATOM 5271 C C . ASP C 1 85 ? 11.234 -29.364 24.837 1.00 35.00 85 ASP C C 1
ATOM 5272 O O . ASP C 1 85 ? 10.861 -28.559 25.686 1.00 34.30 85 ASP C O 1
ATOM 5277 N N . LEU C 1 86 ? 11.277 -30.674 25.059 1.00 35.25 86 LEU C N 1
ATOM 5278 C CA . LEU C 1 86 ? 10.901 -31.223 26.356 1.00 34.78 86 LEU C CA 1
ATOM 5279 C C . LEU C 1 86 ? 11.979 -30.873 27.379 1.00 35.57 86 LEU C C 1
ATOM 5280 O O . LEU C 1 86 ? 11.680 -30.543 28.528 1.00 34.09 86 LEU C O 1
ATOM 5285 N N . GLN C 1 87 ? 13.236 -30.934 26.960 1.00 35.62 87 GLN C N 1
ATOM 5286 C CA . GLN C 1 87 ? 14.319 -30.609 27.878 1.00 36.09 87 GLN C CA 1
ATOM 5287 C C . GLN C 1 87 ? 14.377 -29.107 28.129 1.00 36.09 87 GLN C C 1
ATOM 5288 O O . GLN C 1 87 ? 14.586 -28.678 29.258 1.00 36.43 87 GLN C O 1
ATOM 5294 N N . ALA C 1 88 ? 14.182 -28.308 27.084 1.00 36.38 88 ALA C N 1
ATOM 5295 C CA . ALA C 1 88 ? 14.210 -26.853 27.239 1.00 37.03 88 ALA C CA 1
ATOM 5296 C C . ALA C 1 88 ? 13.112 -26.434 28.210 1.00 36.73 88 ALA C C 1
ATOM 5297 O O . ALA C 1 88 ? 13.259 -25.457 28.949 1.00 38.13 88 ALA C O 1
ATOM 5299 N N . TYR C 1 89 ? 12.014 -27.190 28.197 1.00 35.01 89 TYR C N 1
ATOM 5300 C CA . TYR C 1 89 ? 10.858 -26.938 29.055 1.00 34.02 89 TYR C CA 1
ATOM 5301 C C . TYR C 1 89 ? 11.212 -27.273 30.495 1.00 34.23 89 TYR C C 1
ATOM 5302 O O . TYR C 1 89 ? 10.609 -26.748 31.429 1.00 33.42 89 TYR C O 1
ATOM 5311 N N . GLY C 1 90 ? 12.181 -28.166 30.667 1.00 34.65 90 GLY C N 1
ATOM 5312 C CA . GLY C 1 90 ? 12.595 -28.546 32.007 1.00 37.23 90 GLY C CA 1
ATOM 5313 C C . GLY C 1 90 ? 12.358 -30.004 32.368 1.00 37.95 90 GLY C C 1
ATOM 5314 O O . GLY C 1 90 ? 12.663 -30.428 33.485 1.00 38.30 90 GLY C O 1
ATOM 5315 N N . LEU C 1 91 ? 11.816 -30.776 31.431 1.00 37.98 91 LEU C N 1
ATOM 5316 C CA . LEU C 1 91 ? 11.545 -32.183 31.677 1.00 39.00 91 LEU C CA 1
ATOM 5317 C C . LEU C 1 91 ? 12.772 -33.022 31.364 1.00 40.09 91 LEU C C 1
ATOM 5318 O O . LEU C 1 91 ? 13.512 -32.738 30.419 1.00 40.70 91 LEU C O 1
ATOM 5323 N N . THR C 1 92 ? 12.999 -34.052 32.170 1.00 40.50 92 THR C N 1
ATOM 5324 C CA . THR C 1 92 ? 14.133 -34.931 31.943 1.00 41.74 92 THR C CA 1
ATOM 5325 C C . THR C 1 92 ? 13.668 -36.034 31.004 1.00 41.89 92 THR C C 1
ATOM 5326 O O . THR C 1 92 ? 12.614 -36.637 31.221 1.00 42.29 92 THR C O 1
ATOM 5330 N N . THR C 1 93 ? 14.448 -36.293 29.959 1.00 40.79 93 THR C N 1
ATOM 5331 C CA . THR C 1 93 ? 14.090 -37.315 28.990 1.00 39.90 93 THR C CA 1
ATOM 5332 C C . THR C 1 93 ? 15.062 -38.486 28.965 1.00 40.23 93 THR C C 1
ATOM 5333 O O . THR C 1 93 ? 16.252 -38.337 29.258 1.00 39.59 93 THR C O 1
ATOM 5337 N N . THR C 1 94 ? 14.536 -39.650 28.603 1.00 40.55 94 THR C N 1
ATOM 5338 C CA . THR C 1 94 ? 15.321 -40.872 28.516 1.00 42.76 94 THR C CA 1
ATOM 5339 C C . THR C 1 94 ? 15.213 -41.393 27.090 1.00 43.57 94 THR C C 1
ATOM 5340 O O . THR C 1 94 ? 14.112 -41.549 26.563 1.00 43.28 94 THR C O 1
ATOM 5344 N N . ARG C 1 95 ? 16.346 -41.664 26.455 1.00 43.79 95 ARG C N 1
ATOM 5345 C CA . ARG C 1 95 ? 16.304 -42.164 25.090 1.00 44.34 95 ARG C CA 1
ATOM 5346 C C . ARG C 1 95 ? 16.448 -43.684 25.044 1.00 43.63 95 ARG C C 1
ATOM 5347 O O . ARG C 1 95 ? 17.553 -44.212 25.159 1.00 44.10 95 ARG C O 1
ATOM 5355 N N . ILE C 1 96 ? 15.326 -44.387 24.900 1.00 42.55 96 ILE C N 1
ATOM 5356 C CA . ILE C 1 96 ? 15.344 -45.847 24.815 1.00 40.62 96 ILE C CA 1
ATOM 5357 C C . ILE C 1 96 ? 15.861 -46.229 23.431 1.00 41.00 96 ILE C C 1
ATOM 5358 O O . ILE C 1 96 ? 15.324 -45.781 22.413 1.00 41.20 96 ILE C O 1
ATOM 5363 N N . PRO C 1 97 ? 16.903 -47.072 23.372 1.00 40.07 97 PRO C N 1
ATOM 5364 C CA . PRO C 1 97 ? 17.485 -47.502 22.097 1.00 39.72 97 PRO C CA 1
ATOM 5365 C C . PRO C 1 97 ? 16.569 -48.301 21.172 1.00 39.32 97 PRO C C 1
ATOM 5366 O O . PRO C 1 97 ? 15.659 -49.004 21.616 1.00 38.80 97 PRO C O 1
ATOM 5370 N N . ALA C 1 98 ? 16.832 -48.188 19.875 1.00 38.84 98 ALA C N 1
ATOM 5371 C CA . ALA C 1 98 ? 16.053 -48.891 18.871 1.00 38.58 98 ALA C CA 1
ATOM 5372 C C . ALA C 1 98 ? 16.271 -50.386 19.007 1.00 39.29 98 ALA C C 1
ATOM 5373 O O . ALA C 1 98 ? 17.402 -50.849 19.165 1.00 39.24 98 ALA C O 1
ATOM 5375 N N . GLY C 1 99 ? 15.181 -51.138 18.942 1.00 38.46 99 GLY C N 1
ATOM 5376 C CA . GLY C 1 99 ? 15.276 -52.574 19.066 1.00 39.00 99 GLY C CA 1
ATOM 5377 C C . GLY C 1 99 ? 14.822 -53.063 20.428 1.00 38.71 99 GLY C C 1
ATOM 5378 O O . GLY C 1 99 ? 14.428 -54.216 20.559 1.00 38.93 99 GLY C O 1
ATOM 5379 N N . GLU C 1 100 ? 14.870 -52.199 21.444 1.00 39.40 100 GLU C N 1
ATOM 5380 C CA . GLU C 1 100 ? 14.459 -52.603 22.789 1.00 39.09 100 GLU C CA 1
ATOM 5381 C C . GLU C 1 100 ? 13.069 -53.218 22.679 1.00 39.81 100 GLU C C 1
ATOM 5382 O O . GLU C 1 100 ? 12.759 -54.205 23.350 1.00 40.17 100 GLU C O 1
ATOM 5388 N N . MET C 1 101 ? 12.248 -52.619 21.817 1.00 39.75 101 MET C N 1
ATOM 5389 C CA . MET C 1 101 ? 10.895 -53.087 21.530 1.00 38.92 101 MET C CA 1
ATOM 5390 C C . MET C 1 101 ? 10.952 -53.683 20.123 1.00 39.05 101 MET C C 1
ATOM 5391 O O . MET C 1 101 ? 11.600 -53.128 19.233 1.00 38.65 101 MET C O 1
ATOM 5396 N N . LEU C 1 102 ? 10.283 -54.814 19.929 1.00 39.33 102 LEU C N 1
ATOM 5397 C CA . LEU C 1 102 ? 10.261 -55.482 18.632 1.00 38.87 102 LEU C CA 1
ATOM 5398 C C . LEU C 1 102 ? 9.834 -54.547 17.502 1.00 38.79 102 LEU C C 1
ATOM 5399 O O . LEU C 1 102 ? 8.894 -53.758 17.645 1.00 39.03 102 LEU C O 1
ATOM 5404 N N . GLU C 1 103 ? 10.548 -54.648 16.385 1.00 38.54 103 GLU C N 1
ATOM 5405 C CA . GLU C 1 103 ? 10.285 -53.857 15.188 1.00 37.66 103 GLU C CA 1
ATOM 5406 C C . GLU C 1 103 ? 10.130 -52.362 15.436 1.00 36.62 103 GLU C C 1
ATOM 5407 O O . GLU C 1 103 ? 9.611 -51.638 14.583 1.00 36.22 103 GLU C O 1
ATOM 5413 N N . THR C 1 104 ? 10.609 -51.902 16.590 1.00 35.09 104 THR C N 1
ATOM 5414 C CA . THR C 1 104 ? 10.514 -50.494 16.957 1.00 35.12 104 THR C CA 1
ATOM 5415 C C . THR C 1 104 ? 11.843 -49.740 16.996 1.00 37.35 104 THR C C 1
ATOM 5416 O O . THR C 1 104 ? 12.896 -50.299 17.340 1.00 36.82 104 THR C O 1
ATOM 5420 N N . GLY C 1 105 ? 11.769 -48.455 16.654 1.00 37.36 105 GLY C N 1
ATOM 5421 C CA . GLY C 1 105 ? 12.940 -47.606 16.652 1.00 37.65 105 GLY C CA 1
ATOM 5422 C C . GLY C 1 105 ? 13.130 -47.006 18.023 1.00 38.13 105 GLY C C 1
ATOM 5423 O O . GLY C 1 105 ? 12.343 -47.251 18.936 1.00 37.70 105 GLY C O 1
ATOM 5424 N N . GLU C 1 106 ? 14.179 -46.219 18.183 1.00 38.61 106 GLU C N 1
ATOM 5425 C CA . GLU C 1 106 ? 14.431 -45.614 19.469 1.00 39.24 106 GLU C CA 1
ATOM 5426 C C . GLU C 1 106 ? 13.306 -44.636 19.761 1.00 38.19 106 GLU C C 1
ATOM 5427 O O . GLU C 1 106 ? 12.725 -44.056 18.844 1.00 37.25 106 GLU C O 1
ATOM 5433 N N . ARG C 1 107 ? 13.007 -44.467 21.045 1.00 37.60 107 ARG C N 1
ATOM 5434 C CA . ARG C 1 107 ? 11.936 -43.584 21.482 1.00 37.68 107 ARG C CA 1
ATOM 5435 C C . ARG C 1 107 ? 12.369 -42.702 22.647 1.00 37.13 107 ARG C C 1
ATOM 5436 O O . ARG C 1 107 ? 13.239 -43.074 23.436 1.00 37.76 107 ARG C O 1
ATOM 5444 N N . VAL C 1 108 ? 11.745 -41.536 22.754 1.00 35.77 108 VAL C N 1
ATOM 5445 C CA . VAL C 1 108 ? 12.045 -40.591 23.820 1.00 34.88 108 VAL C CA 1
ATOM 5446 C C . VAL C 1 108 ? 10.988 -40.782 24.899 1.00 36.18 108 VAL C C 1
ATOM 5447 O O . VAL C 1 108 ? 9.796 -40.660 24.619 1.00 34.51 108 VAL C O 1
ATOM 5451 N N . ARG C 1 109 ? 11.416 -41.099 26.121 1.00 35.43 109 ARG C N 1
ATOM 5452 C CA . ARG C 1 109 ? 10.472 -41.303 27.213 1.00 36.65 109 ARG C CA 1
ATOM 5453 C C . ARG C 1 109 ? 10.690 -40.309 28.342 1.00 36.57 109 ARG C C 1
ATOM 5454 O O . ARG C 1 109 ? 11.823 -39.989 28.686 1.00 35.84 109 ARG C O 1
ATOM 5462 N N . PHE C 1 110 ? 9.594 -39.813 28.904 1.00 37.21 110 PHE C N 1
ATOM 5463 C CA . PHE C 1 110 ? 9.672 -38.861 29.999 1.00 38.06 110 PHE C CA 1
ATOM 5464 C C . PHE C 1 110 ? 8.508 -39.108 30.952 1.00 39.25 110 PHE C C 1
ATOM 5465 O O . PHE C 1 110 ? 7.572 -39.842 30.621 1.00 39.22 110 PHE C O 1
ATOM 5473 N N . GLU C 1 111 ? 8.573 -38.515 32.140 1.00 39.06 111 GLU C N 1
ATOM 5474 C CA . GLU C 1 111 ? 7.515 -38.696 33.126 1.00 39.36 111 GLU C CA 1
ATOM 5475 C C . GLU C 1 111 ? 6.749 -37.393 33.308 1.00 39.45 111 GLU C C 1
ATOM 5476 O O . GLU C 1 111 ? 7.342 -36.310 33.372 1.00 39.34 111 GLU C O 1
ATOM 5482 N N . LEU C 1 112 ? 5.427 -37.502 33.376 1.00 37.26 112 LEU C N 1
ATOM 5483 C CA . LEU C 1 112 ? 4.575 -36.336 33.556 1.00 37.22 112 LEU C CA 1
ATOM 5484 C C . LEU C 1 112 ? 4.333 -36.103 35.042 1.00 37.16 112 LEU C C 1
ATOM 5485 O O . LEU C 1 112 ? 4.592 -36.981 35.871 1.00 36.04 112 LEU C O 1
ATOM 5490 N N . PRO C 1 113 ? 3.830 -34.912 35.395 1.00 37.19 113 PRO C N 1
ATOM 5491 C CA . PRO C 1 113 ? 3.539 -34.549 36.785 1.00 37.66 113 PRO C CA 1
ATOM 5492 C C . PRO C 1 113 ? 2.523 -35.514 37.389 1.00 38.96 113 PRO C C 1
ATOM 5493 O O . PRO C 1 113 ? 2.487 -35.722 38.608 1.00 38.92 113 PRO C O 1
ATOM 5497 N N . SER C 1 114 ? 1.699 -36.094 36.519 1.00 38.04 114 SER C N 1
ATOM 5498 C CA . SER C 1 114 ? 0.664 -37.036 36.926 1.00 37.50 114 SER C CA 1
ATOM 5499 C C . SER C 1 114 ? 1.242 -38.414 37.227 1.00 37.49 114 SER C C 1
ATOM 5500 O O . SER C 1 114 ? 0.517 -39.331 37.620 1.00 37.89 114 SER C O 1
ATOM 5503 N N . GLY C 1 115 ? 2.548 -38.560 37.022 1.00 36.59 115 GLY C N 1
ATOM 5504 C CA . GLY C 1 115 ? 3.204 -39.823 37.300 1.00 36.56 115 GLY C CA 1
ATOM 5505 C C . GLY C 1 115 ? 3.284 -40.806 36.148 1.00 36.77 115 GLY C C 1
ATOM 5506 O O . GLY C 1 115 ? 4.019 -41.790 36.239 1.00 36.03 115 GLY C O 1
ATOM 5507 N N . HIS C 1 116 ? 2.549 -40.546 35.065 1.00 36.22 116 HIS C N 1
ATOM 5508 C CA . HIS C 1 116 ? 2.542 -41.447 33.910 1.00 34.97 116 HIS C CA 1
ATOM 5509 C C . HIS C 1 116 ? 3.718 -41.250 32.975 1.00 34.60 116 HIS C C 1
ATOM 5510 O O . HIS C 1 116 ? 4.114 -40.120 32.694 1.00 35.16 116 HIS C O 1
ATOM 5517 N N . LEU C 1 117 ? 4.259 -42.360 32.486 1.00 33.30 117 LEU C N 1
ATOM 5518 C CA . LEU C 1 117 ? 5.383 -42.321 31.562 1.00 33.95 117 LEU C CA 1
ATOM 5519 C C . LEU C 1 117 ? 4.861 -42.221 30.131 1.00 34.01 117 LEU C C 1
ATOM 5520 O O . LEU C 1 117 ? 4.002 -42.996 29.722 1.00 34.51 117 LEU C O 1
ATOM 5525 N N . ILE C 1 118 ? 5.388 -41.265 29.376 1.00 33.64 118 ILE C N 1
ATOM 5526 C CA . ILE C 1 118 ? 4.979 -41.058 27.993 1.00 31.52 118 ILE C CA 1
ATOM 5527 C C . ILE C 1 118 ? 6.152 -41.358 27.066 1.00 30.85 118 ILE C C 1
ATOM 5528 O O . ILE C 1 118 ? 7.306 -41.128 27.418 1.00 30.64 118 ILE C O 1
ATOM 5533 N N . GLU C 1 119 ? 5.853 -41.881 25.885 1.00 30.38 119 GLU C N 1
ATOM 5534 C CA . GLU C 1 119 ? 6.890 -42.201 24.916 1.00 30.94 119 GLU C CA 1
ATOM 5535 C C . GLU C 1 119 ? 6.603 -41.539 23.574 1.00 30.79 119 GLU C C 1
ATOM 5536 O O . GLU C 1 119 ? 5.450 -41.350 23.205 1.00 32.00 119 GLU C O 1
ATOM 5542 N N . LEU C 1 120 ? 7.665 -41.186 22.860 1.00 30.36 120 LEU C N 1
ATOM 5543 C CA . LEU C 1 120 ? 7.563 -40.566 21.541 1.00 30.01 120 LEU C CA 1
ATOM 5544 C C . LEU C 1 120 ? 8.548 -41.297 20.632 1.00 31.65 120 LEU C C 1
ATOM 5545 O O . LEU C 1 120 ? 9.723 -41.439 20.975 1.00 31.80 120 LEU C O 1
ATOM 5550 N N . TYR C 1 121 ? 8.070 -41.788 19.492 1.00 30.67 121 TYR C N 1
ATOM 5551 C CA . TYR C 1 121 ? 8.939 -42.484 18.557 1.00 31.14 121 TYR C CA 1
ATOM 5552 C C . TYR C 1 121 ? 8.537 -42.133 17.143 1.00 31.34 121 TYR C C 1
ATOM 5553 O O . TYR C 1 121 ? 7.400 -41.735 16.896 1.00 30.45 121 TYR C O 1
ATOM 5562 N N . ALA C 1 122 ? 9.470 -42.298 16.213 1.00 31.67 122 ALA C N 1
ATOM 5563 C CA . ALA C 1 122 ? 9.199 -41.997 14.813 1.00 32.61 122 ALA C CA 1
ATOM 5564 C C . ALA C 1 122 ? 9.281 -43.242 13.953 1.00 32.44 122 ALA C C 1
ATOM 5565 O O . ALA C 1 122 ? 8.864 -43.234 12.794 1.00 32.98 122 ALA C O 1
ATOM 5567 N N . GLU C 1 123 ? 9.808 -44.321 14.514 1.00 33.58 123 GLU C N 1
ATOM 5568 C CA . GLU C 1 123 ? 9.955 -45.537 13.736 1.00 35.20 123 GLU C CA 1
ATOM 5569 C C . GLU C 1 123 ? 9.292 -46.776 14.315 1.00 34.06 123 GLU C C 1
ATOM 5570 O O . GLU C 1 123 ? 9.304 -47.017 15.525 1.00 33.31 123 GLU C O 1
ATOM 5576 N N . LYS C 1 124 ? 8.705 -47.554 13.414 1.00 33.69 124 LYS C N 1
ATOM 5577 C CA . LYS C 1 124 ? 8.028 -48.796 13.747 1.00 32.55 124 LYS C CA 1
ATOM 5578 C C . LYS C 1 124 ? 7.632 -49.444 12.432 1.00 33.09 124 LYS C C 1
ATOM 5579 O O . LYS C 1 124 ? 6.907 -48.857 11.624 1.00 34.57 124 LYS C O 1
ATOM 5585 N N . THR C 1 125 ? 8.119 -50.657 12.223 1.00 32.47 125 THR C N 1
ATOM 5586 C CA . THR C 1 125 ? 7.857 -51.399 11.001 1.00 33.84 125 THR C CA 1
ATOM 5587 C C . THR C 1 125 ? 6.394 -51.431 10.574 1.00 33.60 125 THR C C 1
ATOM 5588 O O . THR C 1 125 ? 5.501 -51.660 11.389 1.00 33.47 125 THR C O 1
ATOM 5592 N N . CYS C 1 126 ? 6.169 -51.192 9.285 1.00 33.58 126 CYS C N 1
ATOM 5593 C CA . CYS C 1 126 ? 4.839 -51.213 8.691 1.00 34.32 126 CYS C CA 1
ATOM 5594 C C . CYS C 1 126 ? 4.576 -52.616 8.168 1.00 33.79 126 CYS C C 1
ATOM 5595 O O . CYS C 1 126 ? 5.244 -53.061 7.231 1.00 35.82 126 CYS C O 1
ATOM 5598 N N . VAL C 1 127 ? 3.608 -53.307 8.767 1.00 32.88 127 VAL C N 1
ATOM 5599 C CA . VAL C 1 127 ? 3.274 -54.673 8.362 1.00 32.45 127 VAL C CA 1
ATOM 5600 C C . VAL C 1 127 ? 2.040 -54.719 7.465 1.00 31.10 127 VAL C C 1
ATOM 5601 O O . VAL C 1 127 ? 1.788 -55.730 6.802 1.00 32.42 127 VAL C O 1
ATOM 5605 N N . GLY C 1 128 ? 1.280 -53.622 7.440 1.00 28.78 128 GLY C N 1
ATOM 5606 C CA . GLY C 1 128 ? 0.075 -53.564 6.627 1.00 26.75 128 GLY C CA 1
ATOM 5607 C C . GLY C 1 128 ? -1.137 -54.017 7.425 1.00 26.72 128 GLY C C 1
ATOM 5608 O O . GLY C 1 128 ? -0.981 -54.451 8.562 1.00 25.08 128 GLY C O 1
ATOM 5609 N N . ASN C 1 129 ? -2.331 -53.919 6.837 1.00 24.25 129 ASN C N 1
ATOM 5610 C CA . ASN C 1 129 ? -3.572 -54.313 7.511 1.00 25.87 129 ASN C CA 1
ATOM 5611 C C . ASN C 1 129 ? -4.139 -55.658 7.032 1.00 25.82 129 ASN C C 1
ATOM 5612 O O . ASN C 1 129 ? -5.339 -55.912 7.157 1.00 24.75 129 ASN C O 1
ATOM 5617 N N . GLY C 1 130 ? -3.283 -56.509 6.479 1.00 25.67 130 GLY C N 1
ATOM 5618 C CA . GLY C 1 130 ? -3.740 -57.814 6.024 1.00 26.27 130 GLY C CA 1
ATOM 5619 C C . GLY C 1 130 ? -4.500 -57.798 4.712 1.00 25.84 130 GLY C C 1
ATOM 5620 O O . GLY C 1 130 ? -4.846 -58.854 4.189 1.00 27.19 130 GLY C O 1
ATOM 5621 N N . ILE C 1 131 ? -4.761 -56.603 4.187 1.00 25.16 131 ILE C N 1
ATOM 5622 C CA . ILE C 1 131 ? -5.483 -56.438 2.933 1.00 24.56 131 ILE C CA 1
ATOM 5623 C C . ILE C 1 131 ? -4.527 -55.999 1.834 1.00 23.42 131 ILE C C 1
ATOM 5624 O O . ILE C 1 131 ? -3.609 -55.236 2.086 1.00 24.07 131 ILE C O 1
ATOM 5629 N N . SER C 1 132 ? -4.749 -56.473 0.616 1.00 22.88 132 SER C N 1
ATOM 5630 C CA . SER C 1 132 ? -3.872 -56.128 -0.495 1.00 25.52 132 SER C CA 1
ATOM 5631 C C . SER C 1 132 ? -3.630 -54.633 -0.675 1.00 27.71 132 SER C C 1
ATOM 5632 O O . SER C 1 132 ? -4.454 -53.801 -0.281 1.00 26.26 132 SER C O 1
ATOM 5635 N N . GLU C 1 133 ? -2.489 -54.293 -1.271 1.00 28.62 133 GLU C N 1
ATOM 5636 C CA . GLU C 1 133 ? -2.154 -52.895 -1.533 1.00 28.99 133 GLU C CA 1
ATOM 5637 C C . GLU C 1 133 ? -2.678 -52.496 -2.908 1.00 28.72 133 GLU C C 1
ATOM 5638 O O . GLU C 1 133 ? -2.568 -51.341 -3.309 1.00 28.62 133 GLU C O 1
ATOM 5644 N N . VAL C 1 134 ? -3.238 -53.458 -3.636 1.00 28.80 134 VAL C N 1
ATOM 5645 C CA . VAL C 1 134 ? -3.799 -53.182 -4.952 1.00 28.11 134 VAL C CA 1
ATOM 5646 C C . VAL C 1 134 ? -5.240 -53.690 -5.003 1.00 27.97 134 VAL C C 1
ATOM 5647 O O . VAL C 1 134 ? -5.513 -54.845 -4.673 1.00 27.83 134 VAL C O 1
ATOM 5651 N N . ASN C 1 135 ? -6.159 -52.814 -5.395 1.00 26.56 135 ASN C N 1
ATOM 5652 C CA . ASN C 1 135 ? -7.576 -53.168 -5.444 1.00 28.20 135 ASN C CA 1
ATOM 5653 C C . ASN C 1 135 ? -8.020 -53.748 -4.105 1.00 27.82 135 ASN C C 1
ATOM 5654 O O . ASN C 1 135 ? -8.653 -54.793 -4.057 1.00 27.89 135 ASN C O 1
ATOM 5659 N N . PRO C 1 136 ? -7.706 -53.064 -3.001 1.00 29.14 136 PRO C N 1
ATOM 5660 C CA . PRO C 1 136 ? -8.071 -53.528 -1.661 1.00 30.57 136 PRO C CA 1
ATOM 5661 C C . PRO C 1 136 ? -9.567 -53.609 -1.407 1.00 33.11 136 PRO C C 1
ATOM 5662 O O . PRO C 1 136 ? -10.337 -52.782 -1.903 1.00 33.00 136 PRO C O 1
ATOM 5666 N N . ALA C 1 137 ? -9.971 -54.604 -0.623 1.00 34.12 137 ALA C N 1
ATOM 5667 C CA . ALA C 1 137 ? -11.376 -54.767 -0.264 1.00 34.84 137 ALA C CA 1
ATOM 5668 C C . ALA C 1 137 ? -11.643 -53.851 0.931 1.00 35.33 137 ALA C C 1
ATOM 5669 O O . ALA C 1 137 ? -10.706 -53.343 1.556 1.00 34.32 137 ALA C O 1
ATOM 5671 N N . PRO C 1 138 ? -12.925 -53.609 1.253 1.00 35.89 138 PRO C N 1
ATOM 5672 C CA . PRO C 1 138 ? -13.279 -52.744 2.387 1.00 35.23 138 PRO C CA 1
ATOM 5673 C C . PRO C 1 138 ? -12.872 -53.359 3.733 1.00 34.19 138 PRO C C 1
ATOM 5674 O O . PRO C 1 138 ? -12.618 -52.649 4.707 1.00 33.94 138 PRO C O 1
ATOM 5678 N N . TRP C 1 139 ? -12.812 -54.688 3.771 1.00 34.01 139 TRP C N 1
ATOM 5679 C CA . TRP C 1 139 ? -12.435 -55.423 4.979 1.00 33.74 139 TRP C CA 1
ATOM 5680 C C . TRP C 1 139 ? -12.230 -56.904 4.653 1.00 34.14 139 TRP C C 1
ATOM 5681 O O . TRP C 1 139 ? -12.304 -57.314 3.491 1.00 35.79 139 TRP C O 1
ATOM 5692 N N . ASN C 1 140 ? -11.980 -57.707 5.682 1.00 32.72 140 ASN C N 1
ATOM 5693 C CA . ASN C 1 140 ? -11.771 -59.139 5.498 1.00 30.72 140 ASN C CA 1
ATOM 5694 C C . ASN C 1 140 ? -12.195 -59.872 6.767 1.00 29.82 140 ASN C C 1
ATOM 5695 O O . ASN C 1 140 ? -12.741 -59.260 7.688 1.00 30.77 140 ASN C O 1
ATOM 5700 N N . ALA C 1 141 ? -11.939 -61.177 6.816 1.00 28.54 141 ALA C N 1
ATOM 5701 C CA . ALA C 1 141 ? -12.306 -61.996 7.966 1.00 26.24 141 ALA C CA 1
ATOM 5702 C C . ALA C 1 141 ? -11.791 -61.437 9.286 1.00 25.94 141 ALA C C 1
ATOM 5703 O O . ALA C 1 141 ? -12.393 -61.657 10.331 1.00 24.22 141 ALA C O 1
ATOM 5705 N N . GLN C 1 142 ? -10.678 -60.716 9.239 1.00 24.93 142 GLN C N 1
ATOM 5706 C CA . GLN C 1 142 ? -10.112 -60.137 10.447 1.00 27.81 142 GLN C CA 1
ATOM 5707 C C . GLN C 1 142 ? -11.151 -59.290 11.184 1.00 27.24 142 GLN C C 1
ATOM 5708 O O . GLN C 1 142 ? -11.191 -59.292 12.413 1.00 26.61 142 GLN C O 1
ATOM 5714 N N . ARG C 1 143 ? -11.991 -58.591 10.425 1.00 26.99 143 ARG C N 1
ATOM 5715 C CA . ARG C 1 143 ? -13.024 -57.713 10.979 1.00 30.15 143 ARG C CA 1
ATOM 5716 C C . ARG C 1 143 ? -14.071 -58.458 11.797 1.00 30.54 143 ARG C C 1
ATOM 5717 O O . ARG C 1 143 ? -14.792 -57.864 12.599 1.00 29.73 143 ARG C O 1
ATOM 5725 N N . GLU C 1 144 ? -14.155 -59.763 11.599 1.00 30.59 144 GLU C N 1
ATOM 5726 C CA . GLU C 1 144 ? -15.150 -60.549 12.305 1.00 32.21 144 GLU C CA 1
ATOM 5727 C C . GLU C 1 144 ? -14.557 -61.438 13.381 1.00 31.25 144 GLU C C 1
ATOM 5728 O O . GLU C 1 144 ? -15.269 -62.219 14.008 1.00 30.09 144 GLU C O 1
ATOM 5734 N N . HIS C 1 145 ? -13.251 -61.322 13.593 1.00 30.03 145 HIS C N 1
ATOM 5735 C CA . HIS C 1 145 ? -12.583 -62.129 14.604 1.00 27.90 145 HIS C CA 1
ATOM 5736 C C . HIS C 1 145 ? -12.697 -61.400 15.928 1.00 26.75 145 HIS C C 1
ATOM 5737 O O . HIS C 1 145 ? -11.972 -60.434 16.184 1.00 26.15 145 HIS C O 1
ATOM 5744 N N . GLY C 1 146 ? -13.610 -61.864 16.773 1.00 25.62 146 GLY C N 1
ATOM 5745 C CA . GLY C 1 146 ? -13.812 -61.201 18.045 1.00 24.86 146 GLY C CA 1
ATOM 5746 C C . GLY C 1 146 ? -14.341 -59.808 17.763 1.00 24.39 146 GLY C C 1
ATOM 5747 O O . GLY C 1 146 ? -14.837 -59.544 16.671 1.00 23.20 146 GLY C O 1
ATOM 5748 N N . ILE C 1 147 ? -14.238 -58.916 18.738 1.00 24.65 147 ILE C N 1
ATOM 5749 C CA . ILE C 1 147 ? -14.719 -57.546 18.578 1.00 25.23 147 ILE C CA 1
ATOM 5750 C C . ILE C 1 147 ? -14.003 -56.878 17.399 1.00 23.55 147 ILE C C 1
ATOM 5751 O O . ILE C 1 147 ? -14.624 -56.178 16.590 1.00 25.42 147 ILE C O 1
ATOM 5756 N N . ALA C 1 148 ? -12.696 -57.105 17.326 1.00 22.45 148 ALA C N 1
ATOM 5757 C CA . ALA C 1 148 ? -11.831 -56.602 16.259 1.00 22.76 148 ALA C CA 1
ATOM 5758 C C . ALA C 1 148 ? -11.895 -55.095 16.005 1.00 22.02 148 ALA C C 1
ATOM 5759 O O . ALA C 1 148 ? -12.358 -54.656 14.961 1.00 20.72 148 ALA C O 1
ATOM 5761 N N . PRO C 1 149 ? -11.386 -54.286 16.941 1.00 22.59 149 PRO C N 1
ATOM 5762 C CA . PRO C 1 149 ? -11.426 -52.833 16.742 1.00 21.50 149 PRO C CA 1
ATOM 5763 C C . PRO C 1 149 ? -10.533 -52.376 15.588 1.00 22.30 149 PRO C C 1
ATOM 5764 O O . PRO C 1 149 ? -9.700 -53.146 15.101 1.00 21.24 149 PRO C O 1
ATOM 5768 N N . ILE C 1 150 ? -10.709 -51.120 15.177 1.00 22.60 150 ILE C N 1
ATOM 5769 C CA . ILE C 1 150 ? -9.981 -50.526 14.056 1.00 24.76 150 ILE C CA 1
ATOM 5770 C C . ILE C 1 150 ? -8.675 -49.794 14.383 1.00 24.66 150 ILE C C 1
ATOM 5771 O O . ILE C 1 150 ? -7.779 -49.737 13.548 1.00 25.78 150 ILE C O 1
ATOM 5776 N N . GLN C 1 151 ? -8.574 -49.213 15.573 1.00 22.99 151 GLN C N 1
ATOM 5777 C CA . GLN C 1 151 ? -7.350 -48.522 15.976 1.00 24.36 151 GLN C CA 1
ATOM 5778 C C . GLN C 1 151 ? -7.313 -48.251 17.474 1.00 24.08 151 GLN C C 1
ATOM 5779 O O . GLN C 1 151 ? -8.345 -48.273 18.141 1.00 23.16 151 GLN C O 1
ATOM 5785 N N . LEU C 1 152 ? -6.108 -48.018 17.996 1.00 25.72 152 LEU C N 1
ATOM 5786 C CA . LEU C 1 152 ? -5.935 -47.653 19.398 1.00 25.50 152 LEU C CA 1
ATOM 5787 C C . LEU C 1 152 ? -6.321 -46.174 19.312 1.00 25.68 152 LEU C C 1
ATOM 5788 O O . LEU C 1 152 ? -5.576 -45.369 18.758 1.00 27.00 152 LEU C O 1
ATOM 5793 N N . ASP C 1 153 ? -7.499 -45.823 19.821 1.00 24.95 153 ASP C N 1
ATOM 5794 C CA . ASP C 1 153 ? -7.979 -44.443 19.733 1.00 24.74 153 ASP C CA 1
ATOM 5795 C C . ASP C 1 153 ? -7.344 -43.477 20.721 1.00 25.15 153 ASP C C 1
ATOM 5796 O O . ASP C 1 153 ? -7.026 -42.342 20.372 1.00 21.55 153 ASP C O 1
ATOM 5801 N N . HIS C 1 154 ? -7.189 -43.936 21.958 1.00 24.28 154 HIS C N 1
ATOM 5802 C CA . HIS C 1 154 ? -6.623 -43.122 23.017 1.00 26.31 154 HIS C CA 1
ATOM 5803 C C . HIS C 1 154 ? -6.609 -43.913 24.311 1.00 26.72 154 HIS C C 1
ATOM 5804 O O . HIS C 1 154 ? -6.787 -45.130 24.320 1.00 25.87 154 HIS C O 1
ATOM 5811 N N . CYS C 1 155 ? -6.392 -43.192 25.409 1.00 27.19 155 CYS C N 1
ATOM 5812 C CA . CYS C 1 155 ? -6.395 -43.780 26.738 1.00 27.09 155 CYS C CA 1
ATOM 5813 C C . CYS C 1 155 ? -6.735 -42.642 27.680 1.00 27.42 155 CYS C C 1
ATOM 5814 O O . CYS C 1 155 ? -6.607 -41.467 27.321 1.00 28.12 155 CYS C O 1
ATOM 5817 N N . LEU C 1 156 ? -7.199 -42.983 28.874 1.00 27.44 156 LEU C N 1
ATOM 5818 C CA . LEU C 1 156 ? -7.549 -41.973 29.854 1.00 27.84 156 LEU C CA 1
ATOM 5819 C C . LEU C 1 156 ? -6.736 -42.278 31.100 1.00 29.37 156 LEU C C 1
ATOM 5820 O O . LEU C 1 156 ? -6.847 -43.361 31.671 1.00 29.87 156 LEU C O 1
ATOM 5825 N N . LEU C 1 157 ? -5.904 -41.322 31.501 1.00 29.00 157 LEU C N 1
ATOM 5826 C CA . LEU C 1 157 ? -5.054 -41.486 32.669 1.00 30.49 157 LEU C CA 1
ATOM 5827 C C . LEU C 1 157 ? -5.560 -40.702 33.862 1.00 31.49 157 LEU C C 1
ATOM 5828 O O . LEU C 1 157 ? -6.188 -39.651 33.717 1.00 31.46 157 LEU C O 1
ATOM 5833 N N . TYR C 1 158 ? -5.266 -41.232 35.044 1.00 33.73 158 TYR C N 1
ATOM 5834 C CA . TYR C 1 158 ? -5.638 -40.611 36.306 1.00 35.53 158 TYR C CA 1
ATOM 5835 C C . TYR C 1 158 ? -4.373 -40.305 37.085 1.00 34.51 158 TYR C C 1
ATOM 5836 O O . TYR C 1 158 ? -3.580 -41.195 37.366 1.00 34.47 158 TYR C O 1
ATOM 5845 N N . GLY C 1 159 ? -4.188 -39.041 37.427 1.00 35.39 159 GLY C N 1
ATOM 5846 C CA . GLY C 1 159 ? -3.011 -38.652 38.172 1.00 36.16 159 GLY C CA 1
ATOM 5847 C C . GLY C 1 159 ? -3.162 -37.217 38.615 1.00 36.58 159 GLY C C 1
ATOM 5848 O O . GLY C 1 159 ? -4.040 -36.512 38.116 1.00 36.69 159 GLY C O 1
ATOM 5849 N N . PRO C 1 160 ? -2.329 -36.757 39.559 1.00 36.63 160 PRO C N 1
ATOM 5850 C CA . PRO C 1 160 ? -2.364 -35.385 40.079 1.00 37.29 160 PRO C CA 1
ATOM 5851 C C . PRO C 1 160 ? -1.798 -34.331 39.120 1.00 38.25 160 PRO C C 1
ATOM 5852 O O . PRO C 1 160 ? -1.117 -34.666 38.144 1.00 37.86 160 PRO C O 1
ATOM 5856 N N . ASN C 1 161 ? -2.094 -33.064 39.413 1.00 38.64 161 ASN C N 1
ATOM 5857 C CA . ASN C 1 161 ? -1.622 -31.921 38.632 1.00 39.86 161 ASN C CA 1
ATOM 5858 C C . ASN C 1 161 ? -1.969 -32.020 37.149 1.00 39.46 161 ASN C C 1
ATOM 5859 O O . ASN C 1 161 ? -1.081 -32.140 36.308 1.00 40.40 161 ASN C O 1
ATOM 5864 N N . ILE C 1 162 ? -3.260 -31.960 36.835 1.00 38.57 162 ILE C N 1
ATOM 5865 C CA . ILE C 1 162 ? -3.722 -32.046 35.452 1.00 37.45 162 ILE C CA 1
ATOM 5866 C C . ILE C 1 162 ? -3.346 -30.776 34.691 1.00 35.45 162 ILE C C 1
ATOM 5867 O O . ILE C 1 162 ? -3.031 -30.822 33.501 1.00 33.82 162 ILE C O 1
ATOM 5872 N N . ALA C 1 163 ? -3.382 -29.643 35.389 1.00 34.35 163 ALA C N 1
ATOM 5873 C CA . ALA C 1 163 ? -3.037 -28.361 34.781 1.00 34.68 163 ALA C CA 1
ATOM 5874 C C . ALA C 1 163 ? -1.643 -28.419 34.174 1.00 33.95 163 ALA C C 1
ATOM 5875 O O . ALA C 1 163 ? -1.453 -28.071 33.011 1.00 33.87 163 ALA C O 1
ATOM 5877 N N . GLU C 1 164 ? -0.667 -28.859 34.962 1.00 34.99 164 GLU C N 1
ATOM 5878 C CA . GLU C 1 164 ? 0.698 -28.957 34.463 1.00 35.99 164 GLU C CA 1
ATOM 5879 C C . GLU C 1 164 ? 0.770 -29.916 33.279 1.00 36.23 164 GLU C C 1
ATOM 5880 O O . GLU C 1 164 ? 1.472 -29.636 32.299 1.00 35.35 164 GLU C O 1
ATOM 5886 N N . VAL C 1 165 ? 0.053 -31.042 33.359 1.00 35.20 165 VAL C N 1
ATOM 5887 C CA . VAL C 1 165 ? 0.059 -32.006 32.253 1.00 35.67 165 VAL C CA 1
ATOM 5888 C C . VAL C 1 165 ? -0.469 -31.332 30.993 1.00 34.98 165 VAL C C 1
ATOM 5889 O O . VAL C 1 165 ? 0.086 -31.501 29.908 1.00 35.63 165 VAL C O 1
ATOM 5893 N N . GLN C 1 166 ? -1.543 -30.566 31.146 1.00 34.23 166 GLN C N 1
ATOM 5894 C CA . GLN C 1 166 ? -2.127 -29.864 30.020 1.00 33.23 166 GLN C CA 1
ATOM 5895 C C . GLN C 1 166 ? -1.087 -28.950 29.360 1.00 33.29 166 GLN C C 1
ATOM 5896 O O . GLN C 1 166 ? -0.892 -29.004 28.141 1.00 30.51 166 GLN C O 1
ATOM 5902 N N . LYS C 1 167 ? -0.413 -28.133 30.167 1.00 33.32 167 LYS C N 1
ATOM 5903 C CA . LYS C 1 167 ? 0.596 -27.206 29.664 1.00 32.50 167 LYS C CA 1
ATOM 5904 C C . LYS C 1 167 ? 1.618 -27.897 28.776 1.00 32.03 167 LYS C C 1
ATOM 5905 O O . LYS C 1 167 ? 1.936 -27.415 27.690 1.00 32.27 167 LYS C O 1
ATOM 5911 N N . ILE C 1 168 ? 2.142 -29.025 29.238 1.00 30.77 168 ILE C N 1
ATOM 5912 C CA . ILE C 1 168 ? 3.138 -29.750 28.461 1.00 30.86 168 ILE C CA 1
ATOM 5913 C C . ILE C 1 168 ? 2.538 -30.215 27.142 1.00 31.68 168 ILE C C 1
ATOM 5914 O O . ILE C 1 168 ? 3.170 -30.102 26.084 1.00 30.99 168 ILE C O 1
ATOM 5919 N N . PHE C 1 169 ? 1.321 -30.747 27.201 1.00 30.87 169 PHE C N 1
ATOM 5920 C CA . PHE C 1 169 ? 0.673 -31.206 25.983 1.00 30.55 169 PHE C CA 1
ATOM 5921 C C . PHE C 1 169 ? 0.334 -30.092 25.005 1.00 31.43 169 PHE C C 1
ATOM 5922 O O . PHE C 1 169 ? 0.603 -30.229 23.810 1.00 31.83 169 PHE C O 1
ATOM 5930 N N . THR C 1 170 ? -0.246 -28.997 25.496 1.00 30.73 170 THR C N 1
ATOM 5931 C CA . THR C 1 170 ? -0.635 -27.898 24.615 1.00 32.84 170 THR C CA 1
ATOM 5932 C C . THR C 1 170 ? 0.471 -26.894 24.295 1.00 34.23 170 THR C C 1
ATOM 5933 O O . THR C 1 170 ? 0.425 -26.235 23.254 1.00 35.20 170 THR C O 1
ATOM 5937 N N . GLU C 1 171 ? 1.463 -26.764 25.166 1.00 33.75 171 GLU C N 1
ATOM 5938 C CA . GLU C 1 171 ? 2.534 -25.818 24.894 1.00 34.41 171 GLU C CA 1
ATOM 5939 C C . GLU C 1 171 ? 3.794 -26.483 24.352 1.00 33.89 171 GLU C C 1
ATOM 5940 O O . GLU C 1 171 ? 4.647 -25.813 23.779 1.00 34.65 171 GLU C O 1
ATOM 5946 N N . VAL C 1 172 ? 3.897 -27.801 24.502 1.00 33.27 172 VAL C N 1
ATOM 5947 C CA . VAL C 1 172 ? 5.074 -28.513 24.022 1.00 32.74 172 VAL C CA 1
ATOM 5948 C C . VAL C 1 172 ? 4.809 -29.585 22.954 1.00 32.65 172 VAL C C 1
ATOM 5949 O O . VAL C 1 172 ? 5.509 -29.634 21.943 1.00 32.50 172 VAL C O 1
ATOM 5953 N N . LEU C 1 173 ? 3.809 -30.435 23.178 1.00 32.81 173 LEU C N 1
ATOM 5954 C CA . LEU C 1 173 ? 3.482 -31.514 22.243 1.00 32.07 173 LEU C CA 1
ATOM 5955 C C . LEU C 1 173 ? 2.527 -31.160 21.102 1.00 30.70 173 LEU C C 1
ATOM 5956 O O . LEU C 1 173 ? 2.134 -32.031 20.320 1.00 29.05 173 LEU C O 1
ATOM 5961 N N . GLY C 1 174 ? 2.142 -29.895 21.014 1.00 29.40 174 GLY C N 1
ATOM 5962 C CA . GLY C 1 174 ? 1.248 -29.478 19.951 1.00 29.09 174 GLY C CA 1
ATOM 5963 C C . GLY C 1 174 ? -0.180 -29.978 20.089 1.00 29.65 174 GLY C C 1
ATOM 5964 O O . GLY C 1 174 ? -0.877 -30.157 19.090 1.00 27.95 174 GLY C O 1
ATOM 5965 N N . PHE C 1 175 ? -0.624 -30.216 21.319 1.00 29.62 175 PHE C N 1
ATOM 5966 C CA . PHE C 1 175 ? -1.994 -30.661 21.535 1.00 28.67 175 PHE C CA 1
ATOM 5967 C C . PHE C 1 175 ? -2.860 -29.445 21.817 1.00 29.15 175 PHE C C 1
ATOM 5968 O O . PHE C 1 175 ? -2.351 -28.324 21.943 1.00 28.93 175 PHE C O 1
ATOM 5976 N N . TYR C 1 176 ? -4.169 -29.659 21.882 1.00 28.13 176 TYR C N 1
ATOM 5977 C CA . TYR C 1 176 ? -5.105 -28.579 22.166 1.00 28.02 176 TYR C CA 1
ATOM 5978 C C . TYR C 1 176 ? -6.336 -29.141 22.847 1.00 29.31 176 TYR C C 1
ATOM 5979 O O . TYR C 1 176 ? -6.725 -30.275 22.587 1.00 28.06 176 TYR C O 1
ATOM 5988 N N . LEU C 1 177 ? -6.938 -28.340 23.722 1.00 30.22 177 LEU C N 1
ATOM 5989 C CA . LEU C 1 177 ? -8.118 -28.749 24.477 1.00 31.29 177 LEU C CA 1
ATOM 5990 C C . LEU C 1 177 ? -9.363 -28.854 23.617 1.00 31.11 177 LEU C C 1
ATOM 5991 O O . LEU C 1 177 ? -9.768 -27.883 22.973 1.00 31.40 177 LEU C O 1
ATOM 5996 N N . VAL C 1 178 ? -9.987 -30.029 23.611 1.00 30.85 178 VAL C N 1
ATOM 5997 C CA . VAL C 1 178 ? -11.202 -30.194 22.839 1.00 28.90 178 VAL C CA 1
ATOM 5998 C C . VAL C 1 178 ? -12.358 -30.037 23.811 1.00 29.68 178 VAL C C 1
ATOM 5999 O O . VAL C 1 178 ? -13.320 -29.325 23.536 1.00 29.35 178 VAL C O 1
ATOM 6003 N N . GLU C 1 179 ? -12.256 -30.693 24.961 1.00 31.00 179 GLU C N 1
ATOM 6004 C CA . GLU C 1 179 ? -13.302 -30.593 25.972 1.00 31.49 179 GLU C CA 1
ATOM 6005 C C . GLU C 1 179 ? -12.765 -30.689 27.394 1.00 31.98 179 GLU C C 1
ATOM 6006 O O . GLU C 1 179 ? -11.712 -31.288 27.641 1.00 30.52 179 GLU C O 1
ATOM 6012 N N . ARG C 1 180 ? -13.504 -30.107 28.331 1.00 32.11 180 ARG C N 1
ATOM 6013 C CA . ARG C 1 180 ? -13.097 -30.153 29.724 1.00 33.93 180 ARG C CA 1
ATOM 6014 C C . ARG C 1 180 ? -14.259 -30.215 30.697 1.00 33.69 180 ARG C C 1
ATOM 6015 O O . ARG C 1 180 ? -15.361 -29.721 30.431 1.00 33.07 180 ARG C O 1
ATOM 6023 N N . VAL C 1 181 ? -13.998 -30.843 31.833 1.00 33.43 181 VAL C N 1
ATOM 6024 C CA . VAL C 1 181 ? -14.993 -30.946 32.878 1.00 35.58 181 VAL C CA 1
ATOM 6025 C C . VAL C 1 181 ? -14.594 -29.963 33.979 1.00 36.32 181 VAL C C 1
ATOM 6026 O O . VAL C 1 181 ? -13.562 -30.138 34.625 1.00 33.53 181 VAL C O 1
ATOM 6030 N N . LEU C 1 182 ? -15.403 -28.919 34.160 1.00 38.36 182 LEU C N 1
ATOM 6031 C CA . LEU C 1 182 ? -15.141 -27.904 35.179 1.00 41.68 182 LEU C CA 1
ATOM 6032 C C . LEU C 1 182 ? -15.416 -28.465 36.564 1.00 44.18 182 LEU C C 1
ATOM 6033 O O . LEU C 1 182 ? -16.491 -29.007 36.821 1.00 44.30 182 LEU C O 1
ATOM 6038 N N . SER C 1 183 ? -14.438 -28.338 37.454 1.00 46.73 183 SER C N 1
ATOM 6039 C CA . SER C 1 183 ? -14.598 -28.820 38.819 1.00 48.63 183 SER C CA 1
ATOM 6040 C C . SER C 1 183 ? -15.500 -27.830 39.561 1.00 49.79 183 SER C C 1
ATOM 6041 O O . SER C 1 183 ? -15.757 -26.733 39.068 1.00 48.63 183 SER C O 1
ATOM 6044 N N . PRO C 1 184 ? -16.005 -28.212 40.747 1.00 52.67 184 PRO C N 1
ATOM 6045 C CA . PRO C 1 184 ? -16.876 -27.333 41.537 1.00 54.87 184 PRO C CA 1
ATOM 6046 C C . PRO C 1 184 ? -16.415 -25.873 41.448 1.00 57.44 184 PRO C C 1
ATOM 6047 O O . PRO C 1 184 ? -15.225 -25.606 41.260 1.00 58.02 184 PRO C O 1
ATOM 6051 N N . ASP C 1 185 ? -17.352 -24.935 41.576 1.00 59.74 185 ASP C N 1
ATOM 6052 C CA . ASP C 1 185 ? -17.034 -23.506 41.484 1.00 61.91 185 ASP C CA 1
ATOM 6053 C C . ASP C 1 185 ? -15.633 -23.194 42.027 1.00 61.84 185 ASP C C 1
ATOM 6054 O O . ASP C 1 185 ? -15.209 -23.748 43.044 1.00 61.92 185 ASP C O 1
ATOM 6059 N N . GLY C 1 186 ? -14.930 -22.291 41.347 1.00 61.36 186 GLY C N 1
ATOM 6060 C CA . GLY C 1 186 ? -13.565 -21.960 41.723 1.00 60.74 186 GLY C CA 1
ATOM 6061 C C . GLY C 1 186 ? -12.838 -22.794 40.696 1.00 60.08 186 GLY C C 1
ATOM 6062 O O . GLY C 1 186 ? -11.953 -23.599 40.993 1.00 59.75 186 GLY C O 1
ATOM 6063 N N . ASP C 1 187 ? -13.269 -22.582 39.459 1.00 59.46 187 ASP C N 1
ATOM 6064 C CA . ASP C 1 187 ? -12.797 -23.305 38.296 1.00 57.53 187 ASP C CA 1
ATOM 6065 C C . ASP C 1 187 ? -11.332 -23.639 38.111 1.00 56.81 187 ASP C C 1
ATOM 6066 O O . ASP C 1 187 ? -10.423 -22.853 38.385 1.00 55.87 187 ASP C O 1
ATOM 6071 N N . SER C 1 188 ? -11.159 -24.853 37.612 1.00 55.07 188 SER C N 1
ATOM 6072 C CA . SER C 1 188 ? -9.890 -25.478 37.292 1.00 52.69 188 SER C CA 1
ATOM 6073 C C . SER C 1 188 ? -10.397 -26.734 36.586 1.00 51.20 188 SER C C 1
ATOM 6074 O O . SER C 1 188 ? -11.497 -27.205 36.886 1.00 50.17 188 SER C O 1
ATOM 6077 N N . ASP C 1 189 ? -9.635 -27.273 35.644 1.00 49.31 189 ASP C N 1
ATOM 6078 C CA . ASP C 1 189 ? -10.115 -28.454 34.950 1.00 47.77 189 ASP C CA 1
ATOM 6079 C C . ASP C 1 189 ? -9.896 -29.741 35.726 1.00 46.53 189 ASP C C 1
ATOM 6080 O O . ASP C 1 189 ? -8.774 -30.090 36.099 1.00 46.77 189 ASP C O 1
ATOM 6085 N N . MET C 1 190 ? -11.007 -30.431 35.958 1.00 44.93 190 MET C N 1
ATOM 6086 C CA . MET C 1 190 ? -11.052 -31.699 36.670 1.00 43.06 190 MET C CA 1
ATOM 6087 C C . MET C 1 190 ? -10.767 -32.839 35.702 1.00 40.51 190 MET C C 1
ATOM 6088 O O . MET C 1 190 ? -10.248 -33.895 36.084 1.00 40.18 190 MET C O 1
ATOM 6093 N N . GLY C 1 191 ? -11.139 -32.602 34.446 1.00 36.77 191 GLY C N 1
ATOM 6094 C CA . GLY C 1 191 ? -10.954 -33.569 33.381 1.00 33.20 191 GLY C CA 1
ATOM 6095 C C . GLY C 1 191 ? -10.611 -32.810 32.115 1.00 31.13 191 GLY C C 1
ATOM 6096 O O . GLY C 1 191 ? -11.155 -31.743 31.841 1.00 29.18 191 GLY C O 1
ATOM 6097 N N . ILE C 1 192 ? -9.736 -33.391 31.313 1.00 30.98 192 ILE C N 1
ATOM 6098 C CA . ILE C 1 192 ? -9.270 -32.725 30.119 1.00 31.08 192 ILE C CA 1
ATOM 6099 C C . ILE C 1 192 ? -9.136 -33.707 28.941 1.00 31.20 192 ILE C C 1
ATOM 6100 O O . ILE C 1 192 ? -8.573 -34.796 29.094 1.00 31.71 192 ILE C O 1
ATOM 6105 N N . TRP C 1 193 ? -9.691 -33.329 27.784 1.00 31.08 193 TRP C N 1
ATOM 6106 C CA . TRP C 1 193 ? -9.642 -34.155 26.563 1.00 29.84 193 TRP C CA 1
ATOM 6107 C C . TRP C 1 193 ? -8.799 -33.474 25.480 1.00 28.14 193 TRP C C 1
ATOM 6108 O O . TRP C 1 193 ? -9.231 -32.507 24.855 1.00 27.34 193 TRP C O 1
ATOM 6119 N N . LEU C 1 194 ? -7.607 -34.009 25.237 1.00 26.81 194 LEU C N 1
ATOM 6120 C CA . LEU C 1 194 ? -6.691 -33.410 24.274 1.00 25.77 194 LEU C CA 1
ATOM 6121 C C . LEU C 1 194 ? -6.584 -34.092 22.900 1.00 24.25 194 LEU C C 1
ATOM 6122 O O . LEU C 1 194 ? -6.634 -35.318 22.793 1.00 22.92 194 LEU C O 1
ATOM 6127 N N . SER C 1 195 ? -6.409 -33.286 21.855 1.00 22.34 195 SER C N 1
ATOM 6128 C CA . SER C 1 195 ? -6.254 -33.802 20.497 1.00 22.74 195 SER C CA 1
ATOM 6129 C C . SER C 1 195 ? -4.972 -33.250 19.878 1.00 23.39 195 SER C C 1
ATOM 6130 O O . SER C 1 195 ? -4.560 -32.137 20.182 1.00 25.17 195 SER C O 1
ATOM 6133 N N . CYS C 1 196 ? -4.332 -34.048 19.031 1.00 25.80 196 CYS C N 1
ATOM 6134 C CA . CYS C 1 196 ? -3.129 -33.621 18.319 1.00 24.80 196 CYS C CA 1
ATOM 6135 C C . CYS C 1 196 ? -3.440 -33.858 16.850 1.00 23.80 196 CYS C C 1
ATOM 6136 O O . CYS C 1 196 ? -2.545 -34.100 16.038 1.00 24.10 196 CYS C O 1
ATOM 6139 N N . SER C 1 197 ? -4.728 -33.773 16.525 1.00 23.96 197 SER C N 1
ATOM 6140 C CA . SER C 1 197 ? -5.228 -34.047 15.179 1.00 24.32 197 SER C CA 1
ATOM 6141 C C . SER C 1 197 ? -6.642 -33.461 15.073 1.00 25.24 197 SER C C 1
ATOM 6142 O O . SER C 1 197 ? -6.927 -32.447 15.706 1.00 26.09 197 SER C O 1
ATOM 6145 N N . HIS C 1 198 ? -7.518 -34.055 14.260 1.00 25.83 198 HIS C N 1
ATOM 6146 C CA . HIS C 1 198 ? -8.893 -33.556 14.215 1.00 26.94 198 HIS C CA 1
ATOM 6147 C C . HIS C 1 198 ? -9.874 -34.565 14.830 1.00 27.41 198 HIS C C 1
ATOM 6148 O O . HIS C 1 198 ? -11.079 -34.553 14.551 1.00 27.02 198 HIS C O 1
ATOM 6155 N N . LYS C 1 199 ? -9.343 -35.433 15.688 1.00 28.74 199 LYS C N 1
ATOM 6156 C CA . LYS C 1 199 ? -10.161 -36.411 16.405 1.00 27.83 199 LYS C CA 1
ATOM 6157 C C . LYS C 1 199 ? -10.622 -35.697 17.685 1.00 28.16 199 LYS C C 1
ATOM 6158 O O . LYS C 1 199 ? -9.978 -34.743 18.129 1.00 28.99 199 LYS C O 1
ATOM 6164 N N . VAL C 1 200 ? -11.730 -36.144 18.272 1.00 28.08 200 VAL C N 1
ATOM 6165 C CA . VAL C 1 200 ? -12.239 -35.541 19.507 1.00 28.11 200 VAL C CA 1
ATOM 6166 C C . VAL C 1 200 ? -11.168 -35.560 20.599 1.00 28.16 200 VAL C C 1
ATOM 6167 O O . VAL C 1 200 ? -11.128 -34.675 21.449 1.00 29.05 200 VAL C O 1
ATOM 6171 N N . HIS C 1 201 ? -10.315 -36.580 20.582 1.00 29.76 201 HIS C N 1
ATOM 6172 C CA . HIS C 1 201 ? -9.193 -36.667 21.519 1.00 30.28 201 HIS C CA 1
ATOM 6173 C C . HIS C 1 201 ? -8.288 -37.867 21.278 1.00 30.16 201 HIS C C 1
ATOM 6174 O O . HIS C 1 201 ? -8.735 -38.953 20.890 1.00 29.75 201 HIS C O 1
ATOM 6181 N N . ASP C 1 202 ? -7.000 -37.657 21.504 1.00 27.69 202 ASP C N 1
ATOM 6182 C CA . ASP C 1 202 ? -6.026 -38.719 21.348 1.00 26.51 202 ASP C CA 1
ATOM 6183 C C . ASP C 1 202 ? -5.641 -39.216 22.735 1.00 26.39 202 ASP C C 1
ATOM 6184 O O . ASP C 1 202 ? -5.102 -40.313 22.889 1.00 27.54 202 ASP C O 1
ATOM 6189 N N . ILE C 1 203 ? -5.948 -38.406 23.745 1.00 25.56 203 ILE C N 1
ATOM 6190 C CA . ILE C 1 203 ? -5.642 -38.753 25.124 1.00 25.24 203 ILE C CA 1
ATOM 6191 C C . ILE C 1 203 ? -6.407 -37.839 26.079 1.00 24.58 203 ILE C C 1
ATOM 6192 O O . ILE C 1 203 ? -6.731 -36.694 25.734 1.00 25.37 203 ILE C O 1
ATOM 6197 N N . ALA C 1 204 ? -6.716 -38.348 27.271 1.00 23.51 204 ALA C N 1
ATOM 6198 C CA . ALA C 1 204 ? -7.436 -37.554 28.268 1.00 23.54 204 ALA C CA 1
ATOM 6199 C C . ALA C 1 204 ? -6.883 -37.832 29.656 1.00 24.06 204 ALA C C 1
ATOM 6200 O O . ALA C 1 204 ? -6.293 -38.883 29.892 1.00 23.81 204 ALA C O 1
ATOM 6202 N N . PHE C 1 205 ? -7.074 -36.871 30.558 1.00 26.33 205 PHE C N 1
ATOM 6203 C CA . PHE C 1 205 ? -6.602 -36.963 31.943 1.00 26.72 205 PHE C CA 1
ATOM 6204 C C . PHE C 1 205 ? -7.682 -36.485 32.911 1.00 26.54 205 PHE C C 1
ATOM 6205 O O . PHE C 1 205 ? -8.434 -35.546 32.621 1.00 25.60 205 PHE C O 1
ATOM 6213 N N . VAL C 1 206 ? -7.747 -37.132 34.068 1.00 27.39 206 VAL C N 1
ATOM 6214 C CA . VAL C 1 206 ? -8.709 -36.752 35.088 1.00 30.07 206 VAL C CA 1
ATOM 6215 C C . VAL C 1 206 ? -7.944 -36.543 36.394 1.00 31.14 206 VAL C C 1
ATOM 6216 O O . VAL C 1 206 ? -7.115 -37.373 36.768 1.00 31.01 206 VAL C O 1
ATOM 6220 N N . GLU C 1 207 ? -8.214 -35.426 37.065 1.00 33.52 207 GLU C N 1
ATOM 6221 C CA . GLU C 1 207 ? -7.540 -35.089 38.321 1.00 36.74 207 GLU C CA 1
ATOM 6222 C C . GLU C 1 207 ? -7.716 -36.216 39.325 1.00 37.07 207 GLU C C 1
ATOM 6223 O O . GLU C 1 207 ? -8.836 -36.628 39.606 1.00 38.08 207 GLU C O 1
ATOM 6229 N N . TYR C 1 208 ? -6.607 -36.712 39.861 1.00 37.91 208 TYR C N 1
ATOM 6230 C CA . TYR C 1 208 ? -6.661 -37.802 40.819 1.00 39.25 208 TYR C CA 1
ATOM 6231 C C . TYR C 1 208 ? -5.460 -37.759 41.761 1.00 40.41 208 TYR C C 1
ATOM 6232 O O . TYR C 1 208 ? -4.329 -37.552 41.325 1.00 40.11 208 TYR C O 1
ATOM 6241 N N . PRO C 1 209 ? -5.697 -37.956 43.070 1.00 41.47 209 PRO C N 1
ATOM 6242 C CA . PRO C 1 209 ? -4.641 -37.943 44.088 1.00 42.15 209 PRO C CA 1
ATOM 6243 C C . PRO C 1 209 ? -3.508 -38.937 43.828 1.00 43.30 209 PRO C C 1
ATOM 6244 O O . PRO C 1 209 ? -2.342 -38.631 44.081 1.00 43.54 209 PRO C O 1
ATOM 6248 N N . GLU C 1 210 ? -3.854 -40.123 43.333 1.00 44.49 210 GLU C N 1
ATOM 6249 C CA . GLU C 1 210 ? -2.860 -41.159 43.048 1.00 45.21 210 GLU C CA 1
ATOM 6250 C C . GLU C 1 210 ? -2.258 -40.901 41.677 1.00 44.66 210 GLU C C 1
ATOM 6251 O O . GLU C 1 210 ? -2.936 -40.385 40.792 1.00 44.95 210 GLU C O 1
ATOM 6257 N N . LYS C 1 211 ? -0.993 -41.273 41.498 1.00 43.94 211 LYS C N 1
ATOM 6258 C CA . LYS C 1 211 ? -0.330 -41.063 40.219 1.00 43.05 211 LYS C CA 1
ATOM 6259 C C . LYS C 1 211 ? -0.023 -42.374 39.504 1.00 41.90 211 LYS C C 1
ATOM 6260 O O . LYS C 1 211 ? 0.141 -43.418 40.140 1.00 40.04 211 LYS C O 1
ATOM 6266 N N . GLY C 1 212 ? 0.046 -42.306 38.176 1.00 40.33 212 GLY C N 1
ATOM 6267 C CA . GLY C 1 212 ? 0.348 -43.479 37.374 1.00 40.12 212 GLY C CA 1
ATOM 6268 C C . GLY C 1 212 ? -0.841 -44.395 37.170 1.00 39.44 212 GLY C C 1
ATOM 6269 O O . GLY C 1 212 ? -0.699 -45.518 36.673 1.00 41.04 212 GLY C O 1
ATOM 6270 N N . LYS C 1 213 ? -2.019 -43.911 37.549 1.00 38.32 213 LYS C N 1
ATOM 6271 C CA . LYS C 1 213 ? -3.237 -44.693 37.420 1.00 37.61 213 LYS C CA 1
ATOM 6272 C C . LYS C 1 213 ? -3.759 -44.747 35.987 1.00 36.31 213 LYS C C 1
ATOM 6273 O O . LYS C 1 213 ? -3.765 -43.750 35.271 1.00 34.17 213 LYS C O 1
ATOM 6279 N N . LEU C 1 214 ? -4.198 -45.930 35.581 1.00 35.46 214 LEU C N 1
ATOM 6280 C CA . LEU C 1 214 ? -4.727 -46.134 34.246 1.00 35.57 214 LEU C CA 1
ATOM 6281 C C . LEU C 1 214 ? -6.225 -46.367 34.323 1.00 34.24 214 LEU C C 1
ATOM 6282 O O . LEU C 1 214 ? -6.667 -47.365 34.890 1.00 35.37 214 LEU C O 1
ATOM 6287 N N . HIS C 1 215 ? -7.010 -45.444 33.778 1.00 31.93 215 HIS C N 1
ATOM 6288 C CA . HIS C 1 215 ? -8.457 -45.621 33.796 1.00 31.18 215 HIS C CA 1
ATOM 6289 C C . HIS C 1 215 ? -8.815 -46.640 32.717 1.00 29.67 215 HIS C C 1
ATOM 6290 O O . HIS C 1 215 ? -9.501 -47.628 32.986 1.00 29.68 215 HIS C O 1
ATOM 6297 N N . HIS C 1 216 ? -8.340 -46.405 31.499 1.00 27.83 216 HIS C N 1
ATOM 6298 C CA . HIS C 1 216 ? -8.612 -47.321 30.403 1.00 25.39 216 HIS C CA 1
ATOM 6299 C C . HIS C 1 216 ? -7.929 -46.924 29.106 1.00 26.12 216 HIS C C 1
ATOM 6300 O O . HIS C 1 216 ? -7.600 -45.757 28.899 1.00 24.30 216 HIS C O 1
ATOM 6307 N N . CYS C 1 217 ? -7.714 -47.914 28.246 1.00 25.18 217 CYS C N 1
ATOM 6308 C CA . CYS C 1 217 ? -7.151 -47.688 26.918 1.00 27.57 217 CYS C CA 1
ATOM 6309 C C . CYS C 1 217 ? -8.381 -47.852 26.026 1.00 28.91 217 CYS C C 1
ATOM 6310 O O . CYS C 1 217 ? -9.227 -48.706 26.301 1.00 28.61 217 CYS C O 1
ATOM 6313 N N . SER C 1 218 ? -8.492 -47.056 24.967 1.00 28.13 218 SER C N 1
ATOM 6314 C CA . SER C 1 218 ? -9.672 -47.153 24.114 1.00 28.06 218 SER C CA 1
ATOM 6315 C C . SER C 1 218 ? -9.441 -47.588 22.674 1.00 26.95 218 SER C C 1
ATOM 6316 O O . SER C 1 218 ? -8.446 -47.221 22.045 1.00 26.30 218 SER C O 1
ATOM 6319 N N . PHE C 1 219 ? -10.396 -48.359 22.165 1.00 26.63 219 PHE C N 1
ATOM 6320 C CA . PHE C 1 219 ? -10.345 -48.885 20.809 1.00 27.01 219 PHE C CA 1
ATOM 6321 C C . PHE C 1 219 ? -11.519 -48.382 19.976 1.00 27.34 219 PHE C C 1
ATOM 6322 O O . PHE C 1 219 ? -12.666 -48.345 20.440 1.00 28.21 219 PHE C O 1
ATOM 6330 N N . LEU C 1 220 ? -11.226 -47.993 18.740 1.00 26.38 220 LEU C N 1
ATOM 6331 C CA . LEU C 1 220 ? -12.249 -47.461 17.853 1.00 25.04 220 LEU C CA 1
ATOM 6332 C C . LEU C 1 220 ? -13.060 -48.541 17.154 1.00 24.91 220 LEU C C 1
ATOM 6333 O O . LEU C 1 220 ? -12.512 -49.552 16.726 1.00 22.98 220 LEU C O 1
ATOM 6338 N N . LEU C 1 221 ? -14.371 -48.320 17.061 1.00 23.50 221 LEU C N 1
ATOM 6339 C CA . LEU C 1 221 ? -15.279 -49.237 16.377 1.00 24.69 221 LEU C CA 1
ATOM 6340 C C . LEU C 1 221 ? -15.864 -48.503 15.169 1.00 24.38 221 LEU C C 1
ATOM 6341 O O . LEU C 1 221 ? -15.834 -47.275 15.111 1.00 22.22 221 LEU C O 1
ATOM 6346 N N . GLU C 1 222 ? -16.398 -49.259 14.216 1.00 24.48 222 GLU C N 1
ATOM 6347 C CA . GLU C 1 222 ? -16.955 -48.694 12.986 1.00 27.59 222 GLU C CA 1
ATOM 6348 C C . GLU C 1 222 ? -18.336 -48.068 13.084 1.00 26.44 222 GLU C C 1
ATOM 6349 O O . GLU C 1 222 ? -18.591 -47.032 12.479 1.00 27.95 222 GLU C O 1
ATOM 6355 N N . SER C 1 223 ? -19.236 -48.694 13.829 1.00 24.95 223 SER C N 1
ATOM 6356 C CA . SER C 1 223 ? -20.595 -48.170 13.920 1.00 22.72 223 SER C CA 1
ATOM 6357 C C . SER C 1 223 ? -21.289 -48.526 15.222 1.00 22.54 223 SER C C 1
ATOM 6358 O O . SER C 1 223 ? -20.786 -49.325 16.003 1.00 22.00 223 SER C O 1
ATOM 6361 N N . TRP C 1 224 ? -22.464 -47.934 15.433 1.00 21.78 224 TRP C N 1
ATOM 6362 C CA . TRP C 1 224 ? -23.266 -48.194 16.622 1.00 22.04 224 TRP C CA 1
ATOM 6363 C C . TRP C 1 224 ? -23.605 -49.680 16.693 1.00 20.18 224 TRP C C 1
ATOM 6364 O O . TRP C 1 224 ? -23.592 -50.266 17.763 1.00 20.75 224 TRP C O 1
ATOM 6375 N N . GLU C 1 225 ? -23.924 -50.295 15.562 1.00 19.14 225 GLU C N 1
ATOM 6376 C CA . GLU C 1 225 ? -24.227 -51.716 15.592 1.00 18.77 225 GLU C CA 1
ATOM 6377 C C . GLU C 1 225 ? -22.982 -52.504 15.987 1.00 19.42 225 GLU C C 1
ATOM 6378 O O . GLU C 1 225 ? -23.095 -53.572 16.582 1.00 18.50 225 GLU C O 1
ATOM 6384 N N . GLN C 1 226 ? -21.791 -51.993 15.684 1.00 19.66 226 GLN C N 1
ATOM 6385 C CA . GLN C 1 226 ? -20.600 -52.738 16.084 1.00 20.18 226 GLN C CA 1
ATOM 6386 C C . GLN C 1 226 ? -20.433 -52.663 17.602 1.00 21.93 226 GLN C C 1
ATOM 6387 O O . GLN C 1 226 ? -19.837 -53.549 18.211 1.00 21.81 226 GLN C O 1
ATOM 6393 N N . VAL C 1 227 ? -20.984 -51.617 18.220 1.00 20.93 227 VAL C N 1
ATOM 6394 C CA . VAL C 1 227 ? -20.881 -51.477 19.671 1.00 20.45 227 VAL C CA 1
ATOM 6395 C C . VAL C 1 227 ? -21.752 -52.537 20.342 1.00 21.87 227 VAL C C 1
ATOM 6396 O O . VAL C 1 227 ? -21.371 -53.126 21.357 1.00 21.20 227 VAL C O 1
ATOM 6400 N N . LEU C 1 228 ? -22.924 -52.774 19.768 1.00 22.55 228 LEU C N 1
ATOM 6401 C CA . LEU C 1 228 ? -23.840 -53.782 20.288 1.00 23.42 228 LEU C CA 1
ATOM 6402 C C . LEU C 1 228 ? -23.159 -55.143 20.223 1.00 23.23 228 LEU C C 1
ATOM 6403 O O . LEU C 1 228 ? -23.106 -55.873 21.204 1.00 24.39 228 LEU C O 1
ATOM 6408 N N . ARG C 1 229 ? -22.630 -55.466 19.052 1.00 21.99 229 ARG C N 1
ATOM 6409 C CA . ARG C 1 229 ? -21.946 -56.729 18.841 1.00 23.12 229 ARG C CA 1
ATOM 6410 C C . ARG C 1 229 ? -20.796 -56.920 19.837 1.00 24.11 229 ARG C C 1
ATOM 6411 O O . ARG C 1 229 ? -20.547 -58.040 20.288 1.00 21.18 229 ARG C O 1
ATOM 6419 N N . ALA C 1 230 ? -20.095 -55.828 20.161 1.00 24.43 230 ALA C N 1
ATOM 6420 C CA . ALA C 1 230 ? -18.995 -55.886 21.130 1.00 25.88 230 ALA C CA 1
ATOM 6421 C C . ALA C 1 230 ? -19.620 -56.342 22.440 1.00 24.97 230 ALA C C 1
ATOM 6422 O O . ALA C 1 230 ? -19.088 -57.216 23.120 1.00 24.31 230 ALA C O 1
ATOM 6424 N N . GLY C 1 231 ? -20.758 -55.740 22.774 1.00 24.89 231 GLY C N 1
ATOM 6425 C CA . GLY C 1 231 ? -21.460 -56.096 23.993 1.00 24.55 231 GLY C CA 1
ATOM 6426 C C . GLY C 1 231 ? -21.834 -57.567 24.015 1.00 25.63 231 GLY C C 1
ATOM 6427 O O . GLY C 1 231 ? -21.609 -58.252 25.024 1.00 25.34 231 GLY C O 1
ATOM 6428 N N . ASP C 1 232 ? -22.397 -58.067 22.913 1.00 25.06 232 ASP C N 1
ATOM 6429 C CA . ASP C 1 232 ? -22.779 -59.481 22.845 1.00 25.21 232 ASP C CA 1
ATOM 6430 C C . ASP C 1 232 ? -21.554 -60.356 23.033 1.00 25.18 232 ASP C C 1
ATOM 6431 O O . ASP C 1 232 ? -21.589 -61.329 23.784 1.00 26.35 232 ASP C O 1
ATOM 6436 N N . ILE C 1 233 ? -20.477 -60.017 22.333 1.00 24.19 233 ILE C N 1
ATOM 6437 C CA . ILE C 1 233 ? -19.249 -60.793 22.443 1.00 24.09 233 ILE C CA 1
ATOM 6438 C C . ILE C 1 233 ? -18.739 -60.776 23.884 1.00 25.18 233 ILE C C 1
ATOM 6439 O O . ILE C 1 233 ? -18.284 -61.799 24.400 1.00 25.23 233 ILE C O 1
ATOM 6444 N N . MET C 1 234 ? -18.840 -59.633 24.549 1.00 25.30 234 MET C N 1
ATOM 6445 C CA . MET C 1 234 ? -18.395 -59.555 25.933 1.00 25.09 234 MET C CA 1
ATOM 6446 C C . MET C 1 234 ? -19.166 -60.548 26.809 1.00 28.01 234 MET C C 1
ATOM 6447 O O . MET C 1 234 ? -18.575 -61.237 27.643 1.00 27.94 234 MET C O 1
ATOM 6452 N N . SER C 1 235 ? -20.480 -60.632 26.606 1.00 28.27 235 SER C N 1
ATOM 6453 C CA . SER C 1 235 ? -21.313 -61.537 27.390 1.00 29.58 235 SER C CA 1
ATOM 6454 C C . SER C 1 235 ? -21.018 -63.001 27.097 1.00 29.63 235 SER C C 1
ATOM 6455 O O . SER C 1 235 ? -20.924 -63.821 28.011 1.00 28.52 235 SER C O 1
ATOM 6458 N N . MET C 1 236 ? -20.887 -63.326 25.819 1.00 29.18 236 MET C N 1
ATOM 6459 C CA . MET C 1 236 ? -20.598 -64.687 25.411 1.00 31.29 236 MET C CA 1
ATOM 6460 C C . MET C 1 236 ? -19.311 -65.178 26.069 1.00 32.04 236 MET C C 1
ATOM 6461 O O . MET C 1 236 ? -19.164 -66.372 26.325 1.00 34.09 236 MET C O 1
ATOM 6466 N N . ASN C 1 237 ? -18.379 -64.267 26.343 1.00 31.28 237 ASN C N 1
ATOM 6467 C CA . ASN C 1 237 ? -17.130 -64.656 26.982 1.00 31.31 237 ASN C CA 1
ATOM 6468 C C . ASN C 1 237 ? -17.088 -64.280 28.462 1.00 32.89 237 ASN C C 1
ATOM 6469 O O . ASN C 1 237 ? -16.016 -64.210 29.069 1.00 33.58 237 ASN C O 1
ATOM 6474 N N . GLU C 1 238 ? -18.266 -64.051 29.033 1.00 32.70 238 GLU C N 1
ATOM 6475 C CA . GLU C 1 238 ? -18.412 -63.704 30.439 1.00 34.11 238 GLU C CA 1
ATOM 6476 C C . GLU C 1 238 ? -17.476 -62.593 30.899 1.00 34.71 238 GLU C C 1
ATOM 6477 O O . GLU C 1 238 ? -16.956 -62.618 32.010 1.00 34.02 238 GLU C O 1
ATOM 6483 N N . VAL C 1 239 ? -17.281 -61.607 30.029 1.00 35.04 239 VAL C N 1
ATOM 6484 C CA . VAL C 1 239 ? -16.429 -60.466 30.324 1.00 33.26 239 VAL C CA 1
ATOM 6485 C C . VAL C 1 239 ? -17.192 -59.471 31.189 1.00 34.05 239 VAL C C 1
ATOM 6486 O O . VAL C 1 239 ? -18.309 -59.085 30.850 1.00 34.24 239 VAL C O 1
ATOM 6490 N N . ASN C 1 240 ? -16.591 -59.050 32.298 1.00 35.13 240 ASN C N 1
ATOM 6491 C CA . ASN C 1 240 ? -17.230 -58.081 33.181 1.00 35.96 240 ASN C CA 1
ATOM 6492 C C . ASN C 1 240 ? -17.290 -56.718 32.505 1.00 35.05 240 ASN C C 1
ATOM 6493 O O . ASN C 1 240 ? -16.269 -56.163 32.095 1.00 34.85 240 ASN C O 1
ATOM 6498 N N . VAL C 1 241 ? -18.503 -56.192 32.398 1.00 33.71 241 VAL C N 1
ATOM 6499 C CA . VAL C 1 241 ? -18.752 -54.905 31.777 1.00 32.38 241 VAL C CA 1
ATOM 6500 C C . VAL C 1 241 ? -19.030 -53.862 32.847 1.00 32.92 241 VAL C C 1
ATOM 6501 O O . VAL C 1 241 ? -19.836 -54.087 33.746 1.00 31.86 241 VAL C O 1
ATOM 6505 N N . ASP C 1 242 ? -18.352 -52.722 32.738 1.00 33.12 242 ASP C N 1
ATOM 6506 C CA . ASP C 1 242 ? -18.497 -51.618 33.682 1.00 33.72 242 ASP C CA 1
ATOM 6507 C C . ASP C 1 242 ? -19.774 -50.819 33.390 1.00 34.83 242 ASP C C 1
ATOM 6508 O O . ASP C 1 242 ? -20.694 -50.771 34.202 1.00 33.98 242 ASP C O 1
ATOM 6513 N N . ILE C 1 243 ? -19.825 -50.184 32.226 1.00 35.43 243 ILE C N 1
ATOM 6514 C CA . ILE C 1 243 ? -21.004 -49.424 31.834 1.00 37.39 243 ILE C CA 1
ATOM 6515 C C . ILE C 1 243 ? -21.439 -49.959 30.465 1.00 38.84 243 ILE C C 1
ATOM 6516 O O . ILE C 1 243 ? -20.665 -49.937 29.509 1.00 38.99 243 ILE C O 1
ATOM 6521 N N . GLY C 1 244 ? -22.670 -50.469 30.399 1.00 40.59 244 GLY C N 1
ATOM 6522 C CA . GLY C 1 244 ? -23.209 -51.043 29.170 1.00 38.69 244 GLY C CA 1
ATOM 6523 C C . GLY C 1 244 ? -23.166 -50.116 27.976 1.00 38.15 244 GLY C C 1
ATOM 6524 O O . GLY C 1 244 ? -22.639 -49.006 28.089 1.00 39.97 244 GLY C O 1
ATOM 6525 N N . PRO C 1 245 ? -23.709 -50.534 26.816 1.00 35.59 245 PRO C N 1
ATOM 6526 C CA . PRO C 1 245 ? -23.702 -49.683 25.622 1.00 34.76 245 PRO C CA 1
ATOM 6527 C C . PRO C 1 245 ? -24.454 -48.372 25.834 1.00 33.38 245 PRO C C 1
ATOM 6528 O O . PRO C 1 245 ? -25.629 -48.372 26.207 1.00 32.30 245 PRO C O 1
ATOM 6532 N N . THR C 1 246 ? -23.773 -47.254 25.604 1.00 32.83 246 THR C N 1
ATOM 6533 C CA . THR C 1 246 ? -24.408 -45.954 25.776 1.00 31.88 246 THR C CA 1
ATOM 6534 C C . THR C 1 246 ? -23.614 -44.827 25.116 1.00 31.48 246 THR C C 1
ATOM 6535 O O . THR C 1 246 ? -22.651 -45.075 24.396 1.00 32.32 246 THR C O 1
ATOM 6539 N N . ARG C 1 247 ? -24.051 -43.591 25.339 1.00 33.03 247 ARG C N 1
ATOM 6540 C CA . ARG C 1 247 ? -23.378 -42.407 24.798 1.00 34.42 247 ARG C CA 1
ATOM 6541 C C . ARG C 1 247 ? -22.839 -41.497 25.914 1.00 34.23 247 ARG C C 1
ATOM 6542 O O . ARG C 1 247 ? -23.510 -41.317 26.926 1.00 34.34 247 ARG C O 1
ATOM 6550 N N . HIS C 1 248 ? -21.631 -40.944 25.686 1.00 35.53 248 HIS C N 1
ATOM 6551 C CA . HIS C 1 248 ? -20.995 -39.971 26.584 1.00 35.79 248 HIS C CA 1
ATOM 6552 C C . HIS C 1 248 ? -21.467 -38.615 26.098 1.00 35.52 248 HIS C C 1
ATOM 6553 O O . HIS C 1 248 ? -21.705 -38.479 24.895 1.00 34.24 248 HIS C O 1
ATOM 6560 N N . GLY C 1 249 ? -21.604 -37.579 26.929 1.00 36.52 249 GLY C N 1
ATOM 6561 C CA . GLY C 1 249 ? -21.979 -36.270 26.389 1.00 36.92 249 GLY C CA 1
ATOM 6562 C C . GLY C 1 249 ? -20.672 -35.741 25.818 1.00 37.33 249 GLY C C 1
ATOM 6563 O O . GLY C 1 249 ? -20.548 -35.274 24.675 1.00 36.20 249 GLY C O 1
ATOM 6564 N N . VAL C 1 250 ? -19.685 -35.843 26.693 1.00 37.91 250 VAL C N 1
ATOM 6565 C CA . VAL C 1 250 ? -18.311 -35.505 26.424 1.00 39.04 250 VAL C CA 1
ATOM 6566 C C . VAL C 1 250 ? -18.058 -36.276 25.151 1.00 39.40 250 VAL C C 1
ATOM 6567 O O . VAL C 1 250 ? -18.294 -37.483 25.111 1.00 39.41 250 VAL C O 1
ATOM 6571 N N . THR C 1 251 ? -17.638 -35.569 24.108 1.00 38.14 251 THR C N 1
ATOM 6572 C CA . THR C 1 251 ? -17.324 -36.175 22.823 1.00 38.01 251 THR C CA 1
ATOM 6573 C C . THR C 1 251 ? -18.479 -36.806 22.043 1.00 38.31 251 THR C C 1
ATOM 6574 O O . THR C 1 251 ? -18.311 -37.121 20.867 1.00 39.45 251 THR C O 1
ATOM 6578 N N . ARG C 1 252 ? -19.642 -36.983 22.663 1.00 37.49 252 ARG C N 1
ATOM 6579 C CA . ARG C 1 252 ? -20.775 -37.581 21.949 1.00 36.37 252 ARG C CA 1
ATOM 6580 C C . ARG C 1 252 ? -20.418 -39.014 21.501 1.00 36.14 252 ARG C C 1
ATOM 6581 O O . ARG C 1 252 ? -21.157 -39.636 20.742 1.00 37.22 252 ARG C O 1
ATOM 6589 N N . GLY C 1 253 ? -19.282 -39.527 21.963 1.00 35.74 253 GLY C N 1
ATOM 6590 C CA . GLY C 1 253 ? -18.856 -40.864 21.570 1.00 35.52 253 GLY C CA 1
ATOM 6591 C C . GLY C 1 253 ? -19.558 -42.027 22.252 1.00 35.30 253 GLY C C 1
ATOM 6592 O O . GLY C 1 253 ? -19.534 -42.150 23.478 1.00 36.63 253 GLY C O 1
ATOM 6593 N N . CYS C 1 254 ? -20.182 -42.892 21.456 1.00 33.80 254 CYS C N 1
ATOM 6594 C CA . CYS C 1 254 ? -20.882 -44.053 21.994 1.00 32.08 254 CYS C CA 1
ATOM 6595 C C . CYS C 1 254 ? -19.841 -45.025 22.491 1.00 32.66 254 CYS C C 1
ATOM 6596 O O . CYS C 1 254 ? -18.773 -45.156 21.883 1.00 32.86 254 CYS C O 1
ATOM 6599 N N . THR C 1 255 ? -20.142 -45.734 23.574 1.00 31.07 255 THR C N 1
ATOM 6600 C CA . THR C 1 255 ? -19.133 -46.623 24.114 1.00 29.34 255 THR C CA 1
ATOM 6601 C C . THR C 1 255 ? -19.627 -47.678 25.084 1.00 27.74 255 THR C C 1
ATOM 6602 O O . THR C 1 255 ? -20.799 -47.729 25.448 1.00 26.58 255 THR C O 1
ATOM 6606 N N . ILE C 1 256 ? -18.681 -48.503 25.509 1.00 26.97 256 ILE C N 1
ATOM 6607 C CA . ILE C 1 256 ? -18.911 -49.554 26.486 1.00 26.59 256 ILE C CA 1
ATOM 6608 C C . ILE C 1 256 ? -17.617 -49.737 27.267 1.00 26.24 256 ILE C C 1
ATOM 6609 O O . ILE C 1 256 ? -16.535 -49.799 26.672 1.00 24.98 256 ILE C O 1
ATOM 6614 N N . TYR C 1 257 ? -17.723 -49.815 28.589 1.00 27.03 257 TYR C N 1
ATOM 6615 C CA . TYR C 1 257 ? -16.550 -50.037 29.425 1.00 27.87 257 TYR C CA 1
ATOM 6616 C C . TYR C 1 257 ? -16.594 -51.466 29.952 1.00 28.74 257 TYR C C 1
ATOM 6617 O O . TYR C 1 257 ? -17.602 -51.901 30.515 1.00 27.67 257 TYR C O 1
ATOM 6626 N N . ALA C 1 258 ? -15.491 -52.187 29.773 1.00 29.40 258 ALA C N 1
ATOM 6627 C CA . ALA C 1 258 ? -15.393 -53.558 30.235 1.00 29.52 258 ALA C CA 1
ATOM 6628 C C . ALA C 1 258 ? -14.049 -53.755 30.900 1.00 30.17 258 ALA C C 1
ATOM 6629 O O . ALA C 1 258 ? -13.191 -52.872 30.851 1.00 30.48 258 ALA C O 1
ATOM 6631 N N . TRP C 1 259 ? -13.857 -54.914 31.522 1.00 28.89 259 TRP C N 1
ATOM 6632 C CA . TRP C 1 259 ? -12.592 -55.188 32.184 1.00 28.42 259 TRP C CA 1
ATOM 6633 C C . TRP C 1 259 ? -11.893 -56.367 31.571 1.00 28.34 259 TRP C C 1
ATOM 6634 O O . TRP C 1 259 ? -12.532 -57.321 31.130 1.00 25.88 259 TRP C O 1
ATOM 6645 N N . ASP C 1 260 ? -10.572 -56.319 31.519 1.00 29.90 260 ASP C N 1
ATOM 6646 C CA . ASP C 1 260 ? -9.911 -57.475 30.982 1.00 31.29 260 ASP C CA 1
ATOM 6647 C C . ASP C 1 260 ? -9.649 -58.416 32.172 1.00 31.39 260 ASP C C 1
ATOM 6648 O O . ASP C 1 260 ? -9.784 -58.023 33.333 1.00 31.44 260 ASP C O 1
ATOM 6653 N N . PRO C 1 261 ? -9.338 -59.687 31.893 1.00 32.79 261 PRO C N 1
ATOM 6654 C CA . PRO C 1 261 ? -9.070 -60.740 32.886 1.00 33.51 261 PRO C CA 1
ATOM 6655 C C . PRO C 1 261 ? -8.227 -60.363 34.109 1.00 33.82 261 PRO C C 1
ATOM 6656 O O . PRO C 1 261 ? -8.332 -61.004 35.155 1.00 33.55 261 PRO C O 1
ATOM 6660 N N . SER C 1 262 ? -7.392 -59.336 33.979 1.00 33.07 262 SER C N 1
ATOM 6661 C CA . SER C 1 262 ? -6.549 -58.893 35.088 1.00 33.07 262 SER C CA 1
ATOM 6662 C C . SER C 1 262 ? -7.125 -57.649 35.756 1.00 32.71 262 SER C C 1
ATOM 6663 O O . SER C 1 262 ? -6.577 -57.160 36.735 1.00 35.19 262 SER C O 1
ATOM 6666 N N . GLY C 1 263 ? -8.224 -57.126 35.226 1.00 31.46 263 GLY C N 1
ATOM 6667 C CA . GLY C 1 263 ? -8.807 -55.936 35.818 1.00 29.98 263 GLY C CA 1
ATOM 6668 C C . GLY C 1 263 ? -8.466 -54.636 35.100 1.00 29.46 263 GLY C C 1
ATOM 6669 O O . GLY C 1 263 ? -8.819 -53.551 35.559 1.00 29.38 263 GLY C O 1
ATOM 6670 N N . ASN C 1 264 ? -7.771 -54.734 33.975 1.00 28.42 264 ASN C N 1
ATOM 6671 C CA . ASN C 1 264 ? -7.443 -53.549 33.198 1.00 28.09 264 ASN C CA 1
ATOM 6672 C C . ASN C 1 264 ? -8.692 -53.170 32.403 1.00 26.57 264 ASN C C 1
ATOM 6673 O O . ASN C 1 264 ? -9.152 -53.940 31.554 1.00 25.50 264 ASN C O 1
ATOM 6678 N N . ARG C 1 265 ? -9.239 -51.991 32.674 1.00 26.52 265 ARG C N 1
ATOM 6679 C CA . ARG C 1 265 ? -10.416 -51.524 31.959 1.00 25.07 265 ARG C CA 1
ATOM 6680 C C . ARG C 1 265 ? -10.032 -51.087 30.545 1.00 25.89 265 ARG C C 1
ATOM 6681 O O . ARG C 1 265 ? -8.995 -50.448 30.335 1.00 26.22 265 ARG C O 1
ATOM 6689 N N . PHE C 1 266 ? -10.862 -51.443 29.573 1.00 24.84 266 PHE C N 1
ATOM 6690 C CA . PHE C 1 266 ? -10.628 -51.026 28.202 1.00 24.47 266 PHE C CA 1
ATOM 6691 C C . PHE C 1 266 ? -11.954 -50.469 27.693 1.00 26.67 266 PHE C C 1
ATOM 6692 O O . PHE C 1 266 ? -12.990 -50.598 28.359 1.00 25.47 266 PHE C O 1
ATOM 6700 N N . GLU C 1 267 ? -11.922 -49.832 26.529 1.00 25.38 267 GLU C N 1
ATOM 6701 C CA . GLU C 1 267 ? -13.138 -49.266 25.954 1.00 24.90 267 GLU C CA 1
ATOM 6702 C C . GLU C 1 267 ? -13.215 -49.523 24.454 1.00 25.99 267 GLU C C 1
ATOM 6703 O O . GLU C 1 267 ? -12.184 -49.551 23.762 1.00 24.69 267 GLU C O 1
ATOM 6709 N N . THR C 1 268 ? -14.437 -49.743 23.970 1.00 26.08 268 THR C N 1
ATOM 6710 C CA . THR C 1 268 ? -14.698 -49.927 22.543 1.00 28.56 268 THR C CA 1
ATOM 6711 C C . THR C 1 268 ? -15.711 -48.837 22.227 1.00 31.33 268 THR C C 1
ATOM 6712 O O . THR C 1 268 ? -16.846 -48.887 22.711 1.00 32.00 268 THR C O 1
ATOM 6716 N N . PHE C 1 269 ? -15.317 -47.836 21.452 1.00 32.09 269 PHE C N 1
ATOM 6717 C CA . PHE C 1 269 ? -16.272 -46.785 21.117 1.00 33.98 269 PHE C CA 1
ATOM 6718 C C . PHE C 1 269 ? -16.164 -46.338 19.664 1.00 32.78 269 PHE C C 1
ATOM 6719 O O . PHE C 1 269 ? -15.289 -46.794 18.924 1.00 32.64 269 PHE C O 1
ATOM 6727 N N . MET C 1 270 ? -17.084 -45.460 19.267 1.00 32.55 270 MET C N 1
ATOM 6728 C CA . MET C 1 270 ? -17.104 -44.891 17.927 1.00 30.71 270 MET C CA 1
ATOM 6729 C C . MET C 1 270 ? -17.917 -43.588 17.927 1.00 30.15 270 MET C C 1
ATOM 6730 O O . MET C 1 270 ? -18.708 -43.332 18.840 1.00 26.80 270 MET C O 1
ATOM 6735 N N . GLY C 1 271 ? -17.688 -42.746 16.923 1.00 29.37 271 GLY C N 1
ATOM 6736 C CA . GLY C 1 271 ? -18.409 -41.485 16.846 1.00 30.91 271 GLY C CA 1
ATOM 6737 C C . GLY C 1 271 ? -17.678 -40.275 17.407 1.00 29.80 271 GLY C C 1
ATOM 6738 O O . GLY C 1 271 ? -16.493 -40.336 17.737 1.00 30.24 271 GLY C O 1
ATOM 6739 N N . GLY C 1 272 ? -18.402 -39.169 17.517 1.00 30.11 272 GLY C N 1
ATOM 6740 C CA . GLY C 1 272 ? -17.814 -37.948 18.025 1.00 30.05 272 GLY C CA 1
ATOM 6741 C C . GLY C 1 272 ? -17.751 -36.964 16.886 1.00 28.48 272 GLY C C 1
ATOM 6742 O O . GLY C 1 272 ? -17.907 -37.352 15.729 1.00 27.67 272 GLY C O 1
ATOM 6743 N N . TYR C 1 273 ? -17.532 -35.693 17.201 1.00 28.21 273 TYR C N 1
ATOM 6744 C CA . TYR C 1 273 ? -17.463 -34.679 16.164 1.00 25.69 273 TYR C CA 1
ATOM 6745 C C . TYR C 1 273 ? -16.060 -34.552 15.602 1.00 26.20 273 TYR C C 1
ATOM 6746 O O . TYR C 1 273 ? -15.209 -35.404 15.850 1.00 25.00 273 TYR C O 1
ATOM 6755 N N . HIS C 1 274 ? -15.813 -33.475 14.864 1.00 25.76 274 HIS C N 1
ATOM 6756 C CA . HIS C 1 274 ? -14.524 -33.305 14.220 1.00 25.37 274 HIS C CA 1
ATOM 6757 C C . HIS C 1 274 ? -13.873 -31.975 14.510 1.00 24.54 274 HIS C C 1
ATOM 6758 O O . HIS C 1 274 ? -13.921 -31.059 13.695 1.00 26.50 274 HIS C O 1
ATOM 6765 N N . PRO C 1 275 ? -13.242 -31.854 15.680 1.00 23.96 275 PRO C N 1
ATOM 6766 C CA . PRO C 1 275 ? -12.595 -30.588 16.014 1.00 22.70 275 PRO C CA 1
ATOM 6767 C C . PRO C 1 275 ? -11.284 -30.346 15.285 1.00 22.69 275 PRO C C 1
ATOM 6768 O O . PRO C 1 275 ? -10.591 -31.279 14.879 1.00 22.10 275 PRO C O 1
ATOM 6772 N N . TYR C 1 276 ? -10.962 -29.071 15.112 1.00 24.47 276 TYR C N 1
ATOM 6773 C CA . TYR C 1 276 ? -9.727 -28.664 14.465 1.00 23.68 276 TYR C CA 1
ATOM 6774 C C . TYR C 1 276 ? -9.023 -27.729 15.463 1.00 24.34 276 TYR C C 1
ATOM 6775 O O . TYR C 1 276 ? -9.651 -27.214 16.388 1.00 23.96 276 TYR C O 1
ATOM 6784 N N . PRO C 1 277 ? -7.707 -27.516 15.298 1.00 24.77 277 PRO C N 1
ATOM 6785 C CA . PRO C 1 277 ? -6.916 -26.652 16.186 1.00 26.53 277 PRO C CA 1
ATOM 6786 C C . PRO C 1 277 ? -7.452 -25.221 16.367 1.00 26.65 277 PRO C C 1
ATOM 6787 O O . PRO C 1 277 ? -7.111 -24.540 17.332 1.00 27.06 277 PRO C O 1
ATOM 6791 N N . ASP C 1 278 ? -8.297 -24.772 15.447 1.00 27.71 278 ASP C N 1
ATOM 6792 C CA . ASP C 1 278 ? -8.852 -23.423 15.504 1.00 27.46 278 ASP C CA 1
ATOM 6793 C C . ASP C 1 278 ? -10.144 -23.360 16.301 1.00 28.92 278 ASP C C 1
ATOM 6794 O O . ASP C 1 278 ? -10.726 -22.291 16.443 1.00 26.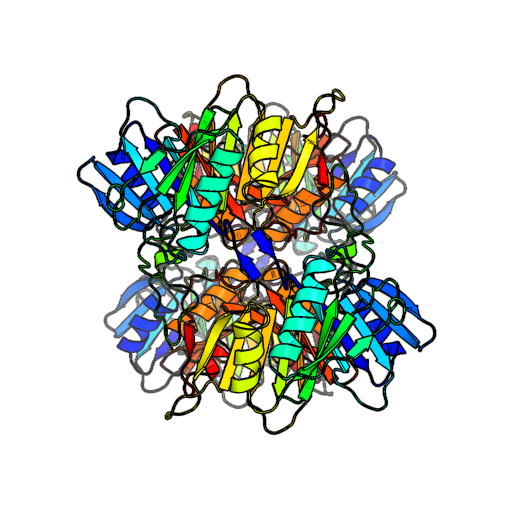17 278 ASP C O 1
ATOM 6799 N N . TYR C 1 279 ? -10.593 -24.505 16.813 1.00 31.72 279 TYR C N 1
ATOM 6800 C CA . TYR C 1 279 ? -11.840 -24.572 17.578 1.00 32.88 279 TYR C CA 1
ATOM 6801 C C . TYR C 1 279 ? -11.683 -24.249 19.058 1.00 33.14 279 TYR C C 1
ATOM 6802 O O . TYR C 1 279 ? -10.642 -24.510 19.655 1.00 31.84 279 TYR C O 1
ATOM 6811 N N . GLU C 1 280 ? -12.732 -23.676 19.639 1.00 33.50 280 GLU C N 1
ATOM 6812 C CA . GLU C 1 280 ? -12.744 -23.345 21.057 1.00 35.30 280 GLU C CA 1
ATOM 6813 C C . GLU C 1 280 ? -13.239 -24.575 21.820 1.00 34.63 280 GLU C C 1
ATOM 6814 O O . GLU C 1 280 ? -14.181 -25.243 21.387 1.00 34.74 280 GLU C O 1
ATOM 6820 N N . PRO C 1 281 ? -12.610 -24.893 22.965 1.00 34.70 281 PRO C N 1
ATOM 6821 C CA . PRO C 1 281 ? -13.014 -26.064 23.756 1.00 32.84 281 PRO C CA 1
ATOM 6822 C C . PRO C 1 281 ? -14.432 -25.991 24.329 1.00 32.10 281 PRO C C 1
ATOM 6823 O O . PRO C 1 281 ? -14.948 -24.909 24.584 1.00 30.84 281 PRO C O 1
ATOM 6827 N N . LEU C 1 282 ? -15.067 -27.148 24.503 1.00 30.37 282 LEU C N 1
ATOM 6828 C CA . LEU C 1 282 ? -16.415 -27.198 25.069 1.00 31.71 282 LEU C CA 1
ATOM 6829 C C . LEU C 1 282 ? -16.257 -27.469 26.562 1.00 30.74 282 LEU C C 1
ATOM 6830 O O . LEU C 1 282 ? -15.293 -28.110 26.977 1.00 30.33 282 LEU C O 1
ATOM 6835 N N . SER C 1 283 ? -17.195 -26.999 27.370 1.00 31.30 283 SER C N 1
ATOM 6836 C CA . SER C 1 283 ? -17.088 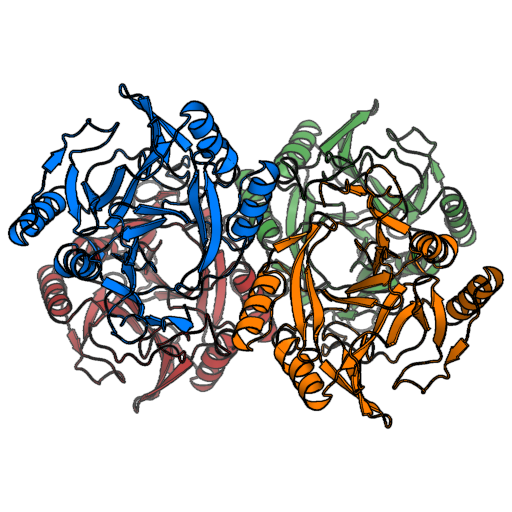-27.215 28.807 1.00 33.38 283 SER C CA 1
ATOM 6837 C C . SER C 1 283 ? -18.326 -27.856 29.428 1.00 34.08 283 SER C C 1
ATOM 6838 O O . SER C 1 283 ? -19.454 -27.630 28.982 1.00 34.06 283 SER C O 1
ATOM 6841 N N . TRP C 1 284 ? -18.099 -28.657 30.461 1.00 34.68 284 TRP C N 1
ATOM 6842 C CA . TRP C 1 284 ? -19.180 -29.301 31.183 1.00 37.37 284 TRP C CA 1
ATOM 6843 C C . TRP C 1 284 ? -19.068 -28.898 32.649 1.00 37.85 284 TRP C C 1
ATOM 6844 O O . TRP C 1 284 ? -17.973 -28.884 33.205 1.00 38.06 284 TRP C O 1
ATOM 6855 N N . THR C 1 285 ? -20.193 -28.545 33.262 1.00 39.31 285 THR C N 1
ATOM 6856 C CA . THR C 1 285 ? -20.204 -28.159 34.670 1.00 41.80 285 THR C CA 1
ATOM 6857 C C . THR C 1 285 ? -20.049 -29.413 35.525 1.00 44.05 285 THR C C 1
ATOM 6858 O O . THR C 1 285 ? -20.455 -30.501 35.114 1.00 45.82 285 THR C O 1
ATOM 6862 N N . TYR C 1 286 ? -19.463 -29.265 36.711 1.00 46.03 286 TYR C N 1
ATOM 6863 C CA . TYR C 1 286 ? -19.254 -30.405 37.604 1.00 47.63 286 TYR C CA 1
ATOM 6864 C C . TYR C 1 286 ? -20.556 -31.093 38.005 1.00 48.29 286 TYR C C 1
ATOM 6865 O O . TYR C 1 286 ? -20.650 -32.323 37.977 1.00 48.30 286 TYR C O 1
ATOM 6874 N N . ASP C 1 287 ? -21.553 -30.299 38.384 1.00 48.49 287 ASP C N 1
ATOM 6875 C CA . ASP C 1 287 ? -22.828 -30.847 38.822 1.00 48.74 287 ASP C CA 1
ATOM 6876 C C . ASP C 1 287 ? -23.492 -31.669 37.727 1.00 48.42 287 ASP C C 1
ATOM 6877 O O . ASP C 1 287 ? -24.186 -32.648 38.007 1.00 48.41 287 ASP C O 1
ATOM 6882 N N . ASN C 1 288 ? -23.250 -31.289 36.477 1.00 47.87 288 ASN C N 1
ATOM 6883 C CA . ASN C 1 288 ? -23.844 -31.986 35.341 1.00 46.33 288 ASN C CA 1
ATOM 6884 C C . ASN C 1 288 ? -22.926 -33.046 34.739 1.00 45.66 288 ASN C C 1
ATOM 6885 O O . ASN C 1 288 ? -23.146 -33.518 33.628 1.00 44.13 288 ASN C O 1
ATOM 6890 N N . PHE C 1 289 ? -21.915 -33.455 35.481 1.00 45.58 289 PHE C N 1
ATOM 6891 C CA . PHE C 1 289 ? -20.982 -34.421 34.948 1.00 46.17 289 PHE C CA 1
ATOM 6892 C C . PHE C 1 289 ? -21.564 -35.862 34.702 1.00 45.89 289 PHE C C 1
ATOM 6893 O O . PHE C 1 289 ? -21.024 -36.603 33.873 1.00 45.13 289 PHE C O 1
ATOM 6901 N N . ALA C 1 290 ? -22.686 -36.224 35.352 1.00 45.60 290 ALA C N 1
ATOM 6902 C CA . ALA C 1 290 ? -23.361 -37.539 35.150 1.00 44.54 290 ALA C CA 1
ATOM 6903 C C . ALA C 1 290 ? -23.841 -37.664 33.691 1.00 43.59 290 ALA C C 1
ATOM 6904 O O . ALA C 1 290 ? -23.789 -38.739 33.086 1.00 42.41 290 ALA C O 1
ATOM 6906 N N . GLN C 1 291 ? -24.331 -36.547 33.158 1.00 43.12 291 GLN C N 1
ATOM 6907 C CA . GLN C 1 291 ? -24.811 -36.464 31.783 1.00 41.61 291 GLN C CA 1
ATOM 6908 C C . GLN C 1 291 ? -23.641 -36.504 30.804 1.00 41.52 291 GLN C C 1
ATOM 6909 O O . GLN C 1 291 ? -23.769 -37.009 29.688 1.00 40.58 291 GLN C O 1
ATOM 6915 N N . GLY C 1 292 ? -22.511 -35.935 31.225 1.00 40.75 292 GLY C N 1
ATOM 6916 C CA . GLY C 1 292 ? -21.314 -35.907 30.398 1.00 40.94 292 GLY C CA 1
ATOM 6917 C C . GLY C 1 292 ? -20.663 -37.276 30.303 1.00 40.71 292 GLY C C 1
ATOM 6918 O O . GLY C 1 292 ? -20.001 -37.606 29.315 1.00 40.47 292 GLY C O 1
ATOM 6919 N N . LEU C 1 293 ? -20.860 -38.055 31.363 1.00 41.08 293 LEU C N 1
ATOM 6920 C CA . LEU C 1 293 ? -20.371 -39.423 31.508 1.00 41.80 293 LEU C CA 1
ATOM 6921 C C . LEU C 1 293 ? -21.395 -40.289 30.722 1.00 41.30 293 LEU C C 1
ATOM 6922 O O . LEU C 1 293 ? -21.046 -40.853 29.684 1.00 41.50 293 LEU C O 1
ATOM 6927 N N . ASP C 1 294 ? -22.641 -40.387 31.202 1.00 40.26 294 ASP C N 1
ATOM 6928 C CA . ASP C 1 294 ? -23.694 -41.132 30.482 1.00 40.16 294 ASP C CA 1
ATOM 6929 C C . ASP C 1 294 ? -24.613 -40.060 29.987 1.00 39.93 294 ASP C C 1
ATOM 6930 O O . ASP C 1 294 ? -25.087 -39.228 30.754 1.00 40.63 294 ASP C O 1
ATOM 6935 N N . TYR C 1 295 ? -24.876 -40.059 28.702 1.00 39.05 295 TYR C N 1
ATOM 6936 C CA . TYR C 1 295 ? -25.777 -39.061 28.246 1.00 39.23 295 TYR C CA 1
ATOM 6937 C C . TYR C 1 295 ? -27.239 -39.540 28.325 1.00 39.98 295 TYR C C 1
ATOM 6938 O O . TYR C 1 295 ? -28.036 -38.920 29.030 1.00 39.92 295 TYR C O 1
ATOM 6947 N N . PRO C 1 296 ? -27.611 -40.661 27.655 1.00 41.07 296 PRO C N 1
ATOM 6948 C CA . PRO C 1 296 ? -29.043 -40.974 27.833 1.00 41.30 296 PRO C CA 1
ATOM 6949 C C . PRO C 1 296 ? -29.489 -40.937 29.287 1.00 43.09 296 PRO C C 1
ATOM 6950 O O . PRO C 1 296 ? -30.452 -40.245 29.660 1.00 42.29 296 PRO C O 1
ATOM 6954 N N . GLN C 1 297 ? -28.776 -41.716 30.087 1.00 44.86 297 GLN C N 1
ATOM 6955 C CA . GLN C 1 297 ? -28.989 -41.780 31.512 1.00 47.40 297 GLN C CA 1
ATOM 6956 C C . GLN C 1 297 ? -28.300 -40.504 32.008 1.00 48.87 297 GLN C C 1
ATOM 6957 O O . GLN C 1 297 ? -28.955 -39.433 32.092 1.00 51.37 297 GLN C O 1
ATOM 6963 N N . ALA D 1 2 ? -52.293 -67.757 8.174 1.00 17.00 2 ALA D N 1
ATOM 6964 C CA . ALA D 1 2 ? -53.236 -66.617 8.359 1.00 18.55 2 ALA D CA 1
ATOM 6965 C C . ALA D 1 2 ? -53.318 -66.190 9.817 1.00 20.52 2 ALA D C 1
ATOM 6966 O O . ALA D 1 2 ? -53.248 -67.026 10.717 1.00 22.89 2 ALA D O 1
ATOM 6968 N N . MET D 1 3 ? -53.462 -64.889 10.047 1.00 20.91 3 MET D N 1
ATOM 6969 C CA . MET D 1 3 ? -53.629 -64.379 11.401 1.00 20.00 3 MET D CA 1
ATOM 6970 C C . MET D 1 3 ? -55.135 -64.415 11.641 1.00 18.97 3 MET D C 1
ATOM 6971 O O . MET D 1 3 ? -55.909 -63.882 10.843 1.00 16.74 3 MET D O 1
ATOM 6976 N N . THR D 1 4 ? -55.534 -65.072 12.727 1.00 18.25 4 THR D N 1
ATOM 6977 C CA . THR D 1 4 ? -56.938 -65.199 13.119 1.00 19.63 4 THR D CA 1
ATOM 6978 C C . THR D 1 4 ? -57.015 -64.982 14.630 1.00 19.25 4 THR D C 1
ATOM 6979 O O . THR D 1 4 ? -56.005 -64.665 15.273 1.00 18.08 4 THR D O 1
ATOM 6983 N N . GLY D 1 5 ? -58.203 -65.183 15.198 1.00 18.43 5 GLY D N 1
ATOM 6984 C CA . GLY D 1 5 ? -58.374 -65.032 16.638 1.00 19.46 5 GLY D CA 1
ATOM 6985 C C . GLY D 1 5 ? -57.954 -63.667 17.147 1.00 22.16 5 GLY D C 1
ATOM 6986 O O . GLY D 1 5 ? -58.429 -62.648 16.647 1.00 21.96 5 GLY D O 1
ATOM 6987 N N . VAL D 1 6 ? -57.082 -63.652 18.155 1.00 21.19 6 VAL D N 1
ATOM 6988 C CA . VAL D 1 6 ? -56.569 -62.413 18.729 1.00 21.79 6 VAL D CA 1
ATOM 6989 C C . VAL D 1 6 ? -55.418 -61.988 17.815 1.00 22.61 6 VAL D C 1
ATOM 6990 O O . VAL D 1 6 ? -54.431 -62.720 17.669 1.00 22.49 6 VAL D O 1
ATOM 6994 N N . LEU D 1 7 ? -55.537 -60.816 17.199 1.00 21.78 7 LEU D N 1
ATOM 6995 C CA . LEU D 1 7 ? -54.505 -60.355 16.281 1.00 21.86 7 LEU D CA 1
ATOM 6996 C C . LEU D 1 7 ? -53.311 -59.688 16.955 1.00 22.71 7 LEU D C 1
ATOM 6997 O O . LEU D 1 7 ? -52.178 -60.121 16.785 1.00 22.98 7 LEU D O 1
ATOM 7002 N N . ARG D 1 8 ? -53.555 -58.634 17.721 1.00 21.76 8 ARG D N 1
ATOM 7003 C CA . ARG D 1 8 ? -52.434 -57.937 18.339 1.00 23.10 8 ARG D CA 1
ATOM 7004 C C . ARG D 1 8 ? -52.846 -56.971 19.444 1.00 22.70 8 ARG D C 1
ATOM 7005 O O . ARG D 1 8 ? -54.034 -56.700 19.629 1.00 21.74 8 ARG D O 1
ATOM 7013 N N . PRO D 1 9 ? -51.861 -56.445 20.199 1.00 21.53 9 PRO D N 1
ATOM 7014 C CA . PRO D 1 9 ? -52.204 -55.501 21.265 1.00 22.24 9 PRO D CA 1
ATOM 7015 C C . PRO D 1 9 ? -52.973 -54.354 20.609 1.00 21.28 9 PRO D C 1
ATOM 7016 O O . PRO D 1 9 ? -52.550 -53.831 19.571 1.00 21.60 9 PRO D O 1
ATOM 7020 N N . GLY D 1 10 ? -54.103 -53.981 21.202 1.00 22.40 10 GLY D N 1
ATOM 7021 C CA . GLY D 1 10 ? -54.925 -52.917 20.648 1.00 21.87 10 GLY D CA 1
ATOM 7022 C C . GLY D 1 10 ? -54.841 -51.594 21.385 1.00 23.57 10 GLY D C 1
ATOM 7023 O O . GLY D 1 10 ? -54.840 -50.529 20.753 1.00 23.87 10 GLY D O 1
ATOM 7024 N N . HIS D 1 11 ? -54.807 -51.644 22.713 1.00 22.07 11 HIS D N 1
ATOM 7025 C CA . HIS D 1 11 ? -54.689 -50.422 23.492 1.00 22.42 11 HIS D CA 1
ATOM 7026 C C . HIS D 1 11 ? -54.390 -50.641 24.962 1.00 22.00 11 HIS D C 1
ATOM 7027 O O . HIS D 1 11 ? -54.677 -51.697 25.526 1.00 20.51 11 HIS D O 1
ATOM 7034 N N . ALA D 1 12 ? -53.763 -49.635 25.558 1.00 22.75 12 ALA D N 1
ATOM 7035 C CA . ALA D 1 12 ? -53.440 -49.632 26.981 1.00 25.28 12 ALA D CA 1
ATOM 7036 C C . ALA D 1 12 ? -53.930 -48.287 27.499 1.00 25.91 12 ALA D C 1
ATOM 7037 O O . ALA D 1 12 ? -53.648 -47.237 26.903 1.00 26.52 12 ALA D O 1
ATOM 7039 N N . GLN D 1 13 ? -54.709 -48.314 28.574 1.00 27.45 13 GLN D N 1
ATOM 7040 C CA . GLN D 1 13 ? -55.188 -47.071 29.160 1.00 28.39 13 GLN D CA 1
ATOM 7041 C C . GLN D 1 13 ? -54.379 -46.919 30.443 1.00 28.75 13 GLN D C 1
ATOM 7042 O O . GLN D 1 13 ? -54.419 -47.783 31.323 1.00 30.22 13 GLN D O 1
ATOM 7048 N N . VAL D 1 14 ? -53.619 -45.837 30.535 1.00 27.66 14 VAL D N 1
ATOM 7049 C CA . VAL D 1 14 ? -52.774 -45.635 31.696 1.00 29.08 14 VAL D CA 1
ATOM 7050 C C . VAL D 1 14 ? -53.146 -44.402 32.514 1.00 29.26 14 VAL D C 1
ATOM 7051 O O . VAL D 1 14 ? -53.567 -43.386 31.974 1.00 29.84 14 VAL D O 1
ATOM 7055 N N . ARG D 1 15 ? -52.993 -44.504 33.825 1.00 29.88 15 ARG D N 1
ATOM 7056 C CA . ARG D 1 15 ? -53.312 -43.387 34.696 1.00 29.99 15 ARG D CA 1
ATOM 7057 C C . ARG D 1 15 ? -52.084 -42.506 34.898 1.00 30.03 15 ARG D C 1
ATOM 7058 O O . ARG D 1 15 ? -50.981 -42.999 35.144 1.00 28.98 15 ARG D O 1
ATOM 7066 N N . VAL D 1 16 ? -52.279 -41.199 34.768 1.00 30.81 16 VAL D N 1
ATOM 7067 C CA . VAL D 1 16 ? -51.195 -40.243 34.961 1.00 32.01 16 VAL D CA 1
ATOM 7068 C C . VAL D 1 16 ? -51.591 -39.307 36.097 1.00 33.62 16 VAL D C 1
ATOM 7069 O O . VAL D 1 16 ? -52.772 -38.989 36.261 1.00 32.17 16 VAL D O 1
ATOM 7073 N N . LEU D 1 17 ? -50.606 -38.867 36.874 1.00 35.55 17 LEU D N 1
ATOM 7074 C CA . LEU D 1 17 ? -50.863 -37.969 37.994 1.00 36.84 17 LEU D CA 1
ATOM 7075 C C . LEU D 1 17 ? -51.209 -36.555 37.547 1.00 38.57 17 LEU D C 1
ATOM 7076 O O . LEU D 1 17 ? -51.691 -35.754 38.342 1.00 39.11 17 LEU D O 1
ATOM 7081 N N . ASN D 1 18 ? -50.966 -36.248 36.276 1.00 39.72 18 ASN D N 1
ATOM 7082 C CA . ASN D 1 18 ? -51.269 -34.922 35.742 1.00 41.24 18 ASN D CA 1
ATOM 7083 C C . ASN D 1 18 ? -51.482 -34.995 34.241 1.00 41.09 18 ASN D C 1
ATOM 7084 O O . ASN D 1 18 ? -50.541 -35.235 33.486 1.00 41.36 18 ASN D O 1
ATOM 7089 N N . LEU D 1 19 ? -52.716 -34.771 33.811 1.00 40.73 19 LEU D N 1
ATOM 7090 C CA . LEU D 1 19 ? -53.041 -34.836 32.396 1.00 40.81 19 LEU D CA 1
ATOM 7091 C C . LEU D 1 19 ? -52.233 -33.889 31.509 1.00 41.75 19 LEU D C 1
ATOM 7092 O O . LEU D 1 19 ? -52.017 -34.185 30.333 1.00 42.68 19 LEU D O 1
ATOM 7097 N N . GLU D 1 20 ? -51.784 -32.756 32.036 1.00 40.36 20 GLU D N 1
ATOM 7098 C CA . GLU D 1 20 ? -51.054 -31.829 31.175 1.00 40.77 20 GLU D CA 1
ATOM 7099 C C . GLU D 1 20 ? -49.662 -32.328 30.862 1.00 38.30 20 GLU D C 1
ATOM 7100 O O . GLU D 1 20 ? -49.276 -32.407 29.695 1.00 36.93 20 GLU D O 1
ATOM 7106 N N . GLU D 1 21 ? -48.927 -32.667 31.919 1.00 37.26 21 GLU D N 1
ATOM 7107 C CA . GLU D 1 21 ? -47.570 -33.191 31.811 1.00 37.65 21 GLU D CA 1
ATOM 7108 C C . GLU D 1 21 ? -47.602 -34.480 30.959 1.00 36.56 21 GLU D C 1
ATOM 7109 O O . GLU D 1 21 ? -46.623 -34.809 30.287 1.00 35.78 21 GLU D O 1
ATOM 7115 N N . GLY D 1 22 ? -48.736 -35.187 30.976 1.00 35.48 22 GLY D N 1
ATOM 7116 C CA . GLY D 1 22 ? -48.882 -36.420 30.203 1.00 36.84 22 GLY D CA 1
ATOM 7117 C C . GLY D 1 22 ? -49.014 -36.156 28.709 1.00 36.29 22 GLY D C 1
ATOM 7118 O O . GLY D 1 22 ? -48.324 -36.761 27.884 1.00 35.89 22 GLY D O 1
ATOM 7119 N N . ILE D 1 23 ? -49.918 -35.246 28.370 1.00 36.98 23 ILE D N 1
ATOM 7120 C CA . ILE D 1 23 ? -50.131 -34.858 26.993 1.00 37.26 23 ILE D CA 1
ATOM 7121 C C . ILE D 1 23 ? -48.841 -34.238 26.409 1.00 37.97 23 ILE D C 1
ATOM 7122 O O . ILE D 1 23 ? -48.491 -34.572 25.276 1.00 37.59 23 ILE D O 1
ATOM 7127 N N . HIS D 1 24 ? -48.120 -33.361 27.127 1.00 37.81 24 HIS D N 1
ATOM 7128 C CA . HIS D 1 24 ? -46.878 -32.838 26.512 1.00 38.59 24 HIS D CA 1
ATOM 7129 C C . HIS D 1 24 ? -45.865 -33.959 26.369 1.00 37.70 24 HIS D C 1
ATOM 7130 O O . HIS D 1 24 ? -45.171 -34.022 25.360 1.00 38.14 24 HIS D O 1
ATOM 7137 N N . PHE D 1 25 ? -45.787 -34.862 27.345 1.00 35.66 25 PHE D N 1
ATOM 7138 C CA . PHE D 1 25 ? -44.799 -35.938 27.274 1.00 33.66 25 PHE D CA 1
ATOM 7139 C C . PHE D 1 25 ? -45.013 -37.004 26.197 1.00 32.62 25 PHE D C 1
ATOM 7140 O O . PHE D 1 25 ? -44.073 -37.377 25.492 1.00 32.49 25 PHE D O 1
ATOM 7148 N N . TYR D 1 26 ? -46.238 -37.495 26.061 1.00 29.64 26 TYR D N 1
ATOM 7149 C CA . TYR D 1 26 ? -46.508 -38.527 25.077 1.00 27.25 26 TYR D CA 1
ATOM 7150 C C . TYR D 1 26 ? -46.570 -38.029 23.638 1.00 27.18 26 TYR D C 1
ATOM 7151 O O . TYR D 1 26 ? -46.237 -38.759 22.709 1.00 25.34 26 TYR D O 1
ATOM 7160 N N . ARG D 1 27 ? -46.974 -36.780 23.453 1.00 28.45 27 ARG D N 1
ATOM 7161 C CA . ARG D 1 27 ? -47.082 -36.215 22.117 1.00 31.02 27 ARG D CA 1
ATOM 7162 C C . ARG D 1 27 ? -45.784 -35.570 21.663 1.00 32.35 27 ARG D C 1
ATOM 7163 O O . ARG D 1 27 ? -45.517 -35.446 20.465 1.00 32.53 27 ARG D O 1
ATOM 7171 N N . ASN D 1 28 ? -44.966 -35.169 22.623 1.00 31.51 28 ASN D N 1
ATOM 7172 C CA . ASN D 1 28 ? -43.741 -34.516 22.257 1.00 32.10 28 ASN D CA 1
ATOM 7173 C C . ASN D 1 28 ? -42.452 -35.212 22.510 1.00 30.73 28 ASN D C 1
ATOM 7174 O O . ASN D 1 28 ? -41.504 -35.060 21.743 1.00 32.54 28 ASN D O 1
ATOM 7179 N N . VAL D 1 29 ? -42.419 -35.982 23.582 1.00 29.00 29 VAL D N 1
ATOM 7180 C CA . VAL D 1 29 ? -41.231 -36.711 23.932 1.00 27.82 29 VAL D CA 1
ATOM 7181 C C . VAL D 1 29 ? -41.299 -38.093 23.299 1.00 27.59 29 VAL D C 1
ATOM 7182 O O . VAL D 1 29 ? -40.430 -38.463 22.506 1.00 25.06 29 VAL D O 1
ATOM 7186 N N . LEU D 1 30 ? -42.334 -38.857 23.629 1.00 26.77 30 LEU D N 1
ATOM 7187 C CA . LEU D 1 30 ? -42.450 -40.185 23.054 1.00 25.06 30 LEU D CA 1
ATOM 7188 C C . LEU D 1 30 ? -42.819 -40.067 21.571 1.00 24.58 30 LEU D C 1
ATOM 7189 O O . LEU D 1 30 ? -42.487 -40.933 20.758 1.00 23.14 30 LEU D O 1
ATOM 7194 N N . GLY D 1 31 ? -43.492 -38.982 21.209 1.00 23.60 31 GLY D N 1
ATOM 7195 C CA . GLY D 1 31 ? -43.849 -38.801 19.812 1.00 23.07 31 GLY D CA 1
ATOM 7196 C C . GLY D 1 31 ? -45.061 -39.580 19.338 1.00 24.47 31 GLY D C 1
ATOM 7197 O O . GLY D 1 31 ? -45.115 -40.044 18.194 1.00 23.09 31 GLY D O 1
ATOM 7198 N N . LEU D 1 32 ? -46.025 -39.752 20.232 1.00 23.32 32 LEU D N 1
ATOM 7199 C CA . LEU D 1 32 ? -47.257 -40.425 19.879 1.00 25.08 32 LEU D CA 1
ATOM 7200 C C . LEU D 1 32 ? -48.099 -39.367 19.185 1.00 24.67 32 LEU D C 1
ATOM 7201 O O . LEU D 1 32 ? -47.830 -38.166 19.301 1.00 24.50 32 LEU D O 1
ATOM 7206 N N . VAL D 1 33 ? -49.128 -39.811 18.479 1.00 24.79 33 VAL D N 1
ATOM 7207 C CA . VAL D 1 33 ? -49.999 -38.904 17.756 1.00 25.96 33 VAL D CA 1
ATOM 7208 C C . VAL D 1 33 ? -51.355 -38.850 18.437 1.00 27.68 33 VAL D C 1
ATOM 7209 O O . VAL D 1 33 ? -52.032 -39.864 18.531 1.00 26.82 33 VAL D O 1
ATOM 7213 N N . GLU D 1 34 ? -51.757 -37.669 18.907 1.00 29.84 34 GLU D N 1
ATOM 7214 C CA . GLU D 1 34 ? -53.056 -37.525 19.573 1.00 30.78 34 GLU D CA 1
ATOM 7215 C C . GLU D 1 34 ? -54.178 -37.593 18.537 1.00 31.42 34 GLU D C 1
ATOM 7216 O O . GLU D 1 34 ? -54.150 -36.879 17.539 1.00 31.54 34 GLU D O 1
ATOM 7222 N N . THR D 1 35 ? -55.171 -38.442 18.780 1.00 31.50 35 THR D N 1
ATOM 7223 C CA . THR D 1 35 ? -56.277 -38.605 17.836 1.00 30.92 35 THR D CA 1
ATOM 7224 C C . THR D 1 35 ? -57.627 -38.142 18.365 1.00 31.78 35 THR D C 1
ATOM 7225 O O . THR D 1 35 ? -58.580 -37.997 17.601 1.00 31.49 35 THR D O 1
ATOM 7229 N N . GLY D 1 36 ? -57.722 -37.938 19.671 1.00 32.07 36 GLY D N 1
ATOM 7230 C CA . GLY D 1 36 ? -58.981 -37.489 20.220 1.00 33.68 36 GLY D CA 1
ATOM 7231 C C . GLY D 1 36 ? -58.971 -37.306 21.718 1.00 34.93 36 GLY D C 1
ATOM 7232 O O . GLY D 1 36 ? -57.994 -37.626 22.400 1.00 33.77 36 GLY D O 1
ATOM 7233 N N . ARG D 1 37 ? -60.079 -36.771 22.217 1.00 35.92 37 ARG D N 1
ATOM 7234 C CA . ARG D 1 37 ? -60.294 -36.534 23.639 1.00 37.41 37 ARG D CA 1
ATOM 7235 C C . ARG D 1 37 ? -61.800 -36.652 23.859 1.00 37.64 37 ARG D C 1
ATOM 7236 O O . ARG D 1 37 ? -62.576 -36.024 23.140 1.00 37.90 37 ARG D O 1
ATOM 7244 N N . ASP D 1 38 ? -62.218 -37.461 24.829 1.00 38.70 38 ASP D N 1
ATOM 7245 C CA . ASP D 1 38 ? -63.646 -37.620 25.104 1.00 39.64 38 ASP D CA 1
ATOM 7246 C C . ASP D 1 38 ? -64.103 -36.740 26.262 1.00 39.96 38 ASP D C 1
ATOM 7247 O O . ASP D 1 38 ? -63.295 -36.054 26.891 1.00 37.00 38 ASP D O 1
ATOM 7252 N N . ASP D 1 39 ? -65.403 -36.759 26.542 1.00 41.95 39 ASP D N 1
ATOM 7253 C CA . ASP D 1 39 ? -65.945 -35.947 27.627 1.00 43.85 39 ASP D CA 1
ATOM 7254 C C . ASP D 1 39 ? -65.613 -36.492 29.009 1.00 44.30 39 ASP D C 1
ATOM 7255 O O . ASP D 1 39 ? -65.910 -35.855 30.012 1.00 45.52 39 ASP D O 1
ATOM 7260 N N . GLN D 1 40 ? -64.997 -37.664 29.076 1.00 44.32 40 GLN D N 1
ATOM 7261 C CA . GLN D 1 40 ? -64.643 -38.233 30.372 1.00 43.09 40 GLN D CA 1
ATOM 7262 C C . GLN D 1 40 ? -63.271 -37.800 30.798 1.00 42.76 40 GLN D C 1
ATOM 7263 O O . GLN D 1 40 ? -62.754 -38.248 31.824 1.00 42.44 40 GLN D O 1
ATOM 7269 N N . GLY D 1 41 ? -62.663 -36.958 29.981 1.00 41.48 41 GLY D N 1
ATOM 7270 C CA . GLY D 1 41 ? -61.344 -36.481 30.303 1.00 40.53 41 GLY D CA 1
ATOM 7271 C C . GLY D 1 41 ? -60.219 -37.407 29.887 1.00 39.46 41 GLY D C 1
ATOM 7272 O O . GLY D 1 41 ? -59.172 -37.391 30.522 1.00 40.06 41 GLY D O 1
ATOM 7273 N N . ARG D 1 42 ? -60.408 -38.227 28.855 1.00 37.81 42 ARG D N 1
ATOM 7274 C CA . ARG D 1 42 ? -59.307 -39.090 28.419 1.00 36.22 42 ARG D CA 1
ATOM 7275 C C . ARG D 1 42 ? -58.837 -38.656 27.048 1.00 35.08 42 ARG D C 1
ATOM 7276 O O . ARG D 1 42 ? -59.646 -38.351 26.166 1.00 34.27 42 ARG D O 1
ATOM 7284 N N . VAL D 1 43 ? -57.520 -38.654 26.876 1.00 34.42 43 VAL D N 1
ATOM 7285 C CA . VAL D 1 43 ? -56.905 -38.277 25.617 1.00 34.61 43 VAL D CA 1
ATOM 7286 C C . VAL D 1 43 ? -56.337 -39.529 24.944 1.00 33.72 43 VAL D C 1
ATOM 7287 O O . VAL D 1 43 ? -55.602 -40.307 25.564 1.00 32.37 43 VAL D O 1
ATOM 7291 N N . TYR D 1 44 ? -56.704 -39.714 23.678 1.00 33.25 44 TYR D N 1
ATOM 7292 C CA . TYR D 1 44 ? -56.282 -40.868 22.891 1.00 33.13 44 TYR D CA 1
ATOM 7293 C C . TYR D 1 44 ? -55.057 -40.589 22.030 1.00 32.92 44 TYR D C 1
ATOM 7294 O O . TYR D 1 44 ? -54.910 -39.507 21.463 1.00 32.36 44 TYR D O 1
ATOM 7303 N N . PHE D 1 45 ? -54.200 -41.598 21.920 1.00 32.05 45 PHE D N 1
ATOM 7304 C CA . PHE D 1 45 ? -52.974 -41.516 21.140 1.00 30.50 45 PHE D CA 1
ATOM 7305 C C . PHE D 1 45 ? -52.795 -42.801 20.344 1.00 29.77 45 PHE D C 1
ATOM 7306 O O . PHE D 1 45 ? -53.380 -43.842 20.668 1.00 29.37 45 PHE D O 1
ATOM 7314 N N . LYS D 1 46 ? -51.968 -42.720 19.306 1.00 28.69 46 LYS D N 1
ATOM 7315 C CA . LYS D 1 46 ? -51.649 -43.872 18.482 1.00 25.23 46 LYS D CA 1
ATOM 7316 C C . LYS D 1 46 ? -50.257 -43.655 17.896 1.00 23.53 46 LYS D C 1
ATOM 7317 O O . LYS D 1 46 ? -49.804 -42.519 17.775 1.00 22.53 46 LYS D O 1
ATOM 7323 N N . CYS D 1 47 ? -49.559 -44.731 17.555 1.00 23.44 47 CYS D N 1
ATOM 7324 C CA . CYS D 1 47 ? -48.249 -44.559 16.948 1.00 22.55 47 CYS D CA 1
ATOM 7325 C C . CYS D 1 47 ? -48.518 -44.027 15.534 1.00 22.70 47 CYS D C 1
ATOM 7326 O O . CYS D 1 47 ? -49.563 -44.320 14.953 1.00 20.59 47 CYS D O 1
ATOM 7329 N N . TRP D 1 48 ? -47.597 -43.237 14.990 1.00 21.83 48 TRP D N 1
ATOM 7330 C CA . TRP D 1 48 ? -47.806 -42.658 13.662 1.00 21.33 48 TRP D CA 1
ATOM 7331 C C . TRP D 1 48 ? -48.031 -43.656 12.531 1.00 21.87 48 TRP D C 1
ATOM 7332 O O . TRP D 1 48 ? -48.854 -43.409 11.652 1.00 22.34 48 TRP D O 1
ATOM 7343 N N . ASP D 1 49 ? -47.327 -44.790 12.563 1.00 21.35 49 ASP D N 1
ATOM 7344 C CA . ASP D 1 49 ? -47.446 -45.784 11.502 1.00 23.35 49 ASP D CA 1
ATOM 7345 C C . ASP D 1 49 ? -48.631 -46.762 11.609 1.00 23.92 49 ASP D C 1
ATOM 7346 O O . ASP D 1 49 ? -48.990 -47.392 10.614 1.00 23.52 49 ASP D O 1
ATOM 7351 N N . GLU D 1 50 ? -49.241 -46.894 12.791 1.00 22.56 50 GLU D N 1
ATOM 7352 C CA . GLU D 1 50 ? -50.395 -47.798 12.938 1.00 21.87 50 GLU D CA 1
ATOM 7353 C C . GLU D 1 50 ? -51.537 -47.220 12.107 1.00 21.35 50 GLU D C 1
ATOM 7354 O O . GLU D 1 50 ? -51.432 -46.101 11.601 1.00 22.06 50 GLU D O 1
ATOM 7360 N N . ARG D 1 51 ? -52.621 -47.971 11.954 1.00 20.69 51 ARG D N 1
ATOM 7361 C CA . ARG D 1 51 ? -53.746 -47.478 11.172 1.00 23.66 51 ARG D CA 1
ATOM 7362 C C . ARG D 1 51 ? -54.987 -47.191 11.995 1.00 23.51 51 ARG D C 1
ATOM 7363 O O . ARG D 1 51 ? -55.789 -46.339 11.626 1.00 25.24 51 ARG D O 1
ATOM 7371 N N . ASP D 1 52 ? -55.136 -47.881 13.117 1.00 24.50 52 ASP D N 1
ATOM 7372 C CA . ASP D 1 52 ? -56.300 -47.678 13.967 1.00 26.68 52 ASP D CA 1
ATOM 7373 C C . ASP D 1 52 ? -56.231 -46.375 14.769 1.00 25.92 52 ASP D C 1
ATOM 7374 O O . ASP D 1 52 ? -55.153 -45.823 15.016 1.00 23.24 52 ASP D O 1
ATOM 7379 N N . HIS D 1 53 ? -57.401 -45.890 15.171 1.00 25.92 53 HIS D N 1
ATOM 7380 C CA . HIS D 1 53 ? -57.527 -44.634 15.905 1.00 25.92 53 HIS D CA 1
ATOM 7381 C C . HIS D 1 53 ? -56.708 -44.499 17.181 1.00 25.88 53 HIS D C 1
ATOM 7382 O O . HIS D 1 53 ? -56.191 -43.414 17.468 1.00 25.47 53 HIS D O 1
ATOM 7389 N N . SER D 1 54 ? -56.571 -45.577 17.949 1.00 25.42 54 SER D N 1
ATOM 7390 C CA . SER D 1 54 ? -55.811 -45.483 19.197 1.00 25.40 54 SER D CA 1
ATOM 7391 C C . SER D 1 54 ? -55.131 -46.762 19.666 1.00 24.46 54 SER D C 1
ATOM 7392 O O . SER D 1 54 ? -55.605 -47.869 19.396 1.00 25.65 54 SER D O 1
ATOM 7395 N N . CYS D 1 55 ? -54.025 -46.590 20.386 1.00 24.57 55 CYS D N 1
ATOM 7396 C CA . CYS D 1 55 ? -53.283 -47.707 20.962 1.00 23.90 55 CYS D CA 1
ATOM 7397 C C . CYS D 1 55 ? -52.868 -47.349 22.397 1.00 25.44 55 CYS D C 1
ATOM 7398 O O . CYS D 1 55 ? -52.490 -48.220 23.178 1.00 24.06 55 CYS D O 1
ATOM 7401 N N . TYR D 1 56 ? -52.957 -46.068 22.752 1.00 25.87 56 TYR D N 1
ATOM 7402 C CA . TYR D 1 56 ? -52.563 -45.631 24.094 1.00 26.49 56 TYR D CA 1
ATOM 7403 C C . TYR D 1 56 ? -53.474 -44.510 24.596 1.00 27.57 56 TYR D C 1
ATOM 7404 O O . TYR D 1 56 ? -53.578 -43.458 23.963 1.00 28.55 56 TYR D O 1
ATOM 7413 N N . ILE D 1 57 ? -54.119 -44.738 25.740 1.00 29.63 57 ILE D N 1
ATOM 7414 C CA . ILE D 1 57 ? -55.044 -43.769 26.337 1.00 28.27 57 ILE D CA 1
ATOM 7415 C C . ILE D 1 57 ? -54.630 -43.377 27.762 1.00 28.68 57 ILE D C 1
ATOM 7416 O O . ILE D 1 57 ? -54.307 -44.246 28.575 1.00 28.78 57 ILE D O 1
ATOM 7421 N N . ILE D 1 58 ? -54.621 -42.079 28.071 1.00 29.23 58 ILE D N 1
ATOM 7422 C CA . ILE D 1 58 ? -54.275 -41.687 29.424 1.00 30.77 58 ILE D CA 1
ATOM 7423 C C . ILE D 1 58 ? -55.427 -40.977 30.101 1.00 30.59 58 ILE D C 1
ATOM 7424 O O . ILE D 1 58 ? -56.232 -40.293 29.472 1.00 32.24 58 ILE D O 1
ATOM 7429 N N . ARG D 1 59 ? -55.503 -41.195 31.402 1.00 31.84 59 ARG D N 1
ATOM 7430 C CA . ARG D 1 59 ? -56.553 -40.654 32.227 1.00 33.38 59 ARG D CA 1
ATOM 7431 C C . ARG D 1 59 ? -55.892 -40.141 33.484 1.00 33.55 59 ARG D C 1
ATOM 7432 O O . ARG D 1 59 ? -55.014 -40.794 34.040 1.00 34.90 59 ARG D O 1
ATOM 7440 N N . GLU D 1 60 ? -56.310 -38.968 33.927 1.00 34.72 60 GLU D N 1
ATOM 7441 C CA . GLU D 1 60 ? -55.735 -38.387 35.123 1.00 35.41 60 GLU D CA 1
ATOM 7442 C C . GLU D 1 60 ? -56.416 -38.989 36.343 1.00 36.28 60 GLU D C 1
ATOM 7443 O O . GLU D 1 60 ? -57.645 -39.013 36.436 1.00 35.32 60 GLU D O 1
ATOM 7449 N N . ALA D 1 61 ? -55.599 -39.490 37.265 1.00 37.72 61 ALA D N 1
ATOM 7450 C CA . ALA D 1 61 ? -56.084 -40.102 38.496 1.00 39.27 61 ALA D CA 1
ATOM 7451 C C . ALA D 1 61 ? -55.120 -39.801 39.639 1.00 40.34 61 ALA D C 1
ATOM 7452 O O . ALA D 1 61 ? -54.093 -39.147 39.442 1.00 40.54 61 ALA D O 1
ATOM 7454 N N . ASP D 1 62 ? -55.454 -40.294 40.829 1.00 41.92 62 ASP D N 1
ATOM 7455 C CA . ASP D 1 62 ? -54.638 -40.082 42.022 1.00 42.57 62 ASP D CA 1
ATOM 7456 C C . ASP D 1 62 ? -53.497 -41.089 42.139 1.00 42.65 62 ASP D C 1
ATOM 7457 O O . ASP D 1 62 ? -52.679 -41.015 43.058 1.00 41.53 62 ASP D O 1
ATOM 7462 N N . THR D 1 63 ? -53.440 -42.036 41.210 1.00 41.69 63 THR D N 1
ATOM 7463 C CA . THR D 1 63 ? -52.380 -43.036 41.226 1.00 40.42 63 THR D CA 1
ATOM 7464 C C . THR D 1 63 ? -51.999 -43.446 39.807 1.00 38.66 63 THR D C 1
ATOM 7465 O O . THR D 1 63 ? -52.830 -43.423 38.898 1.00 36.80 63 THR D O 1
ATOM 7469 N N . ALA D 1 64 ? -50.733 -43.807 39.624 1.00 37.26 64 ALA D N 1
ATOM 7470 C CA . ALA D 1 64 ? -50.246 -44.233 38.317 1.00 34.88 64 ALA D CA 1
ATOM 7471 C C . ALA D 1 64 ? -50.602 -45.708 38.145 1.00 34.18 64 ALA D C 1
ATOM 7472 O O . ALA D 1 64 ? -51.153 -46.329 39.058 1.00 32.89 64 ALA D O 1
ATOM 7474 N N . GLY D 1 65 ? -50.296 -46.267 36.980 1.00 32.00 65 GLY D N 1
ATOM 7475 C CA . GLY D 1 65 ? -50.603 -47.665 36.744 1.00 30.34 65 GLY D CA 1
ATOM 7476 C C . GLY D 1 65 ? -51.435 -47.890 35.494 1.00 28.50 65 GLY D C 1
ATOM 7477 O O . GLY D 1 65 ? -51.712 -46.962 34.743 1.00 27.01 65 GLY D O 1
ATOM 7478 N N . ILE D 1 66 ? -51.837 -49.135 35.273 1.00 29.20 66 ILE D N 1
ATOM 7479 C CA . ILE D 1 66 ? -52.637 -49.476 34.104 1.00 28.19 66 ILE D CA 1
ATOM 7480 C C . ILE D 1 66 ? -54.066 -49.803 34.505 1.00 27.85 66 ILE D C 1
ATOM 7481 O O . ILE D 1 66 ? -54.289 -50.521 35.481 1.00 27.94 66 ILE D O 1
ATOM 7486 N N . ASP D 1 67 ? -55.033 -49.260 33.769 1.00 28.02 67 ASP D N 1
ATOM 7487 C CA . ASP D 1 67 ? -56.434 -49.536 34.055 1.00 29.67 67 ASP D CA 1
ATOM 7488 C C . ASP D 1 67 ? -56.771 -50.861 33.384 1.00 30.59 67 ASP D C 1
ATOM 7489 O O . ASP D 1 67 ? -57.324 -51.773 34.003 1.00 31.33 67 ASP D O 1
ATOM 7494 N N . PHE D 1 68 ? -56.416 -50.964 32.109 1.00 30.16 68 PHE D N 1
ATOM 7495 C CA . PHE D 1 68 ? -56.685 -52.171 31.361 1.00 28.91 68 PHE D CA 1
ATOM 7496 C C . PHE D 1 68 ? -55.876 -52.220 30.076 1.00 28.38 68 PHE D C 1
ATOM 7497 O O . PHE D 1 68 ? -55.415 -51.194 29.582 1.00 26.04 68 PHE D O 1
ATOM 7505 N N . PHE D 1 69 ? -55.703 -53.429 29.549 1.00 27.51 69 PHE D N 1
ATOM 7506 C CA . PHE D 1 69 ? -54.957 -53.645 28.317 1.00 26.76 69 PHE D CA 1
ATOM 7507 C C . PHE D 1 69 ? -55.887 -54.422 27.387 1.00 25.76 69 PHE D C 1
ATOM 7508 O O . PHE D 1 69 ? -56.398 -55.485 27.754 1.00 27.39 69 PHE D O 1
ATOM 7516 N N . GLY D 1 70 ? -56.133 -53.886 26.201 1.00 23.99 70 GLY D N 1
ATOM 7517 C CA . GLY D 1 70 ? -57.004 -54.578 25.268 1.00 24.02 70 GLY D CA 1
ATOM 7518 C C . GLY D 1 70 ? -56.253 -55.147 24.072 1.00 23.14 70 GLY D C 1
ATOM 7519 O O . GLY D 1 70 ? -55.148 -54.702 23.767 1.00 21.67 70 GLY D O 1
ATOM 7520 N N . PHE D 1 71 ? -56.849 -56.141 23.412 1.00 22.28 71 PHE D N 1
ATOM 7521 C CA . PHE D 1 71 ? -56.283 -56.771 22.218 1.00 23.26 71 PHE D CA 1
ATOM 7522 C C . PHE D 1 71 ? -57.329 -56.725 21.121 1.00 24.23 71 PHE D C 1
ATOM 7523 O O . PHE D 1 71 ? -58.513 -56.897 21.391 1.00 24.95 71 PHE D O 1
ATOM 7531 N N . LYS D 1 72 ? -56.910 -56.514 19.881 1.00 26.49 72 LYS D N 1
ATOM 7532 C CA . LYS D 1 72 ? -57.891 -56.518 18.807 1.00 26.36 72 LYS D CA 1
ATOM 7533 C C . LYS D 1 72 ? -58.008 -57.909 18.208 1.00 25.35 72 LYS D C 1
ATOM 7534 O O . LYS D 1 72 ? -57.002 -58.599 18.009 1.00 24.36 72 LYS D O 1
ATOM 7540 N N . VAL D 1 73 ? -59.243 -58.309 17.912 1.00 23.70 73 VAL D N 1
ATOM 7541 C CA . VAL D 1 73 ? -59.498 -59.615 17.330 1.00 21.95 73 VAL D CA 1
ATOM 7542 C C . VAL D 1 73 ? -59.860 -59.487 15.859 1.00 22.02 73 VAL D C 1
ATOM 7543 O O . VAL D 1 73 ? -60.145 -58.395 15.369 1.00 22.32 73 VAL D O 1
ATOM 7547 N N . LEU D 1 74 ? -59.838 -60.611 15.158 1.00 22.53 74 LEU D N 1
ATOM 7548 C CA . LEU D 1 74 ? -60.126 -60.647 13.729 1.00 22.06 74 LEU D CA 1
ATOM 7549 C C . LEU D 1 74 ? -61.438 -59.996 13.314 1.00 23.51 74 LEU D C 1
ATOM 7550 O O . LEU D 1 74 ? -61.456 -59.103 12.456 1.00 20.88 74 LEU D O 1
ATOM 7555 N N . ASP D 1 75 ? -62.532 -60.456 13.912 1.00 22.36 75 ASP D N 1
ATOM 7556 C CA . ASP D 1 75 ? -63.860 -59.936 13.599 1.00 24.47 75 ASP D CA 1
ATOM 7557 C C . ASP D 1 75 ? -64.872 -60.144 14.730 1.00 24.48 75 ASP D C 1
ATOM 7558 O O . ASP D 1 75 ? -64.530 -60.621 15.808 1.00 24.38 75 ASP D O 1
ATOM 7563 N N . LYS D 1 76 ? -66.125 -59.792 14.455 1.00 26.86 76 LYS D N 1
ATOM 7564 C CA . LYS D 1 76 ? -67.203 -59.904 15.428 1.00 28.97 76 LYS D CA 1
ATOM 7565 C C . LYS D 1 76 ? -67.474 -61.340 15.857 1.00 27.67 76 LYS D C 1
ATOM 7566 O O . LYS D 1 76 ? -67.609 -61.631 17.051 1.00 27.04 76 LYS D O 1
ATOM 7572 N N . ALA D 1 77 ? -67.567 -62.234 14.878 1.00 26.83 77 ALA D N 1
ATOM 7573 C CA . ALA D 1 77 ? -67.818 -63.640 15.168 1.00 26.65 77 ALA D CA 1
ATOM 7574 C C . ALA D 1 77 ? -66.727 -64.145 16.088 1.00 26.05 77 ALA D C 1
ATOM 7575 O O . ALA D 1 77 ? -66.990 -64.886 17.033 1.00 24.46 77 ALA D O 1
ATOM 7577 N N . THR D 1 78 ? -65.495 -63.729 15.800 1.00 27.19 78 THR D N 1
ATOM 7578 C CA . THR D 1 78 ? -64.342 -64.138 16.591 1.00 25.68 78 THR D CA 1
ATOM 7579 C C . THR D 1 78 ? -64.488 -63.631 18.024 1.00 25.04 78 THR D C 1
ATOM 7580 O O . THR D 1 78 ? -64.206 -64.356 18.979 1.00 24.57 78 THR D O 1
ATOM 7584 N N . LEU D 1 79 ? -64.936 -62.385 18.163 1.00 26.27 79 LEU D N 1
ATOM 7585 C CA . LEU D 1 79 ? -65.125 -61.783 19.473 1.00 27.68 79 LEU D CA 1
ATOM 7586 C C . LEU D 1 79 ? -66.198 -62.524 20.283 1.00 28.49 79 LEU D C 1
ATOM 7587 O O . LEU D 1 79 ? -66.045 -62.696 21.492 1.00 28.43 79 LEU D O 1
ATOM 7592 N N . GLU D 1 80 ? -67.275 -62.956 19.633 1.00 28.56 80 GLU D N 1
ATOM 7593 C CA . GLU D 1 80 ? -68.318 -63.684 20.356 1.00 30.58 80 GLU D CA 1
ATOM 7594 C C . GLU D 1 80 ? -67.744 -65.045 20.760 1.00 31.08 80 GLU D C 1
ATOM 7595 O O . GLU D 1 80 ? -67.837 -65.445 21.915 1.00 33.53 80 GLU D O 1
ATOM 7601 N N . LYS D 1 81 ? -67.151 -65.757 19.808 1.00 30.59 81 LYS D N 1
ATOM 7602 C CA . LYS D 1 81 ? -66.557 -67.059 20.093 1.00 31.71 81 LYS D CA 1
ATOM 7603 C C . LYS D 1 81 ? -65.637 -66.992 21.306 1.00 30.48 81 LYS D C 1
ATOM 7604 O O . LYS D 1 81 ? -65.712 -67.836 22.200 1.00 30.59 81 LYS D O 1
ATOM 7610 N N . LEU D 1 82 ? -64.765 -65.988 21.346 1.00 29.77 82 LEU D N 1
ATOM 7611 C CA . LEU D 1 82 ? -63.845 -65.859 22.467 1.00 28.58 82 LEU D CA 1
ATOM 7612 C C . LEU D 1 82 ? -64.579 -65.556 23.780 1.00 28.40 82 LEU D C 1
ATOM 7613 O O . LEU D 1 82 ? -64.192 -66.064 24.833 1.00 27.32 82 LEU D O 1
ATOM 7618 N N . ASP D 1 83 ? -65.627 -64.732 23.726 1.00 29.10 83 ASP D N 1
ATOM 7619 C CA . ASP D 1 83 ? -66.390 -64.385 24.934 1.00 29.75 83 ASP D CA 1
ATOM 7620 C C . ASP D 1 83 ? -66.985 -65.684 25.501 1.00 30.17 83 ASP D C 1
ATOM 7621 O O . ASP D 1 83 ? -66.858 -65.970 26.694 1.00 29.63 83 ASP D O 1
ATOM 7626 N N . ALA D 1 84 ? -67.608 -66.475 24.630 1.00 28.73 84 ALA D N 1
ATOM 7627 C CA . ALA D 1 84 ? -68.219 -67.740 25.033 1.00 29.45 84 ALA D CA 1
ATOM 7628 C C . ALA D 1 84 ? -67.183 -68.695 25.616 1.00 29.05 84 ALA D C 1
ATOM 7629 O O . ALA D 1 84 ? -67.441 -69.375 26.616 1.00 28.08 84 ALA D O 1
ATOM 7631 N N . ASP D 1 85 ? -66.009 -68.747 24.991 1.00 28.52 85 ASP D N 1
ATOM 7632 C CA . ASP D 1 85 ? -64.952 -69.633 25.468 1.00 28.86 85 ASP D CA 1
ATOM 7633 C C . ASP D 1 85 ? -64.419 -69.210 26.840 1.00 29.71 85 ASP D C 1
ATOM 7634 O O . ASP D 1 85 ? -64.123 -70.052 27.686 1.00 30.07 85 ASP D O 1
ATOM 7639 N N . LEU D 1 86 ? -64.304 -67.906 27.063 1.00 31.29 86 LEU D N 1
ATOM 7640 C CA . LEU D 1 86 ? -63.830 -67.389 28.343 1.00 31.18 86 LEU D CA 1
ATOM 7641 C C . LEU D 1 86 ? -64.786 -67.788 29.469 1.00 32.77 86 LEU D C 1
ATOM 7642 O O . LEU D 1 86 ? -64.365 -68.258 30.531 1.00 30.76 86 LEU D O 1
ATOM 7647 N N . GLN D 1 87 ? -66.074 -67.584 29.228 1.00 35.06 87 GLN D N 1
ATOM 7648 C CA . GLN D 1 87 ? -67.091 -67.922 30.213 1.00 37.66 87 GLN D CA 1
ATOM 7649 C C . GLN D 1 87 ? -67.132 -69.431 30.404 1.00 37.78 87 GLN D C 1
ATOM 7650 O O . GLN D 1 87 ? -67.216 -69.923 31.530 1.00 37.86 87 GLN D O 1
ATOM 7656 N N . ALA D 1 88 ? -67.064 -70.165 29.299 1.00 37.56 88 ALA D N 1
ATOM 7657 C CA . ALA D 1 88 ? -67.096 -71.617 29.369 1.00 37.81 88 ALA D CA 1
ATOM 7658 C C . ALA D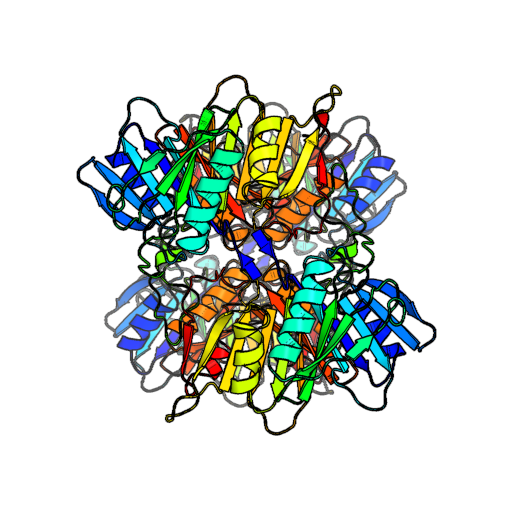 1 88 ? -65.894 -72.120 30.156 1.00 38.70 88 ALA D C 1
ATOM 7659 O O . ALA D 1 88 ? -65.927 -73.212 30.728 1.00 37.71 88 ALA D O 1
ATOM 7661 N N . TYR D 1 89 ? -64.837 -71.311 30.179 1.00 38.41 89 TYR D N 1
ATOM 7662 C CA . TYR D 1 89 ? -63.603 -71.639 30.889 1.00 38.88 89 TYR D CA 1
ATOM 7663 C C . TYR D 1 89 ? -63.765 -71.428 32.394 1.00 38.37 89 TYR D C 1
ATOM 7664 O O . TYR D 1 89 ? -63.008 -71.979 33.195 1.00 37.20 89 TYR D O 1
ATOM 7673 N N . GLY D 1 90 ? -64.752 -70.616 32.768 1.00 38.85 90 GLY D N 1
ATOM 7674 C CA . GLY D 1 90 ? -64.987 -70.346 34.174 1.00 39.38 90 GLY D CA 1
ATOM 7675 C C . GLY D 1 90 ? -64.781 -68.899 34.597 1.00 39.91 90 GLY D C 1
ATOM 7676 O O . GLY D 1 90 ? -64.810 -68.601 35.793 1.00 38.89 90 GLY D O 1
ATOM 7677 N N . LEU D 1 91 ? -64.577 -68.006 33.627 1.00 38.93 91 LEU D N 1
ATOM 7678 C CA . LEU D 1 91 ? -64.372 -66.580 33.900 1.00 39.79 91 LEU D CA 1
ATOM 7679 C C . LEU D 1 91 ? -65.641 -65.790 33.587 1.00 39.87 91 LEU D C 1
ATOM 7680 O O . LEU D 1 91 ? -66.322 -66.069 32.598 1.00 39.27 91 LEU D O 1
ATOM 7685 N N . THR D 1 92 ? -65.967 -64.813 34.431 1.00 40.36 92 THR D N 1
ATOM 7686 C CA . THR D 1 92 ? -67.156 -64.007 34.188 1.00 40.64 92 THR D CA 1
ATOM 7687 C C . THR D 1 92 ? -66.781 -62.861 33.296 1.00 40.48 92 THR D C 1
ATOM 7688 O O . THR D 1 92 ? -65.715 -62.263 33.420 1.00 40.34 92 THR D O 1
ATOM 7692 N N . THR D 1 93 ? -67.687 -62.516 32.412 1.00 40.83 93 THR D N 1
ATOM 7693 C CA . THR D 1 93 ? -67.344 -61.496 31.485 1.00 40.43 93 THR D CA 1
ATOM 7694 C C . THR D 1 93 ? -68.296 -60.318 31.458 1.00 40.76 93 THR D C 1
ATOM 7695 O O . THR D 1 93 ? -69.475 -60.432 31.806 1.00 41.11 93 THR D O 1
ATOM 7699 N N . THR D 1 94 ? -67.744 -59.169 31.090 1.00 39.19 94 THR D N 1
ATOM 7700 C CA . THR D 1 94 ? -68.498 -57.936 31.023 1.00 39.61 94 THR D CA 1
ATOM 7701 C C . THR D 1 94 ? -68.452 -57.402 29.601 1.00 39.85 94 THR D C 1
ATOM 7702 O O . THR D 1 94 ? -67.428 -57.494 28.920 1.00 40.15 94 THR D O 1
ATOM 7706 N N . ARG D 1 95 ? -69.567 -56.841 29.158 1.00 39.66 95 ARG D N 1
ATOM 7707 C CA . ARG D 1 95 ? -69.655 -56.299 27.814 1.00 40.34 95 ARG D CA 1
ATOM 7708 C C . ARG D 1 95 ? -69.783 -54.778 27.871 1.00 40.95 95 ARG D C 1
ATOM 7709 O O . ARG D 1 95 ? -70.752 -54.251 28.415 1.00 40.52 95 ARG D O 1
ATOM 7717 N N . ILE D 1 96 ? -68.794 -54.079 27.321 1.00 40.02 96 ILE D N 1
ATOM 7718 C CA . ILE D 1 96 ? -68.808 -52.624 27.284 1.00 39.16 96 ILE D CA 1
ATOM 7719 C C . ILE D 1 96 ? -69.322 -52.232 25.901 1.00 40.75 96 ILE D C 1
ATOM 7720 O O . ILE D 1 96 ? -68.729 -52.593 24.880 1.00 41.79 96 ILE D O 1
ATOM 7725 N N . PRO D 1 97 ? -70.429 -51.480 25.846 1.00 39.94 97 PRO D N 1
ATOM 7726 C CA . PRO D 1 97 ? -70.989 -51.072 24.557 1.00 39.17 97 PRO D CA 1
ATOM 7727 C C . PRO D 1 97 ? -70.065 -50.187 23.725 1.00 39.01 97 PRO D C 1
ATOM 7728 O O . PRO D 1 97 ? -69.134 -49.570 24.245 1.00 37.48 97 PRO D O 1
ATOM 7732 N N . ALA D 1 98 ? -70.343 -50.136 22.428 1.00 37.14 98 ALA D N 1
ATOM 7733 C CA . ALA D 1 98 ? -69.571 -49.332 21.499 1.00 37.70 98 ALA D CA 1
ATOM 7734 C C . ALA D 1 98 ? -69.757 -47.847 21.804 1.00 37.72 98 ALA D C 1
ATOM 7735 O O . ALA D 1 98 ? -70.867 -47.401 22.096 1.00 38.88 98 ALA D O 1
ATOM 7737 N N . GLY D 1 99 ? -68.671 -47.082 21.732 1.00 36.25 99 GLY D N 1
ATOM 7738 C CA . GLY D 1 99 ? -68.771 -45.660 21.997 1.00 34.80 99 GLY D CA 1
ATOM 7739 C C . GLY D 1 99 ? -68.277 -45.256 23.371 1.00 35.21 99 GLY D C 1
ATOM 7740 O O . GLY D 1 99 ? -67.874 -44.110 23.571 1.00 35.07 99 GLY D O 1
ATOM 7741 N N . GLU D 1 100 ? -68.308 -46.184 24.324 1.00 34.41 100 GLU D N 1
ATOM 7742 C CA . GLU D 1 100 ? -67.842 -45.881 25.668 1.00 34.87 100 GLU D CA 1
ATOM 7743 C C . GLU D 1 100 ? -66.442 -45.305 25.504 1.00 34.44 100 GLU D C 1
ATOM 7744 O O . GLU D 1 100 ? -66.027 -44.417 26.243 1.00 35.32 100 GLU D O 1
ATOM 7750 N N . MET D 1 101 ? -65.727 -45.831 24.514 1.00 34.70 101 MET D N 1
ATOM 7751 C CA . MET D 1 101 ? -64.391 -45.367 24.168 1.00 33.93 101 MET D CA 1
ATOM 7752 C C . MET D 1 101 ? -64.558 -44.732 22.794 1.00 34.25 101 MET D C 1
ATOM 7753 O O . MET D 1 101 ? -65.285 -45.260 21.950 1.00 32.73 101 MET D O 1
ATOM 7758 N N . LEU D 1 102 ? -63.907 -43.593 22.576 1.00 34.10 102 LEU D N 1
ATOM 7759 C CA . LEU D 1 102 ? -63.989 -42.902 21.293 1.00 33.74 102 LEU D CA 1
ATOM 7760 C C . LEU D 1 102 ? -63.608 -43.799 20.124 1.00 33.37 102 LEU D C 1
ATOM 7761 O O . LEU D 1 102 ? -62.655 -44.568 20.207 1.00 32.85 102 LEU D O 1
ATOM 7766 N N . GLU D 1 103 ? -64.361 -43.691 19.036 1.00 33.25 103 GLU D N 1
ATOM 7767 C CA . GLU D 1 103 ? -64.090 -44.450 17.821 1.00 33.86 103 GLU D CA 1
ATOM 7768 C C . GLU D 1 103 ? -63.882 -45.941 18.057 1.00 35.23 103 GLU D C 1
ATOM 7769 O O . GLU D 1 103 ? -63.181 -46.594 17.282 1.00 36.80 103 GLU D O 1
ATOM 7775 N N . THR D 1 104 ? -64.489 -46.490 19.103 1.00 34.51 104 THR D N 1
ATOM 7776 C CA . THR D 1 104 ? -64.295 -47.904 19.412 1.00 34.67 104 THR D CA 1
ATOM 7777 C C . THR D 1 104 ? -65.602 -48.693 19.519 1.00 34.12 104 THR D C 1
ATOM 7778 O O . THR D 1 104 ? -66.616 -48.168 19.977 1.00 33.49 104 THR D O 1
ATOM 7782 N N . GLY D 1 105 ? -65.567 -49.953 19.097 1.00 32.59 105 GLY D N 1
ATOM 7783 C CA . GLY D 1 105 ? -66.754 -50.78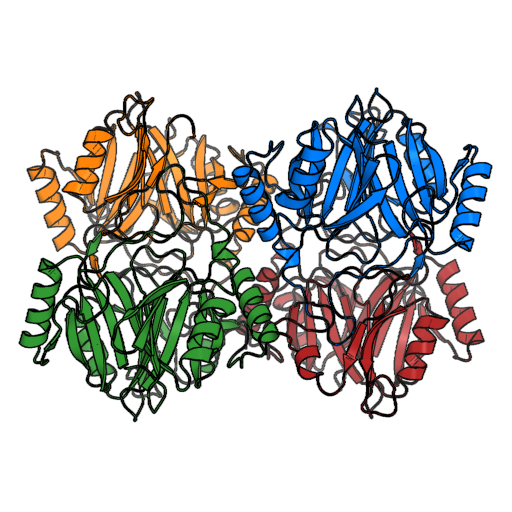7 19.160 1.00 32.36 105 GLY D CA 1
ATOM 7784 C C . GLY D 1 105 ? -66.877 -51.439 20.524 1.00 32.72 105 GLY D C 1
ATOM 7785 O O . GLY D 1 105 ? -66.142 -51.079 21.448 1.00 30.97 105 GLY D O 1
ATOM 7786 N N . GLU D 1 106 ? -67.799 -52.391 20.667 1.00 31.82 106 GLU D N 1
ATOM 7787 C CA . GLU D 1 106 ? -67.972 -53.069 21.951 1.00 32.36 106 GLU D CA 1
ATOM 7788 C C . GLU D 1 106 ? -66.763 -53.943 22.240 1.00 32.61 106 GLU D C 1
ATOM 7789 O O . GLU D 1 106 ? -66.067 -54.375 21.321 1.00 33.26 106 GLU D O 1
ATOM 7795 N N . ARG D 1 107 ? -66.517 -54.201 23.518 1.00 32.06 107 ARG D N 1
ATOM 7796 C CA . ARG D 1 107 ? -65.403 -55.048 23.917 1.00 33.39 107 ARG D CA 1
ATOM 7797 C C . ARG D 1 107 ? -65.769 -55.980 25.063 1.00 31.97 107 ARG D C 1
ATOM 7798 O O . ARG D 1 107 ? -66.723 -55.744 25.804 1.00 32.71 107 ARG D O 1
ATOM 7806 N N . VAL D 1 108 ? -65.006 -57.054 25.181 1.00 30.89 108 VAL D N 1
ATOM 7807 C CA . VAL D 1 108 ? -65.221 -58.045 26.214 1.00 30.54 108 VAL D CA 1
ATOM 7808 C C . VAL D 1 108 ? -64.163 -57.862 27.278 1.00 32.06 108 VAL D C 1
ATOM 7809 O O . VAL D 1 108 ? -62.968 -57.993 26.997 1.00 32.76 108 VAL D O 1
ATOM 7813 N N . ARG D 1 109 ? -64.594 -57.562 28.497 1.00 30.57 109 ARG D N 1
ATOM 7814 C CA . ARG D 1 109 ? -63.657 -57.373 29.590 1.00 30.22 109 ARG D CA 1
ATOM 7815 C C . ARG D 1 109 ? -63.744 -58.496 30.620 1.00 30.89 109 ARG D C 1
ATOM 7816 O O . ARG D 1 109 ? -64.822 -59.057 30.864 1.00 28.67 109 ARG D O 1
ATOM 7824 N N . PHE D 1 110 ? -62.598 -58.830 31.205 1.00 29.32 110 PHE D N 1
ATOM 7825 C CA . PHE D 1 110 ? -62.515 -59.865 32.228 1.00 30.87 110 PHE D CA 1
ATOM 7826 C C . PHE D 1 110 ? -61.261 -59.661 33.064 1.00 30.72 110 PHE D C 1
ATOM 7827 O O . PHE D 1 110 ? -60.334 -58.966 32.648 1.00 31.94 110 PHE D O 1
ATOM 7835 N N . GLU D 1 111 ? -61.240 -60.249 34.253 1.00 31.18 111 GLU D N 1
ATOM 7836 C CA . GLU D 1 111 ? -60.090 -60.113 35.142 1.00 31.21 111 GLU D CA 1
ATOM 7837 C C . GLU D 1 111 ? -59.291 -61.410 35.231 1.00 30.31 111 GLU D C 1
ATOM 7838 O O . GLU D 1 111 ? -59.856 -62.500 35.292 1.00 29.11 111 GLU D O 1
ATOM 7844 N N . LEU D 1 112 ? -57.970 -61.268 35.231 1.00 29.67 112 LEU D N 1
ATOM 7845 C CA . LEU D 1 112 ? -57.051 -62.399 35.325 1.00 29.29 112 LEU D CA 1
ATOM 7846 C C . LEU D 1 112 ? -56.721 -62.681 36.799 1.00 30.17 112 LEU D C 1
ATOM 7847 O O . LEU D 1 112 ? -56.963 -61.840 37.666 1.00 29.53 112 LEU D O 1
ATOM 7852 N N . PRO D 1 113 ? -56.178 -63.875 37.096 1.00 31.88 113 PRO D N 1
ATOM 7853 C CA . PRO D 1 113 ? -55.814 -64.247 38.468 1.00 33.93 113 PRO D CA 1
ATOM 7854 C C . PRO D 1 113 ? -54.737 -63.305 39.022 1.00 34.95 113 PRO D C 1
ATOM 7855 O O . PRO D 1 113 ? -54.559 -63.196 40.241 1.00 36.46 113 PRO D O 1
ATOM 7859 N N . SER D 1 114 ? -54.025 -62.633 38.118 1.00 34.32 114 SER D N 1
ATOM 7860 C CA . SER D 1 114 ? -52.968 -61.698 38.491 1.00 34.06 114 SER D CA 1
ATOM 7861 C C . SER D 1 114 ? -53.543 -60.343 38.886 1.00 34.32 114 SER D C 1
ATOM 7862 O O . SER D 1 114 ? -52.826 -59.471 39.376 1.00 34.40 114 SER D O 1
ATOM 7865 N N . GLY D 1 115 ? -54.842 -60.172 38.666 1.00 34.22 115 GLY D N 1
ATOM 7866 C CA . GLY D 1 115 ? -55.499 -58.923 39.014 1.00 34.18 115 GLY D CA 1
ATOM 7867 C C . GLY D 1 115 ? -55.501 -57.866 37.922 1.00 33.59 115 GLY D C 1
ATOM 7868 O O . GLY D 1 115 ? -55.832 -56.708 38.179 1.00 35.50 115 GLY D O 1
ATOM 7869 N N . HIS D 1 116 ? -55.130 -58.247 36.705 1.00 31.17 116 HIS D N 1
ATOM 7870 C CA . HIS D 1 116 ? -55.111 -57.294 35.606 1.00 30.35 116 HIS D CA 1
ATOM 7871 C C . HIS D 1 116 ? -56.369 -57.421 34.762 1.00 29.14 116 HIS D C 1
ATOM 7872 O O . HIS D 1 116 ? -56.867 -58.520 34.534 1.00 29.08 116 HIS D O 1
ATOM 7879 N N . LEU D 1 117 ? -56.877 -56.286 34.303 1.00 28.35 117 LEU D N 1
ATOM 7880 C CA . LEU D 1 117 ? -58.067 -56.261 33.474 1.00 27.86 117 LEU D CA 1
ATOM 7881 C C . LEU D 1 117 ? -57.673 -56.382 32.011 1.00 27.41 117 LEU D C 1
ATOM 7882 O O . LEU D 1 117 ? -56.877 -55.586 31.521 1.00 25.77 117 LEU D O 1
ATOM 7887 N N . ILE D 1 118 ? -58.216 -57.380 31.319 1.00 27.25 118 ILE D N 1
ATOM 7888 C CA . ILE D 1 118 ? -57.913 -57.566 29.896 1.00 26.45 118 ILE D CA 1
ATOM 7889 C C . ILE D 1 118 ? -59.169 -57.306 29.073 1.00 26.33 118 ILE D C 1
ATOM 7890 O O . ILE D 1 118 ? -60.286 -57.549 29.532 1.00 25.67 118 ILE D O 1
ATOM 7895 N N . GLU D 1 119 ? -58.977 -56.808 27.857 1.00 26.00 119 GLU D N 1
ATOM 7896 C CA . GLU D 1 119 ? -60.091 -56.477 26.982 1.00 26.79 119 GLU D CA 1
ATOM 7897 C C . GLU D 1 119 ? -59.885 -57.073 25.600 1.00 27.36 119 GLU D C 1
ATOM 7898 O O . GLU D 1 119 ? -58.747 -57.264 25.160 1.00 25.76 119 GLU D O 1
ATOM 7904 N N . LEU D 1 120 ? -60.997 -57.336 24.921 1.00 26.00 120 LEU D N 1
ATOM 7905 C CA . LEU D 1 120 ? -60.993 -57.901 23.578 1.00 28.21 120 LEU D CA 1
ATOM 7906 C C . LEU D 1 120 ? -62.025 -57.141 22.739 1.00 28.16 120 LEU D C 1
ATOM 7907 O O . LEU D 1 120 ? -63.162 -56.973 23.162 1.00 31.12 120 LEU D O 1
ATOM 7912 N N . TYR D 1 121 ? -61.628 -56.659 21.567 1.00 27.78 121 TYR D N 1
ATOM 7913 C CA . TYR D 1 121 ? -62.548 -55.944 20.693 1.00 28.05 121 TYR D CA 1
ATOM 7914 C C . TYR D 1 121 ? -62.234 -56.270 19.245 1.00 28.94 121 TYR D C 1
ATOM 7915 O O . TYR D 1 121 ? -61.140 -56.730 18.928 1.00 26.90 121 TYR D O 1
ATOM 7924 N N . ALA D 1 122 ? -63.193 -56.018 18.363 1.00 29.80 122 ALA D N 1
ATOM 7925 C CA . ALA D 1 122 ? -62.999 -56.322 16.954 1.00 30.23 122 ALA D CA 1
ATOM 7926 C C . ALA D 1 122 ? -63.203 -55.114 16.056 1.00 30.10 122 ALA D C 1
ATOM 7927 O O . ALA D 1 122 ? -62.786 -55.112 14.889 1.00 28.45 122 ALA D O 1
ATOM 7929 N N . GLU D 1 123 ? -63.842 -54.089 16.606 1.00 30.21 123 GLU D N 1
ATOM 7930 C CA . GLU D 1 123 ? -64.143 -52.874 15.858 1.00 30.75 123 GLU D CA 1
ATOM 7931 C C . GLU D 1 123 ? -63.428 -51.663 16.432 1.00 29.45 123 GLU D C 1
ATOM 7932 O O . GLU D 1 123 ? -63.448 -51.440 17.646 1.00 27.43 123 GLU D O 1
ATOM 7938 N N . LYS D 1 124 ? -62.809 -50.888 15.543 1.00 28.02 124 LYS D N 1
ATOM 7939 C CA . LYS D 1 124 ? -62.082 -49.677 15.905 1.00 27.54 124 LYS D CA 1
ATOM 7940 C C . LYS D 1 124 ? -61.812 -48.893 14.628 1.00 28.05 124 LYS D C 1
ATOM 7941 O O . LYS D 1 124 ? -61.218 -49.420 13.684 1.00 28.30 124 LYS D O 1
ATOM 7947 N N . THR D 1 125 ? -62.238 -47.638 14.588 1.00 26.90 125 THR D N 1
ATOM 7948 C CA . THR D 1 125 ? -62.055 -46.845 13.382 1.00 27.14 125 THR D CA 1
ATOM 7949 C C . THR D 1 125 ? -60.619 -46.799 12.862 1.00 28.60 125 THR D C 1
ATOM 7950 O O . THR D 1 125 ? -59.659 -46.655 13.630 1.00 26.80 125 THR D O 1
ATOM 7954 N N . CYS D 1 126 ? -60.483 -46.927 11.545 1.00 28.61 126 CYS D N 1
ATOM 7955 C CA . CYS D 1 126 ? -59.184 -46.892 10.892 1.00 29.70 126 CYS D CA 1
ATOM 7956 C C . CYS D 1 126 ? -58.924 -45.469 10.412 1.00 29.73 126 CYS D C 1
ATOM 7957 O O . CYS D 1 126 ? -59.584 -44.993 9.494 1.00 30.65 126 CYS D O 1
ATOM 7960 N N . VAL D 1 127 ? -57.975 -44.782 11.034 1.00 30.99 127 VAL D N 1
ATOM 7961 C CA . VAL D 1 127 ? -57.665 -43.408 10.624 1.00 30.93 127 VAL D CA 1
ATOM 7962 C C . VAL D 1 127 ? -56.539 -43.349 9.583 1.00 30.56 127 VAL D C 1
ATOM 7963 O O . VAL D 1 127 ? -56.492 -42.430 8.759 1.00 30.01 127 VAL D O 1
ATOM 7967 N N . GLY D 1 128 ? -55.641 -44.331 9.625 1.00 28.07 128 GLY D N 1
ATOM 7968 C CA . GLY D 1 128 ? -54.528 -44.357 8.696 1.00 27.94 128 GLY D CA 1
ATOM 7969 C C . GLY D 1 128 ? -53.253 -43.813 9.316 1.00 27.39 128 GLY D C 1
ATOM 7970 O O . GLY D 1 128 ? -53.236 -43.447 10.493 1.00 27.43 128 GLY D O 1
ATOM 7971 N N . ASN D 1 129 ? -52.185 -43.757 8.524 1.00 26.27 129 ASN D N 1
ATOM 7972 C CA . ASN D 1 129 ? -50.900 -43.263 9.004 1.00 26.79 129 ASN D CA 1
ATOM 7973 C C . ASN D 1 129 ? -50.529 -41.902 8.417 1.00 26.54 129 ASN D C 1
ATOM 7974 O O . ASN D 1 129 ? -49.369 -41.516 8.434 1.00 27.96 129 ASN D O 1
ATOM 7979 N N . GLY D 1 130 ? -51.513 -41.185 7.886 1.00 27.25 130 GLY D N 1
ATOM 7980 C CA . GLY D 1 130 ? -51.244 -39.872 7.321 1.00 27.06 130 GLY D CA 1
ATOM 7981 C C . GLY D 1 130 ? -50.625 -39.891 5.936 1.00 27.35 130 GLY D C 1
ATOM 7982 O O . GLY D 1 130 ? -50.600 -38.868 5.246 1.00 27.98 130 GLY D O 1
ATOM 7983 N N . ILE D 1 131 ? -50.126 -41.051 5.528 1.00 26.56 131 ILE D N 1
ATOM 7984 C CA . ILE D 1 131 ? -49.496 -41.220 4.222 1.00 25.42 131 ILE D CA 1
ATOM 7985 C C . ILE D 1 131 ? -50.532 -41.687 3.200 1.00 24.85 131 ILE D C 1
ATOM 7986 O O . ILE D 1 131 ? -51.471 -42.392 3.553 1.00 23.44 131 ILE D O 1
ATOM 7991 N N . SER D 1 132 ? -50.367 -41.310 1.936 1.00 25.98 132 SER D N 1
ATOM 7992 C CA . SER D 1 132 ? -51.318 -41.720 0.906 1.00 26.46 132 SER D CA 1
ATOM 7993 C C . SER D 1 132 ? -51.441 -43.244 0.782 1.00 28.84 132 SER D C 1
ATOM 7994 O O . SER D 1 132 ? -50.561 -43.986 1.210 1.00 29.90 132 SER D O 1
ATOM 7997 N N . GLU D 1 133 ? -52.535 -43.711 0.193 1.00 30.11 133 GLU D N 1
ATOM 7998 C CA . GLU D 1 133 ? -52.754 -45.148 0.022 1.00 31.22 133 GLU D CA 1
ATOM 7999 C C . GLU D 1 133 ? -52.290 -45.568 -1.359 1.00 29.58 133 GLU D C 1
ATOM 8000 O O . GLU D 1 133 ? -52.298 -46.756 -1.696 1.00 30.63 133 GLU D O 1
ATOM 8006 N N . VAL D 1 134 ? -51.907 -44.580 -2.156 1.00 27.53 134 VAL D N 1
ATOM 8007 C CA . VAL D 1 134 ? -51.438 -44.813 -3.515 1.00 26.71 134 VAL D CA 1
ATOM 8008 C C . VAL D 1 134 ? -50.059 -44.211 -3.637 1.00 25.71 134 VAL D C 1
ATOM 8009 O O . VAL D 1 134 ? -49.879 -43.032 -3.361 1.00 21.66 134 VAL D O 1
ATOM 8013 N N . ASN D 1 135 ? -49.094 -45.020 -4.063 1.00 26.06 135 ASN D N 1
ATOM 8014 C CA . ASN D 1 135 ? -47.708 -44.569 -4.195 1.00 28.16 135 ASN D CA 1
ATOM 8015 C C . ASN D 1 135 ? -47.267 -43.935 -2.885 1.00 29.55 135 ASN D C 1
ATOM 8016 O O . ASN D 1 135 ? -46.740 -42.824 -2.872 1.00 30.15 135 ASN D O 1
ATOM 8021 N N . PRO D 1 136 ? -47.478 -44.635 -1.758 1.00 31.99 136 PRO D N 1
ATOM 8022 C CA . PRO D 1 136 ? -47.099 -44.120 -0.440 1.00 32.59 136 PRO D CA 1
ATOM 8023 C C . PRO D 1 136 ? -45.596 -44.014 -0.222 1.00 34.51 136 PRO D C 1
ATOM 8024 O O . PRO D 1 136 ? -44.826 -44.837 -0.718 1.00 34.33 136 PRO D O 1
ATOM 8028 N N . ALA D 1 137 ? -45.176 -42.997 0.520 1.00 35.25 137 ALA D N 1
ATOM 8029 C CA . ALA D 1 137 ? -43.761 -42.846 0.822 1.00 34.61 137 ALA D CA 1
ATOM 8030 C C . ALA D 1 137 ? -43.471 -43.783 1.999 1.00 36.06 137 ALA D C 1
ATOM 8031 O O . ALA D 1 137 ? -44.396 -44.300 2.639 1.00 34.07 137 ALA D O 1
ATOM 8033 N N . PRO D 1 138 ? -42.184 -44.049 2.272 1.00 35.59 138 PRO D N 1
ATOM 8034 C CA . PRO D 1 138 ? -41.803 -44.930 3.378 1.00 35.17 138 PRO D CA 1
ATOM 8035 C C . PRO D 1 138 ? -42.115 -44.300 4.739 1.00 36.16 138 PRO D C 1
ATOM 8036 O O . PRO D 1 138 ? -42.305 -45.002 5.733 1.00 35.97 138 PRO D O 1
ATOM 8040 N N . TRP D 1 139 ? -42.176 -42.972 4.768 1.00 37.24 139 TRP D N 1
ATOM 8041 C CA . TRP D 1 139 ? -42.474 -42.232 5.991 1.00 38.78 139 TRP D CA 1
ATOM 8042 C C . TRP D 1 139 ? -42.636 -40.743 5.688 1.00 40.20 139 TRP D C 1
ATOM 8043 O O . TRP D 1 139 ? -42.410 -40.296 4.559 1.00 43.20 139 TRP D O 1
ATOM 8054 N N . ASN D 1 140 ? -43.038 -39.977 6.695 1.00 39.70 140 ASN D N 1
ATOM 8055 C CA . ASN D 1 140 ? -43.209 -38.538 6.536 1.00 38.92 140 ASN D CA 1
ATOM 8056 C C . ASN D 1 140 ? -42.531 -37.821 7.705 1.00 38.20 140 ASN D C 1
ATOM 8057 O O . ASN D 1 140 ? -41.700 -38.408 8.398 1.00 38.95 140 ASN D O 1
ATOM 8062 N N . ALA D 1 141 ? -42.888 -36.560 7.930 1.00 35.95 141 ALA D N 1
ATOM 8063 C CA . ALA D 1 141 ? -42.290 -35.790 9.019 1.00 34.67 141 ALA D CA 1
ATOM 8064 C C . ALA D 1 141 ? -42.597 -36.381 10.391 1.00 34.04 141 ALA D C 1
ATOM 8065 O O . ALA D 1 141 ? -41.830 -36.192 11.341 1.00 34.44 141 ALA D O 1
ATOM 8067 N N . GLN D 1 142 ? -43.714 -37.091 10.501 1.00 31.77 142 GLN D N 1
ATOM 8068 C CA . GLN D 1 142 ? -44.102 -37.680 11.782 1.00 31.79 142 GLN D CA 1
ATOM 8069 C C . GLN D 1 142 ? -43.079 -38.601 12.382 1.00 30.96 142 GLN D C 1
ATOM 8070 O O . GLN D 1 142 ? -43.000 -38.738 13.601 1.00 29.79 142 GLN D O 1
ATOM 8076 N N . ARG D 1 143 ? -42.310 -39.280 11.555 1.00 32.01 143 ARG D N 1
ATOM 8077 C CA . ARG D 1 143 ? -41.414 -40.220 12.176 1.00 33.02 143 ARG D CA 1
ATOM 8078 C C . ARG D 1 143 ? -40.230 -39.543 12.776 1.00 32.36 143 ARG D C 1
ATOM 8079 O O . ARG D 1 143 ? -39.398 -40.170 13.409 1.00 31.92 143 ARG D O 1
ATOM 8087 N N . GLU D 1 144 ? -40.145 -38.246 12.576 1.00 32.96 144 GLU D N 1
ATOM 8088 C CA . GLU D 1 144 ? -39.053 -37.554 13.186 1.00 33.17 144 GLU D CA 1
ATOM 8089 C C . GLU D 1 144 ? -39.606 -36.663 14.281 1.00 32.14 144 GLU D C 1
ATOM 8090 O O . GLU D 1 144 ? -38.898 -35.813 14.803 1.00 31.67 144 GLU D O 1
ATOM 8096 N N . HIS D 1 145 ? -40.872 -36.871 14.652 1.00 29.86 145 HIS D N 1
ATOM 8097 C CA . HIS D 1 145 ? -41.431 -36.069 15.736 1.00 28.82 145 HIS D CA 1
ATOM 8098 C C . HIS D 1 145 ? -41.211 -36.808 17.044 1.00 26.32 145 HIS D C 1
ATOM 8099 O O . HIS D 1 145 ? -41.905 -37.778 17.351 1.00 25.57 145 HIS D O 1
ATOM 8106 N N . GLY D 1 146 ? -40.242 -36.333 17.819 1.00 24.77 146 GLY D N 1
ATOM 8107 C CA . GLY D 1 146 ? -39.920 -36.988 19.072 1.00 24.28 146 GLY D CA 1
ATOM 8108 C C . GLY D 1 146 ? -39.428 -38.397 18.776 1.00 24.05 146 GLY D C 1
ATOM 8109 O O . GLY D 1 146 ? -39.054 -38.693 17.632 1.00 21.11 146 GLY D O 1
ATOM 8110 N N . ILE D 1 147 ? -39.437 -39.269 19.784 1.00 23.38 147 ILE D N 1
ATOM 8111 C CA . ILE D 1 147 ? -38.980 -40.646 19.606 1.00 22.21 147 ILE D CA 1
ATOM 8112 C C . ILE D 1 147 ? -39.715 -41.267 18.420 1.00 23.01 147 ILE D C 1
ATOM 8113 O O . ILE D 1 147 ? -39.092 -41.917 17.580 1.00 20.72 147 ILE D O 1
ATOM 8118 N N . ALA D 1 148 ? -41.034 -41.056 18.362 1.00 21.01 148 ALA D N 1
ATOM 8119 C CA . ALA D 1 148 ? -41.884 -41.555 17.277 1.00 21.21 148 ALA D CA 1
ATOM 8120 C C . ALA D 1 148 ? -41.871 -43.071 17.000 1.00 22.16 148 ALA D C 1
ATOM 8121 O O . ALA D 1 148 ? -41.512 -43.511 15.904 1.00 18.91 148 ALA D O 1
ATOM 8123 N N . PRO D 1 149 ? -42.312 -43.884 17.977 1.00 21.28 149 PRO D N 1
ATOM 8124 C CA . PRO D 1 149 ? -42.353 -45.348 17.842 1.00 22.68 149 PRO D CA 1
ATOM 8125 C C . PRO D 1 149 ? -43.330 -45.786 16.755 1.00 22.15 149 PRO D C 1
ATOM 8126 O O . PRO D 1 149 ? -44.234 -45.037 16.387 1.00 20.52 149 PRO D O 1
ATOM 8130 N N . ILE D 1 150 ? -43.159 -47.020 16.285 1.00 22.12 150 ILE D N 1
ATOM 8131 C CA . ILE D 1 150 ? -43.970 -47.602 15.201 1.00 23.11 150 ILE D CA 1
ATOM 8132 C C . ILE D 1 150 ? -45.303 -48.257 15.613 1.00 21.41 150 ILE D C 1
ATOM 8133 O O . ILE D 1 150 ? -46.306 -48.183 14.885 1.00 19.73 150 ILE D O 1
ATOM 8138 N N . GLN D 1 151 ? -45.304 -48.921 16.764 1.00 19.39 151 GLN D N 1
ATOM 8139 C CA . GLN D 1 151 ? -46.501 -49.609 17.257 1.00 20.19 151 GLN D CA 1
ATOM 8140 C C . GLN D 1 151 ? -46.393 -49.893 18.734 1.00 20.04 151 GLN D C 1
ATOM 8141 O O . GLN D 1 151 ? -45.310 -49.817 19.313 1.00 18.86 151 GLN D O 1
ATOM 8147 N N . LEU D 1 152 ? -47.538 -50.207 19.333 1.00 21.44 152 LEU D N 1
ATOM 8148 C CA . LEU D 1 152 ? -47.600 -50.595 20.730 1.00 21.79 152 LEU D CA 1
ATOM 8149 C C . LEU D 1 152 ? -47.248 -52.069 20.578 1.00 21.62 152 LEU D C 1
ATOM 8150 O O . LEU D 1 152 ? -48.042 -52.846 20.047 1.00 22.27 152 LEU D O 1
ATOM 8155 N N . ASP D 1 153 ? -46.053 -52.447 21.018 1.00 21.51 153 ASP D N 1
ATOM 8156 C CA . ASP D 1 153 ? -45.572 -53.811 20.865 1.00 21.09 153 ASP D CA 1
ATOM 8157 C C . ASP D 1 153 ? -46.114 -54.833 21.855 1.00 22.38 153 ASP D C 1
ATOM 8158 O O . ASP D 1 153 ? -46.414 -55.972 21.477 1.00 18.66 153 ASP D O 1
ATOM 8163 N N . HIS D 1 154 ? -46.226 -54.422 23.117 1.00 23.47 154 HIS D N 1
ATOM 8164 C CA . HIS D 1 154 ? -46.685 -55.309 24.175 1.00 24.34 154 HIS D CA 1
ATOM 8165 C C . HIS D 1 154 ? -46.654 -54.603 25.508 1.00 24.42 154 HIS D C 1
ATOM 8166 O O . HIS D 1 154 ? -46.442 -53.395 25.582 1.00 26.91 154 HIS D O 1
ATOM 8173 N N . CYS D 1 155 ? -46.877 -55.371 26.571 1.00 24.78 155 CYS D N 1
ATOM 8174 C CA . CYS D 1 155 ? -46.789 -54.824 27.912 1.00 25.13 155 CYS D CA 1
ATOM 8175 C C . CYS D 1 155 ? -46.297 -55.938 28.806 1.00 26.87 155 CYS D C 1
ATOM 8176 O O . CYS D 1 155 ? -46.417 -57.119 28.466 1.00 26.42 155 CYS D O 1
ATOM 8179 N N . LEU D 1 156 ? -45.690 -55.564 29.924 1.00 25.32 156 LEU D N 1
ATOM 8180 C CA . LEU D 1 156 ? -45.205 -56.554 30.861 1.00 26.85 156 LEU D CA 1
ATOM 8181 C C . LEU D 1 156 ? -45.983 -56.312 32.153 1.00 26.86 156 LEU D C 1
ATOM 8182 O O . LEU D 1 156 ? -45.895 -55.242 32.753 1.00 24.89 156 LEU D O 1
ATOM 8187 N N . LEU D 1 157 ? -46.752 -57.314 32.559 1.00 26.05 157 LEU D N 1
ATOM 8188 C CA . LEU D 1 157 ? -47.570 -57.222 33.756 1.00 28.71 157 LEU D CA 1
ATOM 8189 C C . LEU D 1 157 ? -47.005 -58.066 34.899 1.00 29.45 157 LEU D C 1
ATOM 8190 O O . LEU D 1 157 ? -46.486 -59.170 34.688 1.00 29.04 157 LEU D O 1
ATOM 8195 N N . TYR D 1 158 ? -47.100 -57.516 36.108 1.00 30.17 158 TYR D N 1
ATOM 8196 C CA . TYR D 1 158 ? -46.610 -58.152 37.327 1.00 31.69 158 TYR D CA 1
ATOM 8197 C C . TYR D 1 158 ? -47.796 -58.585 38.181 1.00 31.37 158 TYR D C 1
ATOM 8198 O O . TYR D 1 158 ? -48.639 -57.768 38.541 1.00 29.61 158 TYR D O 1
ATOM 8207 N N . GLY D 1 159 ? -47.860 -59.873 38.492 1.00 32.93 159 GLY D N 1
ATOM 8208 C CA . GLY D 1 159 ? -48.954 -60.380 39.295 1.00 34.84 159 GLY D CA 1
ATOM 8209 C C . GLY D 1 159 ? -48.664 -61.759 39.850 1.00 35.84 159 GLY D C 1
ATOM 8210 O O . GLY D 1 159 ? -47.553 -62.265 39.700 1.00 36.20 159 GLY D O 1
ATOM 8211 N N . PRO D 1 160 ? -49.647 -62.390 40.509 1.00 35.91 160 PRO D N 1
ATOM 8212 C CA . PRO D 1 160 ? -49.506 -63.720 41.097 1.00 35.38 160 PRO D CA 1
ATOM 8213 C C . PRO D 1 160 ? -50.371 -64.674 40.309 1.00 34.27 160 PRO D C 1
ATOM 8214 O O . PRO D 1 160 ? -51.198 -64.241 39.502 1.00 35.89 160 PRO D O 1
ATOM 8218 N N . ASN D 1 161 ? -50.210 -65.967 40.540 1.00 33.80 161 ASN D N 1
ATOM 8219 C CA . ASN D 1 161 ? -51.046 -66.892 39.813 1.00 33.78 161 ASN D CA 1
ATOM 8220 C C . ASN D 1 161 ? -50.711 -66.672 38.335 1.00 34.20 161 ASN D C 1
ATOM 8221 O O . ASN D 1 161 ? -51.602 -66.489 37.498 1.00 32.19 161 ASN D O 1
ATOM 8226 N N . ILE D 1 162 ? -49.417 -66.649 38.027 1.00 33.38 162 ILE D N 1
ATOM 8227 C CA . ILE D 1 162 ? -48.982 -66.467 36.650 1.00 32.38 162 ILE D CA 1
ATOM 8228 C C . ILE D 1 162 ? -49.263 -67.756 35.884 1.00 32.32 162 ILE D C 1
ATOM 8229 O O . ILE D 1 162 ? -49.601 -67.717 34.700 1.00 29.41 162 ILE D O 1
ATOM 8234 N N . ALA D 1 163 ? -49.134 -68.900 36.554 1.00 31.08 163 ALA D N 1
ATOM 8235 C CA . ALA D 1 163 ? -49.404 -70.175 35.892 1.00 32.36 163 ALA D CA 1
ATOM 8236 C C . ALA D 1 163 ? -50.849 -70.207 35.395 1.00 32.16 163 ALA D C 1
ATOM 8237 O O . ALA D 1 163 ? -51.119 -70.682 34.298 1.00 32.44 163 ALA D O 1
ATOM 8239 N N . GLU D 1 164 ? -51.776 -69.694 36.201 1.00 33.33 164 GLU D N 1
ATOM 8240 C CA . GLU D 1 164 ? -53.183 -69.658 35.806 1.00 33.93 164 GLU D CA 1
ATOM 8241 C C . GLU D 1 164 ? -53.398 -68.703 34.639 1.00 32.72 164 GLU D C 1
ATOM 8242 O O . GLU D 1 164 ? -54.242 -68.949 33.777 1.00 33.01 164 GLU D O 1
ATOM 8248 N N . VAL D 1 165 ? -52.644 -67.607 34.627 1.00 30.35 165 VAL D N 1
ATOM 8249 C CA . VAL D 1 165 ? -52.754 -66.616 33.569 1.00 28.14 165 VAL D CA 1
ATOM 8250 C C . VAL D 1 165 ? -52.307 -67.219 32.243 1.00 27.64 165 VAL D C 1
ATOM 8251 O O . VAL D 1 165 ? -52.951 -67.007 31.226 1.00 26.57 165 VAL D O 1
ATOM 8255 N N . GLN D 1 166 ? -51.212 -67.979 32.269 1.00 28.63 166 GLN D N 1
ATOM 8256 C CA . GLN D 1 166 ? -50.673 -68.622 31.070 1.00 30.17 166 GLN D CA 1
ATOM 8257 C C . GLN D 1 166 ? -51.703 -69.584 30.494 1.00 31.29 166 GLN D C 1
ATOM 8258 O O . GLN D 1 166 ? -51.905 -69.642 29.278 1.00 31.95 166 GLN D O 1
ATOM 8264 N N . LYS D 1 167 ? -52.356 -70.339 31.374 1.00 32.42 167 LYS D N 1
ATOM 8265 C CA . LYS D 1 167 ? -53.373 -71.304 30.947 1.00 32.21 167 LYS D CA 1
ATOM 8266 C C . LYS D 1 167 ? -54.493 -70.616 30.175 1.00 30.67 167 LYS D C 1
ATOM 8267 O O . LYS D 1 167 ? -54.964 -71.130 29.162 1.00 31.24 167 LYS D O 1
ATOM 8273 N N . ILE D 1 168 ? -54.923 -69.456 30.664 1.00 28.81 168 ILE D N 1
ATOM 8274 C CA . ILE D 1 168 ? -55.996 -68.720 30.006 1.00 26.95 168 ILE D CA 1
ATOM 8275 C C . ILE D 1 168 ? -55.582 -68.236 28.614 1.00 27.39 168 ILE D C 1
ATOM 8276 O O . ILE D 1 168 ? -56.329 -68.395 27.637 1.00 28.21 168 ILE D O 1
ATOM 8281 N N . PHE D 1 169 ? -54.400 -67.641 28.522 1.00 26.99 169 PHE D N 1
ATOM 8282 C CA . PHE D 1 169 ? -53.926 -67.135 27.243 1.00 26.27 169 PHE D CA 1
ATOM 8283 C C . PHE D 1 169 ? -53.620 -68.233 26.237 1.00 26.65 169 PHE D C 1
ATOM 8284 O O . PHE D 1 169 ? -53.887 -68.062 25.045 1.00 25.63 169 PHE D O 1
ATOM 8292 N N . THR D 1 170 ? -53.072 -69.358 26.696 1.00 27.62 170 THR D N 1
ATOM 8293 C CA . THR D 1 170 ? -52.741 -70.442 25.771 1.00 29.15 170 THR D CA 1
ATOM 8294 C C . THR D 1 170 ? -53.896 -71.392 25.435 1.00 30.53 170 THR D C 1
ATOM 8295 O O . THR D 1 170 ? -54.049 -71.798 24.282 1.00 30.92 170 THR D O 1
ATOM 8299 N N . GLU D 1 171 ? -54.718 -71.735 26.418 1.00 29.50 171 GLU D N 1
ATOM 8300 C CA . GLU D 1 171 ? -55.826 -72.648 26.157 1.00 31.67 171 GLU D CA 1
ATOM 8301 C C . GLU D 1 171 ? -57.112 -71.962 25.699 1.00 30.78 171 GLU D C 1
ATOM 8302 O O . GLU D 1 171 ? -57.993 -72.608 25.132 1.00 31.71 171 GLU D O 1
ATOM 8308 N N . VAL D 1 172 ? -57.221 -70.659 25.930 1.00 29.08 172 VAL D N 1
ATOM 8309 C CA . VAL D 1 172 ? -58.425 -69.929 25.540 1.00 27.82 172 VAL D CA 1
ATOM 8310 C C . VAL D 1 172 ? -58.215 -68.860 24.474 1.00 28.45 172 VAL D C 1
ATOM 8311 O O . VAL D 1 172 ? -58.926 -68.839 23.471 1.00 28.75 172 VAL D O 1
ATOM 8315 N N . LEU D 1 173 ? -57.246 -67.974 24.679 1.00 28.45 173 LEU D N 1
ATOM 8316 C CA . LEU D 1 173 ? -57.026 -66.883 23.730 1.00 27.11 173 LEU D CA 1
ATOM 8317 C C . LEU D 1 173 ? -56.123 -67.179 22.533 1.00 27.20 173 LEU D C 1
ATOM 8318 O O . LEU D 1 173 ? -55.847 -66.295 21.709 1.00 26.61 173 LEU D O 1
ATOM 8323 N N . GLY D 1 174 ? -55.674 -68.424 22.428 1.00 25.80 174 GLY D N 1
ATOM 8324 C CA . GLY D 1 174 ? -54.844 -68.814 21.305 1.00 25.12 174 GLY D CA 1
ATOM 8325 C C . GLY D 1 174 ? -53.414 -68.303 21.270 1.00 24.61 174 GLY D C 1
ATOM 8326 O O . GLY D 1 174 ? -52.852 -68.147 20.185 1.00 25.46 174 GLY D O 1
ATOM 8327 N N . PHE D 1 175 ? -52.829 -68.049 22.439 1.00 23.04 175 PHE D N 1
ATOM 8328 C CA . PHE D 1 175 ? -51.444 -67.575 22.542 1.00 22.51 175 PHE D CA 1
ATOM 8329 C C . PHE D 1 175 ? -50.514 -68.775 22.755 1.00 21.26 175 PHE D C 1
ATOM 8330 O O . PHE D 1 175 ? -50.975 -69.880 23.019 1.00 21.35 175 PHE D O 1
ATOM 8338 N N . TYR D 1 176 ? -49.209 -68.576 22.631 1.00 21.16 176 TYR D N 1
ATOM 8339 C CA . TYR D 1 176 ? -48.276 -69.668 22.878 1.00 20.84 176 TYR D CA 1
ATOM 8340 C C . TYR D 1 176 ? -47.040 -69.147 23.594 1.00 23.08 176 TYR D C 1
ATOM 8341 O O . TYR D 1 176 ? -46.686 -67.972 23.468 1.00 22.76 176 TYR D O 1
ATOM 8350 N N . LEU D 1 177 ? -46.413 -70.008 24.386 1.00 23.48 177 LEU D N 1
ATOM 8351 C CA . LEU D 1 177 ? -45.223 -69.624 25.140 1.00 25.24 177 LEU D CA 1
ATOM 8352 C C . LEU D 1 177 ? -43.991 -69.521 24.242 1.00 24.62 177 LEU D C 1
ATOM 8353 O O . LEU D 1 177 ? -43.562 -70.520 23.660 1.00 25.70 177 LEU D O 1
ATOM 8358 N N . VAL D 1 178 ? -43.420 -68.322 24.141 1.00 23.41 178 VAL D N 1
ATOM 8359 C CA . VAL D 1 178 ? -42.229 -68.109 23.311 1.00 24.04 178 VAL D CA 1
ATOM 8360 C C . VAL D 1 178 ? -40.976 -68.301 24.156 1.00 23.80 178 VAL D C 1
ATOM 8361 O O . VAL D 1 178 ? -40.051 -69.017 23.768 1.00 23.60 178 VAL D O 1
ATOM 8365 N N . GLU D 1 179 ? -40.957 -67.652 25.312 1.00 24.36 179 GLU D N 1
ATOM 8366 C CA . GLU D 1 179 ? -39.845 -67.770 26.244 1.00 25.97 179 GLU D CA 1
ATOM 8367 C C . GLU D 1 179 ? -40.393 -67.779 27.660 1.00 26.04 179 GLU D C 1
ATOM 8368 O O . GLU D 1 179 ? -41.529 -67.360 27.902 1.00 26.44 179 GLU D O 1
ATOM 8374 N N . ARG D 1 180 ? -39.589 -68.295 28.584 1.00 27.41 180 ARG D N 1
ATOM 8375 C CA . ARG D 1 180 ? -39.967 -68.364 29.985 1.00 29.15 180 ARG D CA 1
ATOM 8376 C C . ARG D 1 180 ? -38.718 -68.329 30.857 1.00 30.39 180 ARG D C 1
ATOM 8377 O O . ARG D 1 180 ? -37.616 -68.642 30.402 1.00 25.85 180 ARG D O 1
ATOM 8385 N N . VAL D 1 181 ? -38.918 -67.957 32.119 1.00 32.58 181 VAL D N 1
ATOM 8386 C CA . VAL D 1 181 ? -37.854 -67.883 33.114 1.00 34.45 181 VAL D CA 1
ATOM 8387 C C . VAL D 1 181 ? -38.180 -68.895 34.225 1.00 35.18 181 VAL D C 1
ATOM 8388 O O . VAL D 1 181 ? -39.109 -68.689 35.000 1.00 35.94 181 VAL D O 1
ATOM 8392 N N . LEU D 1 182 ? -37.423 -69.986 34.289 1.00 36.81 182 LEU D N 1
ATOM 8393 C CA . LEU D 1 182 ? -37.651 -71.030 35.287 1.00 39.75 182 LEU D CA 1
ATOM 8394 C C . LEU D 1 182 ? -37.456 -70.519 36.720 1.00 42.36 182 LEU D C 1
ATOM 8395 O O . LEU D 1 182 ? -36.570 -69.712 36.977 1.00 43.40 182 LEU D O 1
ATOM 8400 N N . SER D 1 183 ? -38.295 -70.953 37.656 1.00 45.10 183 SER D N 1
ATOM 8401 C CA . SER D 1 183 ? -38.112 -70.507 39.035 1.00 48.15 183 SER D CA 1
ATOM 8402 C C . SER D 1 183 ? -37.223 -71.560 39.697 1.00 50.59 183 SER D C 1
ATOM 8403 O O . SER D 1 183 ? -37.210 -72.717 39.267 1.00 50.85 183 SER D O 1
ATOM 8406 N N . PRO D 1 184 ? -36.457 -71.174 40.735 1.00 52.49 184 PRO D N 1
ATOM 8407 C CA . PRO D 1 184 ? -35.562 -72.102 41.446 1.00 54.20 184 PRO D CA 1
ATOM 8408 C C . PRO D 1 184 ? -36.192 -73.483 41.619 1.00 56.09 184 PRO D C 1
ATOM 8409 O O . PRO D 1 184 ? -37.416 -73.596 41.694 1.00 56.24 184 PRO D O 1
ATOM 8413 N N . ASP D 1 185 ? -35.358 -74.522 41.683 1.00 58.32 185 ASP D N 1
ATOM 8414 C CA . ASP D 1 185 ? -35.830 -75.907 41.819 1.00 60.63 185 ASP D CA 1
ATOM 8415 C C . ASP D 1 185 ? -37.233 -76.005 42.421 1.00 61.27 185 ASP D C 1
ATOM 8416 O O . ASP D 1 185 ? -37.534 -75.405 43.458 1.00 61.10 185 ASP D O 1
ATOM 8421 N N . GLY D 1 186 ? -38.077 -76.787 41.758 1.00 61.21 186 GLY D N 1
ATOM 8422 C CA . GLY D 1 186 ? -39.458 -76.944 42.175 1.00 61.15 186 GLY D CA 1
ATOM 8423 C C . GLY D 1 186 ? -40.177 -76.298 41.015 1.00 60.46 186 GLY D C 1
ATOM 8424 O O . GLY D 1 186 ? -41.180 -75.597 41.161 1.00 59.59 186 GLY D O 1
ATOM 8425 N N . ASP D 1 187 ? -39.602 -76.554 39.845 1.00 60.62 187 ASP D N 1
ATOM 8426 C CA . ASP D 1 187 ? -40.054 -76.029 38.567 1.00 59.35 187 ASP D CA 1
ATOM 8427 C C . ASP D 1 187 ? -41.441 -75.407 38.505 1.00 57.73 187 ASP D C 1
ATOM 8428 O O . ASP D 1 187 ? -42.460 -76.019 38.836 1.00 58.30 187 ASP D O 1
ATOM 8433 N N . SER D 1 188 ? -41.429 -74.161 38.057 1.00 54.96 188 SER D N 1
ATOM 8434 C CA . SER D 1 188 ? -42.594 -73.322 37.865 1.00 52.73 188 SER D CA 1
ATOM 8435 C C . SER D 1 188 ? -41.986 -72.146 37.117 1.00 50.55 188 SER D C 1
ATOM 8436 O O . SER D 1 188 ? -40.765 -72.008 37.071 1.00 50.58 188 SER D O 1
ATOM 8439 N N . ASP D 1 189 ? -42.817 -71.304 36.527 1.00 47.78 189 ASP D N 1
ATOM 8440 C CA . ASP D 1 189 ? -42.293 -70.172 35.788 1.00 45.26 189 ASP D CA 1
ATOM 8441 C C . ASP D 1 189 ? -42.438 -68.857 36.547 1.00 42.94 189 ASP D C 1
ATOM 8442 O O . ASP D 1 189 ? -43.523 -68.512 37.008 1.00 41.28 189 ASP D O 1
ATOM 8447 N N . MET D 1 190 ? -41.321 -68.146 36.695 1.00 41.64 190 MET D N 1
ATOM 8448 C CA . MET D 1 190 ? -41.296 -66.844 37.358 1.00 39.46 190 MET D CA 1
ATOM 8449 C C . MET D 1 190 ? -41.654 -65.783 36.321 1.00 36.97 190 MET D C 1
ATOM 8450 O O . MET D 1 190 ? -42.233 -64.744 36.652 1.00 35.17 190 MET D O 1
ATOM 8455 N N . GLY D 1 191 ? -41.306 -66.061 35.064 1.00 34.38 191 GLY D N 1
ATOM 8456 C CA . GLY D 1 191 ? -41.597 -65.137 33.981 1.00 32.93 191 GLY D CA 1
ATOM 8457 C C . GLY D 1 191 ? -42.127 -65.826 32.734 1.00 30.68 191 GLY D C 1
ATOM 8458 O O . GLY D 1 191 ? -41.728 -66.941 32.418 1.00 30.64 191 GLY D O 1
ATOM 8459 N N . ILE D 1 192 ? -43.021 -65.156 32.016 1.00 30.32 192 ILE D N 1
ATOM 8460 C CA . ILE D 1 192 ? -43.598 -65.729 30.812 1.00 30.46 192 ILE D CA 1
ATOM 8461 C C . ILE D 1 192 ? -43.794 -64.695 29.691 1.00 28.96 192 ILE D C 1
ATOM 8462 O O . ILE D 1 192 ? -44.303 -63.595 29.916 1.00 28.19 192 ILE D O 1
ATOM 8467 N N . TRP D 1 193 ? -43.368 -65.067 28.487 1.00 27.63 193 TRP D N 1
ATOM 8468 C CA . TRP D 1 193 ? -43.477 -64.216 27.310 1.00 26.20 193 TRP D CA 1
ATOM 8469 C C . TRP D 1 193 ? -44.386 -64.953 26.331 1.00 27.04 193 TRP D C 1
ATOM 8470 O O . TRP D 1 193 ? -44.031 -66.025 25.833 1.00 27.23 193 TRP D O 1
ATOM 8481 N N . LEU D 1 194 ? -45.557 -64.370 26.068 1.00 26.80 194 LEU D N 1
ATOM 8482 C CA . LEU D 1 194 ? -46.562 -64.977 25.204 1.00 25.09 194 LEU D CA 1
ATOM 8483 C C . LEU D 1 194 ? -46.830 -64.267 23.875 1.00 23.28 194 LEU D C 1
ATOM 8484 O O . LEU D 1 194 ? -46.918 -63.040 23.802 1.00 24.14 194 LEU D O 1
ATOM 8489 N N . SER D 1 195 ? -47.005 -65.066 22.832 1.00 22.28 195 SER D N 1
ATOM 8490 C CA . SER D 1 195 ? -47.272 -64.549 21.497 1.00 21.83 195 SER D CA 1
ATOM 8491 C C . SER D 1 195 ? -48.597 -65.070 20.908 1.00 23.02 195 SER D C 1
ATOM 8492 O O . SER D 1 195 ? -48.969 -66.233 21.116 1.00 23.17 195 SER D O 1
ATOM 8495 N N . CYS D 1 196 ? -49.306 -64.203 20.189 1.00 23.50 196 CYS D N 1
ATOM 8496 C CA . CYS D 1 196 ? -50.555 -64.585 19.528 1.00 24.56 196 CYS D CA 1
ATOM 8497 C C . CYS D 1 196 ? -50.335 -64.375 18.028 1.00 24.07 196 CYS D C 1
ATOM 8498 O O . CYS D 1 196 ? -51.279 -64.244 17.246 1.00 22.47 196 CYS D O 1
ATOM 8501 N N . SER D 1 197 ? -49.065 -64.376 17.637 1.00 25.21 197 SER D N 1
ATOM 8502 C CA . SER D 1 197 ? -48.688 -64.134 16.245 1.00 24.82 197 SER D CA 1
ATOM 8503 C C . SER D 1 197 ? -47.295 -64.698 16.015 1.00 24.56 197 SER D C 1
ATOM 8504 O O . SER D 1 197 ? -46.956 -65.732 16.592 1.00 23.75 197 SER D O 1
ATOM 8507 N N . HIS D 1 198 ? -46.494 -64.075 15.146 1.00 24.12 198 HIS D N 1
ATOM 8508 C CA . HIS D 1 198 ? -45.136 -64.578 14.990 1.00 23.99 198 HIS D CA 1
ATOM 8509 C C . HIS D 1 198 ? -44.153 -63.582 15.594 1.00 23.77 198 HIS D C 1
ATOM 8510 O O . HIS D 1 198 ? -42.970 -63.602 15.307 1.00 22.88 198 HIS D O 1
ATOM 8517 N N . LYS D 1 199 ? -44.661 -62.718 16.464 1.00 24.88 199 LYS D N 1
ATOM 8518 C CA . LYS D 1 199 ? -43.799 -61.770 17.159 1.00 24.53 199 LYS D CA 1
ATOM 8519 C C . LYS D 1 199 ? -43.192 -62.503 18.363 1.00 25.47 199 LYS D C 1
ATOM 8520 O O . LYS D 1 199 ? -43.775 -63.465 18.868 1.00 23.21 199 LYS D O 1
ATOM 8526 N N . VAL D 1 200 ? -42.024 -62.073 18.821 1.00 25.96 200 VAL D N 1
ATOM 8527 C CA . VAL D 1 200 ? -41.412 -62.741 19.968 1.00 27.56 200 VAL D CA 1
ATOM 8528 C C . VAL D 1 200 ? -42.371 -62.713 21.164 1.00 29.19 200 VAL D C 1
ATOM 8529 O O . VAL D 1 200 ? -42.342 -63.599 22.011 1.00 29.60 200 VAL D O 1
ATOM 8533 N N . HIS D 1 201 ? -43.226 -61.696 21.232 1.00 29.50 201 HIS D N 1
ATOM 8534 C CA . HIS D 1 201 ? -44.203 -61.622 22.313 1.00 29.66 201 HIS D CA 1
ATOM 8535 C C . HIS D 1 201 ? -45.139 -60.438 22.148 1.00 28.86 201 HIS D C 1
ATOM 8536 O O . HIS D 1 201 ? -44.735 -59.371 21.674 1.00 28.56 201 HIS D O 1
ATOM 8543 N N . ASP D 1 202 ? -46.402 -60.655 22.507 1.00 24.03 202 ASP D N 1
ATOM 8544 C CA . ASP D 1 202 ? -47.429 -59.633 22.436 1.00 24.24 202 ASP D CA 1
ATOM 8545 C C . ASP D 1 202 ? -47.787 -59.219 23.855 1.00 23.38 202 ASP D C 1
ATOM 8546 O O . ASP D 1 202 ? -48.462 -58.210 24.066 1.00 26.26 202 ASP D O 1
ATOM 8551 N N . ILE D 1 203 ? -47.337 -60.008 24.823 1.00 23.83 203 ILE D N 1
ATOM 8552 C CA . ILE D 1 203 ? -47.578 -59.719 26.232 1.00 22.91 203 ILE D CA 1
ATOM 8553 C C . ILE D 1 203 ? -46.735 -60.647 27.102 1.00 22.91 203 ILE D C 1
ATOM 8554 O O . ILE D 1 203 ? -46.338 -61.725 26.667 1.00 22.24 203 ILE D O 1
ATOM 8559 N N . ALA D 1 204 ? -46.435 -60.218 28.321 1.00 21.40 204 ALA D N 1
ATOM 8560 C CA . ALA D 1 204 ? -45.657 -61.046 29.219 1.00 22.52 204 ALA D CA 1
ATOM 8561 C C . ALA D 1 204 ? -46.077 -60.811 30.658 1.00 23.01 204 ALA D C 1
ATOM 8562 O O . ALA D 1 204 ? -46.594 -59.747 31.006 1.00 23.46 204 ALA D O 1
ATOM 8564 N N . PHE D 1 205 ? -45.846 -61.819 31.487 1.00 23.93 205 PHE D N 1
ATOM 8565 C CA . PHE D 1 205 ? -46.190 -61.757 32.901 1.00 26.04 205 PHE D CA 1
ATOM 8566 C C . PHE D 1 205 ? -45.010 -62.210 33.769 1.00 27.01 205 PHE D C 1
ATOM 8567 O O . PHE D 1 205 ? -44.224 -63.072 33.378 1.00 29.96 205 PHE D O 1
ATOM 8575 N N . VAL D 1 206 ? -44.898 -61.620 34.951 1.00 28.59 206 VAL D N 1
ATOM 8576 C CA . VAL D 1 206 ? -43.841 -61.963 35.892 1.00 28.78 206 VAL D CA 1
ATOM 8577 C C . VAL D 1 206 ? -44.485 -62.130 37.264 1.00 29.07 206 VAL D C 1
ATOM 8578 O O . VAL D 1 206 ? -45.285 -61.293 37.692 1.00 27.42 206 VAL D O 1
ATOM 8582 N N . GLU D 1 207 ? -44.142 -63.222 37.936 1.00 29.63 207 GLU D N 1
ATOM 8583 C CA . GLU D 1 207 ? -44.679 -63.531 39.256 1.00 32.36 207 GLU D CA 1
ATOM 8584 C C . GLU D 1 207 ? -44.379 -62.378 40.220 1.00 32.21 207 GLU D C 1
ATOM 8585 O O . GLU D 1 207 ? -43.253 -61.885 40.275 1.00 32.99 207 GLU D O 1
ATOM 8591 N N . TYR D 1 208 ? -45.393 -61.948 40.963 1.00 33.92 208 TYR D N 1
ATOM 8592 C CA . TYR D 1 208 ? -45.258 -60.840 41.908 1.00 35.22 208 TYR D CA 1
ATOM 8593 C C . TYR D 1 208 ? -46.391 -60.856 42.940 1.00 36.10 208 TYR D C 1
ATOM 8594 O O . TYR D 1 208 ? -47.533 -61.186 42.615 1.00 36.27 208 TYR D O 1
ATOM 8603 N N . PRO D 1 209 ? -46.089 -60.483 44.195 1.00 38.27 209 PRO D N 1
ATOM 8604 C CA . PRO D 1 209 ? -47.069 -60.448 45.288 1.00 39.44 209 PRO D CA 1
ATOM 8605 C C . PRO D 1 209 ? -48.327 -59.640 44.964 1.00 40.88 209 PRO D C 1
ATOM 8606 O O . PRO D 1 209 ? -49.410 -60.200 44.774 1.00 41.58 209 PRO D O 1
ATOM 8610 N N . GLU D 1 210 ? -48.178 -58.320 44.909 1.00 42.38 210 GLU D N 1
ATOM 8611 C CA . GLU D 1 210 ? -49.304 -57.445 44.620 1.00 42.40 210 GLU D CA 1
ATOM 8612 C C . GLU D 1 210 ? -49.926 -57.775 43.271 1.00 41.71 210 GLU D C 1
ATOM 8613 O O . GLU D 1 210 ? -49.257 -58.273 42.367 1.00 41.98 210 GLU D O 1
ATOM 8619 N N . LYS D 1 211 ? -51.217 -57.502 43.148 1.00 39.68 211 LYS D N 1
ATOM 8620 C CA . LYS D 1 211 ? -51.927 -57.759 41.909 1.00 38.76 211 LYS D CA 1
ATOM 8621 C C . LYS D 1 211 ? -52.115 -56.462 41.140 1.00 37.18 211 LYS D C 1
ATOM 8622 O O . LYS D 1 211 ? -51.905 -55.370 41.684 1.00 34.95 211 LYS D O 1
ATOM 8628 N N . GLY D 1 212 ? -52.496 -56.599 39.871 1.00 35.79 212 GLY D N 1
ATOM 8629 C CA . GLY D 1 212 ? -52.739 -55.448 39.017 1.00 34.17 212 GLY D CA 1
ATOM 8630 C C . GLY D 1 212 ? -51.551 -54.559 38.707 1.00 33.99 212 GLY D C 1
ATOM 8631 O O . GLY D 1 212 ? -51.726 -53.4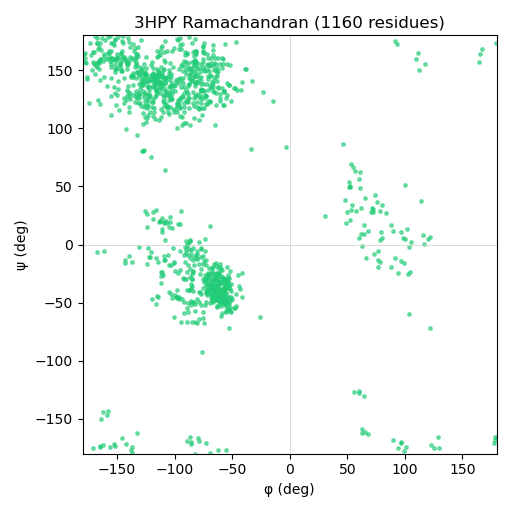89 38.122 1.00 33.75 212 GLY D O 1
ATOM 8632 N N . LYS D 1 213 ? -50.349 -54.992 39.077 1.00 32.46 213 LYS D N 1
ATOM 8633 C CA . LYS D 1 213 ? -49.146 -54.196 38.838 1.00 33.88 213 LYS D CA 1
ATOM 8634 C C . LYS D 1 213 ? -48.642 -54.187 37.376 1.00 33.90 213 LYS D C 1
ATOM 8635 O O . LYS D 1 213 ? -48.544 -55.234 36.718 1.00 32.69 213 LYS D O 1
ATOM 8641 N N . LEU D 1 214 ? -48.331 -52.987 36.882 1.00 33.53 214 LEU D N 1
ATOM 8642 C CA . LEU D 1 214 ? -47.827 -52.774 35.515 1.00 32.51 214 LEU D CA 1
ATOM 8643 C C . LEU D 1 214 ? -46.316 -52.538 35.511 1.00 30.58 214 LEU D C 1
ATOM 8644 O O . LEU D 1 214 ? -45.833 -51.656 36.218 1.00 29.62 214 LEU D O 1
ATOM 8649 N N . HIS D 1 215 ? -45.553 -53.316 34.744 1.00 28.44 215 HIS D N 1
ATOM 8650 C CA . HIS D 1 215 ? -44.121 -53.048 34.699 1.00 26.33 215 HIS D CA 1
ATOM 8651 C C . HIS D 1 215 ? -43.915 -51.972 33.638 1.00 25.81 215 HIS D C 1
ATOM 8652 O O . HIS D 1 215 ? -43.234 -50.967 33.876 1.00 24.85 215 HIS D O 1
ATOM 8659 N N . HIS D 1 216 ? -44.505 -52.170 32.461 1.00 24.57 216 HIS D N 1
ATOM 8660 C CA . HIS D 1 216 ? -44.406 -51.163 31.409 1.00 22.71 216 HIS D CA 1
ATOM 8661 C C . HIS D 1 216 ? -45.164 -51.544 30.158 1.00 23.16 216 HIS D C 1
ATOM 8662 O O . HIS D 1 216 ? -45.562 -52.694 29.978 1.00 21.32 216 HIS D O 1
ATOM 8669 N N . CYS D 1 217 ? -45.395 -50.547 29.314 1.00 22.70 217 CYS D N 1
ATOM 8670 C CA . CYS D 1 217 ? -46.031 -50.758 28.026 1.00 22.38 217 CYS D CA 1
ATOM 8671 C C . CYS D 1 217 ? -44.860 -50.486 27.116 1.00 23.44 217 CYS D C 1
ATOM 8672 O O . CYS D 1 217 ? -44.087 -49.549 27.369 1.00 22.97 217 CYS D O 1
ATOM 8675 N N . SER D 1 218 ? -44.709 -51.298 26.073 1.00 22.45 218 SER D N 1
ATOM 8676 C CA . SER D 1 218 ? -43.589 -51.137 25.160 1.00 21.87 218 SER D CA 1
ATOM 8677 C C . SER D 1 218 ? -44.001 -50.703 23.745 1.00 20.84 218 SER D C 1
ATOM 8678 O O . SER D 1 218 ? -45.057 -51.089 23.252 1.00 17.63 218 SER D O 1
ATOM 8681 N N . PHE D 1 219 ? -43.148 -49.893 23.122 1.00 20.69 219 PHE D N 1
ATOM 8682 C CA . PHE D 1 219 ? -43.353 -49.375 21.770 1.00 21.81 219 PHE D CA 1
ATOM 8683 C C . PHE D 1 219 ? -42.165 -49.771 20.893 1.00 23.94 219 PHE D C 1
ATOM 8684 O O . PHE D 1 219 ? -40.997 -49.649 21.292 1.00 24.14 219 PHE D O 1
ATOM 8692 N N . LEU D 1 220 ? -42.467 -50.236 19.688 1.00 23.60 220 LEU D N 1
ATOM 8693 C CA . LEU D 1 220 ? -41.447 -50.698 18.765 1.00 21.72 220 LEU D CA 1
ATOM 8694 C C . LEU D 1 220 ? -40.746 -49.608 17.972 1.00 22.00 220 LEU D C 1
ATOM 8695 O O . LEU D 1 220 ? -41.373 -48.670 17.499 1.00 19.66 220 LEU D O 1
ATOM 8700 N N . LEU D 1 221 ? -39.434 -49.755 17.821 1.00 21.92 221 LEU D N 1
ATOM 8701 C CA . LEU D 1 221 ? -38.639 -48.822 17.044 1.00 22.60 221 LEU D CA 1
ATOM 8702 C C . LEU D 1 221 ? -38.073 -49.546 15.816 1.00 25.31 221 LEU D C 1
ATOM 8703 O O . LEU D 1 221 ? -38.044 -50.779 15.767 1.00 22.68 221 LEU D O 1
ATOM 8708 N N . GLU D 1 222 ? -37.634 -48.759 14.834 1.00 25.21 222 GLU D N 1
ATOM 8709 C CA . GLU D 1 222 ? -37.079 -49.249 13.570 1.00 27.59 222 GLU D CA 1
ATOM 8710 C C . GLU D 1 222 ? -35.733 -49.970 13.654 1.00 27.02 222 GLU D C 1
ATOM 8711 O O . GLU D 1 222 ? -35.559 -51.033 13.061 1.00 26.47 222 GLU D O 1
ATOM 8717 N N . SER D 1 223 ? -34.778 -49.384 14.370 1.00 25.52 223 SER D N 1
ATOM 8718 C CA . SER D 1 223 ? -33.447 -49.968 14.458 1.00 23.47 223 SER D CA 1
ATOM 8719 C C . SER D 1 223 ? -32.701 -49.644 15.744 1.00 23.65 223 SER D C 1
ATOM 8720 O O . SER D 1 223 ? -33.171 -48.886 16.588 1.00 22.33 223 SER D O 1
ATOM 8723 N N . TRP D 1 224 ? -31.514 -50.226 15.860 1.00 23.23 224 TRP D N 1
ATOM 8724 C CA . TRP D 1 224 ? -30.638 -50.013 17.004 1.00 23.68 224 TRP D CA 1
ATOM 8725 C C . TRP D 1 224 ? -30.272 -48.528 17.117 1.00 23.08 224 TRP D C 1
ATOM 8726 O O . TRP D 1 224 ? -30.258 -47.953 18.205 1.00 22.57 224 TRP D O 1
ATOM 8737 N N . GLU D 1 225 ? -29.972 -47.906 15.980 1.00 21.97 225 GLU D N 1
ATOM 8738 C CA . GLU D 1 225 ? -29.614 -46.491 15.954 1.00 19.69 225 GLU D CA 1
ATOM 8739 C C . GLU D 1 225 ? -30.796 -45.643 16.383 1.00 20.17 225 GLU D C 1
ATOM 8740 O O . GLU D 1 225 ? -30.630 -44.570 16.962 1.00 18.61 225 GLU D O 1
ATOM 8746 N N . GLN D 1 226 ? -31.998 -46.118 16.080 1.00 18.30 226 GLN D N 1
ATOM 8747 C CA . GLN D 1 226 ? -33.195 -45.383 16.456 1.00 20.44 226 GLN D CA 1
ATOM 8748 C C . GLN D 1 226 ? -33.305 -45.472 17.985 1.00 19.24 226 GLN D C 1
ATOM 8749 O O . GLN D 1 226 ? -33.804 -44.554 18.639 1.00 19.30 226 GLN D O 1
ATOM 8755 N N . VAL D 1 227 ? -32.814 -46.566 18.558 1.00 18.92 227 VAL D N 1
ATOM 8756 C CA . VAL D 1 227 ? -32.851 -46.712 20.014 1.00 20.03 227 VAL D CA 1
ATOM 8757 C C . VAL D 1 227 ? -31.879 -45.693 20.639 1.00 19.90 227 VAL D C 1
ATOM 8758 O O . VAL D 1 227 ? -32.214 -45.018 21.615 1.00 21.24 227 VAL D O 1
ATOM 8762 N N . LEU D 1 228 ? -30.692 -45.557 20.056 1.00 20.15 228 LEU D N 1
ATOM 8763 C CA . LEU D 1 228 ? -29.720 -44.580 20.551 1.00 20.31 228 LEU D CA 1
ATOM 8764 C C . LEU D 1 228 ? -30.351 -43.178 20.533 1.00 20.40 228 LEU D C 1
ATOM 8765 O O . LEU D 1 228 ? -30.263 -42.440 21.517 1.00 20.07 228 LEU D O 1
ATOM 8770 N N . ARG D 1 229 ? -30.984 -42.826 19.411 1.00 20.56 229 ARG D N 1
ATOM 8771 C CA . ARG D 1 229 ? -31.658 -41.523 19.238 1.00 20.95 229 ARG D CA 1
ATOM 8772 C C . ARG D 1 229 ? -32.725 -41.307 20.308 1.00 22.44 229 ARG D C 1
ATOM 8773 O O . ARG D 1 229 ? -32.901 -40.192 20.807 1.00 24.66 229 ARG D O 1
ATOM 8781 N N . ALA D 1 230 ? -33.438 -42.376 20.647 1.00 20.96 230 ALA D N 1
ATOM 8782 C CA . ALA D 1 230 ? -34.495 -42.315 21.650 1.00 20.59 230 ALA D CA 1
ATOM 8783 C C . ALA D 1 230 ? -33.878 -41.949 22.993 1.00 21.35 230 ALA D C 1
ATOM 8784 O O . ALA D 1 230 ? -34.434 -41.148 23.744 1.00 20.84 230 ALA D O 1
ATOM 8786 N N . GLY D 1 231 ? -32.721 -42.544 23.282 1.00 20.21 231 GLY D N 1
ATOM 8787 C CA . GLY D 1 231 ? -32.015 -42.252 24.509 1.00 23.51 231 GLY D CA 1
ATOM 8788 C C . GLY D 1 231 ? -31.552 -40.802 24.520 1.00 24.69 231 GLY D C 1
ATOM 8789 O O . GLY D 1 231 ? -31.634 -40.139 25.567 1.00 26.34 231 GLY D O 1
ATOM 8790 N N . ASP D 1 232 ? -31.071 -40.309 23.377 1.00 23.13 232 ASP D N 1
ATOM 8791 C CA . ASP D 1 232 ? -30.614 -38.911 23.269 1.00 24.95 232 ASP D CA 1
ATOM 8792 C C . ASP D 1 232 ? -31.776 -37.958 23.566 1.00 23.94 232 ASP D C 1
ATOM 8793 O O . ASP D 1 232 ? -31.613 -36.961 24.267 1.00 25.22 232 ASP D O 1
ATOM 8798 N N . ILE D 1 233 ? -32.939 -38.263 22.997 1.00 23.17 233 ILE D N 1
ATOM 8799 C CA . ILE D 1 233 ? -34.141 -37.447 23.176 1.00 22.95 233 ILE D CA 1
ATOM 8800 C C . ILE D 1 233 ? -34.608 -37.453 24.627 1.00 23.60 233 ILE D C 1
ATOM 8801 O O . ILE D 1 233 ? -35.124 -36.457 25.123 1.00 23.52 233 ILE D O 1
ATOM 8806 N N . MET D 1 234 ? -34.438 -38.586 25.298 1.00 24.86 234 MET D N 1
ATOM 8807 C CA . MET D 1 234 ? -34.842 -38.684 26.691 1.00 26.34 234 MET D CA 1
ATOM 8808 C C . MET D 1 234 ? -33.955 -37.774 27.529 1.00 26.19 234 MET D C 1
ATOM 8809 O O . MET D 1 234 ? -34.446 -37.015 28.362 1.00 27.47 234 MET D O 1
ATOM 8814 N N . SER D 1 235 ? -32.649 -37.834 27.293 1.00 26.59 235 SER D N 1
ATOM 8815 C CA . SER D 1 235 ? -31.722 -36.998 28.041 1.00 27.29 235 SER D CA 1
ATOM 8816 C C . SER D 1 235 ? -32.117 -35.546 27.805 1.00 26.94 235 SER D C 1
ATOM 8817 O O . SER D 1 235 ? -32.283 -34.776 28.748 1.00 25.35 235 SER D O 1
ATOM 8820 N N . MET D 1 236 ? -32.288 -35.187 26.536 1.00 27.80 236 MET D N 1
ATOM 8821 C CA . MET D 1 236 ? -32.682 -33.836 26.158 1.00 29.23 236 MET D CA 1
ATOM 8822 C C . MET D 1 236 ? -33.940 -33.368 26.869 1.00 30.30 236 MET D C 1
ATOM 8823 O O . MET D 1 236 ? -34.129 -32.169 27.083 1.00 29.09 236 MET D O 1
ATOM 8828 N N . ASN D 1 237 ? -34.810 -34.304 27.223 1.00 29.93 237 ASN D N 1
ATOM 8829 C CA . ASN D 1 237 ? -36.043 -33.919 27.870 1.00 30.92 237 ASN D CA 1
ATOM 8830 C C . ASN D 1 237 ? -36.098 -34.178 29.360 1.00 32.79 237 ASN D C 1
ATOM 8831 O O . ASN D 1 237 ? -37.174 -34.145 29.958 1.00 31.96 237 ASN D O 1
ATOM 8836 N N . GLU D 1 238 ? -34.937 -34.427 29.960 1.00 33.85 238 GLU D N 1
ATOM 8837 C CA . GLU D 1 238 ? -34.859 -34.654 31.401 1.00 36.42 238 GLU D CA 1
ATOM 8838 C C . GLU D 1 238 ? -35.613 -35.915 31.819 1.00 35.42 238 GLU D C 1
ATOM 8839 O O . GLU D 1 238 ? -35.925 -36.094 32.999 1.00 34.99 238 GLU D O 1
ATOM 8845 N N . VAL D 1 239 ? -35.911 -36.788 30.861 1.00 33.44 239 VAL D N 1
ATOM 8846 C CA . VAL D 1 239 ? -36.637 -38.012 31.177 1.00 32.37 239 VAL D CA 1
ATOM 8847 C C . VAL D 1 239 ? -35.797 -38.990 32.001 1.00 32.89 239 VAL D C 1
ATOM 8848 O O . VAL D 1 239 ? -34.712 -39.405 31.592 1.00 34.07 239 VAL D O 1
ATOM 8852 N N . ASN D 1 240 ? -36.302 -39.356 33.172 1.00 31.07 240 ASN D N 1
ATOM 8853 C CA . ASN D 1 240 ? -35.593 -40.298 34.028 1.00 32.56 240 ASN D CA 1
ATOM 8854 C C . ASN D 1 240 ? -35.484 -41.664 33.338 1.00 31.72 240 ASN D C 1
ATOM 8855 O O . ASN D 1 240 ? -36.493 -42.287 33.007 1.00 29.59 240 ASN D O 1
ATOM 8860 N N . VAL D 1 241 ? -34.262 -42.132 33.119 1.00 32.17 241 VAL D N 1
ATOM 8861 C CA . VAL D 1 241 ? -34.075 -43.420 32.465 1.00 32.95 241 VAL D CA 1
ATOM 8862 C C . VAL D 1 241 ? -33.799 -44.514 33.482 1.00 33.75 241 VAL D C 1
ATOM 8863 O O . VAL D 1 241 ? -33.031 -44.319 34.419 1.00 35.28 241 VAL D O 1
ATOM 8867 N N . ASP D 1 242 ? -34.431 -45.668 33.280 1.00 33.55 242 ASP D N 1
ATOM 8868 C CA . ASP D 1 242 ? -34.270 -46.816 34.162 1.00 33.55 242 ASP D CA 1
ATOM 8869 C C . ASP D 1 242 ? -33.103 -47.675 33.680 1.00 35.08 242 ASP D C 1
ATOM 8870 O O . ASP D 1 242 ? -32.073 -47.793 34.361 1.00 32.91 242 ASP D O 1
ATOM 8875 N N . ILE D 1 243 ? -33.253 -48.287 32.510 1.00 35.45 243 ILE D N 1
ATOM 8876 C CA . ILE D 1 243 ? -32.172 -49.105 31.976 1.00 37.24 243 ILE D CA 1
ATOM 8877 C C . ILE D 1 243 ? -31.724 -48.543 30.631 1.00 37.60 243 ILE D C 1
ATOM 8878 O O . ILE D 1 243 ? -32.503 -48.480 29.680 1.00 35.77 243 ILE D O 1
ATOM 8883 N N . GLY D 1 244 ? -30.460 -48.125 30.580 1.00 39.21 244 GLY D N 1
ATOM 8884 C CA . GLY D 1 244 ? -29.884 -47.531 29.380 1.00 37.90 244 GLY D CA 1
ATOM 8885 C C . GLY D 1 244 ? -29.986 -48.411 28.160 1.00 36.56 244 GLY D C 1
ATOM 8886 O O . GLY D 1 244 ? -30.394 -49.562 28.265 1.00 37.88 244 GLY D O 1
ATOM 8887 N N . PRO D 1 245 ? -29.617 -47.899 26.981 1.00 34.63 245 PRO D N 1
ATOM 8888 C CA . PRO D 1 245 ? -29.694 -48.699 25.758 1.00 32.86 245 PRO D CA 1
ATOM 8889 C C . PRO D 1 245 ? -28.892 -49.986 25.862 1.00 31.21 245 PRO D C 1
ATOM 8890 O O . PRO D 1 245 ? -27.682 -49.961 26.093 1.00 31.67 245 PRO D O 1
ATOM 8894 N N . THR D 1 246 ? -29.578 -51.115 25.722 1.00 29.45 246 THR D N 1
ATOM 8895 C CA . THR D 1 246 ? -28.913 -52.405 25.777 1.00 28.41 246 THR D CA 1
ATOM 8896 C C . THR D 1 246 ? -29.790 -53.534 25.228 1.00 29.40 246 THR D C 1
ATOM 8897 O O . THR D 1 246 ? -30.946 -53.317 24.909 1.00 29.41 246 THR D O 1
ATOM 8901 N N . ARG D 1 247 ? -29.190 -54.698 25.123 1.00 29.64 247 ARG D N 1
ATOM 8902 C CA . ARG D 1 247 ? -29.918 -55.845 24.605 1.00 33.28 247 ARG D CA 1
ATOM 8903 C C . ARG D 1 247 ? -30.462 -56.619 25.765 1.00 35.45 247 ARG D C 1
ATOM 8904 O O . ARG D 1 247 ? -30.151 -56.343 26.937 1.00 36.79 247 ARG D O 1
ATOM 8912 N N . HIS D 1 248 ? -31.296 -57.602 25.491 1.00 37.58 248 HIS D N 1
ATOM 8913 C CA . HIS D 1 248 ? -32.077 -58.309 26.524 1.00 39.07 248 HIS D CA 1
ATOM 8914 C C . HIS D 1 248 ? -31.558 -59.564 27.111 1.00 37.57 248 HIS D C 1
ATOM 8915 O O . HIS D 1 248 ? -31.219 -59.632 28.300 1.00 38.89 248 HIS D O 1
ATOM 8922 N N . GLY D 1 249 ? -31.490 -60.546 26.279 1.00 36.92 249 GLY D N 1
ATOM 8923 C CA . GLY D 1 249 ? -31.168 -61.913 26.634 1.00 34.65 249 GLY D CA 1
ATOM 8924 C C . GLY D 1 249 ? -32.406 -62.575 26.123 1.00 34.04 249 GLY D C 1
ATOM 8925 O O . GLY D 1 249 ? -32.395 -63.249 25.098 1.00 32.08 249 GLY D O 1
ATOM 8926 N N . VAL D 1 250 ? -33.503 -62.349 26.839 1.00 34.01 250 VAL D N 1
ATOM 8927 C CA . VAL D 1 250 ? -34.783 -62.858 26.384 1.00 33.23 250 VAL D CA 1
ATOM 8928 C C . VAL D 1 250 ? -35.266 -62.031 25.227 1.00 33.20 250 VAL D C 1
ATOM 8929 O O . VAL D 1 250 ? -35.278 -60.799 25.261 1.00 33.64 250 VAL D O 1
ATOM 8933 N N . THR D 1 251 ? -35.678 -62.738 24.189 1.00 31.54 251 THR D N 1
ATOM 8934 C CA . THR D 1 251 ? -36.221 -62.144 22.963 1.00 31.40 251 THR D CA 1
ATOM 8935 C C . THR D 1 251 ? -35.180 -61.479 22.062 1.00 31.13 251 THR D C 1
ATOM 8936 O O . THR D 1 251 ? -35.511 -61.097 20.951 1.00 29.64 251 THR D O 1
ATOM 8940 N N . ARG D 1 252 ? -33.939 -61.344 22.533 1.00 30.26 252 ARG D N 1
ATOM 8941 C CA . ARG D 1 252 ? -32.871 -60.705 21.750 1.00 30.20 252 ARG D CA 1
ATOM 8942 C C . ARG D 1 252 ? -33.191 -59.236 21.460 1.00 30.37 252 ARG D C 1
ATOM 8943 O O . ARG D 1 252 ? -32.405 -58.527 20.826 1.00 31.39 252 ARG D O 1
ATOM 8951 N N . GLY D 1 253 ? -34.351 -58.793 21.926 1.00 30.46 253 GLY D N 1
ATOM 8952 C CA . GLY D 1 253 ? -34.809 -57.425 21.698 1.00 30.17 253 GLY D CA 1
ATOM 8953 C C . GLY D 1 253 ? -33.953 -56.370 22.406 1.00 30.42 253 GLY D C 1
ATOM 8954 O O . GLY D 1 253 ? -33.627 -56.508 23.585 1.00 31.33 253 GLY D O 1
ATOM 8955 N N . CYS D 1 254 ? -33.575 -55.344 21.678 1.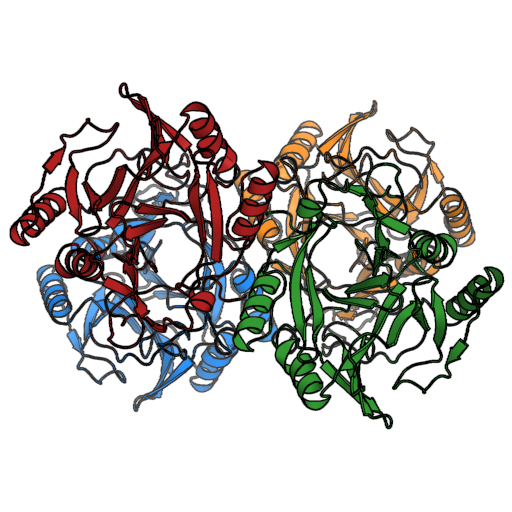00 28.94 254 CYS D N 1
ATOM 8956 C CA . CYS D 1 254 ? -32.833 -54.221 22.248 1.00 28.51 254 CYS D CA 1
ATOM 8957 C C . CYS D 1 254 ? -33.824 -53.322 22.933 1.00 28.91 254 CYS D C 1
ATOM 8958 O O . CYS D 1 254 ? -35.010 -53.327 22.612 1.00 27.78 254 CYS D O 1
ATOM 8961 N N . THR D 1 255 ? -33.361 -52.534 23.896 1.00 26.09 255 THR D N 1
ATOM 8962 C CA . THR D 1 255 ? -34.321 -51.721 24.611 1.00 28.35 255 THR D CA 1
ATOM 8963 C C . THR D 1 255 ? -33.745 -50.630 25.475 1.00 26.31 255 THR D C 1
ATOM 8964 O O . THR D 1 255 ? -32.532 -50.520 25.671 1.00 25.56 255 THR D O 1
ATOM 8968 N N . ILE D 1 256 ? -34.670 -49.839 25.998 1.00 25.84 256 ILE D N 1
ATOM 8969 C CA . ILE D 1 256 ? -34.410 -48.762 26.910 1.00 26.25 256 ILE D CA 1
ATOM 8970 C C . ILE D 1 256 ? -35.615 -48.601 27.778 1.00 26.32 256 ILE D C 1
ATOM 8971 O O . ILE D 1 256 ? -36.706 -48.342 27.268 1.00 25.66 256 ILE D O 1
ATOM 8976 N N . TYR D 1 257 ? -35.439 -48.757 29.087 1.00 27.34 257 TYR D N 1
ATOM 8977 C CA . TYR D 1 257 ? -36.528 -48.579 30.034 1.00 28.33 257 TYR D CA 1
ATOM 8978 C C . TYR D 1 257 ? -36.432 -47.146 30.531 1.00 28.11 257 TYR D C 1
ATOM 8979 O O . TYR D 1 257 ? -35.376 -46.710 30.990 1.00 28.67 257 TYR D O 1
ATOM 8988 N N . ALA D 1 258 ? -37.528 -46.410 30.424 1.00 26.37 258 ALA D N 1
ATOM 8989 C CA . ALA D 1 258 ? -37.562 -45.032 30.884 1.00 27.72 258 ALA D CA 1
ATOM 8990 C C . ALA D 1 258 ? -38.898 -44.822 31.576 1.00 27.01 258 ALA D C 1
ATOM 8991 O O . ALA D 1 258 ? -39.833 -45.596 31.369 1.00 25.99 258 ALA D O 1
ATOM 8993 N N . TRP D 1 259 ? -38.982 -43.781 32.397 1.00 26.14 259 TRP D N 1
ATOM 8994 C CA . TRP D 1 259 ? -40.203 -43.474 33.138 1.00 26.02 259 TRP D CA 1
ATOM 8995 C C . TRP D 1 259 ? -40.926 -42.238 32.601 1.00 26.97 259 TRP D C 1
ATOM 8996 O O . TRP D 1 259 ? -40.278 -41.290 32.177 1.00 26.43 259 TRP D O 1
ATOM 9007 N N . ASP D 1 260 ? -42.260 -42.239 32.592 1.00 26.93 260 ASP D N 1
ATOM 9008 C CA . ASP D 1 260 ? -42.965 -41.039 32.184 1.00 27.28 260 ASP D CA 1
ATOM 9009 C C . ASP D 1 260 ? -43.059 -40.159 33.436 1.00 26.92 260 ASP D C 1
ATOM 9010 O O . ASP D 1 260 ? -42.688 -40.600 34.511 1.00 26.18 260 ASP D O 1
ATOM 9015 N N . PRO D 1 261 ? -43.548 -38.920 33.300 1.00 28.22 261 PRO D N 1
ATOM 9016 C CA . PRO D 1 261 ? -43.701 -37.949 34.398 1.00 30.63 261 PRO D CA 1
ATOM 9017 C C . PRO D 1 261 ? -44.487 -38.452 35.614 1.00 32.00 261 PRO D C 1
ATOM 9018 O O . PRO D 1 261 ? -44.227 -38.043 36.751 1.00 33.08 261 PRO D O 1
ATOM 9022 N N . SER D 1 262 ? -45.445 -39.338 35.371 1.00 32.49 262 SER D N 1
ATOM 9023 C CA . SER D 1 262 ? -46.271 -39.888 36.446 1.00 32.75 262 SER D CA 1
ATOM 9024 C C . SER D 1 262 ? -45.632 -41.098 37.111 1.00 32.55 262 SER D C 1
ATOM 9025 O O . SER D 1 262 ? -46.133 -41.591 38.118 1.00 33.11 262 SER D O 1
ATOM 9028 N N . GLY D 1 263 ? -44.539 -41.593 36.540 1.00 31.45 263 GLY D N 1
ATOM 9029 C CA . GLY D 1 263 ? -43.890 -42.759 37.112 1.00 28.75 263 GLY D CA 1
ATOM 9030 C C . GLY D 1 263 ? -44.153 -44.051 36.351 1.00 27.95 263 GLY D C 1
ATOM 9031 O O . GLY D 1 263 ? -43.625 -45.100 36.716 1.00 25.29 263 GLY D O 1
ATOM 9032 N N . ASN D 1 264 ? -44.970 -43.987 35.300 1.00 27.04 264 ASN D N 1
ATOM 9033 C CA . ASN D 1 264 ? -45.262 -45.172 34.493 1.00 27.64 264 ASN D CA 1
ATOM 9034 C C . ASN D 1 264 ? -44.048 -45.542 33.644 1.00 27.38 264 ASN D C 1
ATOM 9035 O O . ASN D 1 264 ? -43.512 -44.690 32.926 1.00 24.60 264 ASN D O 1
ATOM 9040 N N . ARG D 1 265 ? -43.613 -46.799 33.712 1.00 25.55 265 ARG D N 1
ATOM 9041 C CA . ARG D 1 265 ? -42.477 -47.207 32.900 1.00 25.54 265 ARG D CA 1
ATOM 9042 C C . ARG D 1 265 ? -42.946 -47.607 31.502 1.00 24.63 265 ARG D C 1
ATOM 9043 O O . ARG D 1 265 ? -44.001 -48.224 31.339 1.00 25.49 265 ARG D O 1
ATOM 9051 N N . PHE D 1 266 ? -42.165 -47.235 30.497 1.00 25.79 266 PHE D N 1
ATOM 9052 C CA . PHE D 1 266 ? -42.453 -47.612 29.117 1.00 23.75 266 PHE D CA 1
ATOM 9053 C C . PHE D 1 266 ? -41.144 -48.073 28.508 1.00 25.01 266 PHE D C 1
ATOM 9054 O O . PHE D 1 266 ? -40.079 -47.848 29.082 1.00 25.15 266 PHE D O 1
ATOM 9062 N N . GLU D 1 267 ? -41.220 -48.727 27.354 1.00 25.34 267 GLU D N 1
ATOM 9063 C CA . GLU D 1 267 ? -40.029 -49.227 26.689 1.00 25.19 267 GLU D CA 1
ATOM 9064 C C . GLU D 1 267 ? -39.996 -48.837 25.203 1.00 24.54 267 GLU D C 1
ATOM 9065 O O . GLU D 1 267 ? -41.040 -48.732 24.566 1.00 24.21 267 GLU D O 1
ATOM 9071 N N . THR D 1 268 ? -38.825 -48.575 24.676 1.00 23.78 268 THR D N 1
ATOM 9072 C CA . THR D 1 268 ? -38.614 -48.313 23.283 1.00 26.38 268 THR D CA 1
ATOM 9073 C C . THR D 1 268 ? -37.823 -49.531 22.851 1.00 28.74 268 THR D C 1
ATOM 9074 O O . THR D 1 268 ? -36.657 -49.718 23.192 1.00 28.47 268 THR D O 1
ATOM 9078 N N . PHE D 1 269 ? -38.499 -50.341 22.076 1.00 30.44 269 PHE D N 1
ATOM 9079 C CA . PHE D 1 269 ? -38.024 -51.644 21.755 1.00 31.83 269 PHE D CA 1
ATOM 9080 C C . PHE D 1 269 ? -37.799 -51.994 20.294 1.00 29.89 269 PHE D C 1
ATOM 9081 O O . PHE D 1 269 ? -38.417 -51.407 19.424 1.00 28.96 269 PHE D O 1
ATOM 9089 N N . MET D 1 270 ? -36.911 -52.947 20.017 1.00 30.75 270 MET D N 1
ATOM 9090 C CA . MET D 1 270 ? -36.695 -53.353 18.631 1.00 30.53 270 MET D CA 1
ATOM 9091 C C . MET D 1 270 ? -35.918 -54.655 18.509 1.00 29.35 270 MET D C 1
ATOM 9092 O O . MET D 1 270 ? -35.198 -55.049 19.425 1.00 26.89 270 MET D O 1
ATOM 9097 N N . GLY D 1 271 ? -36.075 -55.338 17.380 1.00 27.65 271 GLY D N 1
ATOM 9098 C CA . GLY D 1 271 ? -35.352 -56.582 17.198 1.00 27.75 271 GLY D CA 1
ATOM 9099 C C . GLY D 1 271 ? -36.107 -57.795 17.711 1.00 27.54 271 GLY D C 1
ATOM 9100 O O . GLY D 1 271 ? -37.294 -57.715 18.015 1.00 26.32 271 GLY D O 1
ATOM 9101 N N . GLY D 1 272 ? -35.408 -58.923 17.790 1.00 27.79 272 GLY D N 1
ATOM 9102 C CA . GLY D 1 272 ? -36.019 -60.157 18.252 1.00 26.68 272 GLY D CA 1
ATOM 9103 C C . GLY D 1 272 ? -36.166 -61.126 17.098 1.00 25.26 272 GLY D C 1
ATOM 9104 O O . GLY D 1 272 ? -36.148 -60.713 15.941 1.00 24.96 272 GLY D O 1
ATOM 9105 N N . TYR D 1 273 ? -36.310 -62.410 17.402 1.00 23.61 273 TYR D N 1
ATOM 9106 C CA . TYR D 1 273 ? -36.459 -63.409 16.363 1.00 24.24 273 TYR D CA 1
ATOM 9107 C C . TYR D 1 273 ? -37.918 -63.536 15.944 1.00 23.62 273 TYR D C 1
ATOM 9108 O O . TYR D 1 273 ? -38.749 -62.743 16.366 1.00 22.48 273 TYR D O 1
ATOM 9117 N N . HIS D 1 274 ? -38.224 -64.540 15.122 1.00 25.35 274 HIS D N 1
ATOM 9118 C CA . HIS D 1 274 ? -39.575 -64.735 14.592 1.00 24.05 274 HIS D CA 1
ATOM 9119 C C . HIS D 1 274 ? -40.202 -66.076 14.942 1.00 23.47 274 HIS D C 1
ATOM 9120 O O . HIS D 1 274 ? -40.279 -66.957 14.087 1.00 21.92 274 HIS D O 1
ATOM 9127 N N . PRO D 1 275 ? -40.651 -66.240 16.195 1.00 19.73 275 PRO D N 1
ATOM 9128 C CA . PRO D 1 275 ? -41.261 -67.510 16.597 1.00 19.78 275 PRO D CA 1
ATOM 9129 C C . PRO D 1 275 ? -42.579 -67.795 15.869 1.00 19.92 275 PRO D C 1
ATOM 9130 O O . PRO D 1 275 ? -43.254 -66.882 15.402 1.00 19.86 275 PRO D O 1
ATOM 9134 N N . TYR D 1 276 ? -42.932 -69.072 15.785 1.00 22.12 276 TYR D N 1
ATOM 9135 C CA . TYR D 1 276 ? -44.144 -69.497 15.153 1.00 22.15 276 TYR D CA 1
ATOM 9136 C C . TYR D 1 276 ? -44.811 -70.509 16.106 1.00 24.24 276 TYR D C 1
ATOM 9137 O O . TYR D 1 276 ? -44.113 -71.127 16.903 1.00 24.84 276 TYR D O 1
ATOM 9146 N N . PRO D 1 277 ? -46.143 -70.710 16.014 1.00 24.75 277 PRO D N 1
ATOM 9147 C CA . PRO D 1 277 ? -46.901 -71.611 16.893 1.00 26.09 277 PRO D CA 1
ATOM 9148 C C . PRO D 1 277 ? -46.337 -73.035 17.006 1.00 26.22 277 PRO D C 1
ATOM 9149 O O . PRO D 1 277 ? -46.628 -73.740 17.976 1.00 27.47 277 PRO D O 1
ATOM 9153 N N . ASP D 1 278 ? -45.557 -73.472 16.023 1.00 26.43 278 ASP D N 1
ATOM 9154 C CA . ASP D 1 278 ? -44.983 -74.818 16.067 1.00 25.68 278 ASP D CA 1
ATOM 9155 C C . ASP D 1 278 ? -43.634 -74.870 16.781 1.00 27.37 278 ASP D C 1
ATOM 9156 O O . ASP D 1 278 ? -43.036 -75.939 16.906 1.00 26.80 278 ASP D O 1
ATOM 9161 N N . TYR D 1 279 ? -43.151 -73.723 17.251 1.00 27.68 279 TYR D N 1
ATOM 9162 C CA . TYR D 1 279 ? -41.865 -73.691 17.940 1.00 29.60 279 TYR D CA 1
ATOM 9163 C C . TYR D 1 279 ? -41.986 -73.992 19.434 1.00 30.18 279 TYR D C 1
ATOM 9164 O O . TYR D 1 279 ? -42.975 -73.647 20.077 1.00 27.04 279 TYR D O 1
ATOM 9173 N N . GLU D 1 280 ? -40.961 -74.648 19.968 1.00 31.31 280 GLU D N 1
ATOM 9174 C CA . GLU D 1 280 ? -40.872 -74.960 21.384 1.00 32.96 280 GLU D CA 1
ATOM 9175 C C . GLU D 1 280 ? -40.310 -73.730 22.070 1.00 31.93 280 GLU D C 1
ATOM 9176 O O . GLU D 1 280 ? -39.438 -73.055 21.511 1.00 32.46 280 GLU D O 1
ATOM 9182 N N . PRO D 1 281 ? -40.754 -73.410 23.283 1.00 31.04 281 PRO D N 1
ATOM 9183 C CA . PRO D 1 281 ? -40.267 -72.242 24.005 1.00 29.85 281 PRO D CA 1
ATOM 9184 C C . PRO D 1 281 ? -38.822 -72.385 24.483 1.00 29.75 281 PRO D C 1
ATOM 9185 O O . PRO D 1 281 ? -38.346 -73.492 24.748 1.00 28.08 281 PRO D O 1
ATOM 9189 N N . LEU D 1 282 ? -38.121 -71.287 24.557 1.00 27.90 282 LEU D N 1
ATOM 9190 C CA . LEU D 1 282 ? -36.780 -71.257 25.076 1.00 27.41 282 LEU D CA 1
ATOM 9191 C C . LEU D 1 282 ? -36.899 -71.001 26.572 1.00 26.27 282 LEU D C 1
ATOM 9192 O O . LEU D 1 282 ? -37.926 -70.476 27.008 1.00 24.06 282 LEU D O 1
ATOM 9197 N N . SER D 1 283 ? -35.893 -71.368 27.354 1.00 25.05 283 SER D N 1
ATOM 9198 C CA . SER D 1 283 ? -35.966 -71.177 28.798 1.00 25.21 283 SER D CA 1
ATOM 9199 C C . SER D 1 283 ? -34.708 -70.538 29.371 1.00 25.90 283 SER D C 1
ATOM 9200 O O . SER D 1 283 ? -33.607 -70.734 28.866 1.00 27.93 283 SER D O 1
ATOM 9203 N N . TRP D 1 284 ? -34.886 -69.764 30.429 1.00 28.14 284 TRP D N 1
ATOM 9204 C CA . TRP D 1 284 ? -33.778 -69.127 31.113 1.00 29.09 284 TRP D CA 1
ATOM 9205 C C . TRP D 1 284 ? -33.844 -69.574 32.564 1.00 28.38 284 TRP D C 1
ATOM 9206 O O . TRP D 1 284 ? -34.901 -69.473 33.188 1.00 28.56 284 TRP D O 1
ATOM 9217 N N . THR D 1 285 ? -32.727 -70.064 33.089 1.00 29.03 285 THR D N 1
ATOM 9218 C CA . THR D 1 285 ? -32.687 -70.493 34.484 1.00 30.27 285 THR D CA 1
ATOM 9219 C C . THR D 1 285 ? -32.784 -69.252 35.368 1.00 31.02 285 THR D C 1
ATOM 9220 O O . THR D 1 285 ? -32.280 -68.186 35.008 1.00 31.18 285 THR D O 1
ATOM 9224 N N . TYR D 1 286 ? -33.432 -69.386 36.519 1.00 31.57 286 TYR D N 1
ATOM 9225 C CA . TYR D 1 286 ? -33.594 -68.257 37.432 1.00 32.44 286 TYR D CA 1
ATOM 9226 C C . TYR D 1 286 ? -32.262 -67.588 37.750 1.00 33.40 286 TYR D C 1
ATOM 9227 O O . TYR D 1 286 ? -32.143 -66.367 37.687 1.00 32.08 286 TYR D O 1
ATOM 9236 N N . ASP D 1 287 ? -31.265 -68.396 38.094 1.00 36.85 287 ASP D N 1
ATOM 9237 C CA . ASP D 1 287 ? -29.947 -67.879 38.427 1.00 40.84 287 ASP D CA 1
ATOM 9238 C C . ASP D 1 287 ? -29.399 -66.920 37.370 1.00 42.82 287 ASP D C 1
ATOM 9239 O O . ASP D 1 287 ? -28.717 -65.958 37.707 1.00 45.33 287 ASP D O 1
ATOM 9244 N N . ASN D 1 288 ? -29.718 -67.166 36.101 1.00 43.36 288 ASN D N 1
ATOM 9245 C CA . ASN D 1 288 ? -29.238 -66.336 34.990 1.00 43.81 288 ASN D CA 1
ATOM 9246 C C . ASN D 1 288 ? -30.226 -65.276 34.616 1.00 43.70 288 ASN D C 1
ATOM 9247 O O . ASN D 1 288 ? -30.257 -64.867 33.462 1.00 43.93 288 ASN D O 1
ATOM 9252 N N . PHE D 1 289 ? -30.986 -64.837 35.498 1.00 43.58 289 PHE D N 1
ATOM 9253 C CA . PHE D 1 289 ? -31.973 -63.852 35.155 1.00 42.34 289 PHE D CA 1
ATOM 9254 C C . PHE D 1 289 ? -31.387 -62.524 34.690 1.00 41.28 289 PHE D C 1
ATOM 9255 O O . PHE D 1 289 ? -31.889 -61.927 33.736 1.00 40.89 289 PHE D O 1
ATOM 9263 N N . ALA D 1 290 ? -30.340 -62.062 35.370 1.00 39.63 290 ALA D N 1
ATOM 9264 C CA . ALA D 1 290 ? -29.672 -60.830 34.975 1.00 38.53 290 ALA D CA 1
ATOM 9265 C C . ALA D 1 290 ? -29.174 -60.838 33.493 1.00 37.55 290 ALA D C 1
ATOM 9266 O O . ALA D 1 290 ? -29.142 -59.786 32.852 1.00 36.43 290 ALA D O 1
ATOM 9268 N N . GLN D 1 291 ? -28.780 -62.008 32.953 1.00 36.62 291 GLN D N 1
ATOM 9269 C CA . GLN D 1 291 ? -28.357 -62.082 31.528 1.00 37.72 291 GLN D CA 1
ATOM 9270 C C . GLN D 1 291 ? -29.668 -62.069 30.760 1.00 37.75 291 GLN D C 1
ATOM 9271 O O . GLN D 1 291 ? -29.729 -61.667 29.594 1.00 37.30 291 GLN D O 1
ATOM 9277 N N . GLY D 1 292 ? -30.713 -62.522 31.449 1.00 37.88 292 GLY D N 1
ATOM 9278 C CA . GLY D 1 292 ? -32.043 -62.511 30.887 1.00 38.17 292 GLY D CA 1
ATOM 9279 C C . GLY D 1 292 ? -32.358 -61.062 30.566 1.00 37.35 292 GLY D C 1
ATOM 9280 O O . GLY D 1 292 ? -32.538 -60.749 29.398 1.00 37.58 292 GLY D O 1
ATOM 9281 N N . LEU D 1 293 ? -32.385 -60.176 31.566 1.00 37.70 293 LEU D N 1
ATOM 9282 C CA . LEU D 1 293 ? -32.692 -58.753 31.327 1.00 37.85 293 LEU D CA 1
ATOM 9283 C C . LEU D 1 293 ? -31.572 -57.976 30.625 1.00 37.26 293 LEU D C 1
ATOM 9284 O O . LEU D 1 293 ? -31.849 -57.094 29.812 1.00 37.14 293 LEU D O 1
ATOM 9289 N N . ASP D 1 294 ? -30.316 -58.269 30.935 1.00 36.56 294 ASP D N 1
ATOM 9290 C CA . ASP D 1 294 ? -29.250 -57.538 30.272 1.00 36.30 294 ASP D CA 1
ATOM 9291 C C . ASP D 1 294 ? -28.197 -58.479 29.776 1.00 36.22 294 ASP D C 1
ATOM 9292 O O . ASP D 1 294 ? -27.285 -58.860 30.494 1.00 38.00 294 ASP D O 1
ATOM 9297 N N . TYR D 1 295 ? -28.347 -58.855 28.524 1.00 35.02 295 TYR D N 1
ATOM 9298 C CA . TYR D 1 295 ? -27.414 -59.758 27.931 1.00 35.68 295 TYR D CA 1
ATOM 9299 C C . TYR D 1 295 ? -25.991 -59.228 28.051 1.00 36.80 295 TYR D C 1
ATOM 9300 O O . TYR D 1 295 ? -25.138 -59.880 28.658 1.00 37.28 295 TYR D O 1
ATOM 9309 N N . PRO D 1 296 ? -25.686 -58.025 27.533 1.00 37.96 296 PRO D N 1
ATOM 9310 C CA . PRO D 1 296 ? -24.303 -57.573 27.592 1.00 38.44 296 PRO D CA 1
ATOM 9311 C C . PRO D 1 296 ? -23.734 -57.360 28.985 1.00 38.32 296 PRO D C 1
ATOM 9312 O O . PRO D 1 296 ? -22.576 -57.647 29.223 1.00 38.26 296 PRO D O 1
ATOM 9316 N N . GLN D 1 297 ? -24.535 -56.850 29.937 1.00 39.60 297 GLN D N 1
ATOM 9317 C CA . GLN D 1 297 ? -23.974 -56.545 31.254 1.00 42.75 297 GLN D CA 1
ATOM 9318 C C . GLN D 1 297 ? -24.607 -57.344 32.379 1.00 43.05 297 GLN D C 1
ATOM 9319 O O . GLN D 1 297 ? -23.917 -58.072 33.100 1.00 43.39 297 GLN D O 1
#

Secondary structure (DSSP, 8-state):
-B-SEEEEEEEEEEESSHHHHHHIIIIIS-PEEEEE-TTS-EEEE-TT--BS-SEEEEE-SS-EEEEEEEEES-HHHHHHHHHHHHHHT---EEEPTTSSTTB--EEEEE-TTS-EEEEES-B-B---SS-SBS--S--GGGGSSS--SEEEEEEEEES-HHHHHHIIIIIS--EEEEEEE-SSS-SEEEEEEESSSSS-SEEEEE-SSTTEEEEEEEE-SSHHHHHHHHHHHHHTTPPBSS-SEE-SSSSEEEEEEE-TTS-EEEEEEE-----TTSPPEEE-TTT-/-B-SEEEEEEEEEEES-HHHHHHHHHHTS-PEEEEE-TT--EEEE-TT--BS-SEEEEE-SS-EEEEEEEEES-HHHHHHHHHHHHHHT---EEEPTTSSTTB--EEEEE-TTS-EEEEES-B-B---SS-SBS--S--GGGGSSS--SEEEEEEEEES-HHHHHHIIIIIS--EEEEEEE-TTT-SEEEEEEESSSSS-SEEEEE-SSTTEEEEEEEE-SSHHHHHHHHHHHHHTTPPEEEEEEE-SSTT-EEEEEE-TTS-EEEEEE------TTSPPEEE-GGG-/-B-SEEEEEEEEEEES-HHHHHHIIIIIS-PEEEEE-TTS-EEEE-TT--BS-SEEEEE-SS-EEEEEEEEES-HHHHHHHHHHHHHHT--EEEEPTTSSTTB--EEEEE-TTS-EEEEES-B-B---SS-SBS--S--GGGGSSS--S-EEEEEEEES-HHHHHHHHHHTS--EEEEEEE-SSS--EEEEEEESSSSS-SEEEEE-SSSSEEEEEEEE-S-HHHHHHHHHHHHHTT--EEEEEEE-SGGG-EEEEEE-TTS-EEEEEE------TTSPPEEE-STTHHHHHSS--/-B-SEEEEEEEEEEES-HHHHHHIIIIIS--EEEEE-TTSEEEEE-TT--BS-SEEEEE-SS-EEEEEEEEES-HHHHHHHHHHHHHHT---EEEPTTSSTTB--EEEEE-TTS-EEEEES-B-B---SS-SBS--S--GGGGSSS--SEEEEEEEEES-HHHHHHHHHHTS--EEEEEEE-SSS--EEEEEEESSSSS-SEEEEE-SSSSEEEEEEEE-S-HHHHHHHHHHHHHTTPPEEEEEEE-SGGG-EEEEEE-TTS-EEEEEB------TTSPPEEE-GGGHHHHH-S--

InterPro domains:
  IPR000486 Extradiol ring-cleavage dioxygenase, class I /II [PS00082] (246-267)
  IPR004360 Glyoxalase/fosfomycin resistance/dioxygenase domain [PF00903] (151-267)
  IPR017624 Catechol 2,3 dioxygenase [TIGR03211] (5-309)
  IPR029068 Glyoxalase/Bleomycin resistance protein/Dihydroxybiphenyl dioxygenase [G3DSA:3.10.180.10] (1-150)
  IPR029068 Glyoxalase/Bleomycin resistance protein/Dihydroxybiphenyl dioxygenase [G3DSA:3.10.180.10] (152-309)
  IPR029068 Glyoxalase/Bleomycin resistance protein/Dihydroxybiphenyl dioxygenase [SSF54593] (1-275)
  IPR037523 Vicinal oxygen chelate (VOC), core domain [PS51819] (8-123)
  IPR037523 Vicinal oxygen chelate (VOC), core domain [PS51819] (151-271)
  IPR054560 Metapyrocatechase-like, N-terminal domain [PF22247] (66-124)

Radius of gyration: 31.46 Å; Cα contacts (8 Å, |Δi|>4): 3220; chains: 4; bounding box: 88×83×67 Å

Nearest PDB structures (foldseek):
  3hpv-assembly1_D  TM=9.987E-01  e=1.481E-64  Pseudomonas alkylphenolica
  3lm4-assembly1_D  TM=9.114E-01  e=2.375E-29  Rhodococcus jostii RHA1
  7q2a-assembly1_C  TM=9.218E-01  e=1.014E-28  Rhodococcus jostii RHA1
  2ehz-assembly1_A  TM=8.051E-01  e=2.313E-22  Pseudomonas sp. C18
  2ei2-assembly1_A  TM=7.988E-01  e=2.177E-22  Pseudomonas sp. C18

B-factor: mean 30.37, std 8.07, range [11.92, 66.51]

Foldseek 3Di:
DAFFFHFWAAWEKEFQDLVLLCCCCCFAQNWAWQDADPQGKTFTWQLQDFFRGHYIYHYDPAIATQAIETAGAAPVSQVVLLVLCVVVPWDWDWAAAPPDPQFHIWIWTAAQQGHIYIYGHGTDTHHSPFDPPPTDPDDPSVVRHLRFNGFQEFEFEGAPVVRVQCCCVVRRQKDWAEFEFDQPVGDTQKTAIDNFFASHRYMYGHDHHGRGTQETETEDDDLVSLVVSQVSCVVVVWAWDDHWDADVRFGKTWTWTARPRGHIYIYIYDGDTHDRPDDHHYHYNVRD/DQFFFHFWAAWEKEFQDLVLQCVCCCFAVLWAWQDADPQGKTFTWFLQAFFRGHYIYHYDNAIATQATETEGAAPVSQVVLLVLCVVVPWDWDKAAQPPDPQFHIWIWTADQFGHIYIYGHGGDTRHNPFDPPPTDPDDCSVVRHLRFNGFQEFEFEGACVVVNQCCCVVRRPKDWAEFEADQVVGDTQKTAIDSFFALHRYIYGHDPDGRGTQATETEHDDLVSQVVSQVSCVVVVWAWDDHWQADPRQRKTWTWTARPRGHIYIYIYDGDTHDPPDDHDYHYNVRD/DQAFFHFWAAWEKEFQDPVLLCCCVCQAVLWAWQDADPQGKTFTWFLQAFFRGHYIYHNDPATATQAIETAGAAPVSQVVLLVLCVVVPWDWDWAAQPPDPQFHIWIWTAFQQGHIYIYGHGTDTRHNPFDPPPTDPDDCSVVRHLRFNGFQAFEFEGADVVRVVCCCVVRRQKDFAAFEFAAPVTDGQKTAIDSFFASHRYMYGHDHHGRGTQETETEHDDLVSQVVSQVSCVVVVWAWDAHWAAALSQRKTWTWTARPRGHIYMYIYHGDTHDRVDDHYYHYNVCRVCRGGPVD/DQAFFRFWAAWEKEFQDPVLVVCCCCFAVLWAWQDADPQGKTFTWFLAAFFRHHYIYHYDNATATQATETEGAADVSQVQLLVLCVVVPWDWDWDAAPPDPQFGIWIWTAFQFGHIYIYGHGTDTRHNPFDPPPTDPDDCSCVRHLRFNGFQAFEFEGAPVVRVQCCCVVRRPKDWAEFEFEPPVTDTQKTAIDSFQQSHRYMYGYDHHGRGTQETETEDDDLVSQVVSQVSCVVVVWAWDAHWAAALRQRKTWTWTARPRGHIYIYIYHGDTHDRPDDHYYHYNVCCVCRGGVVD

CATH classification: 3.10.180.10 (+1 more: 3.10.180.10)

Sequence (1168 aa):
AMTGVLRPGHAQVRVLNLEEGIHFYRNVLGLVETGRDDQGRVYFKCWDERDHSCYIIREADTAGIDFFGFKVLDKATLEKLDADLQAYGLTTTRIPAGEMLETGERVRFELPSGHLIELYAEKTCVGNGISEVNPAPWNAQREHGIAPIQLDHCLLYGPNIAEVQKIFTEVLGFYLVERVLSPDGDSDMGIWLSCSHKVHDIAFVEYPEKGKLHHCSFLLESWEQVLRAGDIMSMNEVNVDIGPTRHGVTRGCTIYAWDPSGNRFETFMGGYHPYPDYEPLSWTYDNFAMTGVLRPGHAQVRVLNLEEGIHFYRNVLGLVETGRDDQGRVYFKCWDERDHSCYIIREADTAGIDFFGFKVLDKATLEKLDADLQAYGLTTTRIPAGEMLETGERVRFELPSGHLIELYAEKTCVGNGISEVNPAPWNAQREHGIAPIQLDHCLLYGPNIAEVQKIFTEVLGFYLVERVLSPDGDSDMGIWLSCSHKVHDIAFVEYPEKGKLHHCSFLLESWEQVLRAGDIMSMNEVNVDIGPTRHGVTRGCTIYAWDPSGNRFETFMGGYHPYPDYEPLSWTYDNFAMTGVLRPGHAQVRVLNLEEGIHFYRNVLGLVETGRDDQGRVYFKCWDERDHSCYIIREADTAGIDFFGFKVLDKATLEKLDADLQAYGLTTTRIPAGEMLETGERVRFELPSGHLIELYAEKTCVGNGISEVNPAPWNAQREHGIAPIQLDHCLLYGPNIAEVQKIFTEVLGFYLVERVLSPDGDSDMGIWLSCSHKVHDIAFVEYPEKGKLHHCSFLLESWEQVLRAGDIMSMNEVNVDIGPTRHGVTRGCTIYAWDPSGNRFETFMGGYHPYPDYEPLSWTYDNFAQGLDYPQAMTGVLRPGHAQVRVLNLEEGIHFYRNVLGLVETGRDDQGRVYFKCWDERDHSCYIIREADTAGIDFFGFKVLDKATLEKLDADLQAYGLTTTRIPAGEMLETGERVRFELPSGHLIELYAEKTCVGNGISEVNPAPWNAQREHGIAPIQLDHCLLYGPNIAEVQKIFTEVLGFYLVERVLSPDGDSDMGIWLSCSHKVHDIAFVEYPEKGKLHHCSFLLESWEQVLRAGDIMSMNEVNVDIGPTRHGVTRGCTIYAWDPSGNRFETFMGGYHPYPDYEPLSWTYDNFAQGLDYPQ